Protein AF-A0A0E9NII6-F1 (afdb_monomer)

Secondary structure (DSSP, 8-state):
-PPPSS--GGGGPPPP----TTT--EEEEEEEEEE-GGGGGGGTTSSS---SSEEEEEEEEETT--EEEEEEEEE--EEEEEE-TT--GGGHHHHHHTS-TTS--SEEEEEE-EESSSB-TT--TTSEEEEEE-SSHHHHHHHHHHHT-HHHHTSHHHHHHHHTTS------BSTTS-HHHHHHHHTT--TT-EEEE-TTSEEE----GGGTTSSEEEEEEGGG-EE-S--TT-TTHHHHHHHS-SPP---EEEEEEEEE-S---SS-TTSS--PPP-------PPP------------------PPPEEEEEEEEEES---TT-SSS---TTEEEEEEEE-SS--EEEEEEPPP-----SS-TT-----GGGG--EEEEEEESSHHHHHHHHHHHHHHH--SEEEETTHHHHHHHHHHHHHHTT-GGGG--SSSTT-----EEE-SS-HHHHHHTS---TTTT--EEE---TTSEEEEHHHHHHHH---SS--HHHHIIIIIS-------HHHHHHHHHTT-HHHHHHHHHHHHHHHHHHHHHTTHHHHHHHHHHHHTS-HHHHHHS-HHHHHHHHHHHHHHTTTEE-B--------------BPPP--EEESSS-EEEEEETTHHHHHHHHTT--TTTBBS-GGGS-GGGEEE--SSS--EEE-TTT---HHHHHHHHHHHHHHHHHHHHHH---HHHHHHHHHHHHHHHHHHHHHHHHHH-TT-TT--HHHHHHHHHHHHHHHHHHHHHHHHHS--TTSS--EEEEEEETTEEEEEESS--HHHHHHHHHHHHHHHHTTS-TT--EEEEEEEEEEEEEETTEEEEEEESSSS---EEEEESSGGG-TTS-HHHHHHHHHHHHHHHH-S---HHHHHHHHHHHHHHHHHHHHTT-S-GGGG-EEEE--TT--TTTSSS--HHHHHHHHHHHH-TT----TT-EEEEEEBP--TT--HHHHEE-HHHHHHTTPPB-HHHIIIIIIIHHHHHHHTTTS-HHHHHHHH--PPP--------SHHHHHHHTT-----B-TTT-PBPPTT-SS-GGGGGGHHHHHHHHHHHHHHHHHHHHHHHHHHHHHHT-SSS------TT-HHHHHHHHHHHHHHHHHHHHHHHHHHTT---

Mean predicted aligned error: 11.18 Å

Sequence (1132 aa):
MPPSSSFDPSLYSRPRRSYDPTKNPLIFQLLECEDASKDKPALTGVEWDAGNGTLIRLHGVAEDGVSICVLVRGVEPYLFFPVSPTFRNSDIPRLVSALPSASPPLSATLTSRTPLLHYRPNSELYSSFLRLSFASTTAANAAVRVLGEVVELERGMLGEMRREGLLYDATVYENGLALTDRVMVDMGVVGAGWVRIPNGRYQVLKVGGVYGRYGVVVGCEVGAVEGLSPTSVSEDAEARTERWSHLAPLRCACLSALFIPAGVSGASASSVPSTPRKTKVTTTTTKSPAKKKKKRDSDHGEDEEEEDFVAAITVILTEQVTEEDGGTCGCAGDKVLLLTHGSGDNEMKNLKMPGLGIKVGKEPDDPCATDDANEGHMNVIRFSSEREMLQGLHDLIISYDPDILTGYDLGDTLSLLLTRATAFNLPSFATLSRPSSIQLKPKTRQVYSASWVRSQRRMVGTSNREQVELGVVGRWVLDLRLILEREERMRTYSLQEASEMMLGHRLERFGKVVLGEMWRKGRRERLERYIAREARVGLGLMRKGQVVVSAVEMARVCGINLNDVVSKGQMRRLYGQLFRFCGARGIVVPSGQRYDSQMTEGPVNWMPRVGYDMENPVIVLDFRSLYPSILISRNLCYSTLLASPSDLPESDYTQGYGPTRCFFAKPHVKEGIVPLILRHFLSQRRKVKEMMNATADPVVRAVLDGRQKSLKVVANAMYGFTGAKESKLQCLPLAETTIVTGGLLLEEAKRVIESKFNVEGEGKRVEVVYGDTDSCFVKVYGMGVAEAVEFGKRMAGEVSEVWDDPVQLEFENVLFPSLLVNRKRYAGLSWTKAEDANGIEVKGLEANRRDAVPLIADLMGEVLNILLQSKKRGRNDVIEEVKESVRSNIKRIANGEFDIGKFIMTKGLWLGTEAADYKTTQPHIAVIDKIRKRNPSRTFKDGERIPYVFIAAPANAKGFEKAEDPEWAMKEGLNVDYEYYLEHTVRNPLSRILELLMERKEVDELFKVKVKSVPKVGGTGMMSAFLKSGAKTLARCVVCGEQAKSGKKLCCAHQGQSVKIGEGKREAVKALEVSKERLFDMCRVCQGDGLEEVMCTNLDCSIYFQRKRALDKYECEKEDAVTFYQAQDLSW

Solvent-accessible surface area (backbone atoms only — not comparable to full-atom values): 62267 Å² total; per-residue (Å²): 130,83,81,73,59,64,93,63,41,67,83,52,39,62,71,77,69,89,81,57,38,77,79,42,58,50,56,30,31,30,52,39,65,41,82,40,56,84,49,55,75,80,42,67,89,44,101,60,86,58,69,83,36,30,25,34,32,38,24,29,28,20,78,88,45,33,38,38,35,40,40,31,20,72,40,56,42,53,36,35,36,53,30,27,79,81,53,53,83,84,48,48,64,59,58,57,69,66,39,56,82,95,42,58,63,76,44,78,44,82,44,75,43,38,58,37,73,38,35,59,83,82,46,66,68,53,46,31,25,38,38,39,28,14,47,33,65,68,34,43,53,54,42,44,64,46,53,46,30,64,72,51,41,62,36,71,66,46,20,50,40,30,75,73,54,34,38,86,68,33,68,37,19,54,64,68,61,56,68,51,51,45,50,27,51,76,42,52,35,31,14,60,17,31,37,37,31,53,45,68,46,44,43,79,52,86,57,67,76,44,54,54,68,46,50,39,42,33,40,34,45,51,92,36,50,38,40,51,24,49,48,103,81,46,92,60,31,64,68,23,43,76,74,40,62,75,79,44,50,40,28,34,34,27,38,32,73,43,73,32,52,61,66,83,78,88,76,70,82,85,80,58,76,90,71,71,76,87,71,89,76,84,80,86,74,83,88,79,88,87,78,92,73,86,86,77,92,73,97,66,84,81,75,83,78,56,65,66,42,72,56,37,36,24,38,38,38,34,65,46,76,59,58,86,51,62,88,47,92,72,64,92,66,56,46,37,38,33,41,28,53,46,98,51,76,56,43,70,44,82,40,81,39,78,58,78,87,72,79,87,65,97,66,100,78,78,91,78,80,72,85,79,87,56,76,48,64,29,42,37,38,36,23,60,32,61,66,55,34,53,50,51,50,43,46,32,50,62,32,40,55,46,41,31,42,30,15,60,54,32,42,54,50,55,47,52,52,46,53,54,33,51,62,67,71,37,71,68,59,34,35,76,15,51,44,50,79,44,56,59,56,78,34,85,40,54,78,60,52,55,69,58,61,65,70,60,85,68,79,86,85,60,79,51,33,60,41,45,47,66,61,40,48,71,37,45,73,46,38,48,47,68,50,43,60,72,78,47,92,68,70,69,73,41,71,44,48,49,33,34,73,76,70,71,38,74,50,81,34,72,51,63,68,58,50,35,49,35,59,71,73,63,44,49,70,62,53,52,52,50,44,44,49,53,25,50,49,34,50,47,51,43,59,76,65,42,46,67,55,35,43,41,34,32,8,37,75,22,31,36,42,44,62,48,60,77,71,50,64,76,67,63,46,46,51,48,45,54,52,45,61,29,53,79,67,47,31,39,47,64,44,46,69,80,61,95,66,74,78,87,71,72,75,44,64,45,74,43,66,62,39,68,39,85,74,42,34,30,29,35,36,33,38,56,58,49,65,58,21,48,29,43,62,65,22,47,24,56,45,12,26,44,76,48,76,86,60,50,60,78,92,46,44,44,77,50,39,65,95,51,89,42,40,26,30,33,59,93,80,40,73,16,62,52,25,52,53,44,52,50,40,54,52,50,33,50,53,35,51,52,52,36,71,70,47,85,49,59,43,64,32,50,52,32,49,24,36,35,52,34,37,51,52,50,47,62,45,51,59,55,39,25,52,30,58,88,27,51,65,52,35,56,55,59,34,32,21,47,40,50,50,41,38,53,51,48,52,49,51,48,54,49,52,44,62,73,55,37,47,90,88,74,80,38,52,44,43,75,41,32,34,56,50,51,33,43,32,35,36,35,44,89,41,55,66,51,54,44,48,54,48,33,46,51,47,20,55,65,58,24,72,79,45,65,80,60,44,38,43,37,58,65,36,29,26,51,28,30,35,39,66,45,72,73,23,36,37,23,21,29,25,77,51,66,89,54,73,77,44,79,46,73,38,77,44,50,51,77,37,74,72,41,33,49,46,42,16,51,55,45,43,52,47,50,47,44,70,44,64,50,90,63,89,46,74,66,60,42,50,51,50,44,50,51,53,50,39,50,52,48,50,36,48,33,67,63,68,65,53,71,66,37,56,41,34,53,45,65,40,52,63,82,57,53,82,85,60,43,99,61,86,46,35,60,57,45,28,51,54,53,46,33,74,78,39,72,85,65,82,82,56,39,32,41,54,38,63,28,29,52,36,61,66,65,93,86,60,51,69,32,74,29,27,33,44,57,68,59,33,60,77,57,46,56,55,65,28,52,66,57,42,48,59,75,57,39,43,62,67,48,47,65,56,46,56,60,76,44,58,64,69,60,54,52,56,58,68,71,69,79,64,56,84,74,75,78,55,84,45,87,48,75,68,50,56,57,55,61,76,71,58,88,73,77,33,41,10,81,86,79,62,46,76,17,53,88,73,24,52,42,27,86,91,47,52,90,45,48,65,63,53,51,49,54,40,52,51,51,34,52,54,35,46,54,57,30,49,55,46,49,48,55,48,22,59,61,73,72,40,84,85,58,84,90,72,62,63,33,84,82,43,71,61,48,41,52,39,52,52,34,46,54,52,31,54,52,48,43,50,52,39,49,52,46,24,60,35,67,78,46,87,119

Nearest PDB structures (foldseek):
  7kc0-assembly1_A  TM=8.976E-01  e=4.168E-68  Saccharomyces cerevisiae
  6p1h-assembly1_A  TM=8.915E-01  e=1.124E-65  Saccharomyces cerevisiae S288C
  3iay-assembly1_A  TM=8.870E-01  e=5.001E-64  Saccharomyces cerevisiae
  6tny-assembly1_A  TM=8.820E-01  e=3.681E-65  Homo sapiens
  8vq2-assembly2_B  TM=7.643E-01  e=1.342E-46  Human alphaherpesvirus 1

Organism: Saitoella complicata (strain BCRC 22490 / CBS 7301 / JCM 7358 / NBRC 10748 / NRRL Y-17804) (NCBI:txid698492)

Structure (mmCIF, N/CA/C/O backbone):
data_AF-A0A0E9NII6-F1
#
_entry.id   AF-A0A0E9NII6-F1
#
loop_
_atom_site.group_PDB
_atom_site.id
_atom_site.type_symbol
_atom_site.label_atom_id
_atom_site.label_alt_id
_atom_site.label_comp_id
_atom_site.label_asym_id
_atom_site.label_entity_id
_atom_site.label_seq_id
_atom_site.pdbx_PDB_ins_code
_atom_site.Cartn_x
_atom_site.Cartn_y
_atom_site.Cartn_z
_atom_site.occupancy
_atom_site.B_iso_or_equiv
_atom_site.auth_seq_id
_atom_site.auth_comp_id
_atom_site.auth_asym_id
_atom_site.auth_atom_id
_atom_site.pdbx_PDB_model_num
ATOM 1 N N . MET A 1 1 ? -7.393 -48.140 3.527 1.00 25.05 1 MET A N 1
ATOM 2 C CA . MET A 1 1 ? -6.003 -48.408 3.958 1.00 25.05 1 MET A CA 1
ATOM 3 C C . MET A 1 1 ? -5.887 -48.025 5.425 1.00 25.05 1 MET A C 1
ATOM 5 O O . MET A 1 1 ? -6.534 -47.048 5.790 1.00 25.05 1 MET A O 1
ATOM 9 N N . PRO A 1 2 ? -5.169 -48.779 6.273 1.00 23.12 2 PRO A N 1
ATOM 10 C CA . PRO A 1 2 ? -4.973 -48.376 7.663 1.00 23.12 2 PRO A CA 1
ATOM 11 C C . PRO A 1 2 ? -4.155 -47.070 7.693 1.00 23.12 2 PRO A C 1
ATOM 13 O O . PRO A 1 2 ? -3.309 -46.885 6.815 1.00 23.12 2 PRO A O 1
ATOM 16 N N . PRO A 1 3 ? -4.409 -46.145 8.633 1.00 30.41 3 PRO A N 1
ATOM 17 C CA . PRO A 1 3 ? -3.660 -44.897 8.713 1.00 30.41 3 PRO A CA 1
ATOM 18 C C . PRO A 1 3 ? -2.206 -45.219 9.072 1.00 30.41 3 PRO A C 1
ATOM 20 O O . PRO A 1 3 ? -1.936 -45.778 10.133 1.00 30.41 3 PRO A O 1
ATOM 23 N N . SER A 1 4 ? -1.262 -44.899 8.186 1.00 35.44 4 SER A N 1
ATOM 24 C CA . SER A 1 4 ? 0.153 -44.865 8.552 1.00 35.44 4 SER A CA 1
ATOM 25 C C . SER A 1 4 ? 0.323 -43.822 9.656 1.00 35.44 4 SER A C 1
ATOM 27 O O . SER A 1 4 ? -0.029 -42.660 9.468 1.00 35.44 4 SER A O 1
ATOM 29 N N . SER A 1 5 ? 0.833 -44.235 10.812 1.00 52.62 5 SER A N 1
ATOM 30 C CA . SER A 1 5 ? 0.968 -43.408 12.016 1.00 52.62 5 SER A CA 1
ATOM 31 C C . SER A 1 5 ? 1.975 -42.253 11.891 1.00 52.62 5 SER A C 1
ATOM 33 O O . SER A 1 5 ? 1.986 -41.379 12.746 1.00 52.62 5 SER A O 1
ATOM 35 N N . SER A 1 6 ? 2.790 -42.190 10.833 1.00 65.38 6 SER A N 1
ATOM 36 C CA . SER A 1 6 ? 3.802 -41.145 10.624 1.00 65.38 6 SER A CA 1
ATOM 37 C C . SER A 1 6 ? 3.369 -40.090 9.597 1.00 65.38 6 SER A C 1
ATOM 39 O O . SER A 1 6 ? 2.919 -40.438 8.506 1.00 65.38 6 SER A O 1
ATOM 41 N N . PHE A 1 7 ? 3.570 -38.805 9.910 1.00 81.38 7 PHE A N 1
ATOM 42 C CA . PHE A 1 7 ? 3.384 -37.694 8.969 1.00 81.38 7 PHE A CA 1
ATOM 43 C C . PHE A 1 7 ? 4.325 -37.824 7.764 1.00 81.38 7 PHE A C 1
ATOM 45 O O . PHE A 1 7 ? 5.543 -37.781 7.927 1.00 81.38 7 PHE A O 1
ATOM 52 N N . ASP A 1 8 ? 3.751 -37.956 6.566 1.00 86.50 8 ASP A N 1
ATOM 53 C CA . ASP A 1 8 ? 4.484 -38.033 5.301 1.00 86.50 8 ASP A CA 1
ATOM 54 C C . ASP A 1 8 ? 4.198 -36.794 4.424 1.00 86.50 8 ASP A C 1
ATOM 56 O O . ASP A 1 8 ? 3.144 -36.708 3.782 1.00 86.50 8 ASP A O 1
ATOM 60 N N . PRO A 1 9 ? 5.127 -35.818 4.375 1.00 86.56 9 PRO A N 1
ATOM 61 C CA . PRO A 1 9 ? 5.035 -34.648 3.503 1.00 86.56 9 PRO A CA 1
ATOM 62 C C . PRO A 1 9 ? 4.912 -34.959 2.005 1.00 86.56 9 PRO A C 1
ATOM 64 O O . PRO A 1 9 ? 4.391 -34.129 1.255 1.00 86.56 9 PRO A O 1
ATOM 67 N N . SER A 1 10 ? 5.384 -36.124 1.545 1.00 86.81 10 SER A N 1
ATOM 68 C CA . SER A 1 10 ? 5.422 -36.469 0.117 1.00 86.81 10 SER A CA 1
ATOM 69 C C . SER A 1 10 ? 4.031 -36.686 -0.486 1.00 86.81 10 SER A C 1
ATOM 71 O O . SER A 1 10 ? 3.835 -36.480 -1.684 1.00 86.81 10 SER A O 1
ATOM 73 N N . LEU A 1 11 ? 3.031 -36.973 0.356 1.00 87.31 11 LEU A N 1
ATOM 74 C CA . LEU A 1 11 ? 1.618 -37.063 -0.030 1.00 87.31 11 LEU A CA 1
ATOM 75 C C . LEU A 1 11 ? 1.067 -35.753 -0.609 1.00 87.31 11 LEU A C 1
ATOM 77 O O . LEU A 1 11 ? 0.057 -35.757 -1.310 1.00 87.31 11 LEU A O 1
ATOM 81 N N . TYR A 1 12 ? 1.726 -34.630 -0.321 1.00 88.88 12 TYR A N 1
ATOM 82 C CA . TYR A 1 12 ? 1.335 -33.304 -0.790 1.00 88.88 12 TYR A CA 1
ATOM 83 C C . TYR A 1 12 ? 2.142 -32.855 -2.019 1.00 88.88 12 TYR A C 1
ATOM 85 O O . TYR A 1 12 ? 1.946 -31.742 -2.516 1.00 88.88 12 TYR A O 1
ATOM 93 N N . SER A 1 13 ? 3.057 -33.684 -2.532 1.00 88.38 13 SER A N 1
ATOM 94 C CA . SER A 1 13 ? 3.954 -33.286 -3.614 1.00 88.38 13 SER A CA 1
ATOM 95 C C . SER A 1 13 ? 3.263 -32.978 -4.937 1.00 88.38 13 SER A C 1
ATOM 97 O O . SER A 1 13 ? 2.154 -33.427 -5.230 1.00 88.38 13 SER A O 1
ATOM 99 N N . ARG A 1 14 ? 3.918 -32.139 -5.747 1.00 84.38 14 ARG A N 1
ATOM 100 C CA . ARG A 1 14 ? 3.478 -31.890 -7.122 1.00 84.38 14 ARG A CA 1
ATOM 101 C C . ARG A 1 14 ? 3.638 -33.153 -7.968 1.00 84.38 14 ARG A C 1
ATOM 103 O O . ARG A 1 14 ? 4.603 -33.897 -7.766 1.00 84.38 14 ARG A O 1
ATOM 110 N N . PRO A 1 15 ? 2.768 -33.360 -8.968 1.00 72.31 15 PRO A N 1
ATOM 111 C CA . PRO A 1 15 ? 3.040 -34.340 -10.006 1.00 72.31 15 PRO A CA 1
ATOM 112 C C . PRO A 1 15 ? 4.352 -33.987 -10.729 1.00 72.31 15 PRO A C 1
ATOM 114 O O . PRO A 1 15 ? 4.640 -32.819 -10.998 1.00 72.31 15 PRO A O 1
ATOM 117 N N . ARG A 1 16 ? 5.166 -35.001 -11.043 1.00 73.25 16 ARG A N 1
ATOM 118 C CA . ARG A 1 16 ? 6.352 -34.853 -11.902 1.00 73.25 16 ARG A CA 1
ATOM 119 C C . ARG A 1 16 ? 5.993 -35.231 -13.332 1.00 73.25 16 ARG A C 1
ATOM 121 O O . ARG A 1 16 ? 5.300 -36.222 -13.547 1.00 73.25 16 ARG A O 1
ATOM 128 N N . ARG A 1 17 ? 6.510 -34.483 -14.309 1.00 75.19 17 ARG A N 1
ATOM 129 C CA . ARG A 1 17 ? 6.282 -34.750 -15.734 1.00 75.19 17 ARG A CA 1
ATOM 130 C C . ARG A 1 17 ? 7.582 -34.691 -16.525 1.00 75.19 17 ARG A C 1
ATOM 132 O O . ARG A 1 17 ? 8.442 -33.857 -16.260 1.00 75.19 17 ARG A O 1
ATOM 139 N N . SER A 1 18 ? 7.713 -35.570 -17.514 1.00 78.12 18 SER A N 1
ATOM 140 C CA . SER A 1 18 ? 8.786 -35.511 -18.506 1.00 78.12 18 SER A CA 1
ATOM 141 C C . SER A 1 18 ? 8.392 -34.593 -19.662 1.00 78.12 18 SER A C 1
ATOM 143 O O . SER A 1 18 ? 7.314 -34.763 -20.233 1.00 78.12 18 SER A O 1
ATOM 145 N N . TYR A 1 19 ? 9.277 -33.677 -20.049 1.00 82.06 19 TYR A N 1
ATOM 146 C CA . TYR A 1 19 ? 9.106 -32.840 -21.238 1.00 82.06 19 TYR A CA 1
ATOM 147 C C . TYR A 1 19 ? 10.035 -33.338 -22.339 1.00 82.06 19 TYR A C 1
ATOM 149 O O . TYR A 1 19 ? 11.224 -33.539 -22.101 1.00 82.06 19 TYR A O 1
ATOM 157 N N . ASP A 1 20 ? 9.490 -33.522 -23.540 1.00 86.69 20 ASP A N 1
ATOM 158 C CA . ASP A 1 20 ? 10.266 -33.832 -24.739 1.00 86.69 20 ASP A CA 1
ATOM 159 C C . ASP A 1 20 ? 10.551 -32.523 -25.494 1.00 86.69 20 ASP A C 1
ATOM 161 O O . ASP A 1 20 ? 9.629 -31.981 -26.118 1.00 86.69 20 ASP A O 1
ATOM 165 N N . PRO A 1 21 ? 11.796 -32.006 -25.446 1.00 87.31 21 PRO A N 1
ATOM 166 C CA . PRO A 1 21 ? 12.146 -30.738 -26.072 1.00 87.31 21 PRO A CA 1
ATOM 167 C C . PRO A 1 21 ? 12.001 -30.746 -27.586 1.00 87.31 21 PRO A C 1
ATOM 169 O O . PRO A 1 21 ? 11.898 -29.680 -28.179 1.00 87.31 21 PRO A O 1
ATOM 172 N N . THR A 1 22 ? 11.969 -31.911 -28.233 1.00 89.56 22 THR A N 1
ATOM 173 C CA . THR A 1 22 ? 11.870 -31.994 -29.696 1.00 89.56 22 THR A CA 1
ATOM 174 C C . THR A 1 22 ? 10.433 -31.860 -30.196 1.00 89.56 22 THR A C 1
ATOM 176 O O . THR A 1 22 ? 10.208 -31.358 -31.298 1.00 89.56 22 THR A O 1
ATOM 179 N N . LYS A 1 23 ? 9.452 -32.250 -29.372 1.00 89.25 23 LYS A N 1
ATOM 180 C CA . LYS A 1 23 ? 8.047 -32.368 -29.785 1.00 89.25 23 LYS A CA 1
ATOM 181 C C . LYS A 1 23 ? 7.181 -31.199 -29.355 1.00 89.25 23 LYS A C 1
ATOM 183 O O . LYS A 1 23 ? 6.347 -30.754 -30.136 1.00 89.25 23 LYS A O 1
ATOM 188 N N . ASN A 1 24 ? 7.356 -30.720 -28.126 1.00 89.62 24 ASN A N 1
ATOM 189 C CA . ASN A 1 24 ? 6.422 -29.774 -27.523 1.00 89.62 24 ASN A CA 1
ATOM 190 C C . ASN A 1 24 ? 7.126 -28.471 -27.147 1.00 89.62 24 ASN A C 1
ATOM 192 O O . ASN A 1 24 ? 8.253 -28.515 -26.655 1.00 89.62 24 ASN A O 1
ATOM 196 N N . PRO A 1 25 ? 6.491 -27.307 -27.356 1.00 94.19 25 PRO A N 1
ATOM 197 C CA . PRO A 1 25 ? 6.974 -26.079 -26.752 1.00 94.19 25 PRO A CA 1
ATOM 198 C C . PRO A 1 25 ? 6.803 -26.150 -25.230 1.00 94.19 25 PRO A C 1
ATOM 200 O O . PRO A 1 25 ? 5.858 -26.759 -24.723 1.00 94.19 25 PRO A O 1
ATOM 203 N N . LEU A 1 26 ? 7.684 -25.474 -24.500 1.00 94.94 26 LEU A N 1
ATOM 204 C CA . LEU A 1 26 ? 7.497 -25.245 -23.073 1.00 94.94 26 LEU A CA 1
ATOM 205 C C . LEU A 1 26 ? 6.653 -23.985 -22.885 1.00 94.94 26 LEU A C 1
ATOM 207 O O . LEU A 1 26 ? 7.061 -22.915 -23.332 1.00 94.94 26 LEU A O 1
ATOM 211 N N . ILE A 1 27 ? 5.497 -24.102 -22.233 1.00 95.69 27 ILE A N 1
ATOM 212 C CA . ILE A 1 27 ? 4.594 -22.978 -21.954 1.00 95.69 27 ILE A CA 1
ATOM 213 C C . ILE A 1 27 ? 4.323 -22.923 -20.453 1.00 95.69 27 ILE A C 1
ATOM 215 O O . ILE A 1 27 ? 3.949 -23.930 -19.851 1.00 95.69 27 ILE A O 1
ATOM 219 N N . PHE A 1 28 ? 4.539 -21.759 -19.843 1.00 95.75 28 PHE A N 1
ATOM 220 C CA . PHE A 1 28 ? 4.374 -21.572 -18.403 1.00 95.75 28 PHE A CA 1
ATOM 221 C C . PHE A 1 28 ? 4.083 -20.113 -18.044 1.00 95.75 28 PHE A C 1
ATOM 223 O O . PHE A 1 28 ? 4.440 -19.193 -18.781 1.00 95.75 28 PHE A O 1
ATOM 230 N N . GLN A 1 29 ? 3.465 -19.892 -16.886 1.00 95.50 29 GLN A N 1
ATOM 231 C CA . GLN A 1 29 ? 3.264 -18.566 -16.317 1.00 95.50 29 GLN A CA 1
ATOM 232 C C . GLN A 1 29 ? 4.476 -18.157 -15.468 1.00 95.50 29 GLN A C 1
ATOM 234 O O . GLN A 1 29 ? 4.883 -18.882 -14.556 1.00 95.50 29 GLN A O 1
ATOM 239 N N . LEU A 1 30 ? 5.047 -16.984 -15.755 1.00 96.31 30 LEU A N 1
ATOM 240 C CA . LEU A 1 30 ? 6.205 -16.422 -15.059 1.00 96.31 30 LEU A CA 1
ATOM 241 C C . LEU A 1 30 ? 5.820 -15.892 -13.672 1.00 96.31 30 LEU A C 1
ATOM 243 O O . LEU A 1 30 ? 5.054 -14.938 -13.560 1.00 96.31 30 LEU A O 1
ATOM 247 N N . LEU A 1 31 ? 6.423 -16.435 -12.618 1.00 94.06 31 LEU A N 1
ATOM 248 C CA . LEU A 1 31 ? 6.270 -15.938 -11.249 1.00 94.06 31 LEU A CA 1
ATOM 249 C C . LEU A 1 31 ? 7.360 -14.930 -10.873 1.00 94.06 31 LEU A C 1
ATOM 251 O O . LEU A 1 31 ? 7.071 -13.886 -10.288 1.00 94.06 31 LEU A O 1
ATOM 255 N N . GLU A 1 32 ? 8.614 -15.229 -11.215 1.00 94.50 32 GLU A N 1
ATOM 256 C CA . GLU A 1 32 ? 9.760 -14.404 -10.829 1.00 94.50 32 GLU A CA 1
ATOM 257 C C . GLU A 1 32 ? 10.897 -14.508 -11.853 1.00 94.50 32 GLU A C 1
ATOM 259 O O . GLU A 1 32 ? 11.245 -15.602 -12.299 1.00 94.50 32 GLU A O 1
ATOM 264 N N . CYS A 1 33 ? 11.478 -13.361 -12.212 1.00 95.19 33 CYS A N 1
ATOM 265 C CA . CYS A 1 33 ? 12.702 -13.236 -13.002 1.00 95.19 33 CYS A CA 1
ATOM 266 C C . CYS A 1 33 ? 13.854 -12.769 -12.100 1.00 95.19 33 CYS A C 1
ATOM 268 O O . CYS A 1 33 ? 13.729 -11.743 -11.424 1.00 95.19 33 CYS A O 1
ATOM 270 N N . GLU A 1 34 ? 14.984 -13.476 -12.123 1.00 94.31 34 GLU A N 1
ATOM 271 C CA . GLU A 1 34 ? 16.101 -13.272 -11.192 1.00 94.31 34 GLU A CA 1
ATOM 272 C C . GLU A 1 34 ? 17.479 -13.434 -11.868 1.00 94.31 34 GLU A C 1
ATOM 274 O O . GLU A 1 34 ? 17.608 -14.107 -12.891 1.00 94.31 34 GLU A O 1
ATOM 279 N N . ASP A 1 35 ? 18.512 -12.780 -11.320 1.00 93.44 35 ASP A N 1
ATOM 280 C CA . ASP A 1 35 ? 19.902 -12.891 -11.790 1.00 93.44 35 ASP A CA 1
ATOM 281 C C . ASP A 1 35 ? 20.612 -14.091 -11.143 1.00 93.44 35 ASP A C 1
ATOM 283 O O . ASP A 1 35 ? 21.162 -14.009 -10.044 1.00 93.44 35 ASP A O 1
ATOM 287 N N . ALA A 1 36 ? 20.672 -15.194 -11.883 1.00 92.62 36 ALA A N 1
ATOM 288 C CA . ALA A 1 36 ? 21.289 -16.441 -11.454 1.00 92.62 36 ALA A CA 1
ATOM 289 C C . ALA A 1 36 ? 22.781 -16.539 -11.812 1.00 92.62 36 ALA A C 1
ATOM 291 O O . ALA A 1 36 ? 23.358 -17.627 -11.781 1.00 92.62 36 ALA A O 1
ATOM 292 N N . SER A 1 37 ? 23.462 -15.431 -12.123 1.00 90.50 37 SER A N 1
ATOM 293 C CA . SER A 1 37 ? 24.882 -15.458 -12.518 1.00 90.50 37 SER A CA 1
ATOM 294 C C . SER A 1 37 ? 25.803 -16.088 -11.468 1.00 90.50 37 SER A C 1
ATOM 296 O O . SER A 1 37 ? 26.852 -16.631 -11.811 1.00 90.50 37 SER A O 1
ATOM 298 N N . LYS A 1 38 ? 25.406 -16.068 -10.190 1.00 88.81 38 LYS A N 1
ATOM 299 C CA . LYS A 1 38 ? 26.144 -16.713 -9.090 1.00 88.81 38 LYS A CA 1
ATOM 300 C C . LYS A 1 38 ? 25.984 -18.232 -9.036 1.00 88.81 38 LYS A C 1
ATOM 302 O O . LYS A 1 38 ? 26.769 -18.882 -8.354 1.00 88.81 38 LYS A O 1
ATOM 307 N N . ASP A 1 39 ? 25.020 -18.789 -9.762 1.00 86.75 39 ASP A N 1
ATOM 308 C CA . ASP A 1 39 ? 24.725 -20.221 -9.746 1.00 86.75 39 ASP A CA 1
ATOM 309 C C . ASP A 1 39 ? 25.517 -21.003 -10.797 1.00 86.75 39 ASP A C 1
ATOM 311 O O . ASP A 1 39 ? 25.515 -22.230 -10.764 1.00 86.75 39 ASP A O 1
ATOM 315 N N . LYS A 1 40 ? 26.243 -20.325 -11.698 1.00 86.81 40 LYS A N 1
ATOM 316 C CA . LYS A 1 40 ? 27.075 -20.970 -12.727 1.00 86.81 40 LYS A CA 1
ATOM 317 C C . LYS A 1 40 ? 28.001 -22.075 -12.193 1.00 86.81 40 LYS A C 1
ATOM 319 O O . LYS A 1 40 ? 28.051 -23.123 -12.830 1.00 86.81 40 LYS A O 1
ATOM 324 N N . PRO A 1 41 ? 28.674 -21.935 -11.029 1.00 84.38 41 PRO A N 1
ATOM 325 C CA . PRO A 1 41 ? 29.491 -23.021 -10.486 1.00 84.38 41 PRO A CA 1
ATOM 326 C C . PRO A 1 41 ? 28.688 -24.298 -10.194 1.00 84.38 41 PRO A C 1
ATOM 328 O O . PRO A 1 41 ? 29.214 -25.395 -10.361 1.00 84.38 41 PRO A O 1
ATOM 331 N N . ALA A 1 42 ? 27.411 -24.174 -9.817 1.00 81.00 42 ALA A N 1
ATOM 332 C CA . ALA A 1 42 ? 26.523 -25.309 -9.558 1.00 81.00 42 ALA A CA 1
ATOM 333 C C . ALA A 1 42 ? 26.039 -26.013 -10.840 1.00 81.00 42 ALA A C 1
ATOM 335 O O . ALA A 1 42 ? 25.419 -27.069 -10.754 1.00 81.00 42 ALA A O 1
ATOM 336 N N . LEU A 1 43 ? 26.318 -25.440 -12.015 1.00 82.75 43 LEU A N 1
ATOM 337 C CA . LEU A 1 43 ? 26.041 -26.034 -13.325 1.00 82.75 43 LEU A CA 1
ATOM 338 C C . LEU A 1 43 ? 27.268 -26.758 -13.904 1.00 82.75 43 LEU A C 1
ATOM 340 O O . LEU A 1 43 ? 27.183 -27.345 -14.980 1.00 82.75 43 LEU A O 1
ATOM 344 N N . THR A 1 44 ? 28.403 -26.753 -13.197 1.00 76.75 44 THR A N 1
ATOM 345 C CA . THR A 1 44 ? 29.607 -27.488 -13.609 1.00 76.75 44 THR A CA 1
ATOM 346 C C . THR A 1 44 ? 29.305 -28.987 -13.665 1.00 76.75 44 THR A C 1
ATOM 348 O O . THR A 1 44 ? 28.884 -29.569 -12.668 1.00 76.75 44 THR A O 1
ATOM 351 N N . GLY A 1 45 ? 29.519 -29.617 -14.823 1.00 71.69 45 GLY A N 1
ATOM 352 C CA . GLY A 1 45 ? 29.219 -31.039 -15.044 1.00 71.69 45 GLY A CA 1
ATOM 353 C C . GLY A 1 45 ? 27.793 -31.330 -15.530 1.00 71.69 45 GLY A C 1
ATOM 354 O O . GLY A 1 45 ? 27.475 -32.482 -15.809 1.00 71.69 45 GLY A O 1
ATOM 355 N N . VAL A 1 46 ? 26.944 -30.308 -15.676 1.00 81.00 46 VAL A N 1
ATOM 356 C CA . VAL A 1 46 ? 25.713 -30.406 -16.472 1.00 81.00 46 VAL A CA 1
ATOM 357 C C . VAL A 1 46 ? 26.105 -30.293 -17.946 1.00 81.00 46 VAL A C 1
ATOM 359 O O . VAL A 1 46 ? 26.914 -29.437 -18.298 1.00 81.00 46 VAL A O 1
ATOM 362 N N . GLU A 1 47 ? 25.532 -31.124 -18.818 1.00 82.88 47 GLU A N 1
ATOM 363 C CA . GLU A 1 47 ? 25.740 -31.068 -20.278 1.00 82.88 47 GLU A CA 1
ATOM 364 C C . GLU A 1 47 ? 25.046 -29.843 -20.916 1.00 82.88 47 GLU A C 1
ATOM 366 O O . GLU A 1 47 ? 24.221 -29.973 -21.819 1.00 82.88 47 GLU A O 1
ATOM 371 N N . TRP A 1 48 ? 25.330 -28.642 -20.407 1.00 86.25 48 TRP A N 1
ATOM 372 C CA . TRP A 1 48 ? 24.803 -27.369 -20.888 1.00 86.25 48 TRP A CA 1
ATOM 373 C C . TRP A 1 48 ? 25.750 -26.219 -20.529 1.00 86.25 48 TRP A C 1
ATOM 375 O O . TRP A 1 48 ? 26.022 -25.966 -19.355 1.00 86.25 48 TRP A O 1
ATOM 385 N N . ASP A 1 49 ? 26.234 -25.500 -21.541 1.00 83.56 49 ASP A N 1
ATOM 386 C CA . ASP A 1 49 ? 27.115 -24.347 -21.342 1.00 83.56 49 ASP A CA 1
ATOM 387 C C . ASP A 1 49 ? 26.309 -23.094 -20.960 1.00 83.56 49 ASP A C 1
ATOM 389 O O . ASP A 1 49 ? 25.535 -22.564 -21.763 1.00 83.56 49 ASP A O 1
ATOM 393 N N . ALA A 1 50 ? 26.518 -22.595 -19.740 1.00 79.19 50 ALA A N 1
ATOM 394 C CA . ALA A 1 50 ? 25.894 -21.367 -19.246 1.00 79.19 50 ALA A CA 1
ATOM 395 C C . ALA A 1 50 ? 26.453 -20.088 -19.906 1.00 79.19 50 ALA A C 1
ATOM 397 O O . ALA A 1 50 ? 25.873 -19.010 -19.743 1.00 79.19 50 ALA A O 1
ATOM 398 N N . GLY A 1 51 ? 27.563 -20.190 -20.643 1.00 82.25 51 GLY A N 1
ATOM 399 C CA . GLY A 1 51 ? 28.223 -19.092 -21.338 1.00 82.25 51 GLY A CA 1
ATOM 400 C C . GLY A 1 51 ? 28.879 -18.065 -20.407 1.00 82.25 51 GLY A C 1
ATOM 401 O O . GLY A 1 51 ? 28.754 -18.096 -19.178 1.00 82.25 51 GLY A O 1
ATOM 402 N N . ASN A 1 52 ? 29.573 -17.094 -21.006 1.00 76.50 52 ASN A N 1
ATOM 403 C CA . ASN A 1 52 ? 30.329 -16.067 -20.275 1.00 76.50 52 ASN A CA 1
ATOM 404 C C . ASN A 1 52 ? 29.495 -14.834 -19.868 1.00 76.50 52 ASN A C 1
ATOM 406 O O . ASN A 1 52 ? 29.897 -14.117 -18.954 1.00 76.50 52 ASN A O 1
ATOM 410 N N . GLY A 1 53 ? 28.329 -14.607 -20.487 1.00 81.44 53 GLY A N 1
ATOM 411 C CA . GLY A 1 53 ? 27.427 -13.479 -20.193 1.00 81.44 53 GLY A CA 1
ATOM 412 C C . GLY A 1 53 ? 26.640 -13.620 -18.884 1.00 81.44 53 GLY A C 1
ATOM 413 O O . GLY A 1 53 ? 26.880 -14.524 -18.090 1.00 81.44 53 GLY A O 1
ATOM 414 N N . THR A 1 54 ? 25.672 -12.744 -18.635 1.00 91.12 54 THR A N 1
ATOM 415 C CA . THR A 1 54 ? 24.793 -12.856 -17.457 1.00 91.12 54 THR A CA 1
ATOM 416 C C . THR A 1 54 ? 23.853 -14.059 -17.614 1.00 91.12 54 THR A C 1
ATOM 418 O O . THR A 1 54 ? 23.354 -14.325 -18.709 1.00 91.12 54 THR A O 1
ATOM 421 N N . LEU A 1 55 ? 23.622 -14.798 -16.524 1.00 93.50 55 LEU A N 1
ATOM 422 C CA . LEU A 1 55 ? 22.668 -15.910 -16.486 1.00 93.50 55 LEU A CA 1
ATOM 423 C C . LEU A 1 55 ? 21.388 -15.446 -15.792 1.00 93.50 55 LEU A C 1
ATOM 425 O O . LEU A 1 55 ? 21.433 -15.014 -14.643 1.00 93.50 55 LEU A O 1
ATOM 429 N N . ILE A 1 56 ? 20.249 -15.564 -16.467 1.00 95.94 56 ILE A N 1
ATOM 430 C CA . ILE A 1 56 ? 18.940 -15.231 -15.897 1.00 95.94 56 ILE A CA 1
ATOM 431 C C . ILE A 1 56 ? 18.192 -16.509 -15.555 1.00 95.94 56 ILE A C 1
ATOM 433 O O . ILE A 1 56 ? 18.273 -17.503 -16.272 1.00 95.94 56 ILE A O 1
ATOM 437 N N . ARG A 1 57 ? 17.438 -16.473 -14.462 1.00 95.00 57 ARG A N 1
ATOM 438 C CA . ARG A 1 57 ? 16.537 -17.544 -14.065 1.00 95.00 57 ARG A CA 1
ATOM 439 C C . ARG A 1 57 ? 15.099 -17.054 -14.067 1.00 95.00 57 ARG A C 1
ATOM 441 O O . ARG A 1 57 ? 14.781 -16.037 -13.453 1.00 95.00 57 ARG A O 1
ATOM 448 N N . LEU A 1 58 ? 14.237 -17.813 -14.734 1.00 97.12 58 LEU A N 1
ATOM 449 C CA . LEU A 1 58 ? 12.793 -17.623 -14.730 1.00 97.12 58 LEU A CA 1
ATOM 450 C C . LEU A 1 58 ? 12.149 -18.754 -13.929 1.00 97.12 58 LEU A C 1
ATOM 452 O O . LEU A 1 58 ? 12.328 -19.932 -14.248 1.00 97.12 58 LEU A O 1
ATOM 456 N N . HIS A 1 59 ? 11.400 -18.391 -12.897 1.00 96.69 59 HIS A N 1
ATOM 457 C CA . HIS A 1 59 ? 10.588 -19.310 -12.109 1.00 96.69 59 HIS A CA 1
ATOM 458 C C . HIS A 1 59 ? 9.150 -19.251 -12.601 1.00 96.69 59 HIS A C 1
ATOM 460 O O . HIS A 1 59 ? 8.618 -18.158 -12.806 1.00 96.69 59 HIS A O 1
ATOM 466 N N . GLY A 1 60 ? 8.489 -20.395 -12.732 1.00 95.50 60 GLY A N 1
ATOM 467 C CA . GLY A 1 60 ? 7.098 -20.398 -13.152 1.00 95.50 60 GLY A CA 1
ATOM 468 C C . GLY A 1 60 ? 6.377 -21.720 -12.981 1.00 95.50 60 GLY A C 1
ATOM 469 O O . GLY A 1 60 ? 6.916 -22.670 -12.413 1.00 95.50 60 GLY A O 1
ATOM 470 N N . VAL A 1 61 ? 5.137 -21.749 -13.458 1.00 94.12 61 VAL A N 1
ATOM 471 C CA . VAL A 1 61 ? 4.232 -22.900 -13.350 1.00 94.12 61 VAL A CA 1
ATOM 472 C C . VAL A 1 61 ? 3.571 -23.136 -14.701 1.00 94.12 61 VAL A C 1
ATOM 474 O O . VAL A 1 61 ? 3.071 -22.197 -15.318 1.00 94.12 61 VAL A O 1
ATOM 477 N N . ALA A 1 62 ? 3.607 -24.374 -15.184 1.00 92.81 62 ALA A N 1
ATOM 478 C CA . ALA A 1 62 ? 2.923 -24.775 -16.410 1.00 92.81 62 ALA A CA 1
ATOM 479 C C . ALA A 1 62 ? 1.403 -24.932 -16.188 1.00 92.81 62 ALA A C 1
ATOM 481 O O . ALA A 1 62 ? 0.937 -24.986 -15.051 1.00 92.81 62 ALA A O 1
ATOM 482 N N . GLU A 1 63 ? 0.617 -25.021 -17.265 1.00 88.31 63 GLU A N 1
ATOM 483 C CA . GLU A 1 63 ? -0.851 -25.188 -17.187 1.00 88.31 63 GLU A CA 1
ATOM 484 C C . GLU A 1 63 ? -1.285 -26.440 -16.415 1.00 88.31 63 GLU A C 1
ATOM 486 O O . GLU A 1 63 ? -2.342 -26.455 -15.795 1.00 88.31 63 GLU A O 1
ATOM 491 N N . ASP A 1 64 ? -0.450 -27.476 -16.402 1.00 86.06 64 ASP A N 1
ATOM 492 C CA . ASP A 1 64 ? -0.674 -28.720 -15.663 1.00 86.06 64 ASP A CA 1
ATOM 493 C C . ASP A 1 64 ? -0.171 -28.674 -14.207 1.00 86.06 64 ASP A C 1
ATOM 495 O O . ASP A 1 64 ? -0.199 -29.684 -13.503 1.00 86.06 64 ASP A O 1
ATOM 499 N N . GLY A 1 65 ? 0.301 -27.515 -13.738 1.00 88.00 65 GLY A N 1
ATOM 500 C CA . GLY A 1 65 ? 0.752 -27.310 -12.364 1.00 88.00 65 GLY A CA 1
ATOM 501 C C . GLY A 1 65 ? 2.168 -27.795 -12.066 1.00 88.00 65 GLY A C 1
ATOM 502 O O . GLY A 1 65 ? 2.567 -27.809 -10.899 1.00 88.00 65 GLY A O 1
ATOM 503 N N . VAL A 1 66 ? 2.965 -28.165 -13.070 1.00 91.31 66 VAL A N 1
ATOM 504 C CA . VAL A 1 66 ? 4.385 -28.489 -12.862 1.00 91.31 66 VAL A CA 1
ATOM 505 C C . VAL A 1 66 ? 5.186 -27.207 -12.611 1.00 91.31 66 VAL A C 1
ATOM 507 O O . VAL A 1 66 ? 5.037 -26.221 -13.334 1.00 91.31 66 VAL A O 1
ATOM 510 N N . SER A 1 67 ? 6.058 -27.211 -11.595 1.00 93.56 67 SER A N 1
ATOM 511 C CA . SER A 1 67 ? 6.974 -26.096 -11.342 1.00 93.56 67 SER A CA 1
ATOM 512 C C . SER A 1 67 ? 8.179 -26.134 -12.284 1.00 93.56 67 SER A C 1
ATOM 514 O O . SER A 1 67 ? 8.855 -27.157 -12.428 1.00 93.56 67 SER A O 1
ATOM 516 N N . ILE A 1 68 ? 8.447 -24.995 -12.921 1.00 93.88 68 ILE A N 1
ATOM 517 C CA . ILE A 1 68 ? 9.427 -24.830 -13.994 1.00 93.88 68 ILE A CA 1
ATOM 518 C C . ILE A 1 68 ? 10.526 -23.858 -13.551 1.00 93.88 68 ILE A C 1
ATOM 520 O O . ILE A 1 68 ? 10.251 -22.787 -13.002 1.00 93.88 68 ILE A O 1
ATOM 524 N N . CYS A 1 69 ? 11.776 -24.218 -13.837 1.00 95.31 69 CYS A N 1
ATOM 525 C CA . CYS A 1 69 ? 12.917 -23.307 -13.831 1.00 95.31 69 CYS A CA 1
ATOM 526 C C . CYS A 1 69 ? 13.510 -23.227 -15.237 1.00 95.31 69 CYS A C 1
ATOM 528 O O . CYS A 1 69 ? 13.935 -24.243 -15.785 1.00 95.31 69 CYS A O 1
ATOM 530 N N . VAL A 1 70 ? 13.603 -22.024 -15.795 1.00 96.31 70 VAL A N 1
ATOM 531 C CA . VAL A 1 70 ? 14.306 -21.773 -17.058 1.00 96.31 70 VAL A CA 1
ATOM 532 C C . VAL A 1 70 ? 15.580 -20.997 -16.764 1.00 96.31 70 VAL A C 1
ATOM 534 O O . VAL A 1 70 ? 15.523 -19.916 -16.182 1.00 96.31 70 VAL A O 1
ATOM 537 N N . LEU A 1 71 ? 16.722 -21.537 -17.176 1.00 95.62 71 LEU A N 1
ATOM 538 C CA . LEU A 1 71 ? 18.014 -20.864 -17.166 1.00 95.62 71 LEU A CA 1
ATOM 539 C C . LEU A 1 71 ? 18.277 -20.281 -18.554 1.00 95.62 71 LEU A C 1
ATOM 541 O O . LEU A 1 71 ? 18.362 -21.009 -19.541 1.00 95.62 71 LEU A O 1
ATOM 545 N N . VAL A 1 72 ? 18.394 -18.960 -18.623 1.00 96.00 72 VAL A N 1
ATOM 546 C CA . VAL A 1 72 ? 18.508 -18.207 -19.870 1.00 96.00 72 VAL A CA 1
ATOM 547 C C . VAL A 1 72 ? 19.905 -17.611 -19.986 1.00 96.00 72 VAL A C 1
ATOM 549 O O . VAL A 1 72 ? 20.289 -16.746 -19.192 1.00 96.00 72 VAL A O 1
ATOM 552 N N . ARG A 1 73 ? 20.669 -18.074 -20.980 1.00 93.75 73 ARG A N 1
ATOM 553 C CA . ARG A 1 73 ? 22.022 -17.579 -21.288 1.00 93.75 73 ARG A CA 1
ATOM 554 C C . ARG A 1 73 ? 22.011 -16.515 -22.389 1.00 93.75 73 ARG A C 1
ATOM 556 O O . ARG A 1 73 ? 21.029 -16.361 -23.114 1.00 93.75 73 ARG A O 1
ATOM 563 N N . GLY A 1 74 ? 23.139 -15.824 -22.546 1.00 89.75 74 GLY A N 1
ATOM 564 C CA . GLY A 1 74 ? 23.336 -14.817 -23.600 1.00 89.75 74 GLY A CA 1
ATOM 565 C C . GLY A 1 74 ? 22.744 -13.445 -23.272 1.00 89.75 74 GLY A C 1
ATOM 566 O O . GLY A 1 74 ? 22.589 -12.615 -24.161 1.00 89.75 74 GLY A O 1
ATOM 567 N N . VAL A 1 75 ? 22.399 -13.197 -22.006 1.00 92.12 75 VAL A N 1
ATOM 568 C CA . VAL A 1 75 ? 21.949 -11.878 -21.559 1.00 92.12 75 VAL A CA 1
ATOM 569 C C . VAL A 1 75 ? 23.166 -10.985 -21.339 1.00 92.12 75 VAL A C 1
ATOM 571 O O . VAL A 1 75 ? 24.061 -11.308 -20.556 1.00 92.12 75 VAL A O 1
ATOM 574 N N . GLU A 1 76 ? 23.183 -9.843 -22.017 1.00 92.50 76 GLU A N 1
ATOM 575 C CA . GLU A 1 76 ? 24.274 -8.873 -21.956 1.00 92.50 76 GLU A CA 1
ATOM 576 C C . GLU A 1 76 ? 23.732 -7.515 -21.501 1.00 92.50 76 GLU A C 1
ATOM 578 O O . GLU A 1 76 ? 23.015 -6.852 -22.256 1.00 92.50 76 GLU A O 1
ATOM 583 N N . PRO A 1 77 ? 24.048 -7.073 -20.272 1.00 94.06 77 PRO A N 1
ATOM 584 C CA . PRO A 1 77 ? 23.785 -5.705 -19.849 1.00 94.06 77 PRO A CA 1
ATOM 585 C C . PRO A 1 77 ? 24.410 -4.710 -20.826 1.00 94.06 77 PRO A C 1
ATOM 587 O O . PRO A 1 77 ? 25.567 -4.867 -21.212 1.00 94.06 77 PRO A O 1
ATOM 590 N N . TYR A 1 78 ? 23.667 -3.674 -21.204 1.00 94.62 78 TYR A N 1
ATOM 591 C CA . TYR A 1 78 ? 24.133 -2.685 -22.170 1.00 94.62 78 TYR A CA 1
ATOM 592 C C . TYR A 1 78 ? 23.797 -1.254 -21.754 1.00 94.62 78 TYR A C 1
ATOM 594 O O . TYR A 1 78 ? 22.909 -1.008 -20.936 1.00 94.62 78 TYR A O 1
ATOM 602 N N . LEU A 1 79 ? 24.497 -0.305 -22.369 1.00 95.94 79 LEU A N 1
ATOM 603 C CA . LEU A 1 79 ? 24.208 1.126 -22.304 1.00 95.94 79 LEU A CA 1
ATOM 604 C C . LEU A 1 79 ? 24.373 1.763 -23.686 1.00 95.94 79 LEU A C 1
ATOM 606 O O . LEU A 1 79 ? 24.988 1.177 -24.581 1.00 95.94 79 LEU A O 1
ATOM 610 N N . PHE A 1 80 ? 23.850 2.978 -23.839 1.00 96.31 80 PHE A N 1
ATOM 611 C CA . PHE A 1 80 ? 24.121 3.818 -25.004 1.00 96.31 80 PHE A CA 1
ATOM 612 C C . PHE A 1 80 ? 24.854 5.086 -24.576 1.00 96.31 80 PHE A C 1
ATOM 614 O O . PHE A 1 80 ? 24.501 5.706 -23.570 1.00 96.31 80 PHE A O 1
ATOM 621 N N . PHE A 1 81 ? 25.854 5.476 -25.358 1.00 96.06 81 PHE A N 1
ATOM 622 C CA . PHE A 1 81 ? 26.621 6.698 -25.149 1.00 96.06 81 PHE A CA 1
ATOM 623 C C . PHE A 1 81 ? 26.550 7.585 -26.402 1.00 96.06 81 PHE A C 1
ATOM 625 O O . PHE A 1 81 ? 26.814 7.079 -27.496 1.00 96.06 81 PHE A O 1
ATOM 632 N N . PRO A 1 82 ? 26.140 8.861 -26.289 1.00 95.12 82 PRO A N 1
ATOM 633 C CA . PRO A 1 82 ? 26.042 9.762 -27.430 1.00 95.12 82 PRO A CA 1
ATOM 634 C C . PRO A 1 82 ? 27.430 10.084 -27.994 1.00 95.12 82 PRO A C 1
ATOM 636 O O . PRO A 1 82 ? 28.362 10.373 -27.247 1.00 95.12 82 PRO A O 1
ATOM 639 N N . VAL A 1 83 ? 27.561 10.061 -29.320 1.00 95.56 83 VAL A N 1
ATOM 640 C CA . VAL A 1 83 ? 28.804 10.409 -30.026 1.00 95.56 83 VAL A CA 1
ATOM 641 C C . VAL A 1 83 ? 28.509 11.358 -31.180 1.00 95.56 83 VAL A C 1
ATOM 643 O O . VAL A 1 83 ? 27.393 11.388 -31.702 1.00 95.56 83 VAL A O 1
ATOM 646 N N . SER A 1 84 ? 29.491 12.178 -31.553 1.00 93.50 84 SER A N 1
ATOM 647 C CA . SER A 1 84 ? 29.341 13.176 -32.615 1.00 93.50 84 SER A CA 1
ATOM 648 C C . SER A 1 84 ? 28.956 12.530 -33.955 1.00 93.50 84 SER A C 1
ATOM 650 O O . SER A 1 84 ? 29.395 11.409 -34.230 1.00 93.50 84 SER A O 1
ATOM 652 N N . PRO A 1 85 ? 28.212 13.220 -34.842 1.00 89.75 85 PRO A N 1
ATOM 653 C CA . PRO A 1 85 ? 27.967 12.758 -36.212 1.00 89.75 85 PRO A CA 1
ATOM 654 C C . PRO A 1 85 ? 29.245 12.458 -37.010 1.00 89.75 85 PRO A C 1
ATOM 656 O O . PRO A 1 85 ? 29.208 11.707 -37.986 1.00 89.75 85 PRO A O 1
ATOM 659 N N . THR A 1 86 ? 30.390 13.017 -36.606 1.00 92.56 86 THR A N 1
ATOM 660 C CA . THR A 1 86 ? 31.704 12.756 -37.214 1.00 92.56 86 THR A CA 1
ATOM 661 C C . THR A 1 86 ? 32.385 11.487 -36.697 1.00 92.56 86 THR A C 1
ATOM 663 O O . THR A 1 86 ? 33.319 11.024 -37.343 1.00 92.56 86 THR A O 1
ATOM 666 N N . PHE A 1 87 ? 31.907 10.883 -35.603 1.00 95.75 87 PHE A N 1
ATOM 667 C CA . PHE A 1 87 ? 32.458 9.651 -35.031 1.00 95.75 87 PHE A CA 1
ATOM 668 C C . PHE A 1 87 ? 32.326 8.476 -36.016 1.00 95.75 87 PHE A C 1
ATOM 670 O O . PHE A 1 87 ? 31.287 8.302 -36.668 1.00 95.75 87 PHE A O 1
ATOM 677 N N . ARG A 1 88 ? 33.375 7.655 -36.151 1.00 95.62 88 ARG A N 1
ATOM 678 C CA . ARG A 1 88 ? 33.430 6.505 -37.072 1.00 95.62 88 ARG A CA 1
ATOM 679 C C . ARG A 1 88 ? 33.787 5.213 -36.334 1.00 95.62 88 ARG A C 1
ATOM 681 O O . ARG A 1 88 ? 34.276 5.218 -35.210 1.00 95.62 88 ARG A O 1
ATOM 688 N N . ASN A 1 89 ? 33.589 4.071 -36.996 1.00 95.50 89 ASN A N 1
ATOM 689 C CA . ASN A 1 89 ? 33.944 2.762 -36.428 1.00 95.50 89 ASN A CA 1
ATOM 690 C C . ASN A 1 89 ? 35.445 2.637 -36.093 1.00 95.50 89 ASN A C 1
ATOM 692 O O . ASN A 1 89 ? 35.801 1.903 -35.175 1.00 95.50 89 ASN A O 1
ATOM 696 N N . SER A 1 90 ? 36.316 3.378 -36.789 1.00 95.62 90 SER A N 1
ATOM 697 C CA . SER A 1 90 ? 37.757 3.449 -36.509 1.00 95.62 90 SER A CA 1
ATOM 698 C C . SER A 1 90 ? 38.095 4.071 -35.151 1.00 95.62 90 SER A C 1
ATOM 700 O O . SER A 1 90 ? 39.174 3.814 -34.626 1.00 95.62 90 SER A O 1
ATOM 702 N N . ASP A 1 91 ? 37.184 4.853 -34.566 1.00 96.31 91 ASP A N 1
ATOM 703 C CA . ASP A 1 91 ? 37.395 5.546 -33.290 1.00 96.31 91 ASP A CA 1
ATOM 704 C C . ASP A 1 91 ? 36.994 4.688 -32.081 1.00 96.31 91 ASP A C 1
ATOM 706 O O . ASP A 1 91 ? 37.400 4.960 -30.949 1.00 96.31 91 ASP A O 1
ATOM 710 N N . ILE A 1 92 ? 36.228 3.613 -32.309 1.00 96.00 92 ILE A N 1
ATOM 711 C CA . ILE A 1 92 ? 35.742 2.713 -31.256 1.00 96.00 92 ILE A CA 1
ATOM 712 C C . ILE A 1 92 ? 36.895 2.140 -30.414 1.00 96.00 92 ILE A C 1
ATOM 714 O O . ILE A 1 92 ? 36.795 2.214 -29.188 1.00 96.00 92 ILE A O 1
ATOM 718 N N . PRO A 1 93 ? 38.005 1.626 -30.990 1.00 95.69 93 PRO A N 1
ATOM 719 C CA . PRO A 1 93 ? 39.109 1.095 -30.191 1.00 95.69 93 PRO A CA 1
ATOM 720 C C . PRO A 1 93 ? 39.729 2.135 -29.248 1.00 95.69 93 PRO A C 1
ATOM 722 O O . PRO A 1 93 ? 40.064 1.794 -28.114 1.00 95.69 93 PRO A O 1
ATOM 725 N N . ARG A 1 94 ? 39.825 3.407 -29.674 1.00 94.69 94 ARG A N 1
ATOM 726 C CA . ARG A 1 94 ? 40.333 4.510 -28.835 1.00 94.69 94 ARG A CA 1
ATOM 727 C C . ARG A 1 94 ? 39.431 4.713 -27.620 1.00 94.69 94 ARG A C 1
ATOM 729 O O . ARG A 1 94 ? 39.919 4.694 -26.491 1.00 94.69 94 ARG A O 1
ATOM 736 N N . LEU A 1 95 ? 38.117 4.805 -27.834 1.00 94.44 95 LEU A N 1
ATOM 737 C CA . LEU A 1 95 ? 37.149 4.964 -26.745 1.00 94.44 95 LEU A CA 1
ATOM 738 C C . LEU A 1 95 ? 37.161 3.760 -25.798 1.00 94.44 95 LEU A C 1
ATOM 740 O O . LEU A 1 95 ? 37.217 3.931 -24.583 1.00 94.44 95 LEU A O 1
ATOM 744 N N . VAL A 1 96 ? 37.146 2.539 -26.341 1.00 94.75 96 VAL A N 1
ATOM 745 C CA . VAL A 1 96 ? 37.152 1.304 -25.542 1.00 94.75 96 VAL A CA 1
ATOM 746 C C . VAL A 1 96 ? 38.432 1.181 -24.714 1.00 94.75 96 VAL A C 1
ATOM 748 O O . VAL A 1 96 ? 38.357 0.755 -23.565 1.00 94.75 96 VAL A O 1
ATOM 751 N N . SER A 1 97 ? 39.585 1.609 -25.240 1.00 93.06 97 SER A N 1
ATOM 752 C CA . SER A 1 97 ? 40.852 1.602 -24.491 1.00 93.06 97 SER A CA 1
ATOM 753 C C . SER A 1 97 ? 40.861 2.546 -23.284 1.00 93.06 97 SER A C 1
ATOM 755 O O . SER A 1 97 ? 41.631 2.339 -22.350 1.00 93.06 97 SER A O 1
ATOM 757 N N . ALA A 1 98 ? 39.987 3.557 -23.286 1.00 91.31 98 ALA A N 1
ATOM 758 C CA . ALA A 1 98 ? 39.815 4.475 -22.169 1.00 91.31 98 ALA A CA 1
ATOM 759 C C . ALA A 1 98 ? 38.871 3.934 -21.078 1.00 91.31 98 ALA A C 1
ATOM 761 O O . ALA A 1 98 ? 38.785 4.514 -19.996 1.00 91.31 98 ALA A O 1
ATOM 762 N N . LEU A 1 99 ? 38.152 2.835 -21.341 1.00 91.69 99 LEU A N 1
ATOM 763 C CA . LEU A 1 99 ? 37.307 2.171 -20.350 1.00 91.69 99 LEU A CA 1
ATOM 764 C C . LEU A 1 99 ? 38.140 1.249 -19.439 1.00 91.69 99 LEU A C 1
ATOM 766 O O . LEU A 1 99 ? 39.248 0.847 -19.799 1.00 91.69 99 LEU A O 1
ATOM 770 N N . PRO A 1 100 ? 37.626 0.866 -18.253 1.00 87.00 100 PRO A N 1
ATOM 771 C CA . PRO A 1 100 ? 38.364 0.008 -17.330 1.00 87.00 100 PRO A CA 1
ATOM 772 C C . PRO A 1 100 ? 38.752 -1.339 -17.963 1.00 87.00 100 PRO A C 1
ATOM 774 O O . PRO A 1 100 ? 37.888 -2.151 -18.292 1.00 87.00 100 PRO A O 1
ATOM 777 N N . SER A 1 101 ? 40.056 -1.618 -18.060 1.00 82.38 101 SER A N 1
ATOM 778 C CA . SER A 1 101 ? 40.599 -2.836 -18.693 1.00 82.38 101 SER A CA 1
ATOM 779 C C . SER A 1 101 ? 40.182 -4.139 -18.005 1.00 82.38 101 SER A C 1
ATOM 781 O O . SER A 1 101 ? 40.099 -5.179 -18.647 1.00 82.38 101 SER A O 1
ATOM 783 N N . ALA A 1 102 ? 39.867 -4.086 -16.707 1.00 79.88 102 ALA A N 1
ATOM 784 C CA . ALA A 1 102 ? 39.326 -5.215 -15.948 1.00 79.88 102 ALA A CA 1
ATOM 785 C C . ALA A 1 102 ? 37.852 -5.529 -16.281 1.00 79.88 102 ALA A C 1
ATOM 787 O O . ALA A 1 102 ? 37.283 -6.487 -15.762 1.00 79.88 102 ALA A O 1
ATOM 788 N N . SER A 1 103 ? 37.182 -4.692 -17.075 1.00 84.31 103 SER A N 1
ATOM 789 C CA . SER A 1 103 ? 35.763 -4.824 -17.419 1.00 84.31 103 SER A CA 1
ATOM 790 C C . SER A 1 103 ? 35.491 -4.309 -18.839 1.00 84.31 103 SER A C 1
ATOM 792 O O . SER A 1 103 ? 34.687 -3.387 -19.007 1.00 84.31 103 SER A O 1
ATOM 794 N N . PRO A 1 104 ? 36.157 -4.875 -19.863 1.00 88.44 104 PRO A N 1
ATOM 795 C CA . PRO A 1 104 ? 35.985 -4.414 -21.228 1.00 88.44 104 PRO A CA 1
ATOM 796 C C . PRO A 1 104 ? 34.561 -4.720 -21.720 1.00 88.44 104 PRO A C 1
ATOM 798 O O . PRO A 1 104 ? 33.946 -5.702 -21.282 1.00 88.44 104 PRO A O 1
ATOM 801 N N . PRO A 1 105 ? 34.019 -3.900 -22.633 1.00 93.06 105 PRO A N 1
ATOM 802 C CA . PRO A 1 105 ? 32.788 -4.247 -23.324 1.00 93.06 105 PRO A CA 1
ATOM 803 C C . PRO A 1 105 ? 32.990 -5.529 -24.148 1.00 93.06 105 PRO A C 1
ATOM 805 O O . PRO A 1 105 ? 34.033 -5.722 -24.770 1.00 93.06 105 PRO A O 1
ATOM 808 N N . LEU A 1 106 ? 31.975 -6.395 -24.162 1.00 93.00 106 LEU A N 1
ATOM 809 C CA . LEU A 1 106 ? 31.901 -7.573 -25.031 1.00 93.00 106 LEU A CA 1
ATOM 810 C C . LEU A 1 106 ? 31.726 -7.170 -26.498 1.00 93.00 106 LEU A C 1
ATOM 812 O O . LEU A 1 106 ? 32.271 -7.806 -27.394 1.00 93.00 106 LEU A O 1
ATOM 816 N N . SER A 1 107 ? 30.956 -6.108 -26.736 1.00 93.94 107 SER A N 1
ATOM 817 C CA . SER A 1 107 ? 30.726 -5.542 -28.061 1.00 93.94 107 SER A CA 1
ATOM 818 C C . SER A 1 107 ? 30.508 -4.032 -27.981 1.00 93.94 107 SER A C 1
ATOM 820 O O . SER A 1 107 ? 30.004 -3.509 -26.984 1.00 93.94 107 SER A O 1
ATOM 822 N N . ALA A 1 108 ? 30.903 -3.334 -29.045 1.00 96.31 108 ALA A N 1
ATOM 823 C CA . ALA A 1 108 ? 30.731 -1.898 -29.211 1.00 96.31 108 ALA A CA 1
ATOM 824 C C . ALA A 1 108 ? 30.282 -1.611 -30.649 1.00 96.31 108 ALA A C 1
ATOM 826 O O . ALA A 1 108 ? 31.014 -1.899 -31.593 1.00 96.31 108 ALA A O 1
ATOM 827 N N . THR A 1 109 ? 29.070 -1.078 -30.823 1.00 96.62 109 THR A N 1
ATOM 828 C CA . THR A 1 109 ? 28.465 -0.876 -32.152 1.00 96.62 109 THR A CA 1
ATOM 829 C C . THR A 1 109 ? 27.845 0.506 -32.282 1.00 96.62 109 THR A C 1
ATOM 831 O O . THR A 1 109 ? 27.060 0.911 -31.420 1.00 96.62 109 THR A O 1
ATOM 834 N N . LEU A 1 110 ? 28.152 1.206 -33.374 1.00 96.38 110 LEU A N 1
ATOM 835 C CA . LEU A 1 110 ? 27.518 2.478 -33.712 1.00 96.38 110 LEU A CA 1
ATOM 836 C C . LEU A 1 110 ? 26.068 2.246 -34.167 1.00 96.38 110 LEU A C 1
ATOM 838 O O . LEU A 1 110 ? 25.792 1.332 -34.942 1.00 96.38 110 LEU A O 1
ATOM 842 N N . THR A 1 111 ? 25.131 3.055 -33.680 1.00 95.00 111 THR A N 1
ATOM 843 C CA . THR A 1 111 ? 23.694 2.914 -33.951 1.00 95.00 111 THR A CA 1
ATOM 844 C C . THR A 1 111 ? 22.989 4.261 -33.910 1.00 95.00 111 THR A C 1
ATOM 846 O O . THR A 1 111 ? 23.359 5.144 -33.142 1.00 95.00 111 THR A O 1
ATOM 849 N N . SER A 1 112 ? 21.911 4.394 -34.683 1.00 93.06 112 SER A N 1
ATOM 850 C CA . SER A 1 112 ? 21.030 5.559 -34.604 1.00 93.06 112 SER A CA 1
ATOM 851 C C . SER A 1 112 ? 19.906 5.339 -33.587 1.00 93.06 112 SER A C 1
ATOM 853 O O . SER A 1 112 ? 19.298 4.260 -33.525 1.00 93.06 112 SER A O 1
ATOM 855 N N . ARG A 1 113 ? 19.678 6.349 -32.744 1.00 92.69 113 ARG A N 1
ATOM 856 C CA . ARG A 1 113 ? 18.655 6.394 -31.687 1.00 92.69 113 ARG A CA 1
ATOM 857 C C . ARG A 1 113 ? 18.207 7.837 -31.475 1.00 92.69 113 ARG A C 1
ATOM 859 O O . ARG A 1 113 ? 18.884 8.762 -31.906 1.00 92.69 113 ARG A O 1
ATOM 866 N N . THR A 1 114 ? 17.097 8.025 -30.767 1.00 92.12 114 THR A N 1
ATOM 867 C CA . THR A 1 114 ? 16.605 9.353 -30.367 1.00 92.12 114 THR A CA 1
ATOM 868 C C . THR A 1 114 ? 16.588 9.473 -28.841 1.00 92.12 114 THR A C 1
ATOM 870 O O . THR A 1 114 ? 16.050 8.588 -28.181 1.00 92.12 114 THR A O 1
ATOM 873 N N . PRO A 1 115 ? 17.131 10.534 -28.225 1.00 92.75 115 PRO A N 1
ATOM 874 C CA . PRO A 1 115 ? 17.040 10.707 -26.778 1.00 92.75 115 PRO A CA 1
ATOM 875 C C . PRO A 1 115 ? 15.604 11.046 -26.347 1.00 92.75 115 PRO A C 1
ATOM 877 O O . PRO A 1 115 ? 14.888 11.778 -27.032 1.00 92.75 115 PRO A O 1
ATOM 880 N N . LEU A 1 116 ? 15.183 10.547 -25.180 1.00 93.19 116 LEU A N 1
ATOM 881 C CA . LEU A 1 116 ? 13.868 10.867 -24.611 1.00 93.19 116 LEU A CA 1
ATOM 882 C C . LEU A 1 116 ? 13.745 12.343 -24.197 1.00 93.19 116 LEU A C 1
ATOM 884 O O . LEU A 1 116 ? 12.658 12.905 -24.296 1.00 93.19 116 LEU A O 1
ATOM 888 N N . LEU A 1 117 ? 14.822 12.943 -23.679 1.00 90.06 117 LEU A N 1
ATOM 889 C CA . LEU A 1 117 ? 14.787 14.272 -23.067 1.00 90.06 117 LEU A CA 1
ATOM 890 C C . LEU A 1 117 ? 15.145 15.373 -24.073 1.00 90.06 117 LEU A C 1
ATOM 892 O O . LEU A 1 117 ? 16.255 15.404 -24.614 1.00 90.06 117 LEU A O 1
ATOM 896 N N . HIS A 1 118 ? 14.214 16.312 -24.209 1.00 90.00 118 HIS A N 1
ATOM 897 C CA . HIS A 1 118 ? 14.167 17.410 -25.166 1.00 90.00 118 HIS A CA 1
ATOM 898 C C . HIS A 1 118 ? 13.967 16.997 -26.630 1.00 90.00 118 HIS A C 1
ATOM 900 O O . HIS A 1 118 ? 14.522 16.009 -27.115 1.00 90.00 118 HIS A O 1
ATOM 906 N N . TYR A 1 119 ? 13.215 17.814 -27.360 1.00 91.31 119 TYR A N 1
ATOM 907 C CA . TYR A 1 119 ? 13.108 17.776 -28.810 1.00 91.31 119 TYR A CA 1
ATOM 908 C C . TYR A 1 119 ? 14.107 18.747 -29.446 1.00 91.31 119 TYR A C 1
ATOM 910 O O . TYR A 1 119 ? 14.221 19.886 -29.002 1.00 91.31 119 TYR A O 1
ATOM 918 N N . ARG A 1 120 ? 14.850 18.270 -30.455 1.00 88.25 120 ARG A N 1
ATOM 919 C CA . ARG A 1 120 ? 15.952 18.992 -31.113 1.00 88.25 120 ARG A CA 1
ATOM 920 C C . ARG A 1 120 ? 15.939 18.756 -32.637 1.00 88.25 120 ARG A C 1
ATOM 922 O O . ARG A 1 120 ? 16.784 18.020 -33.133 1.00 88.25 120 ARG A O 1
ATOM 929 N N . PRO A 1 121 ? 14.966 19.298 -33.386 1.00 83.25 121 PRO A N 1
ATOM 930 C CA . PRO A 1 121 ? 14.835 19.060 -34.829 1.00 83.25 121 PRO A CA 1
ATOM 931 C C . PRO A 1 121 ? 16.000 19.615 -35.666 1.00 83.25 121 PRO A C 1
ATOM 933 O O . PRO A 1 121 ? 16.339 19.023 -36.683 1.00 83.25 121 PRO A O 1
ATOM 936 N N . ASN A 1 122 ? 16.644 20.702 -35.226 1.00 81.38 122 ASN A N 1
ATOM 937 C CA . ASN A 1 122 ? 17.701 21.391 -35.984 1.00 81.38 122 ASN A CA 1
ATOM 938 C C . ASN A 1 122 ? 19.125 20.985 -35.565 1.00 81.38 122 ASN A C 1
ATOM 940 O O . ASN A 1 122 ? 20.091 21.666 -35.903 1.00 81.38 122 ASN A O 1
ATOM 944 N N . SER A 1 123 ? 19.271 19.911 -34.785 1.00 80.44 123 SER A N 1
ATOM 945 C CA . SER A 1 123 ? 20.568 19.445 -34.299 1.00 80.44 123 SER A CA 1
ATOM 946 C C . SER A 1 123 ? 20.819 18.013 -34.742 1.00 80.44 123 SER A C 1
ATOM 948 O O . SER A 1 123 ? 20.036 17.118 -34.443 1.00 80.44 123 SER A O 1
ATOM 950 N N . GLU A 1 124 ? 21.957 17.786 -35.397 1.00 81.06 124 GLU A N 1
ATOM 951 C CA . GLU A 1 124 ? 22.440 16.430 -35.674 1.00 81.06 124 GLU A CA 1
ATOM 952 C C . GLU A 1 124 ? 23.048 15.765 -34.428 1.00 81.06 124 GLU A C 1
ATOM 954 O O . GLU A 1 124 ? 23.291 14.555 -34.423 1.00 81.06 124 GLU A O 1
ATOM 959 N N . LEU A 1 125 ? 23.287 16.521 -33.347 1.00 83.62 125 LEU A N 1
ATOM 960 C CA . LEU A 1 125 ? 23.698 15.940 -32.071 1.00 83.62 125 LEU A CA 1
ATOM 961 C C . LEU A 1 125 ? 22.591 15.015 -31.559 1.00 83.62 125 LEU A C 1
ATOM 963 O O . LEU A 1 125 ? 21.404 15.323 -31.635 1.00 83.62 125 LEU A O 1
ATOM 967 N N . TYR A 1 126 ? 22.997 13.885 -30.986 1.00 86.19 126 TYR A N 1
ATOM 968 C CA . TYR A 1 126 ? 22.125 12.796 -30.541 1.00 86.19 126 TYR A CA 1
ATOM 969 C C . TYR A 1 126 ? 21.387 12.071 -31.677 1.00 86.19 126 TYR A C 1
ATOM 971 O O . TYR A 1 126 ? 20.347 11.464 -31.435 1.00 86.19 126 TYR A O 1
ATOM 979 N N . SER A 1 127 ? 21.930 12.096 -32.897 1.00 87.31 127 SER A N 1
ATOM 980 C CA . SER A 1 127 ? 21.520 11.200 -33.992 1.00 87.31 127 SER A CA 1
ATOM 981 C C . SER A 1 127 ? 22.272 9.859 -33.984 1.00 87.31 127 SER A C 1
ATOM 983 O O . SER A 1 127 ? 21.770 8.861 -34.512 1.00 87.31 127 SER A O 1
ATOM 985 N N . SER A 1 128 ? 23.456 9.828 -33.358 1.00 92.81 128 SER A N 1
ATOM 986 C CA . SER A 1 128 ? 24.381 8.695 -33.333 1.00 92.81 128 SER A CA 1
ATOM 987 C C . SER A 1 128 ? 24.798 8.339 -31.905 1.00 92.81 128 SER A C 1
ATOM 989 O O . SER A 1 128 ? 25.101 9.205 -31.081 1.00 92.81 128 SER A O 1
ATOM 991 N N . PHE A 1 129 ? 24.797 7.044 -31.605 1.00 96.06 129 PHE A N 1
ATOM 992 C CA . PHE A 1 129 ? 25.126 6.491 -30.299 1.00 96.06 129 PHE A CA 1
ATOM 993 C C . PHE A 1 129 ? 26.034 5.277 -30.447 1.00 96.06 129 PHE A C 1
ATOM 995 O O . PHE A 1 129 ? 25.891 4.479 -31.371 1.00 96.06 129 PHE A O 1
ATOM 1002 N N . LEU A 1 130 ? 26.912 5.082 -29.472 1.00 96.44 130 LEU A N 1
ATOM 1003 C CA . LEU A 1 130 ? 27.640 3.840 -29.287 1.00 96.44 130 LEU A CA 1
ATOM 1004 C C . LEU A 1 130 ? 26.863 2.945 -28.316 1.00 96.44 130 LEU A C 1
ATOM 1006 O O . LEU A 1 130 ? 26.673 3.304 -27.152 1.00 96.44 130 LEU A O 1
ATOM 1010 N N . ARG A 1 131 ? 26.413 1.778 -28.784 1.00 96.94 131 ARG A N 1
ATOM 1011 C CA . ARG A 1 131 ? 25.874 0.718 -27.923 1.00 96.94 131 ARG A CA 1
ATOM 1012 C C . ARG A 1 131 ? 27.033 -0.124 -27.408 1.00 96.94 131 ARG A C 1
ATOM 1014 O O . ARG A 1 131 ? 27.748 -0.723 -28.208 1.00 96.94 131 ARG A O 1
ATOM 1021 N N . LEU A 1 132 ? 27.191 -0.170 -26.090 1.00 96.69 132 LEU A N 1
ATOM 1022 C CA . LEU A 1 132 ? 28.208 -0.964 -25.405 1.00 96.69 132 LEU A CA 1
ATOM 1023 C C . LEU A 1 132 ? 27.523 -2.085 -24.624 1.00 96.69 132 LEU A C 1
ATOM 1025 O O . LEU A 1 132 ? 26.679 -1.793 -23.776 1.00 96.69 132 LEU A O 1
ATOM 1029 N N . SER A 1 133 ? 27.893 -3.336 -24.895 1.00 95.06 133 SER A N 1
ATOM 1030 C CA . SER A 1 133 ? 27.381 -4.520 -24.187 1.00 95.06 133 SER A CA 1
ATOM 1031 C C . SER A 1 133 ? 28.464 -5.098 -23.281 1.00 95.06 133 SER A C 1
ATOM 1033 O O . SER A 1 133 ? 29.645 -5.054 -23.619 1.00 95.06 133 SER A O 1
ATOM 1035 N N . PHE A 1 134 ? 28.089 -5.645 -22.129 1.00 94.38 134 PHE A N 1
ATOM 1036 C CA . PHE A 1 134 ? 29.015 -6.077 -21.082 1.00 94.38 134 PHE A CA 1
ATOM 1037 C C . PHE A 1 134 ? 28.682 -7.478 -20.577 1.00 94.38 134 PHE A C 1
ATOM 1039 O O . PHE A 1 134 ? 27.546 -7.933 -20.659 1.00 94.38 134 PHE A O 1
ATOM 1046 N N . ALA A 1 135 ? 29.667 -8.145 -19.972 1.00 90.88 135 ALA A N 1
ATOM 1047 C CA . ALA A 1 135 ? 29.464 -9.460 -19.362 1.00 90.88 135 ALA A CA 1
ATOM 1048 C C . ALA A 1 135 ? 28.592 -9.414 -18.093 1.00 90.88 135 ALA A C 1
ATOM 1050 O O . ALA A 1 135 ? 27.970 -10.410 -17.728 1.00 90.88 135 ALA A O 1
ATOM 1051 N N . SER A 1 136 ? 28.551 -8.267 -17.403 1.00 91.50 136 SER A N 1
ATOM 1052 C CA . SER A 1 136 ? 27.789 -8.087 -16.163 1.00 91.50 136 SER A CA 1
ATOM 1053 C C . SER A 1 136 ? 27.374 -6.635 -15.927 1.00 91.50 136 SER A C 1
ATOM 1055 O O . SER A 1 136 ? 27.990 -5.694 -16.432 1.00 91.50 136 SER A O 1
ATOM 1057 N N . THR A 1 137 ? 26.373 -6.441 -15.068 1.00 91.06 137 THR A N 1
ATOM 1058 C CA . THR A 1 137 ? 25.894 -5.114 -14.648 1.00 91.06 137 THR A CA 1
ATOM 1059 C C . THR A 1 137 ? 26.975 -4.329 -13.899 1.00 91.06 137 THR A C 1
ATOM 1061 O O . THR A 1 137 ? 27.030 -3.104 -13.972 1.00 91.06 137 THR A O 1
ATOM 1064 N N . THR A 1 138 ? 27.870 -5.019 -13.185 1.00 91.88 138 THR A N 1
ATOM 1065 C CA . THR A 1 138 ? 29.012 -4.393 -12.502 1.00 91.88 138 THR A CA 1
ATOM 1066 C C . THR A 1 138 ? 29.984 -3.774 -13.504 1.00 91.88 138 THR A C 1
ATOM 1068 O O . THR A 1 138 ? 30.420 -2.642 -13.297 1.00 91.88 138 THR A O 1
ATOM 1071 N N . ALA A 1 139 ? 30.275 -4.481 -14.600 1.00 92.56 139 ALA A N 1
ATOM 1072 C CA . ALA A 1 139 ? 31.119 -3.981 -15.682 1.00 92.56 139 ALA A CA 1
ATOM 1073 C C . ALA A 1 139 ? 30.470 -2.780 -16.392 1.00 92.56 139 ALA A C 1
ATOM 1075 O O . ALA A 1 139 ? 31.112 -1.742 -16.544 1.00 92.56 139 ALA A O 1
ATOM 1076 N N . ALA A 1 140 ? 29.173 -2.869 -16.711 1.00 92.94 140 ALA A N 1
ATOM 1077 C CA . ALA A 1 140 ? 28.427 -1.754 -17.297 1.00 92.94 140 ALA A CA 1
ATOM 1078 C C . ALA A 1 140 ? 28.469 -0.500 -16.400 1.00 92.94 140 ALA A C 1
ATOM 1080 O O . ALA A 1 140 ? 28.811 0.588 -16.858 1.00 92.94 140 ALA A O 1
ATOM 1081 N N . ASN A 1 141 ? 28.225 -0.651 -15.093 1.00 92.56 141 ASN A N 1
ATOM 1082 C CA . ASN A 1 141 ? 28.304 0.455 -14.132 1.00 92.56 141 ASN A CA 1
ATOM 1083 C C . ASN A 1 141 ? 29.719 1.037 -13.987 1.00 92.56 141 ASN A C 1
ATOM 1085 O O . ASN A 1 141 ? 29.863 2.222 -13.685 1.00 92.56 141 ASN A O 1
ATOM 1089 N N . ALA A 1 142 ? 30.768 0.232 -14.179 1.00 93.12 142 ALA A N 1
ATOM 1090 C CA . ALA A 1 142 ? 32.136 0.736 -14.199 1.00 93.12 142 ALA A CA 1
ATOM 1091 C C . ALA A 1 142 ? 32.372 1.655 -15.405 1.00 93.12 142 ALA A C 1
ATOM 1093 O O . ALA A 1 142 ? 32.937 2.730 -15.224 1.00 93.12 142 ALA A O 1
ATOM 1094 N N . ALA A 1 143 ? 31.862 1.292 -16.586 1.00 93.50 143 ALA A N 1
ATOM 1095 C CA . ALA A 1 143 ? 31.895 2.163 -17.759 1.00 93.50 143 ALA A CA 1
ATOM 1096 C C . ALA A 1 143 ? 31.061 3.442 -17.559 1.00 93.50 143 ALA A C 1
ATOM 1098 O O . ALA A 1 143 ? 31.508 4.518 -17.943 1.00 93.50 143 ALA A O 1
ATOM 1099 N N . VAL A 1 144 ? 29.902 3.362 -16.889 1.00 92.38 144 VAL A N 1
ATOM 1100 C CA . VAL A 1 144 ? 29.087 4.552 -16.564 1.00 92.38 144 VAL A CA 1
ATOM 1101 C C . VAL A 1 144 ? 29.835 5.556 -15.695 1.00 92.38 144 VAL A C 1
ATOM 1103 O O . VAL A 1 144 ? 29.667 6.748 -15.900 1.00 92.38 144 VAL A O 1
ATOM 1106 N N . ARG A 1 145 ? 30.677 5.121 -14.752 1.00 90.94 145 ARG A N 1
ATOM 1107 C CA . ARG A 1 145 ? 31.472 6.060 -13.936 1.00 90.94 145 ARG A CA 1
ATOM 1108 C C . ARG A 1 145 ? 32.506 6.839 -14.749 1.00 90.94 145 ARG A C 1
ATOM 1110 O O . ARG A 1 145 ? 32.836 7.950 -14.373 1.00 90.94 145 ARG A O 1
ATOM 1117 N N . VAL A 1 146 ? 32.985 6.268 -15.852 1.00 92.06 146 VAL A N 1
ATOM 1118 C CA . VAL A 1 146 ? 33.949 6.925 -16.746 1.00 92.06 146 VAL A CA 1
ATOM 1119 C C . VAL A 1 146 ? 33.228 7.815 -17.761 1.00 92.06 146 VAL A C 1
ATOM 1121 O O . VAL A 1 146 ? 33.572 8.976 -17.932 1.00 92.06 146 VAL A O 1
ATOM 1124 N N . LEU A 1 147 ? 32.194 7.287 -18.418 1.00 92.94 147 LEU A N 1
ATOM 1125 C CA . LEU A 1 147 ? 31.459 7.996 -19.472 1.00 92.94 147 LEU A CA 1
ATOM 1126 C C . LEU A 1 147 ? 30.421 8.992 -18.932 1.00 92.94 147 LEU A C 1
ATOM 1128 O O . LEU A 1 147 ? 29.977 9.869 -19.660 1.00 92.94 147 LEU A O 1
ATOM 1132 N N . GLY A 1 148 ? 29.997 8.824 -17.681 1.00 89.44 148 GLY A N 1
ATOM 1133 C CA . GLY A 1 148 ? 28.937 9.594 -17.030 1.00 89.44 148 GLY A CA 1
ATOM 1134 C C . GLY A 1 148 ? 29.407 10.849 -16.300 1.00 89.44 148 GLY A C 1
ATOM 1135 O O . GLY A 1 148 ? 28.575 11.621 -15.824 1.00 89.44 148 GLY A O 1
ATOM 1136 N N . GLU A 1 149 ? 30.720 11.048 -16.169 1.00 87.81 149 GLU A N 1
ATOM 1137 C CA . GLU A 1 149 ? 31.311 12.156 -15.420 1.00 87.81 149 GLU A CA 1
ATOM 1138 C C . GLU A 1 149 ? 32.039 13.115 -16.364 1.00 87.81 149 GLU A C 1
ATOM 1140 O O . GLU A 1 149 ? 32.990 12.745 -17.049 1.00 87.81 149 GLU A O 1
ATOM 1145 N N . VAL A 1 150 ? 31.613 14.383 -16.370 1.00 87.88 150 VAL A N 1
ATOM 1146 C CA . VAL A 1 150 ? 32.195 15.429 -17.233 1.00 87.88 150 VAL A CA 1
ATOM 1147 C C . VAL A 1 150 ? 33.706 15.555 -17.021 1.00 87.88 150 VAL A C 1
ATOM 1149 O O . VAL A 1 150 ? 34.450 15.697 -17.985 1.00 87.88 150 VAL A O 1
ATOM 1152 N N . VAL A 1 151 ? 34.160 15.444 -15.768 1.00 89.81 151 VAL A N 1
ATOM 1153 C CA . VAL A 1 151 ? 35.580 15.537 -15.395 1.00 89.81 151 VAL A CA 1
ATOM 1154 C C . VAL A 1 151 ? 36.407 14.417 -16.027 1.00 89.81 151 VAL A C 1
ATOM 1156 O O . VAL A 1 151 ? 37.518 14.662 -16.494 1.00 89.81 151 VAL A O 1
ATOM 1159 N N . GLU A 1 152 ? 35.874 13.198 -16.067 1.00 88.12 152 GLU A N 1
ATOM 1160 C CA . GLU A 1 152 ? 36.563 12.047 -16.655 1.00 88.12 152 GLU A CA 1
ATOM 1161 C C . GLU A 1 152 ? 36.589 12.140 -18.188 1.00 88.12 152 GLU A C 1
ATOM 1163 O O . GLU A 1 152 ? 37.605 11.839 -18.813 1.00 88.12 152 GLU A O 1
ATOM 1168 N N . LEU A 1 153 ? 35.531 12.687 -18.796 1.00 89.06 153 LEU A N 1
ATOM 1169 C CA . LEU A 1 153 ? 35.472 12.985 -20.232 1.00 89.06 153 LEU A CA 1
ATOM 1170 C C . LEU A 1 153 ? 36.414 14.105 -20.695 1.00 89.06 153 LEU A C 1
ATOM 1172 O O . LEU A 1 153 ? 36.611 14.272 -21.896 1.00 89.06 153 LEU A O 1
ATOM 1176 N N . GLU A 1 154 ? 36.989 14.886 -19.780 1.00 90.25 154 GLU A N 1
ATOM 1177 C CA . GLU A 1 154 ? 37.951 15.955 -20.089 1.00 90.25 154 GLU A CA 1
ATOM 1178 C C . GLU A 1 154 ? 39.413 15.515 -19.934 1.00 90.25 154 GLU A C 1
ATOM 1180 O O . GLU A 1 154 ? 40.330 16.287 -20.225 1.00 90.25 154 GLU A O 1
ATOM 1185 N N . ARG A 1 155 ? 39.656 14.271 -19.506 1.00 90.38 155 ARG A N 1
ATOM 1186 C CA . ARG A 1 155 ? 40.992 13.746 -19.197 1.00 90.38 155 ARG A CA 1
ATOM 1187 C C . ARG A 1 155 ? 41.404 12.614 -20.134 1.00 90.38 155 ARG A C 1
ATOM 1189 O O . ARG A 1 155 ? 40.574 11.918 -20.716 1.00 90.38 155 ARG A O 1
ATOM 1196 N N . GLY A 1 156 ? 42.719 12.422 -20.253 1.00 92.19 156 GLY A N 1
ATOM 1197 C CA . GLY A 1 156 ? 43.322 11.329 -21.022 1.00 92.19 156 GLY A CA 1
ATOM 1198 C C . GLY A 1 156 ? 42.804 11.232 -22.462 1.00 92.19 156 GLY A C 1
ATOM 1199 O O . GLY A 1 156 ? 42.521 12.245 -23.101 1.00 92.19 156 GLY A O 1
ATOM 1200 N N . MET A 1 157 ? 42.648 9.995 -22.942 1.00 93.81 157 MET A N 1
ATOM 1201 C CA . MET A 1 157 ? 42.174 9.684 -24.297 1.00 93.81 157 MET A CA 1
ATOM 1202 C C . MET A 1 157 ? 40.772 10.249 -24.584 1.00 93.81 157 MET A C 1
ATOM 1204 O O . MET A 1 157 ? 40.525 10.750 -25.676 1.00 93.81 157 MET A O 1
ATOM 1208 N N . LEU A 1 158 ? 39.851 10.226 -23.610 1.00 93.44 158 LEU A N 1
ATOM 1209 C CA . LEU A 1 158 ? 38.502 10.783 -23.796 1.00 93.44 158 LEU A CA 1
ATOM 1210 C C . LEU A 1 158 ? 38.537 12.307 -23.967 1.00 93.44 158 LEU A C 1
ATOM 1212 O O . LEU A 1 158 ? 37.850 12.839 -24.838 1.00 93.44 158 LEU A O 1
ATOM 1216 N N . GLY A 1 159 ? 39.390 12.995 -23.202 1.00 94.12 159 GLY A N 1
ATOM 1217 C CA . GLY A 1 159 ? 39.618 14.433 -23.338 1.00 94.12 159 GLY A CA 1
ATOM 1218 C C . GLY A 1 159 ? 40.215 14.822 -24.692 1.00 94.12 159 GLY A C 1
ATOM 1219 O O . GLY A 1 159 ? 39.829 15.841 -25.265 1.00 94.12 159 GLY A O 1
ATOM 1220 N N . GLU A 1 160 ? 41.118 14.005 -25.243 1.00 95.31 160 GLU A N 1
ATOM 1221 C CA . GLU A 1 160 ? 41.627 14.173 -26.612 1.00 95.31 160 GLU A CA 1
ATOM 1222 C C . GLU A 1 160 ? 40.506 14.041 -27.646 1.00 95.31 160 GLU A C 1
ATOM 1224 O O . GLU A 1 160 ? 40.285 14.971 -28.420 1.00 95.31 160 GLU A O 1
ATOM 1229 N N . MET A 1 161 ? 39.723 12.961 -27.584 1.00 95.81 161 MET A N 1
ATOM 1230 C CA . MET A 1 161 ? 38.583 12.747 -28.484 1.00 95.81 161 MET A CA 1
ATOM 1231 C C . MET A 1 161 ? 37.529 13.861 -28.373 1.00 95.81 161 MET A C 1
ATOM 1233 O O . MET A 1 161 ? 36.919 14.252 -29.369 1.00 95.81 161 MET A O 1
ATOM 1237 N N . ARG A 1 162 ? 37.316 14.415 -27.173 1.00 93.69 162 ARG A N 1
ATOM 1238 C CA . ARG A 1 162 ? 36.418 15.557 -26.959 1.00 93.69 162 ARG A CA 1
ATOM 1239 C C . ARG A 1 162 ? 36.946 16.835 -27.613 1.00 93.69 162 ARG A C 1
ATOM 1241 O O . ARG A 1 162 ? 36.173 17.539 -28.255 1.00 93.69 162 ARG A O 1
ATOM 1248 N N . ARG A 1 163 ? 38.251 17.120 -27.508 1.00 94.38 163 ARG A N 1
ATOM 1249 C CA . ARG A 1 163 ? 38.890 18.261 -28.200 1.00 94.38 163 ARG A CA 1
ATOM 1250 C C . ARG A 1 163 ? 38.857 18.121 -29.723 1.00 94.38 163 ARG A C 1
ATOM 1252 O O . ARG A 1 163 ? 38.730 19.125 -30.410 1.00 94.38 163 ARG A O 1
ATOM 1259 N N . GLU A 1 164 ? 38.916 16.893 -30.233 1.00 95.00 164 GLU A N 1
ATOM 1260 C CA . GLU A 1 164 ? 38.725 16.568 -31.655 1.00 95.00 164 GLU A CA 1
ATOM 1261 C C . GLU A 1 164 ? 37.258 16.706 -32.118 1.00 95.00 164 GLU A C 1
ATOM 1263 O O . GLU A 1 164 ? 36.967 16.558 -33.303 1.00 95.00 164 GLU A O 1
ATOM 1268 N N . GLY A 1 165 ? 36.315 16.979 -31.208 1.00 93.31 165 GLY A N 1
ATOM 1269 C CA . GLY A 1 165 ? 34.890 17.106 -31.525 1.00 93.31 165 GLY A CA 1
ATOM 1270 C C . GLY A 1 165 ? 34.180 15.770 -31.769 1.00 93.31 165 GLY A C 1
ATOM 1271 O O . GLY A 1 165 ? 33.072 15.756 -32.304 1.00 93.31 165 GLY A O 1
ATOM 1272 N N . LEU A 1 166 ? 34.792 14.645 -31.383 1.00 94.44 166 LEU A N 1
ATOM 1273 C CA . LEU A 1 166 ? 34.197 13.307 -31.496 1.00 94.44 166 LEU A CA 1
ATOM 1274 C C . LEU A 1 166 ? 33.194 13.028 -30.367 1.00 94.44 166 LEU A C 1
ATOM 1276 O O . LEU A 1 166 ? 32.222 12.297 -30.567 1.00 94.44 166 LEU A O 1
ATOM 1280 N N . LEU A 1 167 ? 33.415 13.623 -29.191 1.00 94.12 167 LEU A N 1
ATOM 1281 C CA . LEU A 1 167 ? 32.567 13.516 -28.000 1.00 94.12 167 LEU A CA 1
ATOM 1282 C C . LEU A 1 167 ? 32.062 14.904 -27.589 1.00 94.12 167 LEU A C 1
ATOM 1284 O O . LEU A 1 167 ? 32.784 15.886 -27.747 1.00 94.12 167 LEU A O 1
ATOM 1288 N N . TYR A 1 168 ? 30.850 14.999 -27.037 1.00 90.38 168 TYR A N 1
ATOM 1289 C CA . TYR A 1 168 ? 30.246 16.301 -26.704 1.00 90.38 168 TYR A CA 1
ATOM 1290 C C . TYR A 1 168 ? 29.389 16.330 -25.426 1.00 90.38 168 TYR A C 1
ATOM 1292 O O . TYR A 1 168 ? 29.156 17.412 -24.891 1.00 90.38 168 TYR A O 1
ATOM 1300 N N . ASP A 1 169 ? 28.941 15.181 -24.914 1.00 88.31 169 ASP A N 1
ATOM 1301 C CA . ASP A 1 169 ? 28.080 15.066 -23.729 1.00 88.31 169 ASP A CA 1
ATOM 1302 C C . ASP A 1 169 ? 28.518 13.874 -22.858 1.00 88.31 169 ASP A C 1
ATOM 1304 O O . ASP A 1 169 ? 29.086 12.906 -23.357 1.00 88.31 169 ASP A O 1
ATOM 1308 N N . ALA A 1 170 ? 28.251 13.966 -21.555 1.00 91.06 170 ALA A N 1
ATOM 1309 C CA . ALA A 1 170 ? 28.492 12.937 -20.547 1.00 91.06 170 ALA A CA 1
ATOM 1310 C C . ALA A 1 170 ? 27.232 12.134 -20.184 1.00 91.06 170 ALA A C 1
ATOM 1312 O O . ALA A 1 170 ? 27.248 11.316 -19.268 1.00 91.06 170 ALA A O 1
ATOM 1313 N N . THR A 1 171 ? 26.098 12.362 -20.846 1.00 90.88 171 THR A N 1
ATOM 1314 C CA . THR A 1 171 ? 24.868 11.638 -20.514 1.00 90.88 171 THR A CA 1
ATOM 1315 C C . THR A 1 171 ? 24.924 10.202 -21.028 1.00 90.88 171 THR A C 1
ATOM 1317 O O . THR A 1 171 ? 24.910 9.946 -22.228 1.00 90.88 171 THR A O 1
ATOM 1320 N N . VAL A 1 172 ? 24.901 9.237 -20.111 1.00 93.75 172 VAL A N 1
ATOM 1321 C CA . VAL A 1 172 ? 24.734 7.814 -20.438 1.00 93.75 172 VAL A CA 1
ATOM 1322 C C . VAL A 1 172 ? 23.249 7.466 -20.506 1.00 93.75 172 VAL A C 1
ATOM 1324 O O . VAL A 1 172 ? 22.463 7.916 -19.675 1.00 93.75 172 VAL A O 1
ATOM 1327 N N . TYR A 1 173 ? 22.852 6.590 -21.423 1.00 94.38 173 TYR A N 1
ATOM 1328 C CA . TYR A 1 173 ? 21.468 6.155 -21.610 1.00 94.38 173 TYR A CA 1
ATOM 1329 C C . TYR A 1 173 ? 21.290 4.652 -21.338 1.00 94.38 173 TYR A C 1
ATOM 1331 O O . TYR A 1 173 ? 22.232 3.866 -21.416 1.00 94.38 173 TYR A O 1
ATOM 1339 N N . GLU A 1 174 ? 20.054 4.261 -21.020 1.00 91.75 174 GLU A N 1
ATOM 1340 C CA . GLU A 1 174 ? 19.562 2.894 -20.779 1.00 91.75 174 GLU A CA 1
ATOM 1341 C C . GLU A 1 174 ? 20.098 2.150 -19.534 1.00 91.75 174 GLU A C 1
ATOM 1343 O O . GLU A 1 174 ? 19.579 1.078 -19.218 1.00 91.75 174 GLU A O 1
ATOM 1348 N N . ASN A 1 175 ? 21.008 2.738 -18.742 1.00 88.62 175 ASN A N 1
ATOM 1349 C CA . ASN A 1 175 ? 21.517 2.152 -17.484 1.00 88.62 175 ASN A CA 1
ATOM 1350 C C . ASN A 1 175 ? 20.622 2.442 -16.250 1.00 88.62 175 ASN A C 1
ATOM 1352 O O . ASN A 1 175 ? 20.970 2.158 -15.105 1.00 88.62 175 ASN A O 1
ATOM 1356 N N . GLY A 1 176 ? 19.453 3.062 -16.450 1.00 81.94 176 GLY A N 1
ATOM 1357 C CA . GLY A 1 176 ? 18.552 3.460 -15.361 1.00 81.94 176 GLY A CA 1
ATOM 1358 C C . GLY A 1 176 ? 17.748 2.314 -14.732 1.00 81.94 176 GLY A C 1
ATOM 1359 O O . GLY A 1 176 ? 17.303 2.457 -13.584 1.00 81.94 176 GLY A O 1
ATOM 1360 N N . LEU A 1 177 ? 17.559 1.218 -15.473 1.00 86.31 177 LEU A N 1
ATOM 1361 C CA . LEU A 1 177 ? 16.652 0.106 -15.175 1.00 86.31 177 LEU A CA 1
ATOM 1362 C C . LEU A 1 177 ? 17.394 -1.060 -14.494 1.00 86.31 177 LEU A C 1
ATOM 1364 O O . LEU A 1 177 ? 18.554 -1.324 -14.798 1.00 86.31 177 LEU A O 1
ATOM 1368 N N . ALA A 1 178 ? 16.740 -1.758 -13.559 1.00 88.06 178 ALA A N 1
ATOM 1369 C CA . ALA A 1 178 ? 17.321 -2.955 -12.948 1.00 88.06 178 ALA A CA 1
ATOM 1370 C C . ALA A 1 178 ? 17.477 -4.071 -13.994 1.00 88.06 178 ALA A C 1
ATOM 1372 O O . ALA A 1 178 ? 16.656 -4.172 -14.900 1.00 88.06 178 ALA A O 1
ATOM 1373 N N . LEU A 1 179 ? 18.494 -4.926 -13.849 1.00 91.19 179 LEU A N 1
ATOM 1374 C CA . LEU A 1 179 ? 18.796 -5.992 -14.813 1.00 91.19 179 LEU A CA 1
ATOM 1375 C C . LEU A 1 179 ? 17.587 -6.894 -15.112 1.00 91.19 179 LEU A C 1
ATOM 1377 O O . LEU A 1 179 ? 17.302 -7.163 -16.271 1.00 91.19 179 LEU A O 1
ATOM 1381 N N . THR A 1 180 ? 16.852 -7.332 -14.091 1.00 92.38 180 THR A N 1
ATOM 1382 C CA . THR A 1 180 ? 15.671 -8.191 -14.272 1.00 92.38 180 THR A CA 1
ATOM 1383 C C . THR A 1 180 ? 14.571 -7.474 -15.049 1.00 92.38 180 THR A C 1
ATOM 1385 O O . THR A 1 180 ? 14.041 -8.020 -16.009 1.00 92.38 180 THR A O 1
ATOM 1388 N N . ASP A 1 181 ? 14.287 -6.217 -14.696 1.00 91.31 181 ASP A N 1
ATOM 1389 C CA . ASP A 1 181 ? 13.286 -5.400 -15.386 1.00 91.31 181 ASP A CA 1
ATOM 1390 C C . ASP A 1 181 ? 13.713 -5.153 -16.847 1.00 91.31 181 ASP A C 1
ATOM 1392 O O . ASP A 1 181 ? 12.887 -5.244 -17.749 1.00 91.31 181 ASP A O 1
ATOM 1396 N N . ARG A 1 182 ? 15.009 -4.909 -17.100 1.00 91.62 182 ARG A N 1
ATOM 1397 C CA . ARG A 1 182 ? 15.594 -4.783 -18.447 1.00 91.62 182 ARG A CA 1
ATOM 1398 C C . ARG A 1 182 ? 15.372 -6.038 -19.272 1.00 91.62 182 ARG A C 1
ATOM 1400 O O . ARG A 1 182 ? 14.851 -5.958 -20.375 1.00 91.62 182 ARG A O 1
ATOM 1407 N N . VAL A 1 183 ? 15.730 -7.188 -18.721 1.00 92.38 183 VAL A N 1
ATOM 1408 C CA . VAL A 1 183 ? 15.582 -8.474 -19.400 1.00 92.38 183 VAL A CA 1
ATOM 1409 C C . VAL A 1 183 ? 14.120 -8.739 -19.745 1.00 92.38 183 VAL A C 1
ATOM 1411 O O . VAL A 1 183 ? 13.812 -9.132 -20.866 1.00 92.38 183 VAL A O 1
ATOM 1414 N N . MET A 1 184 ? 13.205 -8.451 -18.819 1.00 93.81 184 MET A N 1
ATOM 1415 C CA . MET A 1 184 ? 11.771 -8.561 -19.073 1.00 93.81 184 MET A CA 1
ATOM 1416 C C . MET A 1 184 ? 11.294 -7.586 -20.161 1.00 93.81 184 MET A C 1
ATOM 1418 O O . MET A 1 184 ? 10.401 -7.917 -20.946 1.00 93.81 184 MET A O 1
ATOM 1422 N N . VAL A 1 185 ? 11.867 -6.379 -20.220 1.00 91.75 185 VAL A N 1
ATOM 1423 C CA . VAL A 1 185 ? 11.616 -5.416 -21.300 1.00 91.75 185 VAL A CA 1
ATOM 1424 C C . VAL A 1 185 ? 12.033 -5.996 -22.647 1.00 91.75 185 VAL A C 1
ATOM 1426 O O . VAL A 1 185 ? 11.190 -6.090 -23.539 1.00 91.75 185 VAL A O 1
ATOM 1429 N N . ASP A 1 186 ? 13.276 -6.454 -22.753 1.00 90.56 186 ASP A N 1
ATOM 1430 C CA . ASP A 1 186 ? 13.885 -6.885 -24.012 1.00 90.56 186 ASP A CA 1
ATOM 1431 C C . ASP A 1 186 ? 13.304 -8.209 -24.535 1.00 90.56 186 ASP A C 1
ATOM 1433 O O . ASP A 1 186 ? 13.111 -8.364 -25.736 1.00 90.56 186 ASP A O 1
ATOM 1437 N N . MET A 1 187 ? 12.965 -9.147 -23.643 1.00 91.62 187 MET A N 1
ATOM 1438 C CA . MET A 1 187 ? 12.306 -10.415 -23.999 1.00 91.62 187 MET A CA 1
ATOM 1439 C C . MET A 1 187 ? 10.800 -10.257 -24.273 1.00 91.62 187 MET A C 1
ATOM 1441 O O . MET A 1 187 ? 10.133 -11.224 -24.636 1.00 91.62 187 MET A O 1
ATOM 1445 N N . GLY A 1 188 ? 10.225 -9.072 -24.036 1.00 90.06 188 GLY A N 1
ATOM 1446 C CA . GLY A 1 188 ? 8.782 -8.859 -24.177 1.00 90.06 188 GLY A CA 1
ATOM 1447 C C . GLY A 1 188 ? 7.933 -9.652 -23.174 1.00 90.06 188 GLY A C 1
ATOM 1448 O O . GLY A 1 188 ? 6.766 -9.923 -23.445 1.00 90.06 188 GLY A O 1
ATOM 1449 N N . VAL A 1 189 ? 8.490 -10.024 -22.017 1.00 93.19 189 VAL A N 1
ATOM 1450 C CA . VAL A 1 189 ? 7.774 -10.748 -20.952 1.00 93.19 189 VAL A CA 1
ATOM 1451 C C . VAL A 1 189 ? 7.352 -9.801 -19.827 1.00 93.19 189 VAL A C 1
ATOM 1453 O O . VAL A 1 189 ? 7.982 -8.771 -19.580 1.00 93.19 189 VAL A O 1
ATOM 1456 N N . VAL A 1 190 ? 6.282 -10.144 -19.116 1.00 92.44 190 VAL A N 1
ATOM 1457 C CA . VAL A 1 190 ? 5.744 -9.376 -17.979 1.00 92.44 190 VAL A CA 1
ATOM 1458 C C . VAL A 1 190 ? 5.578 -10.286 -16.766 1.00 92.44 190 VAL A C 1
ATOM 1460 O O . VAL A 1 190 ? 5.464 -11.502 -16.919 1.00 92.44 190 VAL A O 1
ATOM 1463 N N . GLY A 1 191 ? 5.570 -9.720 -15.557 1.00 92.75 191 GLY A N 1
ATOM 1464 C CA . GLY A 1 191 ? 5.319 -10.511 -14.351 1.00 92.75 191 GLY A CA 1
ATOM 1465 C C . GLY A 1 191 ? 3.923 -11.122 -14.398 1.00 92.75 191 GLY A C 1
ATOM 1466 O O . GLY A 1 191 ? 2.988 -10.471 -14.864 1.00 92.75 191 GLY A O 1
ATOM 1467 N N . ALA A 1 192 ? 3.795 -12.380 -13.971 1.00 93.12 192 ALA A N 1
ATOM 1468 C CA . ALA A 1 192 ? 2.579 -13.187 -14.113 1.00 93.12 192 ALA A CA 1
ATOM 1469 C C . ALA A 1 192 ? 2.074 -13.353 -15.562 1.00 93.12 192 ALA A C 1
ATOM 1471 O O . ALA A 1 192 ? 0.925 -13.754 -15.785 1.00 93.12 192 ALA A O 1
ATOM 1472 N N . GLY A 1 193 ? 2.917 -13.052 -16.553 1.00 93.94 193 GLY A N 1
ATOM 1473 C CA . GLY A 1 193 ? 2.646 -13.305 -17.961 1.00 93.94 193 GLY A CA 1
ATOM 1474 C C . GLY A 1 193 ? 2.991 -14.734 -18.372 1.00 93.94 193 GLY A C 1
ATOM 1475 O O . GLY A 1 193 ? 3.849 -15.378 -17.771 1.00 93.94 193 GLY A O 1
ATOM 1476 N N . TRP A 1 194 ? 2.334 -15.217 -19.419 1.00 95.56 194 TRP A N 1
ATOM 1477 C CA . TRP A 1 194 ? 2.646 -16.485 -20.063 1.00 95.56 194 TRP A CA 1
ATOM 1478 C C . TRP A 1 194 ? 3.875 -16.350 -20.959 1.00 95.56 194 TRP A C 1
ATOM 1480 O O . TRP A 1 194 ? 4.029 -15.368 -21.691 1.00 95.56 194 TRP A O 1
ATOM 1490 N N . VAL A 1 195 ? 4.743 -17.353 -20.891 1.00 96.56 195 VAL A N 1
ATOM 1491 C CA . VAL A 1 195 ? 6.003 -17.449 -21.624 1.00 96.56 195 VAL A CA 1
ATOM 1492 C C . VAL A 1 195 ? 6.011 -18.757 -22.400 1.00 96.56 195 VAL A C 1
ATOM 1494 O O . VAL A 1 195 ? 5.618 -19.800 -21.876 1.00 96.56 195 VAL A O 1
ATOM 1497 N N . ARG A 1 196 ? 6.480 -18.697 -23.645 1.00 96.19 196 ARG A N 1
ATOM 1498 C CA . ARG A 1 196 ? 6.721 -19.847 -24.509 1.00 96.19 196 ARG A CA 1
ATOM 1499 C C . ARG A 1 196 ? 8.205 -19.965 -24.821 1.00 96.19 196 ARG A C 1
ATOM 1501 O O . ARG A 1 196 ? 8.873 -18.970 -25.080 1.00 96.19 196 ARG A O 1
ATOM 1508 N N . ILE A 1 197 ? 8.696 -21.198 -24.858 1.00 97.00 197 ILE A N 1
ATOM 1509 C CA . ILE A 1 197 ? 9.966 -21.546 -25.491 1.00 97.00 197 ILE A CA 1
ATOM 1510 C C . ILE A 1 197 ? 9.666 -22.591 -26.568 1.00 97.00 197 ILE A C 1
ATOM 1512 O O . ILE A 1 197 ? 9.141 -23.660 -26.235 1.00 97.00 197 ILE A O 1
ATOM 1516 N N . PRO A 1 198 ? 9.930 -22.307 -27.856 1.00 96.31 198 PRO A N 1
ATOM 1517 C CA . PRO A 1 198 ? 9.645 -23.247 -28.932 1.00 96.31 198 PRO A CA 1
ATOM 1518 C C . PRO A 1 198 ? 10.365 -24.586 -28.757 1.00 96.31 198 PRO A C 1
ATOM 1520 O O . PRO A 1 198 ? 11.473 -24.651 -28.217 1.00 96.31 198 PRO A O 1
ATOM 1523 N N . ASN A 1 199 ? 9.750 -25.655 -29.263 1.00 94.38 199 ASN A N 1
ATOM 1524 C CA . ASN A 1 199 ? 10.397 -26.959 -29.350 1.00 94.38 199 ASN A CA 1
ATOM 1525 C C . ASN A 1 199 ? 11.703 -26.852 -30.159 1.00 94.38 199 ASN A C 1
ATOM 1527 O O . ASN A 1 199 ? 11.821 -26.058 -31.091 1.00 94.38 199 ASN A O 1
ATOM 1531 N N . GLY A 1 200 ? 12.713 -27.613 -29.755 1.00 93.94 200 GLY A N 1
ATOM 1532 C CA . GLY A 1 200 ? 14.068 -27.572 -30.300 1.00 93.94 200 GLY A CA 1
ATOM 1533 C C . GLY A 1 200 ? 14.911 -26.388 -29.819 1.00 93.94 200 GLY A C 1
ATOM 1534 O O . GLY A 1 200 ? 16.111 -26.376 -30.074 1.00 93.94 200 GLY A O 1
ATOM 1535 N N . ARG A 1 201 ? 14.331 -25.409 -29.105 1.00 95.06 201 ARG A N 1
ATOM 1536 C CA . ARG A 1 201 ? 15.049 -24.213 -28.616 1.00 95.06 201 ARG A CA 1
ATOM 1537 C C . ARG A 1 201 ? 15.297 -24.204 -27.107 1.00 95.06 201 ARG A C 1
ATOM 1539 O O . ARG A 1 201 ? 15.750 -23.201 -26.559 1.00 95.06 201 ARG A O 1
ATOM 1546 N N . TYR A 1 202 ? 15.038 -25.327 -26.442 1.00 95.00 202 TYR A N 1
ATOM 1547 C CA . TYR A 1 202 ? 15.406 -25.559 -25.050 1.00 95.00 202 TYR A CA 1
ATOM 1548 C C . TYR A 1 202 ? 15.956 -26.970 -24.850 1.00 95.00 202 TYR A C 1
ATOM 1550 O O . TYR A 1 202 ? 15.654 -27.887 -25.613 1.00 95.00 202 TYR A O 1
ATOM 1558 N N . GLN A 1 203 ? 16.730 -27.143 -23.783 1.00 93.62 203 GLN A N 1
ATOM 1559 C CA . GLN A 1 203 ? 17.258 -28.428 -23.342 1.00 93.62 203 GLN A CA 1
ATOM 1560 C C . GLN A 1 203 ? 16.784 -28.708 -21.919 1.00 93.62 203 GLN A C 1
ATOM 1562 O O . GLN A 1 203 ? 16.911 -27.853 -21.046 1.00 93.62 203 GLN A O 1
ATOM 1567 N N . VAL A 1 204 ? 16.254 -29.905 -21.665 1.00 92.44 204 VAL A N 1
ATOM 1568 C CA . VAL A 1 204 ? 15.935 -30.346 -20.299 1.00 92.44 204 VAL A CA 1
ATOM 1569 C C . VAL A 1 204 ? 17.231 -30.720 -19.586 1.00 92.44 204 VAL A C 1
ATOM 1571 O O . VAL A 1 204 ? 17.994 -31.552 -20.074 1.00 92.44 204 VAL A O 1
ATOM 1574 N N . LEU A 1 205 ? 17.480 -30.110 -18.429 1.00 90.62 205 LEU A N 1
ATOM 1575 C CA . LEU A 1 205 ? 18.707 -30.288 -17.663 1.00 90.62 205 LEU A CA 1
ATOM 1576 C C . LEU A 1 205 ? 18.489 -31.329 -16.561 1.00 90.62 205 LEU A C 1
ATOM 1578 O O . LEU A 1 205 ? 17.582 -31.204 -15.737 1.00 90.62 205 LEU A O 1
ATOM 1582 N N . LYS A 1 206 ? 19.347 -32.351 -16.509 1.00 84.62 206 LYS A N 1
ATOM 1583 C CA . LYS A 1 206 ? 19.385 -33.301 -15.389 1.00 84.62 206 LYS A CA 1
ATOM 1584 C C . LYS A 1 206 ? 20.211 -32.701 -14.258 1.00 84.62 206 LYS A C 1
ATOM 1586 O O . LYS A 1 206 ? 21.431 -32.816 -14.248 1.00 84.62 206 LYS A O 1
ATOM 1591 N N . VAL A 1 207 ? 19.541 -32.046 -13.319 1.00 75.69 207 VAL A N 1
ATOM 1592 C CA . VAL A 1 207 ? 20.195 -31.321 -12.225 1.00 75.69 207 VAL A CA 1
ATOM 1593 C C . VAL A 1 207 ? 19.806 -31.892 -10.863 1.00 75.69 207 VAL A C 1
ATOM 1595 O O . VAL A 1 207 ? 18.629 -32.039 -10.543 1.00 75.69 207 VAL A O 1
ATOM 1598 N N . GLY A 1 208 ? 20.818 -32.220 -10.057 1.00 76.19 208 GLY A N 1
ATOM 1599 C CA . GLY A 1 208 ? 20.682 -32.533 -8.632 1.00 76.19 208 GLY A CA 1
ATOM 1600 C C . GLY A 1 208 ? 21.022 -31.324 -7.750 1.00 76.19 208 GLY A C 1
ATOM 1601 O O . GLY A 1 208 ? 21.394 -30.258 -8.240 1.00 76.19 208 GLY A O 1
ATOM 1602 N N . GLY A 1 209 ? 20.908 -31.473 -6.429 1.00 83.06 209 GLY A N 1
ATOM 1603 C CA . GLY A 1 209 ? 21.356 -30.450 -5.476 1.00 83.06 209 GLY A CA 1
ATOM 1604 C C . GLY A 1 209 ? 20.543 -29.150 -5.534 1.00 83.06 209 GLY A C 1
ATOM 1605 O O . GLY A 1 209 ? 19.380 -29.134 -5.126 1.00 83.06 209 GLY A O 1
ATOM 1606 N N . VAL A 1 210 ? 21.156 -28.059 -6.021 1.00 82.00 210 VAL A N 1
ATOM 1607 C CA . VAL A 1 210 ? 20.594 -26.686 -6.013 1.00 82.00 210 VAL A CA 1
ATOM 1608 C C . VAL A 1 210 ? 19.215 -26.617 -6.660 1.00 82.00 210 VAL A C 1
ATOM 1610 O O . VAL A 1 210 ? 18.318 -25.955 -6.141 1.00 82.00 210 VAL A O 1
ATOM 1613 N N . TYR A 1 211 ? 19.039 -27.336 -7.766 1.00 86.31 211 TYR A N 1
ATOM 1614 C CA . TYR A 1 211 ? 17.827 -27.309 -8.579 1.00 86.31 211 TYR A CA 1
ATOM 1615 C C . TYR A 1 211 ? 16.940 -28.551 -8.405 1.00 86.31 211 TYR A C 1
ATOM 1617 O O . TYR A 1 211 ? 15.947 -28.701 -9.109 1.00 86.31 211 TYR A O 1
ATOM 1625 N N . GLY A 1 212 ? 17.245 -29.427 -7.442 1.00 83.88 212 GLY A N 1
ATOM 1626 C CA . GLY A 1 212 ? 16.521 -30.692 -7.250 1.00 83.88 212 GLY A CA 1
ATOM 1627 C C . GLY A 1 212 ? 15.069 -30.555 -6.764 1.00 83.88 212 GLY A C 1
ATOM 1628 O O . GLY A 1 212 ? 14.381 -31.563 -6.626 1.00 83.88 212 GLY A O 1
ATOM 1629 N N . ARG A 1 213 ? 14.608 -29.330 -6.477 1.00 88.12 213 ARG A N 1
ATOM 1630 C CA . ARG A 1 213 ? 13.262 -29.028 -5.956 1.00 88.12 213 ARG A CA 1
ATOM 1631 C C . ARG A 1 213 ? 12.246 -28.653 -7.035 1.00 88.12 213 ARG A C 1
ATOM 1633 O O . ARG A 1 213 ? 11.058 -28.603 -6.738 1.00 88.12 213 ARG A O 1
ATOM 1640 N N . TYR A 1 214 ? 12.693 -28.365 -8.255 1.00 90.06 214 TYR A N 1
ATOM 1641 C CA . TYR A 1 214 ? 11.784 -28.072 -9.362 1.00 90.06 214 TYR A CA 1
ATOM 1642 C C . TYR A 1 214 ? 11.210 -29.360 -9.936 1.00 90.06 214 TYR A C 1
ATOM 1644 O O . TYR A 1 214 ? 11.883 -30.393 -9.952 1.00 90.06 214 TYR A O 1
ATOM 1652 N N . GLY A 1 215 ? 9.992 -29.278 -10.471 1.00 89.19 215 GLY A N 1
ATOM 1653 C CA . GLY A 1 215 ? 9.461 -30.340 -11.315 1.00 89.19 215 GLY A CA 1
ATOM 1654 C C . GLY A 1 215 ? 10.336 -30.539 -12.551 1.00 89.19 215 GLY A C 1
ATOM 1655 O O . GLY A 1 215 ? 10.698 -31.672 -12.868 1.00 89.19 215 GLY A O 1
ATOM 1656 N N . VAL A 1 216 ? 10.704 -29.437 -13.217 1.00 91.25 216 VAL A N 1
ATOM 1657 C CA . VAL A 1 216 ? 11.532 -29.444 -14.431 1.00 91.25 216 VAL A CA 1
ATOM 1658 C C . VAL A 1 216 ? 12.455 -28.234 -14.483 1.00 91.25 216 VAL A C 1
ATOM 1660 O O . VAL A 1 216 ? 12.079 -27.118 -14.122 1.00 91.25 216 VAL A O 1
ATOM 1663 N N . VAL A 1 217 ? 13.669 -28.462 -14.981 1.00 93.12 217 VAL A N 1
ATOM 1664 C CA . VAL A 1 217 ? 14.681 -27.429 -15.191 1.00 93.12 217 VAL A CA 1
ATOM 1665 C C . VAL A 1 217 ? 15.132 -27.491 -16.637 1.00 93.12 217 VAL A C 1
ATOM 1667 O O . VAL A 1 217 ? 15.462 -28.565 -17.142 1.00 93.12 217 VAL A O 1
ATOM 1670 N N . VAL A 1 218 ? 15.137 -26.347 -17.307 1.00 94.19 218 VAL A N 1
ATOM 1671 C CA . VAL A 1 218 ? 15.547 -26.246 -18.706 1.00 94.19 218 VAL A CA 1
ATOM 1672 C C . VAL A 1 218 ? 16.572 -25.138 -18.898 1.00 94.19 218 VAL A C 1
ATOM 1674 O O . VAL A 1 218 ? 16.571 -24.151 -18.165 1.00 94.19 218 VAL A O 1
ATOM 1677 N N . GLY A 1 219 ? 17.429 -25.299 -19.898 1.00 94.81 219 GLY A N 1
ATOM 1678 C CA . GLY A 1 219 ? 18.347 -24.276 -20.382 1.00 94.81 219 GLY A CA 1
ATOM 1679 C C . GLY A 1 219 ? 17.938 -23.793 -21.772 1.00 94.81 219 GLY A C 1
ATOM 1680 O O . GLY A 1 219 ? 17.561 -24.605 -22.620 1.00 94.81 219 GLY A O 1
ATOM 1681 N N . CYS A 1 220 ? 18.016 -22.487 -22.022 1.00 95.69 220 CYS A N 1
ATOM 1682 C CA . CYS A 1 220 ? 17.787 -21.897 -23.342 1.00 95.69 220 CYS A CA 1
ATOM 1683 C C . CYS A 1 220 ? 18.616 -20.620 -23.553 1.00 95.69 220 CYS A C 1
ATOM 1685 O O . CYS A 1 220 ? 19.258 -20.101 -22.638 1.00 95.69 220 CYS A O 1
ATOM 1687 N N . GLU A 1 221 ? 18.590 -20.099 -24.775 1.00 94.62 221 GLU A N 1
ATOM 1688 C CA . GLU A 1 221 ? 19.158 -18.790 -25.111 1.00 94.62 221 GLU A CA 1
ATOM 1689 C C . GLU A 1 221 ? 18.114 -17.681 -24.969 1.00 94.62 221 GLU A C 1
ATOM 1691 O O . GLU A 1 221 ? 16.917 -17.929 -25.109 1.00 94.62 221 GLU A O 1
ATOM 1696 N N . VAL A 1 222 ? 18.557 -16.444 -24.730 1.00 93.06 222 VAL A N 1
ATOM 1697 C CA . VAL A 1 222 ? 17.675 -15.266 -24.621 1.00 93.06 222 VAL A CA 1
ATOM 1698 C C . VAL A 1 222 ? 16.731 -15.117 -25.814 1.00 93.06 222 VAL A C 1
ATOM 1700 O O . VAL A 1 222 ? 15.545 -14.871 -25.622 1.00 93.06 222 VAL A O 1
ATOM 1703 N N . GLY A 1 223 ? 17.214 -15.361 -27.036 1.00 93.38 223 GLY A N 1
ATOM 1704 C CA . GLY A 1 223 ? 16.400 -15.274 -28.251 1.00 93.38 223 GLY A CA 1
ATOM 1705 C C . GLY A 1 223 ? 15.360 -16.390 -28.406 1.00 93.38 223 GLY A C 1
ATOM 1706 O O . GLY A 1 223 ? 14.610 -16.374 -29.381 1.00 93.38 223 GLY A O 1
ATOM 1707 N N . ALA A 1 224 ? 15.332 -17.378 -27.503 1.00 95.88 224 ALA A N 1
ATOM 1708 C CA . ALA A 1 224 ? 14.349 -18.460 -27.478 1.00 95.88 224 ALA A CA 1
ATOM 1709 C C . ALA A 1 224 ? 13.089 -18.142 -26.665 1.00 95.88 224 ALA A C 1
ATOM 1711 O O . ALA A 1 224 ? 12.093 -18.849 -26.799 1.00 95.88 224 ALA A O 1
ATOM 1712 N N . VAL A 1 225 ? 13.132 -17.105 -25.829 1.00 96.81 225 VAL A N 1
ATOM 1713 C CA . VAL A 1 225 ? 12.042 -16.743 -24.920 1.00 96.81 225 VAL A CA 1
ATOM 1714 C C . VAL A 1 225 ? 11.020 -15.875 -25.650 1.00 96.81 225 VAL A C 1
ATOM 1716 O O . VAL A 1 225 ? 11.358 -14.816 -26.170 1.00 96.81 225 VAL A O 1
ATOM 1719 N N . GLU A 1 226 ? 9.760 -16.304 -25.653 1.00 94.50 226 GLU A N 1
ATOM 1720 C CA . GLU A 1 226 ? 8.648 -15.600 -26.296 1.00 94.50 226 GLU A CA 1
ATOM 1721 C C . GLU A 1 226 ? 7.581 -15.229 -25.257 1.00 94.50 226 GLU A C 1
ATOM 1723 O O . GLU A 1 226 ? 6.984 -16.096 -24.615 1.00 94.50 226 GLU A O 1
ATOM 1728 N N . GLY A 1 227 ? 7.316 -13.931 -25.085 1.00 93.06 227 GLY A N 1
ATOM 1729 C CA . GLY A 1 227 ? 6.208 -13.447 -24.260 1.00 93.06 227 GLY A CA 1
ATOM 1730 C C . GLY A 1 227 ? 4.859 -13.602 -24.966 1.00 93.06 227 GLY A C 1
ATOM 1731 O O . GLY A 1 227 ? 4.649 -13.051 -26.049 1.00 93.06 227 GLY A O 1
ATOM 1732 N N . LEU A 1 228 ? 3.932 -14.332 -24.341 1.00 91.69 228 LEU A N 1
ATOM 1733 C CA . LEU A 1 228 ? 2.594 -14.606 -24.874 1.00 91.69 228 LEU A CA 1
ATOM 1734 C C . LEU A 1 228 ? 1.525 -13.663 -24.324 1.00 91.69 228 LEU A C 1
ATOM 1736 O O . LEU A 1 228 ? 0.585 -13.320 -25.038 1.00 91.69 228 LEU A O 1
ATOM 1740 N N . SER A 1 229 ? 1.656 -13.235 -23.067 1.00 87.94 229 SER A N 1
ATOM 1741 C CA . SER A 1 229 ? 0.708 -12.285 -22.484 1.00 87.94 229 SER A CA 1
ATOM 1742 C C . SER A 1 229 ? 0.780 -10.918 -23.175 1.00 87.94 229 SER A C 1
ATOM 1744 O O . SER A 1 229 ? 1.844 -10.515 -23.655 1.00 87.94 229 SER A O 1
ATOM 1746 N N . PRO A 1 230 ? -0.346 -10.188 -23.230 1.00 80.38 230 PRO A N 1
ATOM 1747 C CA . PRO A 1 230 ? -0.396 -8.876 -23.857 1.00 80.38 230 PRO A CA 1
ATOM 1748 C C . PRO A 1 230 ? 0.542 -7.903 -23.138 1.00 80.38 230 PRO A C 1
ATOM 1750 O O . PRO A 1 230 ? 0.505 -7.758 -21.915 1.00 80.38 230 PRO A O 1
ATOM 1753 N N . THR A 1 231 ? 1.359 -7.202 -23.917 1.00 80.50 231 THR A N 1
ATOM 1754 C CA . THR A 1 231 ? 2.121 -6.045 -23.448 1.00 80.50 231 THR A CA 1
ATOM 1755 C C . THR A 1 231 ? 1.504 -4.774 -24.014 1.00 80.50 231 THR A C 1
ATOM 1757 O O . THR A 1 231 ? 0.724 -4.807 -24.965 1.00 80.50 231 THR A O 1
ATOM 1760 N N . SER A 1 232 ? 1.882 -3.629 -23.459 1.00 72.75 232 SER A N 1
ATOM 1761 C CA . SER A 1 232 ? 1.400 -2.327 -23.923 1.00 72.75 232 SER A CA 1
ATOM 1762 C C . SER A 1 232 ? 1.828 -1.953 -25.348 1.00 72.75 232 SER A C 1
ATOM 1764 O O . SER A 1 232 ? 1.314 -0.990 -25.914 1.00 72.75 232 SER A O 1
ATOM 1766 N N . VAL A 1 233 ? 2.757 -2.715 -25.929 1.00 75.62 233 VAL A N 1
ATOM 1767 C CA . VAL A 1 233 ? 3.287 -2.531 -27.285 1.00 75.62 233 VAL A CA 1
ATOM 1768 C C . VAL A 1 233 ? 2.948 -3.700 -28.219 1.00 75.62 233 VAL A C 1
ATOM 1770 O O . VAL A 1 233 ? 3.418 -3.723 -29.349 1.00 75.62 233 VAL A O 1
ATOM 1773 N N . SER A 1 234 ? 2.152 -4.677 -27.769 1.00 77.75 234 SER A N 1
ATOM 1774 C CA . SER A 1 234 ? 1.745 -5.821 -28.594 1.00 77.75 234 SER A CA 1
ATOM 1775 C C . SER A 1 234 ? 0.724 -5.399 -29.657 1.00 77.75 234 SER A C 1
ATOM 1777 O O . SER A 1 234 ? -0.299 -4.807 -29.319 1.00 77.75 234 SER A O 1
ATOM 1779 N N . GLU A 1 235 ? 0.969 -5.748 -30.922 1.00 71.56 235 GLU A N 1
ATOM 1780 C CA . GLU A 1 235 ? 0.069 -5.443 -32.050 1.00 71.56 235 GLU A CA 1
ATOM 1781 C C . GLU A 1 235 ? -1.259 -6.227 -31.979 1.00 71.56 235 GLU A C 1
ATOM 1783 O O . GLU A 1 235 ? -2.312 -5.708 -32.335 1.00 71.56 235 GLU A O 1
ATOM 1788 N N . ASP A 1 236 ? -1.233 -7.445 -31.431 1.00 75.31 236 ASP A N 1
ATOM 1789 C CA . ASP A 1 236 ? -2.344 -8.400 -31.290 1.00 75.31 236 ASP A CA 1
ATOM 1790 C C . ASP A 1 236 ? -2.854 -8.519 -29.835 1.00 75.31 236 ASP A C 1
ATOM 1792 O O . ASP A 1 236 ? -3.285 -9.582 -29.379 1.00 75.31 236 ASP A O 1
ATOM 1796 N N . ALA A 1 237 ? -2.785 -7.425 -29.067 1.00 70.69 237 ALA A N 1
ATOM 1797 C CA . ALA A 1 237 ? -3.049 -7.421 -27.624 1.00 70.69 237 ALA A CA 1
ATOM 1798 C C . ALA A 1 237 ? -4.425 -7.991 -27.215 1.00 70.69 237 ALA A C 1
ATOM 1800 O O . ALA A 1 237 ? -4.547 -8.548 -26.124 1.00 70.69 237 ALA A O 1
ATOM 1801 N N . GLU A 1 238 ? -5.453 -7.869 -28.058 1.00 68.88 238 GLU A N 1
ATOM 1802 C CA . GLU A 1 238 ? -6.803 -8.386 -27.781 1.00 68.88 238 GLU A CA 1
ATOM 1803 C C . GLU A 1 238 ? -6.849 -9.916 -27.843 1.00 68.88 238 GLU A C 1
ATOM 1805 O O . GLU A 1 238 ? -7.174 -10.547 -26.838 1.00 68.88 238 GLU A O 1
ATOM 1810 N N . ALA A 1 239 ? -6.400 -10.514 -28.951 1.00 74.19 239 ALA A N 1
ATOM 1811 C CA . ALA A 1 239 ? -6.316 -11.970 -29.103 1.00 74.19 239 ALA A CA 1
ATOM 1812 C C . ALA A 1 239 ? -5.425 -12.613 -28.024 1.00 74.19 239 ALA A C 1
ATOM 1814 O O . ALA A 1 239 ? -5.734 -13.678 -27.483 1.00 74.19 239 ALA A O 1
ATOM 1815 N N . ARG A 1 240 ? -4.329 -11.940 -27.646 1.00 79.69 240 ARG A N 1
ATOM 1816 C CA . ARG A 1 240 ? -3.489 -12.375 -26.519 1.00 79.69 240 ARG A CA 1
ATOM 1817 C C . ARG A 1 240 ? -4.189 -12.249 -25.175 1.00 79.69 240 ARG A C 1
ATOM 1819 O O . ARG A 1 240 ? -3.968 -13.089 -24.311 1.00 79.69 240 ARG A O 1
ATOM 1826 N N . THR A 1 241 ? -4.994 -11.207 -24.971 1.00 72.75 241 THR A N 1
ATOM 1827 C CA . THR A 1 241 ? -5.763 -11.039 -23.731 1.00 72.75 241 THR A CA 1
ATOM 1828 C C . THR A 1 241 ? -6.782 -12.160 -23.582 1.00 72.75 241 THR A C 1
ATOM 1830 O O . THR A 1 241 ? -6.877 -12.732 -22.504 1.00 72.75 241 THR A O 1
ATOM 1833 N N . GLU A 1 242 ? -7.491 -12.517 -24.648 1.00 71.88 242 GLU A N 1
ATOM 1834 C CA . GLU A 1 242 ? -8.469 -13.607 -24.620 1.00 71.88 242 GLU A CA 1
ATOM 1835 C C . GLU A 1 242 ? -7.814 -14.955 -24.287 1.00 71.88 242 GLU A C 1
ATOM 1837 O O . GLU A 1 242 ? -8.299 -15.691 -23.434 1.00 71.88 242 GLU A O 1
ATOM 1842 N N . ARG A 1 243 ? -6.658 -15.250 -24.894 1.00 79.81 243 ARG A N 1
ATOM 1843 C CA . ARG A 1 243 ? -6.005 -16.560 -24.762 1.00 79.81 243 ARG A CA 1
ATOM 1844 C C . ARG A 1 243 ? -5.065 -16.714 -23.562 1.00 79.81 243 ARG A C 1
ATOM 1846 O O . ARG A 1 243 ? -4.869 -17.831 -23.103 1.00 79.81 243 ARG A O 1
ATOM 1853 N N . TRP A 1 244 ? -4.429 -15.636 -23.103 1.00 85.75 244 TRP A N 1
ATOM 1854 C CA . TRP A 1 244 ? -3.313 -15.683 -22.142 1.00 85.75 244 TRP A CA 1
ATOM 1855 C C . TRP A 1 244 ? -3.531 -14.771 -20.927 1.00 85.75 244 TRP A C 1
ATOM 1857 O O . TRP A 1 244 ? -2.571 -14.222 -20.368 1.00 85.75 244 TRP A O 1
ATOM 1867 N N . SER A 1 245 ? -4.791 -14.572 -20.534 1.00 78.69 245 SER A N 1
ATOM 1868 C CA . SER A 1 245 ? -5.170 -13.871 -19.298 1.00 78.69 245 SER A CA 1
ATOM 1869 C C . SER A 1 245 ? -5.455 -14.810 -18.126 1.00 78.69 245 SER A C 1
ATOM 1871 O O . SER A 1 245 ? -5.404 -14.357 -16.981 1.00 78.69 245 SER A O 1
ATOM 1873 N N . HIS A 1 246 ? -5.663 -16.108 -18.360 1.00 81.88 246 HIS A N 1
ATOM 1874 C CA . HIS A 1 246 ? -5.871 -17.089 -17.293 1.00 81.88 246 HIS A CA 1
ATOM 1875 C C . HIS A 1 246 ? -4.653 -17.209 -16.368 1.00 81.88 246 HIS A C 1
ATOM 1877 O O . HIS A 1 246 ? -3.531 -16.809 -16.710 1.00 81.88 246 HIS A O 1
ATOM 1883 N N . LEU A 1 247 ? -4.887 -17.741 -15.170 1.00 85.31 247 LEU A N 1
ATOM 1884 C CA . LEU A 1 247 ? -3.850 -18.069 -14.195 1.00 85.31 247 LEU A CA 1
ATOM 1885 C C . LEU A 1 247 ? -3.440 -19.535 -14.344 1.00 85.31 247 LEU A C 1
ATOM 1887 O O . LEU A 1 247 ? -4.273 -20.396 -14.621 1.00 85.31 247 LEU A O 1
ATOM 1891 N N . ALA A 1 248 ? -2.158 -19.825 -14.124 1.00 88.31 248 ALA A N 1
ATOM 1892 C CA . ALA A 1 248 ? -1.726 -21.194 -13.879 1.00 88.31 248 ALA A CA 1
ATOM 1893 C C . ALA A 1 248 ? -2.352 -21.708 -12.563 1.00 88.31 248 ALA A C 1
ATOM 1895 O O . ALA A 1 248 ? -2.711 -20.898 -11.702 1.00 88.31 248 ALA A O 1
ATOM 1896 N N . PRO A 1 249 ? -2.458 -23.032 -12.354 1.00 87.75 249 PRO A N 1
ATOM 1897 C CA . PRO A 1 249 ? -2.971 -23.606 -11.109 1.00 87.75 249 PRO A CA 1
ATOM 1898 C C . PRO A 1 249 ? -1.957 -23.426 -9.963 1.00 87.75 249 PRO A C 1
ATOM 1900 O O . PRO A 1 249 ? -1.232 -24.349 -9.578 1.00 87.75 249 PRO A O 1
ATOM 1903 N N . LEU A 1 250 ? -1.878 -22.203 -9.433 1.00 90.38 250 LEU A N 1
ATOM 1904 C CA . LEU A 1 250 ? -0.946 -21.836 -8.373 1.00 90.38 250 LEU A CA 1
ATOM 1905 C C . LEU A 1 250 ? -1.318 -22.545 -7.068 1.00 90.38 250 LEU A C 1
ATOM 1907 O O . LEU A 1 250 ? -2.491 -22.617 -6.700 1.00 90.38 250 LEU A O 1
ATOM 1911 N N . ARG A 1 251 ? -0.309 -23.030 -6.341 1.00 92.50 251 ARG A N 1
ATOM 1912 C CA . ARG A 1 251 ? -0.466 -23.567 -4.981 1.00 92.50 251 ARG A CA 1
ATOM 1913 C C . ARG A 1 251 ? -0.156 -22.492 -3.951 1.00 92.50 251 ARG A C 1
ATOM 1915 O O . ARG A 1 251 ? 0.910 -21.875 -4.004 1.00 92.50 251 ARG A O 1
ATOM 1922 N N . CYS A 1 252 ? -1.036 -22.323 -2.972 1.00 94.06 252 CYS A N 1
ATOM 1923 C CA . CYS A 1 252 ? -0.813 -21.429 -1.839 1.00 94.06 252 CYS A CA 1
ATOM 1924 C C . CYS A 1 252 ? -0.664 -22.216 -0.535 1.00 94.06 252 CYS A C 1
ATOM 1926 O O . CYS A 1 252 ? -1.324 -23.236 -0.338 1.00 94.06 252 CYS A O 1
ATOM 1928 N N . ALA A 1 253 ? 0.221 -21.738 0.339 1.00 95.69 253 ALA A N 1
ATOM 1929 C CA . ALA A 1 253 ? 0.294 -22.142 1.734 1.00 95.69 253 ALA A CA 1
ATOM 1930 C C . ALA A 1 253 ? 0.120 -20.903 2.629 1.00 95.69 253 ALA A C 1
ATOM 1932 O O . ALA A 1 253 ? 0.965 -20.002 2.623 1.00 95.69 253 ALA A O 1
ATOM 1933 N N . CYS A 1 254 ? -0.979 -20.861 3.386 1.00 95.81 254 CYS A N 1
ATOM 1934 C CA . CYS A 1 254 ? -1.263 -19.817 4.370 1.00 95.81 254 CYS A CA 1
ATOM 1935 C C . CYS A 1 254 ? -0.831 -20.283 5.763 1.00 95.81 254 CYS A C 1
ATOM 1937 O O . CYS A 1 254 ? -1.318 -21.305 6.245 1.00 95.81 254 CYS A O 1
ATOM 1939 N N . LEU A 1 255 ? 0.075 -19.546 6.405 1.00 96.00 255 LEU A N 1
ATOM 1940 C CA . LEU A 1 255 ? 0.729 -19.950 7.647 1.00 96.00 255 LEU A CA 1
ATOM 1941 C C . LEU A 1 255 ? 0.410 -18.994 8.804 1.00 96.00 255 LEU A C 1
ATOM 1943 O O . LEU A 1 255 ? 0.430 -17.775 8.636 1.00 96.00 255 LEU A O 1
ATOM 1947 N N . SER A 1 256 ? 0.171 -19.559 9.988 1.00 96.12 256 SER A N 1
ATOM 1948 C CA . SER A 1 256 ? 0.153 -18.840 11.268 1.00 96.12 256 SER A CA 1
ATOM 1949 C C . SER A 1 256 ? 0.865 -19.667 12.339 1.00 96.12 256 SER A C 1
ATOM 1951 O O . SER A 1 256 ? 0.738 -20.894 12.351 1.00 96.12 256 SER A O 1
ATOM 1953 N N . ALA A 1 257 ? 1.614 -19.024 13.236 1.00 96.12 257 ALA A N 1
ATOM 1954 C CA . ALA A 1 257 ? 2.358 -19.701 14.298 1.00 96.12 257 ALA A CA 1
ATOM 1955 C C . ALA A 1 257 ? 2.073 -19.089 15.672 1.00 96.12 257 ALA A C 1
ATOM 1957 O O . ALA A 1 257 ? 2.051 -17.870 15.840 1.00 96.12 257 ALA A O 1
ATOM 1958 N N . LEU A 1 258 ? 1.897 -19.957 16.667 1.00 94.62 258 LEU A N 1
ATOM 1959 C CA . LEU A 1 258 ? 1.663 -19.589 18.056 1.00 94.62 258 LEU A CA 1
ATOM 1960 C C . LEU A 1 258 ? 2.969 -19.675 18.850 1.00 94.62 258 LEU A C 1
ATOM 1962 O O . LEU A 1 258 ? 3.546 -20.755 18.983 1.00 94.62 258 LEU A O 1
ATOM 1966 N N . PHE A 1 259 ? 3.392 -18.553 19.428 1.00 91.06 259 PHE A N 1
ATOM 1967 C CA . PHE A 1 259 ? 4.572 -18.464 20.291 1.00 91.06 259 PHE A CA 1
ATOM 1968 C C . PHE A 1 259 ? 4.149 -18.319 21.756 1.00 91.06 259 PHE A C 1
ATOM 1970 O O . PHE A 1 259 ? 3.265 -17.518 22.072 1.00 91.06 259 PHE A O 1
ATOM 1977 N N . ILE A 1 260 ? 4.776 -19.084 22.653 1.00 89.19 260 ILE A N 1
ATOM 1978 C CA . ILE A 1 260 ? 4.472 -19.094 24.090 1.00 89.19 260 ILE A CA 1
ATOM 1979 C C . ILE A 1 260 ? 5.758 -18.823 24.888 1.00 89.19 260 ILE A C 1
ATOM 1981 O O . ILE A 1 260 ? 6.778 -19.446 24.595 1.00 89.19 260 ILE A O 1
ATOM 1985 N N . PRO A 1 261 ? 5.739 -17.941 25.907 1.00 79.94 261 PRO A N 1
ATOM 1986 C CA . PRO A 1 261 ? 6.912 -17.711 26.746 1.00 79.94 261 PRO A CA 1
ATOM 1987 C C . PRO A 1 261 ? 7.237 -18.914 27.622 1.00 79.94 261 PRO A C 1
ATOM 1989 O O . PRO A 1 261 ? 6.340 -19.490 28.243 1.00 79.94 261 PRO A O 1
ATOM 1992 N N . ALA A 1 262 ? 8.521 -19.244 27.728 1.00 67.56 262 ALA A N 1
ATOM 1993 C CA . ALA A 1 262 ? 8.997 -20.312 28.600 1.00 67.56 262 ALA A CA 1
ATOM 1994 C C . ALA A 1 262 ? 8.917 -19.929 30.101 1.00 67.56 262 ALA A C 1
ATOM 1996 O O . ALA A 1 262 ? 8.403 -20.709 30.901 1.00 67.56 262 ALA A O 1
ATOM 1997 N N . GLY A 1 263 ? 9.257 -18.680 30.455 1.00 58.56 263 GLY A N 1
ATOM 1998 C CA . GLY A 1 263 ? 9.472 -18.232 31.843 1.00 58.56 263 GLY A CA 1
ATOM 1999 C C . GLY A 1 263 ? 8.262 -17.781 32.678 1.00 58.56 263 GLY A C 1
ATOM 2000 O O . GLY A 1 263 ? 8.450 -17.117 33.698 1.00 58.56 263 GLY A O 1
ATOM 2001 N N . VAL A 1 264 ? 7.012 -18.093 32.308 1.00 54.31 264 VAL A N 1
ATOM 2002 C CA . VAL A 1 264 ? 5.847 -17.811 33.187 1.00 54.31 264 VAL A CA 1
ATOM 2003 C C . VAL A 1 264 ? 5.813 -18.881 34.292 1.00 54.31 264 VAL A C 1
ATOM 2005 O O . VAL A 1 264 ? 5.105 -19.889 34.191 1.00 54.31 264 VAL A O 1
ATOM 2008 N N . SER A 1 265 ? 6.677 -18.691 35.292 1.00 38.28 265 SER A N 1
ATOM 2009 C CA . SER A 1 265 ? 7.150 -19.688 36.256 1.00 38.28 265 SER A CA 1
ATOM 2010 C C . SER A 1 265 ? 6.183 -19.964 37.416 1.00 38.28 265 SER A C 1
ATOM 2012 O O . SER A 1 265 ? 5.477 -19.089 37.912 1.00 38.28 265 SER A O 1
ATOM 2014 N N . GLY A 1 266 ? 6.152 -21.241 37.818 1.00 40.88 266 GLY A N 1
ATOM 2015 C CA . GLY A 1 266 ? 5.311 -21.796 38.884 1.00 40.88 266 GLY A CA 1
ATOM 2016 C C . GLY A 1 266 ? 5.079 -23.318 38.813 1.00 40.88 266 GLY A C 1
ATOM 2017 O O . GLY A 1 266 ? 4.372 -23.848 39.662 1.00 40.88 266 GLY A O 1
ATOM 2018 N N . ALA A 1 267 ? 5.638 -24.050 37.837 1.00 32.28 267 ALA A N 1
ATOM 2019 C CA . ALA A 1 267 ? 5.517 -25.513 37.763 1.00 32.28 267 ALA A CA 1
ATOM 2020 C C . ALA A 1 267 ? 6.819 -26.202 37.326 1.00 32.28 267 ALA A C 1
ATOM 2022 O O . ALA A 1 267 ? 7.693 -25.578 36.731 1.00 32.28 267 ALA A O 1
ATOM 2023 N N . SER A 1 268 ? 6.916 -27.497 37.643 1.00 37.31 268 SER A N 1
ATOM 2024 C CA . SER A 1 268 ? 8.081 -28.365 37.450 1.00 37.31 268 SER A CA 1
ATOM 2025 C C . SER A 1 268 ? 8.592 -28.408 36.007 1.00 37.31 268 SER A C 1
ATOM 2027 O O . SER A 1 268 ? 7.813 -28.462 35.051 1.00 37.31 268 SER A O 1
ATOM 2029 N N . ALA A 1 269 ? 9.918 -28.504 35.872 1.00 41.03 269 ALA A N 1
ATOM 2030 C CA . ALA A 1 269 ? 10.678 -28.576 34.619 1.00 41.03 269 ALA A CA 1
ATOM 2031 C C . ALA A 1 269 ? 10.253 -29.693 33.633 1.00 41.03 269 ALA A C 1
ATOM 2033 O O . ALA A 1 269 ? 10.733 -29.731 32.509 1.00 41.03 269 ALA A O 1
ATOM 2034 N N . SER A 1 270 ? 9.351 -30.598 34.021 1.00 43.22 270 SER A N 1
ATOM 2035 C CA . SER A 1 270 ? 8.875 -31.726 33.211 1.00 43.22 270 SER A CA 1
ATOM 2036 C C . SER A 1 270 ? 7.839 -31.372 32.133 1.00 43.22 270 SER A C 1
ATOM 2038 O O . SER A 1 270 ? 7.587 -32.197 31.261 1.00 43.22 270 SER A O 1
ATOM 2040 N N . SER A 1 271 ? 7.215 -30.187 32.184 1.00 43.06 271 SER A N 1
ATOM 2041 C CA . SER A 1 271 ? 6.134 -29.789 31.253 1.00 43.06 271 SER A CA 1
ATOM 2042 C C . SER A 1 271 ? 6.562 -28.813 30.149 1.00 43.06 271 SER A C 1
ATOM 2044 O O . SER A 1 271 ? 5.790 -28.548 29.221 1.00 43.06 271 SER A O 1
ATOM 2046 N N . VAL A 1 272 ? 7.785 -28.283 30.238 1.00 53.97 272 VAL A N 1
ATOM 2047 C CA . VAL A 1 272 ? 8.358 -27.365 29.250 1.00 53.97 272 VAL A CA 1
ATOM 2048 C C . VAL A 1 272 ? 9.226 -28.188 28.285 1.00 53.97 272 VAL A C 1
ATOM 2050 O O . VAL A 1 272 ? 10.125 -28.893 28.742 1.00 53.97 272 VAL A O 1
ATOM 2053 N N . PRO A 1 273 ? 8.960 -28.151 26.966 1.00 56.72 273 PRO A N 1
ATOM 2054 C CA . PRO A 1 273 ? 9.821 -28.779 25.964 1.00 56.72 273 PRO A CA 1
ATOM 2055 C C . PRO A 1 273 ? 11.263 -28.282 26.105 1.00 56.72 273 PRO A C 1
ATOM 2057 O O . PRO A 1 273 ? 11.478 -27.122 26.450 1.00 56.72 273 PRO A O 1
ATOM 2060 N N . SER A 1 274 ? 12.250 -29.134 25.818 1.00 54.25 274 SER A N 1
ATOM 2061 C CA . SER A 1 274 ? 13.669 -28.781 25.941 1.00 54.25 274 SER A CA 1
ATOM 2062 C C . SER A 1 274 ? 14.013 -27.557 25.083 1.00 54.25 274 SER A C 1
ATOM 2064 O O . SER A 1 274 ? 14.176 -27.669 23.865 1.00 54.25 274 SER A O 1
ATOM 2066 N N . THR A 1 275 ? 14.132 -26.388 25.707 1.00 55.69 275 THR A N 1
ATOM 2067 C CA . THR A 1 275 ? 14.635 -25.183 25.052 1.00 55.69 275 THR A CA 1
ATOM 2068 C C . THR A 1 275 ? 16.151 -25.315 24.843 1.00 55.69 275 THR A C 1
ATOM 2070 O O . THR A 1 275 ? 16.847 -25.927 25.663 1.00 55.69 275 THR A O 1
ATOM 2073 N N . PRO A 1 276 ? 16.700 -24.798 23.731 1.00 52.81 276 PRO A N 1
ATOM 2074 C CA . PRO A 1 276 ? 18.137 -24.841 23.502 1.00 52.81 276 PRO A CA 1
ATOM 2075 C C . PRO A 1 276 ? 18.869 -24.030 24.582 1.00 52.81 276 PRO A C 1
ATOM 2077 O O . PRO A 1 276 ? 18.599 -22.845 24.763 1.00 52.81 276 PRO A O 1
ATOM 2080 N N . ARG A 1 277 ? 19.819 -24.650 25.298 1.00 47.75 277 ARG A N 1
ATOM 2081 C CA . ARG A 1 277 ? 20.725 -23.920 26.203 1.00 47.75 277 ARG A CA 1
ATOM 2082 C C . ARG A 1 277 ? 21.659 -23.040 25.371 1.00 47.75 277 ARG A C 1
ATOM 2084 O O . ARG A 1 277 ? 22.250 -23.532 24.410 1.00 47.75 277 ARG A O 1
ATOM 2091 N N . LYS A 1 278 ? 21.833 -21.766 25.751 1.00 43.88 278 LYS A N 1
ATOM 2092 C CA . LYS A 1 278 ? 22.758 -20.828 25.087 1.00 43.88 278 LYS A CA 1
ATOM 2093 C C . LYS A 1 278 ? 24.175 -21.418 25.030 1.00 43.88 278 LYS A C 1
ATOM 2095 O O . LYS A 1 278 ? 24.920 -21.378 26.005 1.00 43.88 278 LYS A O 1
ATOM 2100 N N . THR A 1 279 ? 24.599 -21.912 23.871 1.00 32.56 279 THR A N 1
ATOM 2101 C CA . THR A 1 279 ? 26.028 -22.058 23.567 1.00 32.56 279 THR A CA 1
ATOM 2102 C C . THR A 1 279 ? 26.593 -20.679 23.247 1.00 32.56 279 THR A C 1
ATOM 2104 O O . THR A 1 279 ? 26.078 -19.998 22.363 1.00 32.56 279 THR A O 1
ATOM 2107 N N . LYS A 1 280 ? 27.651 -20.253 23.950 1.00 29.14 280 LYS A N 1
ATOM 2108 C CA . LYS A 1 280 ? 28.399 -19.023 23.636 1.00 29.14 280 LYS A CA 1
ATOM 2109 C C . LYS A 1 280 ? 28.891 -19.078 22.184 1.00 29.14 280 LYS A C 1
ATOM 2111 O O . LYS A 1 280 ? 29.879 -19.745 21.891 1.00 29.14 280 LYS A O 1
ATOM 2116 N N . VAL A 1 281 ? 28.207 -18.384 21.276 1.00 29.89 281 VAL A N 1
ATOM 2117 C CA . VAL A 1 281 ? 28.642 -18.222 19.885 1.00 29.89 281 VAL A CA 1
ATOM 2118 C C . VAL A 1 281 ? 29.617 -17.049 19.815 1.00 29.89 281 VAL A C 1
ATOM 2120 O O . VAL A 1 281 ? 29.237 -15.885 19.919 1.00 29.89 281 VAL A O 1
ATOM 2123 N N . THR A 1 282 ? 30.898 -17.356 19.636 1.00 25.97 282 THR A N 1
ATOM 2124 C CA . THR A 1 282 ? 31.956 -16.378 19.366 1.00 25.97 282 THR A CA 1
ATOM 2125 C C . THR A 1 282 ? 31.868 -15.939 17.901 1.00 25.97 282 THR A C 1
ATOM 2127 O O . THR A 1 282 ? 32.529 -16.497 17.031 1.00 25.97 282 THR A O 1
ATOM 2130 N N . THR A 1 283 ? 31.029 -14.953 17.580 1.00 28.42 283 THR A N 1
ATOM 2131 C CA . THR A 1 283 ? 31.018 -14.348 16.236 1.00 28.42 283 THR A CA 1
ATOM 2132 C C . THR A 1 283 ? 32.198 -13.391 16.064 1.00 28.42 283 THR A C 1
ATOM 2134 O O . THR A 1 283 ? 32.213 -12.280 16.591 1.00 28.42 283 THR A O 1
ATOM 2137 N N . THR A 1 284 ? 33.192 -13.813 15.287 1.00 24.73 284 THR A N 1
ATOM 2138 C CA . THR A 1 284 ? 34.274 -12.983 14.747 1.00 24.73 284 THR A CA 1
ATOM 2139 C C . THR A 1 284 ? 33.735 -12.057 13.651 1.00 24.73 284 THR A C 1
ATOM 2141 O O . THR A 1 284 ? 33.711 -12.399 12.473 1.00 24.73 284 THR A O 1
ATOM 2144 N N . THR A 1 285 ? 33.315 -10.847 14.019 1.00 29.09 285 THR A N 1
ATOM 2145 C CA . THR A 1 285 ? 33.079 -9.760 13.054 1.00 29.09 285 THR A CA 1
ATOM 2146 C C . THR A 1 285 ? 34.374 -9.003 12.762 1.00 29.09 285 THR A C 1
ATOM 2148 O O . THR A 1 285 ? 35.023 -8.465 13.661 1.00 29.09 285 THR A O 1
ATOM 2151 N N . THR A 1 286 ? 34.739 -8.948 11.483 1.00 27.80 286 THR A N 1
ATOM 2152 C CA . THR A 1 286 ? 35.845 -8.167 10.915 1.00 27.80 286 THR A CA 1
ATOM 2153 C C . THR A 1 286 ? 35.730 -6.672 11.235 1.00 27.80 286 THR A C 1
ATOM 2155 O O . THR A 1 286 ? 34.666 -6.069 11.105 1.00 27.80 286 THR A O 1
ATOM 2158 N N . LYS A 1 287 ? 36.859 -6.082 11.649 1.00 26.61 287 LYS A N 1
ATOM 2159 C CA . LYS A 1 287 ? 37.027 -4.696 12.117 1.00 26.61 287 LYS A CA 1
ATOM 2160 C C . LYS A 1 287 ? 36.712 -3.638 11.044 1.00 26.61 287 LYS A C 1
ATOM 2162 O O . LYS A 1 287 ? 37.136 -3.747 9.900 1.00 26.61 287 LYS A O 1
ATOM 2167 N N . SER A 1 288 ? 36.085 -2.542 11.471 1.00 26.02 288 SER A N 1
ATOM 2168 C CA . SER A 1 288 ? 36.141 -1.200 10.859 1.00 26.02 288 SER A CA 1
ATOM 2169 C C . SER A 1 288 ? 36.170 -0.152 11.994 1.00 26.02 288 SER A C 1
ATOM 2171 O O . SER A 1 288 ? 35.705 -0.461 13.094 1.00 26.02 288 SER A O 1
ATOM 2173 N N . PRO A 1 289 ? 36.801 1.027 11.821 1.00 33.25 289 PRO A N 1
ATOM 2174 C CA . PRO A 1 289 ? 37.504 1.681 12.924 1.00 33.25 289 PRO A CA 1
ATOM 2175 C C . PRO A 1 289 ? 36.639 2.555 13.850 1.00 33.25 289 PRO A C 1
ATOM 2177 O O . PRO A 1 289 ? 35.812 3.362 13.437 1.00 33.25 289 PRO A O 1
ATOM 2180 N N . ALA A 1 290 ? 36.939 2.367 15.135 1.00 28.89 290 ALA A N 1
ATOM 2181 C CA . ALA A 1 290 ? 36.622 3.098 16.359 1.00 28.89 290 ALA A CA 1
ATOM 2182 C C . ALA A 1 290 ? 36.099 4.554 16.276 1.00 28.89 290 ALA A C 1
ATOM 2184 O O . ALA A 1 290 ? 36.812 5.479 15.890 1.00 28.89 290 ALA A O 1
ATOM 2185 N N . LYS A 1 291 ? 34.935 4.782 16.907 1.00 28.80 291 LYS A N 1
ATOM 2186 C CA . LYS A 1 291 ? 34.641 6.007 17.676 1.00 28.80 291 LYS A CA 1
ATOM 2187 C C . LYS A 1 291 ? 34.457 5.634 19.153 1.00 28.80 291 LYS A C 1
ATOM 2189 O O . LYS A 1 291 ? 33.599 4.826 19.492 1.00 28.80 291 LYS A O 1
ATOM 2194 N N . LYS A 1 292 ? 35.300 6.204 20.024 1.00 28.86 292 LYS A N 1
ATOM 2195 C CA . LYS A 1 292 ? 35.322 5.990 21.484 1.00 28.86 292 LYS A CA 1
ATOM 2196 C C . LYS A 1 292 ? 33.977 6.382 22.122 1.00 28.86 292 LYS A C 1
ATOM 2198 O O . LYS A 1 292 ? 33.607 7.552 22.076 1.00 28.86 292 LYS A O 1
ATOM 2203 N N . LYS A 1 293 ? 33.297 5.439 22.786 1.00 28.67 293 LYS A N 1
ATOM 2204 C CA . LYS A 1 293 ? 32.199 5.705 23.734 1.00 28.67 293 LYS A CA 1
ATOM 2205 C C . LYS A 1 293 ? 32.639 5.254 25.134 1.00 28.67 293 LYS A C 1
ATOM 2207 O O . LYS A 1 293 ? 33.194 4.171 25.289 1.00 28.67 293 LYS A O 1
ATOM 2212 N N . LYS A 1 294 ? 32.459 6.141 26.120 1.00 27.19 294 LYS A N 1
ATOM 2213 C CA . LYS A 1 294 ? 32.811 5.974 27.542 1.00 27.19 294 LYS A CA 1
ATOM 2214 C C . LYS A 1 294 ? 32.149 4.722 28.135 1.00 27.19 294 LYS A C 1
ATOM 2216 O O . LYS A 1 294 ? 30.942 4.549 27.996 1.00 27.19 294 LYS A O 1
ATOM 2221 N N . LYS A 1 295 ? 32.952 3.913 28.828 1.00 22.50 295 LYS A N 1
ATOM 2222 C CA . LYS A 1 295 ? 32.555 2.750 29.631 1.00 22.50 295 LYS A CA 1
ATOM 2223 C C . LYS A 1 295 ? 31.766 3.238 30.860 1.00 22.50 295 LYS A C 1
ATOM 2225 O O . LYS A 1 295 ? 32.258 4.104 31.581 1.00 22.50 295 LYS A O 1
ATOM 2230 N N . ARG A 1 296 ? 30.547 2.738 31.063 1.00 27.25 296 ARG A N 1
ATOM 2231 C CA . ARG A 1 296 ? 29.851 2.759 32.358 1.00 27.25 296 ARG A CA 1
ATOM 2232 C C . ARG A 1 296 ? 29.839 1.315 32.837 1.00 27.25 296 ARG A C 1
ATOM 2234 O O . ARG A 1 296 ? 29.294 0.467 32.139 1.00 27.25 296 ARG A O 1
ATOM 2241 N N . ASP A 1 297 ? 30.490 1.067 33.964 1.00 27.75 297 ASP A N 1
ATOM 2242 C CA . ASP A 1 297 ? 30.404 -0.200 34.677 1.00 27.75 297 ASP A CA 1
ATOM 2243 C C . ASP A 1 297 ? 29.015 -0.287 35.328 1.00 27.75 297 ASP A C 1
ATOM 2245 O O . ASP A 1 297 ? 28.610 0.615 36.064 1.00 27.75 297 ASP A O 1
ATOM 2249 N N . SER A 1 298 ? 28.271 -1.347 35.027 1.00 29.50 298 SER A N 1
ATOM 2250 C CA . SER A 1 298 ? 27.126 -1.784 35.822 1.00 29.50 298 SER A CA 1
ATOM 2251 C C . SER A 1 298 ? 27.115 -3.303 35.817 1.00 29.50 298 SER A C 1
ATOM 2253 O O . SER A 1 298 ? 26.811 -3.934 34.806 1.00 29.50 298 SER A O 1
ATOM 2255 N N . ASP A 1 299 ? 27.516 -3.839 36.959 1.00 28.17 299 ASP A N 1
ATOM 2256 C CA . ASP A 1 299 ? 27.412 -5.228 37.364 1.00 28.17 299 ASP A CA 1
ATOM 2257 C C . ASP A 1 299 ? 25.915 -5.556 37.521 1.00 28.17 299 ASP A C 1
ATOM 2259 O O . ASP A 1 299 ? 25.263 -5.151 38.487 1.00 28.17 299 ASP A O 1
ATOM 2263 N N . HIS A 1 300 ? 25.328 -6.183 36.506 1.00 31.08 300 HIS A N 1
ATOM 2264 C CA . HIS A 1 300 ? 23.992 -6.764 36.571 1.00 31.08 300 HIS A CA 1
ATOM 2265 C C . HIS A 1 300 ? 24.125 -8.222 36.160 1.00 31.08 300 HIS A C 1
ATOM 2267 O O . HIS A 1 300 ? 24.537 -8.513 35.038 1.00 31.08 300 HIS A O 1
ATOM 2273 N N . GLY A 1 301 ? 23.823 -9.118 37.104 1.00 26.50 301 GLY A N 1
ATOM 2274 C CA . GLY A 1 301 ? 23.709 -10.543 36.842 1.00 26.50 301 GLY A CA 1
ATOM 2275 C C . GLY A 1 301 ? 22.750 -10.765 35.679 1.00 26.50 301 GLY A C 1
ATOM 2276 O O . GLY A 1 301 ? 21.641 -10.234 35.670 1.00 26.50 301 GLY A O 1
ATOM 2277 N N . GLU A 1 302 ? 23.223 -11.489 34.673 1.00 29.69 302 GLU A N 1
ATOM 2278 C CA . GLU A 1 302 ? 22.402 -11.962 33.569 1.00 29.69 302 GLU A CA 1
ATOM 2279 C C . GLU A 1 302 ? 21.450 -13.022 34.135 1.00 29.69 302 GLU A C 1
ATOM 2281 O O . GLU A 1 302 ? 21.823 -14.186 34.273 1.00 29.69 302 GLU A O 1
ATOM 2286 N N . ASP A 1 303 ? 20.232 -12.620 34.505 1.00 30.84 303 ASP A N 1
ATOM 2287 C CA . ASP A 1 303 ? 19.123 -13.565 34.599 1.00 30.84 303 ASP A CA 1
ATOM 2288 C C . ASP A 1 303 ? 19.003 -14.236 33.220 1.00 30.84 303 ASP A C 1
ATOM 2290 O O . ASP A 1 303 ? 18.846 -13.562 32.197 1.00 30.84 303 ASP A O 1
ATOM 2294 N N . GLU A 1 304 ? 19.166 -15.561 33.165 1.00 37.56 304 GLU A N 1
ATOM 2295 C CA . GLU A 1 304 ? 19.015 -16.345 31.939 1.00 37.56 304 GLU A CA 1
ATOM 2296 C C . GLU A 1 304 ? 17.557 -16.242 31.459 1.00 37.56 304 GLU A C 1
ATOM 2298 O O . GLU A 1 304 ? 16.698 -17.027 31.846 1.00 37.56 304 GLU A O 1
ATOM 2303 N N . GLU A 1 305 ? 17.261 -15.233 30.637 1.00 48.03 305 GLU A N 1
ATOM 2304 C CA . GLU A 1 305 ? 15.945 -15.057 30.021 1.00 48.03 305 GLU A CA 1
ATOM 2305 C C . GLU A 1 305 ? 15.600 -16.294 29.174 1.00 48.03 305 GLU A C 1
ATOM 2307 O O . GLU A 1 305 ? 16.240 -16.567 28.152 1.00 48.03 305 GLU A O 1
ATOM 2312 N N . GLU A 1 306 ? 14.592 -17.056 29.606 1.00 55.78 306 GLU A N 1
ATOM 2313 C CA . GLU A 1 306 ? 14.058 -18.184 28.846 1.00 55.78 306 GLU A CA 1
ATOM 2314 C C . GLU A 1 306 ? 13.293 -17.676 27.607 1.00 55.78 306 GLU A C 1
ATOM 2316 O O . GLU A 1 306 ? 12.292 -16.967 27.718 1.00 55.78 306 GLU A O 1
ATOM 2321 N N . GLU A 1 307 ? 13.763 -18.043 26.413 1.00 66.50 307 GLU A N 1
ATOM 2322 C CA . GLU A 1 307 ? 13.186 -17.614 25.132 1.00 66.50 307 GLU A CA 1
ATOM 2323 C C . GLU A 1 307 ? 11.792 -18.219 24.858 1.00 66.50 307 GLU A C 1
ATOM 2325 O O . GLU A 1 307 ? 11.530 -19.378 25.191 1.00 66.50 307 GLU A O 1
ATOM 2330 N N . ASP A 1 308 ? 10.916 -17.460 24.181 1.00 82.00 308 ASP A N 1
ATOM 2331 C CA . ASP A 1 308 ? 9.627 -17.955 23.666 1.00 82.00 308 ASP A CA 1
ATOM 2332 C C . ASP A 1 308 ? 9.844 -19.206 22.779 1.00 82.00 308 ASP A C 1
ATOM 2334 O O . ASP A 1 308 ? 10.736 -19.230 21.926 1.00 82.00 308 ASP A O 1
ATOM 2338 N N . PHE A 1 309 ? 9.004 -20.234 22.932 1.00 88.25 309 PHE A N 1
ATOM 2339 C CA . PHE A 1 309 ? 9.009 -21.434 22.085 1.00 88.25 309 PHE A CA 1
ATOM 2340 C C . PHE A 1 309 ? 7.805 -21.455 21.135 1.00 88.25 309 PHE A C 1
ATOM 2342 O O . PHE A 1 309 ? 6.763 -20.846 21.399 1.00 88.25 309 PHE A O 1
ATOM 2349 N N . VAL A 1 310 ? 7.930 -22.174 20.017 1.00 92.44 310 VAL A N 1
ATOM 2350 C CA . VAL A 1 310 ? 6.835 -22.342 19.049 1.00 92.44 310 VAL A CA 1
ATOM 2351 C C . VAL A 1 310 ? 5.920 -23.462 19.524 1.00 92.44 310 VAL A C 1
ATOM 2353 O O . VAL A 1 310 ? 6.335 -24.612 19.547 1.00 92.44 310 VAL A O 1
ATOM 2356 N N . ALA A 1 311 ? 4.683 -23.161 19.904 1.00 92.19 311 ALA A N 1
ATOM 2357 C CA . ALA A 1 311 ? 3.746 -24.138 20.461 1.00 92.19 311 ALA A CA 1
ATOM 2358 C C . ALA A 1 311 ? 2.960 -24.907 19.387 1.00 92.19 311 ALA A C 1
ATOM 2360 O O . ALA A 1 311 ? 2.722 -26.111 19.515 1.00 92.19 311 ALA A O 1
ATOM 2361 N N . ALA A 1 312 ? 2.536 -24.206 18.337 1.00 94.44 312 ALA A N 1
ATOM 2362 C CA . ALA A 1 312 ? 1.793 -24.783 17.225 1.00 94.44 312 ALA A CA 1
ATOM 2363 C C . ALA A 1 312 ? 1.952 -23.930 15.962 1.00 94.44 312 ALA A C 1
ATOM 2365 O O . ALA A 1 312 ? 2.132 -22.714 16.046 1.00 94.44 312 ALA A O 1
ATOM 2366 N N . ILE A 1 313 ? 1.845 -24.560 14.796 1.00 96.88 313 ILE A N 1
ATOM 2367 C CA . ILE A 1 313 ? 1.881 -23.909 13.487 1.00 96.88 313 ILE A CA 1
ATOM 2368 C C . ILE A 1 313 ? 0.717 -24.451 12.666 1.00 96.88 313 ILE A C 1
ATOM 2370 O O . ILE A 1 313 ? 0.643 -25.652 12.424 1.00 96.88 313 ILE A O 1
ATOM 2374 N N . THR A 1 314 ? -0.187 -23.579 12.227 1.00 96.25 314 THR A N 1
ATOM 2375 C CA . THR A 1 314 ? -1.224 -23.954 11.260 1.00 96.25 314 THR A CA 1
ATOM 2376 C C . THR A 1 314 ? -0.764 -23.600 9.857 1.00 96.25 314 THR A C 1
ATOM 2378 O O . THR A 1 314 ? -0.315 -22.479 9.615 1.00 96.25 314 THR A O 1
ATOM 2381 N N . VAL A 1 315 ? -0.915 -24.547 8.936 1.00 96.19 315 VAL A N 1
ATOM 2382 C CA . VAL A 1 315 ? -0.679 -24.381 7.506 1.00 96.19 315 VAL A CA 1
ATOM 2383 C C . VAL A 1 315 ? -1.943 -24.797 6.763 1.00 96.19 315 VAL A C 1
ATOM 2385 O O . VAL A 1 315 ? -2.375 -25.944 6.856 1.00 96.19 315 VAL A O 1
ATOM 2388 N N . ILE A 1 316 ? -2.538 -23.869 6.020 1.00 94.12 316 ILE A N 1
ATOM 2389 C CA . ILE A 1 316 ? -3.644 -24.165 5.109 1.00 94.12 316 ILE A CA 1
ATOM 2390 C C . ILE A 1 316 ? -3.070 -24.282 3.703 1.00 94.12 316 ILE A C 1
ATOM 2392 O O . ILE A 1 316 ? -2.481 -23.326 3.195 1.00 94.12 316 ILE A O 1
ATOM 2396 N N . LEU A 1 317 ? -3.214 -25.458 3.102 1.00 93.25 317 LEU A N 1
ATOM 2397 C CA . LEU A 1 317 ? -2.796 -25.740 1.736 1.00 93.25 317 LEU A CA 1
ATOM 2398 C C . LEU A 1 317 ? -3.998 -25.554 0.809 1.00 93.25 317 LEU A C 1
ATOM 2400 O O . LEU A 1 317 ? -4.984 -26.281 0.929 1.00 93.25 317 LEU A O 1
ATOM 2404 N N . THR A 1 318 ? -3.894 -24.601 -0.110 1.00 88.75 318 THR A N 1
ATOM 2405 C CA . THR A 1 318 ? -4.897 -24.352 -1.151 1.00 88.75 318 THR A CA 1
ATOM 2406 C C . THR A 1 318 ? -4.320 -24.780 -2.491 1.00 88.75 318 THR A C 1
ATOM 2408 O O . THR A 1 318 ? -3.342 -24.193 -2.974 1.00 88.75 318 THR A O 1
ATOM 2411 N N . GLU A 1 319 ? -4.907 -25.826 -3.069 1.00 79.75 319 GLU A N 1
ATOM 2412 C CA . GLU A 1 319 ? -4.657 -26.227 -4.452 1.00 79.75 319 GLU A CA 1
ATOM 2413 C C . GLU A 1 319 ? -5.543 -25.382 -5.371 1.00 79.75 319 GLU A C 1
ATOM 2415 O O . GLU A 1 319 ? -6.689 -25.126 -5.028 1.00 79.75 319 GLU A O 1
ATOM 2420 N N . GLN A 1 320 ? -4.991 -24.929 -6.502 1.00 69.25 320 GLN A N 1
ATOM 2421 C CA . GLN A 1 320 ? -5.656 -24.019 -7.439 1.00 69.25 320 GLN A CA 1
ATOM 2422 C C . GLN A 1 320 ? -6.193 -22.755 -6.754 1.00 69.25 320 GLN A C 1
ATOM 2424 O O . GLN A 1 320 ? -7.367 -22.635 -6.421 1.00 69.25 320 GLN A O 1
ATOM 2429 N N . VAL A 1 321 ? -5.330 -21.745 -6.603 1.00 60.19 321 VAL A N 1
ATOM 2430 C CA . VAL A 1 321 ? -5.787 -20.368 -6.348 1.00 60.19 321 VAL A CA 1
ATOM 2431 C C . VAL A 1 321 ? -6.432 -19.819 -7.630 1.00 60.19 321 VAL A C 1
ATOM 2433 O O . VAL A 1 321 ? -5.919 -18.899 -8.262 1.00 60.19 321 VAL A O 1
ATOM 2436 N N . THR A 1 322 ? -7.514 -20.454 -8.069 1.00 48.16 322 THR A N 1
ATOM 2437 C CA . THR A 1 322 ? -8.375 -20.020 -9.161 1.00 48.16 322 THR A CA 1
ATOM 2438 C C . THR A 1 322 ? -9.709 -19.575 -8.588 1.00 48.16 322 THR A C 1
ATOM 2440 O O . THR A 1 322 ? -10.167 -20.023 -7.543 1.00 48.16 322 THR A O 1
ATOM 2443 N N . GLU A 1 323 ? -10.291 -18.614 -9.278 1.00 48.78 323 GLU A N 1
ATOM 2444 C CA . GLU A 1 323 ? -11.411 -17.765 -8.886 1.00 48.78 323 GLU A CA 1
ATOM 2445 C C . GLU A 1 323 ? -12.780 -18.468 -8.760 1.00 48.78 323 GLU A C 1
ATOM 2447 O O . GLU A 1 323 ? -13.785 -17.770 -8.703 1.00 48.78 323 GLU A O 1
ATOM 2452 N N . GLU A 1 324 ? -12.867 -19.804 -8.663 1.00 42.59 324 GLU A N 1
ATOM 2453 C CA . GLU A 1 324 ? -14.161 -20.515 -8.521 1.00 42.59 324 GLU A CA 1
ATOM 2454 C C . GLU A 1 324 ? -14.980 -20.039 -7.299 1.00 42.59 324 GLU A C 1
ATOM 2456 O O . GLU A 1 324 ? -16.207 -20.124 -7.285 1.00 42.59 324 GLU A O 1
ATOM 2461 N N . ASP A 1 325 ? -14.322 -19.424 -6.317 1.00 42.81 325 ASP A N 1
ATOM 2462 C CA . ASP A 1 325 ? -14.922 -18.839 -5.120 1.00 42.81 325 ASP A CA 1
ATOM 2463 C C . ASP A 1 325 ? -15.314 -17.364 -5.310 1.00 42.81 325 ASP A C 1
ATOM 2465 O O . ASP A 1 325 ? -14.830 -16.467 -4.607 1.00 42.81 325 ASP A O 1
ATOM 2469 N N . GLY A 1 326 ? -16.208 -17.090 -6.262 1.00 38.34 326 GLY A N 1
ATOM 2470 C CA . GLY A 1 326 ? -16.857 -15.790 -6.439 1.00 38.34 326 GLY A CA 1
ATOM 2471 C C . GLY A 1 326 ? -17.571 -15.323 -5.162 1.00 38.34 326 GLY A C 1
ATOM 2472 O O . GLY A 1 326 ? -18.767 -15.523 -4.989 1.00 38.34 326 GLY A O 1
ATOM 2473 N N . GLY A 1 327 ? -16.836 -14.701 -4.238 1.00 39.75 327 GLY A N 1
ATOM 2474 C CA . GLY A 1 327 ? -17.349 -14.135 -2.987 1.00 39.75 327 GLY A CA 1
ATOM 2475 C C . GLY A 1 327 ? -17.813 -15.144 -1.927 1.00 39.75 327 GLY A C 1
ATOM 2476 O O . GLY A 1 327 ? -18.035 -14.737 -0.784 1.00 39.75 327 GLY A O 1
ATOM 2477 N N . THR A 1 328 ? -17.927 -16.430 -2.256 1.00 35.69 328 THR A N 1
ATOM 2478 C CA . THR A 1 328 ? -18.247 -17.504 -1.313 1.00 35.69 328 THR A CA 1
ATOM 2479 C C . THR A 1 328 ? -16.962 -18.063 -0.719 1.00 35.69 328 THR A C 1
ATOM 2481 O O . THR A 1 328 ? -16.050 -18.439 -1.437 1.00 35.69 328 THR A O 1
ATOM 2484 N N . CYS A 1 329 ? -16.868 -18.126 0.610 1.00 39.34 329 CYS A N 1
ATOM 2485 C CA . CYS A 1 329 ? -15.788 -18.810 1.325 1.00 39.34 329 CYS A CA 1
ATOM 2486 C C . CYS A 1 329 ? -15.932 -20.344 1.167 1.00 39.34 329 CYS A C 1
ATOM 2488 O O . CYS A 1 329 ? -16.140 -21.054 2.151 1.00 39.34 329 CYS A O 1
ATOM 2490 N N . GLY A 1 330 ? -15.893 -20.846 -0.072 1.00 39.62 330 GLY A N 1
ATOM 2491 C CA . GLY A 1 330 ? -15.979 -22.262 -0.401 1.00 39.62 330 GLY A CA 1
ATOM 2492 C C . GLY A 1 330 ? -14.725 -22.985 0.074 1.00 39.62 330 GLY A C 1
ATOM 2493 O O . GLY A 1 330 ? -13.610 -22.696 -0.334 1.00 39.62 330 GLY A O 1
ATOM 2494 N N . CYS A 1 331 ? -14.894 -23.908 1.011 1.00 46.03 331 CYS A N 1
ATOM 2495 C CA . CYS A 1 331 ? -13.811 -24.653 1.652 1.00 46.03 331 CYS A CA 1
ATOM 2496 C C . CYS A 1 331 ? -13.516 -25.999 0.965 1.00 46.03 331 CYS A C 1
ATOM 2498 O O . CYS A 1 331 ? -12.773 -26.811 1.513 1.00 46.03 331 CYS A O 1
ATOM 2500 N N . ALA A 1 332 ? -14.080 -26.245 -0.223 1.00 45.56 332 ALA A N 1
ATOM 2501 C CA . ALA A 1 332 ? -14.169 -27.574 -0.832 1.00 45.56 332 ALA A CA 1
ATOM 2502 C C . ALA A 1 332 ? -12.816 -28.207 -1.242 1.00 45.56 332 ALA A C 1
ATOM 2504 O O . ALA A 1 332 ? -12.783 -29.397 -1.547 1.00 45.56 332 ALA A O 1
ATOM 2505 N N . GLY A 1 333 ? -11.699 -27.464 -1.190 1.00 66.62 333 GLY A N 1
ATOM 2506 C CA . GLY A 1 333 ? -10.352 -27.964 -1.514 1.00 66.62 333 GLY A CA 1
ATOM 2507 C C . GLY A 1 333 ? -9.231 -27.623 -0.518 1.00 66.62 333 GLY A C 1
ATOM 2508 O O . GLY A 1 333 ? -8.097 -28.061 -0.718 1.00 66.62 333 GLY A O 1
ATOM 2509 N N . ASP A 1 334 ? -9.501 -26.867 0.553 1.00 85.50 334 ASP A N 1
ATOM 2510 C CA . ASP A 1 334 ? -8.455 -26.425 1.489 1.00 85.50 334 ASP A CA 1
ATOM 2511 C C . ASP A 1 334 ? -8.074 -27.539 2.479 1.00 85.50 334 ASP A C 1
ATOM 2513 O O . ASP A 1 334 ? -8.902 -27.999 3.269 1.00 85.50 334 ASP A O 1
ATOM 2517 N N . LYS A 1 335 ? -6.794 -27.927 2.520 1.00 88.38 335 LYS A N 1
ATOM 2518 C CA . LYS A 1 335 ? -6.282 -28.884 3.517 1.00 88.38 335 LYS A CA 1
ATOM 2519 C C . LYS A 1 335 ? -5.676 -28.128 4.695 1.00 88.38 335 LYS A C 1
ATOM 2521 O O . LYS A 1 335 ? -4.651 -27.464 4.548 1.00 88.38 335 LYS A O 1
ATOM 2526 N N . VAL A 1 336 ? -6.291 -28.241 5.873 1.00 90.00 336 VAL A N 1
ATOM 2527 C CA . VAL A 1 336 ? -5.806 -27.598 7.104 1.00 90.00 336 VAL A CA 1
ATOM 2528 C C . VAL A 1 336 ? -4.932 -28.574 7.887 1.00 90.00 336 VAL A C 1
ATOM 2530 O O . VAL A 1 336 ? -5.415 -29.590 8.391 1.00 90.00 336 VAL A O 1
ATOM 2533 N N . LEU A 1 337 ? -3.647 -28.250 8.002 1.00 92.56 337 LEU A N 1
ATOM 2534 C CA . LEU A 1 337 ? -2.671 -29.001 8.784 1.00 92.56 337 LEU A CA 1
ATOM 2535 C C . LEU A 1 337 ? -2.251 -28.170 9.990 1.00 92.56 337 LEU A C 1
ATOM 2537 O O . LEU A 1 337 ? -1.884 -27.004 9.846 1.00 92.56 337 LEU A O 1
ATOM 2541 N N . LEU A 1 338 ? -2.261 -28.770 11.174 1.00 93.81 338 LEU A N 1
ATOM 2542 C CA . LEU A 1 338 ? -1.731 -28.147 12.377 1.00 93.81 338 LEU A CA 1
ATOM 2543 C C . LEU A 1 338 ? -0.597 -28.996 12.926 1.00 93.81 338 LEU A C 1
ATOM 2545 O O . LEU A 1 338 ? -0.789 -30.147 13.296 1.00 93.81 338 LEU A O 1
ATOM 2549 N N . LEU A 1 339 ? 0.587 -28.405 12.985 1.00 93.88 339 LEU A N 1
ATOM 2550 C CA . LEU A 1 339 ? 1.794 -29.001 13.534 1.00 93.88 339 LEU A CA 1
ATOM 2551 C C . LEU A 1 339 ? 1.925 -28.540 14.992 1.00 93.88 339 LEU A C 1
ATOM 2553 O O . LEU A 1 339 ? 1.868 -27.341 15.262 1.00 93.88 339 LEU A O 1
ATOM 2557 N N . THR A 1 340 ? 2.086 -29.461 15.938 1.00 92.56 340 THR A N 1
ATOM 2558 C CA . THR A 1 340 ? 2.356 -29.157 17.359 1.00 92.56 340 THR A CA 1
ATOM 2559 C C . THR A 1 340 ? 3.306 -30.199 17.952 1.00 92.56 340 THR A C 1
ATOM 2561 O O . THR A 1 340 ? 3.673 -31.147 17.266 1.00 92.56 340 THR A O 1
ATOM 2564 N N . HIS A 1 341 ? 3.731 -30.057 19.207 1.00 88.50 341 HIS A N 1
ATOM 2565 C CA . HIS A 1 341 ? 4.624 -31.021 19.861 1.00 88.50 341 HIS A CA 1
ATOM 2566 C C . HIS A 1 341 ? 4.306 -31.254 21.341 1.00 88.50 341 HIS A C 1
ATOM 2568 O O . HIS A 1 341 ? 3.622 -30.457 21.992 1.00 88.50 341 HIS A O 1
ATOM 2574 N N . GLY A 1 342 ? 4.797 -32.381 21.861 1.00 79.44 342 GLY A N 1
ATOM 2575 C CA . GLY A 1 342 ? 4.662 -32.798 23.256 1.00 79.44 342 GLY A CA 1
ATOM 2576 C C . GLY A 1 342 ? 5.317 -34.157 23.523 1.00 79.44 342 GLY A C 1
ATOM 2577 O O . GLY A 1 342 ? 5.777 -34.825 22.605 1.00 79.44 342 GLY A O 1
ATOM 2578 N N . SER A 1 343 ? 5.357 -34.575 24.789 1.00 55.91 343 SER A N 1
ATOM 2579 C CA . SER A 1 343 ? 5.906 -35.867 25.213 1.00 55.91 343 SER A CA 1
ATOM 2580 C C . SER A 1 343 ? 4.971 -37.027 24.832 1.00 55.91 343 SER A C 1
ATOM 2582 O O . SER A 1 343 ? 4.082 -37.398 25.595 1.00 55.91 343 SER A O 1
ATOM 2584 N N . GLY A 1 344 ? 5.158 -37.582 23.633 1.00 55.88 344 GLY A N 1
ATOM 2585 C CA . GLY A 1 344 ? 4.443 -38.747 23.101 1.00 55.88 344 GLY A CA 1
ATOM 2586 C C . GLY A 1 344 ? 4.915 -39.100 21.685 1.00 55.88 344 GLY A C 1
ATOM 2587 O O . GLY A 1 344 ? 5.603 -38.296 21.055 1.00 55.88 344 GLY A O 1
ATOM 2588 N N . ASP A 1 345 ? 4.567 -40.297 21.202 1.00 52.12 345 ASP A N 1
ATOM 2589 C CA . ASP A 1 345 ? 4.881 -40.739 19.836 1.00 52.12 345 ASP A CA 1
ATOM 2590 C C . ASP A 1 345 ? 4.208 -39.838 18.787 1.00 52.12 345 ASP A C 1
ATOM 2592 O O . ASP A 1 345 ? 3.184 -39.199 19.053 1.00 52.12 345 ASP A O 1
ATOM 2596 N N . ASN A 1 346 ? 4.783 -39.781 17.581 1.00 57.78 346 ASN A N 1
ATOM 2597 C CA . ASN A 1 346 ? 4.232 -38.991 16.482 1.00 57.78 346 ASN A CA 1
ATOM 2598 C C . ASN A 1 346 ? 2.831 -39.519 16.116 1.00 57.78 346 ASN A C 1
ATOM 2600 O O . ASN A 1 346 ? 2.708 -40.574 15.501 1.00 57.78 346 ASN A O 1
ATOM 2604 N N . GLU A 1 347 ? 1.778 -38.794 16.506 1.00 65.44 347 GLU A N 1
ATOM 2605 C CA . GLU A 1 347 ? 0.376 -39.160 16.270 1.00 65.44 347 GLU A CA 1
ATOM 2606 C C . GLU A 1 347 ? -0.317 -38.120 15.380 1.00 65.44 347 GLU A C 1
ATOM 2608 O O . GLU A 1 347 ? -0.208 -36.910 15.609 1.00 65.44 347 GLU A O 1
ATOM 2613 N N . MET A 1 348 ? -1.104 -38.593 14.407 1.00 63.66 348 MET A N 1
ATOM 2614 C CA . MET A 1 348 ? -2.010 -37.757 13.615 1.00 63.66 348 MET A CA 1
ATOM 2615 C C . MET A 1 348 ? -3.456 -37.946 14.089 1.00 63.66 348 MET A C 1
ATOM 2617 O O . MET A 1 348 ? -3.952 -39.071 14.143 1.00 63.66 348 MET A O 1
ATOM 2621 N N . LYS A 1 349 ? -4.144 -36.850 14.435 1.00 72.81 349 LYS A N 1
ATOM 2622 C CA . LYS A 1 349 ? -5.561 -36.855 14.841 1.00 72.81 349 LYS A CA 1
ATOM 2623 C C . LYS A 1 349 ? -6.370 -35.906 13.971 1.00 72.81 349 LYS A C 1
ATOM 2625 O O . LYS A 1 349 ? -5.956 -34.775 13.738 1.00 72.81 349 LYS A O 1
ATOM 2630 N N . ASN A 1 350 ? -7.550 -36.350 13.550 1.00 68.94 350 ASN A N 1
ATOM 2631 C CA . ASN A 1 350 ? -8.512 -35.488 12.871 1.00 68.94 350 ASN A CA 1
ATOM 2632 C C . ASN A 1 350 ? -9.387 -34.808 13.918 1.00 68.94 350 ASN A C 1
ATOM 2634 O O . ASN A 1 350 ? -10.068 -35.476 14.695 1.00 68.94 350 ASN A O 1
ATOM 2638 N N . LEU A 1 351 ? -9.363 -33.481 13.928 1.00 65.06 351 LEU A N 1
ATOM 2639 C CA . LEU A 1 351 ? -10.202 -32.654 14.784 1.00 65.06 351 LEU A CA 1
ATOM 2640 C C . LEU A 1 351 ? -11.206 -31.891 13.924 1.00 65.06 351 LEU A C 1
ATOM 2642 O O . LEU A 1 351 ? -10.929 -31.527 12.775 1.00 65.06 351 LEU A O 1
ATOM 2646 N N . LYS A 1 352 ? -12.393 -31.652 14.488 1.00 64.44 352 LYS A N 1
ATOM 2647 C CA . LYS A 1 352 ? -13.346 -30.722 13.884 1.00 64.44 352 LYS A CA 1
ATOM 2648 C C . LYS A 1 352 ? -12.726 -29.334 13.913 1.00 64.44 352 LYS A C 1
ATOM 2650 O O . LYS A 1 352 ? -12.274 -28.874 14.964 1.00 64.44 352 LYS A O 1
ATOM 2655 N N . MET A 1 353 ? -12.704 -28.663 12.767 1.00 63.22 353 MET A N 1
ATOM 2656 C CA . MET A 1 353 ? -12.387 -27.249 12.791 1.00 63.22 353 MET A CA 1
ATOM 2657 C C . MET A 1 353 ? -13.578 -26.479 13.342 1.00 63.22 353 MET A C 1
ATOM 2659 O O . MET A 1 353 ? -14.712 -26.774 12.967 1.00 63.22 353 MET A O 1
ATOM 2663 N N . PRO A 1 354 ? -13.343 -25.441 14.156 1.00 54.84 354 PRO A N 1
ATOM 2664 C CA . PRO A 1 354 ? -14.396 -24.495 14.456 1.00 54.84 354 PRO A CA 1
ATOM 2665 C C . PRO A 1 354 ? -14.873 -23.870 13.139 1.00 54.84 354 PRO A C 1
ATOM 2667 O O . PRO A 1 354 ? -14.065 -23.372 12.340 1.00 54.84 354 PRO A O 1
ATOM 2670 N N . GLY A 1 355 ? -16.185 -23.939 12.911 1.00 49.62 355 GLY A N 1
ATOM 2671 C CA . GLY A 1 355 ? -16.838 -23.240 11.820 1.00 49.62 355 GLY A CA 1
ATOM 2672 C C . GLY A 1 355 ? -16.498 -21.756 11.908 1.00 49.62 355 GLY A C 1
ATOM 2673 O O . GLY A 1 355 ? -16.629 -21.114 12.951 1.00 49.62 355 GLY A O 1
ATOM 2674 N N . LEU A 1 356 ? -16.026 -21.203 10.800 1.00 46.75 356 LEU A N 1
ATOM 2675 C CA . LEU A 1 356 ? -16.136 -19.776 10.565 1.00 46.75 356 LEU A CA 1
ATOM 2676 C C . LEU A 1 356 ? -17.639 -19.594 10.324 1.00 46.75 356 LEU A C 1
ATOM 2678 O O . LEU A 1 356 ? -18.104 -19.976 9.258 1.00 46.75 356 LEU A O 1
ATOM 2682 N N . GLY A 1 357 ? -18.414 -19.146 11.316 1.00 42.88 357 GLY A N 1
ATOM 2683 C CA . GLY A 1 357 ? -19.844 -18.833 11.161 1.00 42.88 357 GLY A CA 1
ATOM 2684 C C . GLY A 1 357 ? -20.055 -17.669 10.185 1.00 42.88 357 GLY A C 1
ATOM 2685 O O . GLY A 1 357 ? -20.508 -16.594 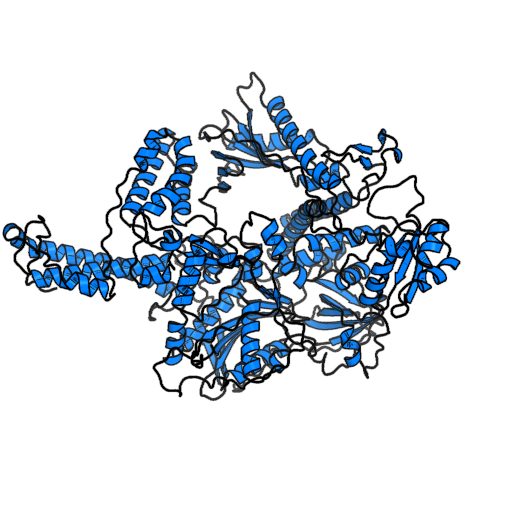10.571 1.00 42.88 357 GLY A O 1
ATOM 2686 N N . ILE A 1 358 ? -19.626 -17.837 8.934 1.00 39.84 358 ILE A N 1
ATOM 2687 C CA . ILE A 1 358 ? -19.681 -16.853 7.868 1.00 39.84 358 ILE A CA 1
ATOM 2688 C C . ILE A 1 358 ? -21.044 -17.019 7.203 1.00 39.84 358 ILE A C 1
ATOM 2690 O O . ILE A 1 358 ? -21.209 -17.801 6.267 1.00 39.84 358 ILE A O 1
ATOM 2694 N N . LYS A 1 359 ? -22.020 -16.232 7.655 1.00 35.50 359 LYS A N 1
ATOM 2695 C CA . LYS A 1 359 ? -23.176 -15.889 6.826 1.00 35.50 359 LYS A CA 1
ATOM 2696 C C . LYS A 1 359 ? -22.703 -14.867 5.782 1.00 35.50 359 LYS A C 1
ATOM 2698 O O . LYS A 1 359 ? -22.608 -13.681 6.084 1.00 35.50 359 LYS A O 1
ATOM 2703 N N . VAL A 1 360 ? -22.357 -15.304 4.565 1.00 32.28 360 VAL A N 1
ATOM 2704 C CA . VAL A 1 360 ? -22.216 -14.374 3.427 1.00 32.28 360 VAL A CA 1
ATOM 2705 C C . VAL A 1 360 ? -23.596 -14.200 2.801 1.00 32.28 360 VAL A C 1
ATOM 2707 O O . VAL A 1 360 ? -24.009 -14.992 1.964 1.00 32.28 360 VAL A O 1
ATOM 2710 N N . GLY A 1 361 ? -24.319 -13.165 3.215 1.00 31.91 361 GLY A N 1
ATOM 2711 C CA . GLY A 1 361 ? -25.605 -12.809 2.623 1.00 31.91 361 GLY A CA 1
ATOM 2712 C C . GLY A 1 361 ? -26.172 -11.558 3.278 1.00 31.91 361 GLY A C 1
ATOM 2713 O O . GLY A 1 361 ? -26.173 -11.438 4.500 1.00 31.91 361 GLY A O 1
ATOM 2714 N N . LYS A 1 362 ? -26.609 -10.596 2.464 1.00 33.19 362 LYS A N 1
ATOM 2715 C CA . LYS A 1 362 ? -27.381 -9.444 2.934 1.00 33.19 362 LYS A CA 1
ATOM 2716 C C . LYS A 1 362 ? -28.744 -9.946 3.413 1.00 33.19 362 LYS A C 1
ATOM 2718 O O . LYS A 1 362 ? -29.561 -10.283 2.574 1.00 33.19 362 LYS A O 1
ATOM 2723 N N . GLU A 1 363 ? -28.945 -9.999 4.723 1.00 28.64 363 GLU A N 1
ATOM 2724 C CA . GLU A 1 363 ? -30.089 -9.436 5.461 1.00 28.64 363 GLU A CA 1
ATOM 2725 C C . GLU A 1 363 ? -29.949 -9.802 6.955 1.00 28.64 363 GLU A C 1
ATOM 2727 O O . GLU A 1 363 ? -29.569 -10.933 7.262 1.00 28.64 363 GLU A O 1
ATOM 2732 N N . PRO A 1 364 ? -30.184 -8.876 7.908 1.00 30.52 364 PRO A N 1
ATOM 2733 C CA . PRO A 1 364 ? -29.906 -9.121 9.328 1.00 30.52 364 PRO A CA 1
ATOM 2734 C C . PRO A 1 364 ? -30.851 -10.110 10.036 1.00 30.52 364 PRO A C 1
ATOM 2736 O O . PRO A 1 364 ? -30.577 -10.436 11.188 1.00 30.52 364 PRO A O 1
ATOM 2739 N N . ASP A 1 365 ? -31.919 -10.597 9.389 1.00 31.61 365 ASP A N 1
ATOM 2740 C CA . ASP A 1 365 ? -33.089 -11.143 10.099 1.00 31.61 365 ASP A CA 1
ATOM 2741 C C . ASP A 1 365 ? -33.565 -12.556 9.680 1.00 31.61 365 ASP A C 1
ATOM 2743 O O . ASP A 1 365 ? -34.651 -12.951 10.094 1.00 31.61 365 ASP A O 1
ATOM 2747 N N . ASP A 1 366 ? -32.797 -13.367 8.933 1.00 31.05 366 ASP A N 1
ATOM 2748 C CA . ASP A 1 366 ? -33.216 -14.759 8.638 1.00 31.05 366 ASP A CA 1
ATOM 2749 C C . ASP A 1 366 ? -32.821 -15.753 9.766 1.00 31.05 366 ASP A C 1
ATOM 2751 O O . ASP A 1 366 ? -31.621 -16.035 9.956 1.00 31.05 366 ASP A O 1
ATOM 2755 N N . PRO A 1 367 ? -33.791 -16.322 10.519 1.00 29.97 367 PRO A N 1
ATOM 2756 C CA . PRO A 1 367 ? -33.544 -17.245 11.623 1.00 29.97 367 PRO A CA 1
ATOM 2757 C C . PRO A 1 367 ? -33.383 -18.715 11.188 1.00 29.97 367 PRO A C 1
ATOM 2759 O O . PRO A 1 367 ? -33.201 -19.561 12.063 1.00 29.97 367 PRO A O 1
ATOM 2762 N N . CYS A 1 368 ? -33.470 -19.056 9.891 1.00 25.89 368 CYS A N 1
ATOM 2763 C CA . CYS A 1 368 ? -33.633 -20.453 9.448 1.00 25.89 368 CYS A CA 1
ATOM 2764 C C . CYS A 1 368 ? -32.436 -21.085 8.700 1.00 25.89 368 CYS A C 1
ATOM 2766 O O . CYS A 1 368 ? -32.493 -22.258 8.339 1.00 25.89 368 CYS A O 1
ATOM 2768 N N . ALA A 1 369 ? -31.320 -20.378 8.505 1.00 26.44 369 ALA A N 1
ATOM 2769 C CA . ALA A 1 369 ? -30.106 -20.988 7.949 1.00 26.44 369 ALA A CA 1
ATOM 2770 C C . ALA A 1 369 ? -29.330 -21.760 9.037 1.00 26.44 369 ALA A C 1
ATOM 2772 O O . ALA A 1 369 ? -28.663 -21.152 9.874 1.00 26.44 369 ALA A O 1
ATOM 2773 N N . THR A 1 370 ? -29.444 -23.089 9.038 1.00 28.12 370 THR A N 1
ATOM 2774 C CA . THR A 1 370 ? -28.766 -24.012 9.967 1.00 28.12 370 THR A CA 1
ATOM 2775 C C . THR A 1 370 ? -27.242 -24.023 9.779 1.00 28.12 370 THR A C 1
ATOM 2777 O O . THR A 1 370 ? -26.757 -24.103 8.651 1.00 28.12 370 THR A O 1
ATOM 2780 N N . ASP A 1 371 ? -26.502 -24.009 10.894 1.00 34.28 371 ASP A N 1
ATOM 2781 C CA . ASP A 1 371 ? -25.031 -23.932 11.008 1.00 34.28 371 ASP A CA 1
ATOM 2782 C C . ASP A 1 371 ? -24.243 -25.142 10.437 1.00 34.28 371 ASP A C 1
ATOM 2784 O O . ASP A 1 371 ? -23.012 -25.114 10.387 1.00 34.28 371 ASP A O 1
ATOM 2788 N N . ASP A 1 372 ? -24.918 -26.192 9.963 1.00 30.19 372 ASP A N 1
ATOM 2789 C CA . ASP A 1 372 ? -24.301 -27.495 9.657 1.00 30.19 372 ASP A CA 1
ATOM 2790 C C . ASP A 1 372 ? -23.572 -27.585 8.295 1.00 30.19 372 ASP A C 1
ATOM 2792 O O . ASP A 1 372 ? -22.892 -28.572 8.018 1.00 30.19 372 ASP A O 1
ATOM 2796 N N . ALA A 1 373 ? -23.659 -26.572 7.425 1.00 33.25 373 ALA A N 1
ATOM 2797 C CA . ALA A 1 373 ? -23.142 -26.661 6.049 1.00 33.25 373 ALA A CA 1
ATOM 2798 C C . ALA A 1 373 ? -21.640 -26.319 5.868 1.00 33.25 373 ALA A C 1
ATOM 2800 O O . ALA A 1 373 ? -21.141 -26.380 4.747 1.00 33.25 373 ALA A O 1
ATOM 2801 N N . ASN A 1 374 ? -20.906 -25.962 6.933 1.00 41.91 374 ASN A N 1
ATOM 2802 C CA . ASN A 1 374 ? -19.516 -25.462 6.856 1.00 41.91 374 ASN A CA 1
ATOM 2803 C C . ASN A 1 374 ? -18.529 -26.164 7.825 1.00 41.91 374 ASN A C 1
ATOM 2805 O O . ASN A 1 374 ? -17.540 -25.566 8.269 1.00 41.91 374 ASN A O 1
ATOM 2809 N N . GLU A 1 375 ? -18.763 -27.432 8.181 1.00 49.06 375 GLU A N 1
ATOM 2810 C CA . GLU A 1 375 ? -17.835 -28.203 9.026 1.00 49.06 375 GLU A CA 1
ATOM 2811 C C . GLU A 1 375 ? -16.576 -28.643 8.244 1.00 49.06 375 GLU A C 1
ATOM 2813 O O . GLU A 1 375 ? -16.536 -29.692 7.608 1.00 49.06 375 GLU A O 1
ATOM 2818 N N . GLY A 1 376 ? -15.506 -27.843 8.299 1.00 61.81 376 GLY A N 1
ATOM 2819 C CA . GLY A 1 376 ? -14.182 -28.267 7.825 1.00 61.81 376 GLY A CA 1
ATOM 2820 C C . GLY A 1 376 ? -13.474 -29.210 8.814 1.00 61.81 376 GLY A C 1
ATOM 2821 O O . GLY A 1 376 ? -13.650 -29.101 10.027 1.00 61.81 376 GLY A O 1
ATOM 2822 N N . HIS A 1 377 ? -12.597 -30.087 8.325 1.00 72.06 377 HIS A N 1
ATOM 2823 C CA . HIS A 1 377 ? -11.711 -30.908 9.164 1.00 72.06 377 HIS A CA 1
ATOM 2824 C C . HIS A 1 377 ? -10.284 -30.338 9.207 1.00 72.06 377 HIS A C 1
ATOM 2826 O O . HIS A 1 377 ? -9.837 -29.697 8.255 1.00 72.06 377 HIS A O 1
ATOM 2832 N N . MET A 1 378 ? -9.567 -30.565 10.312 1.00 84.31 378 MET A N 1
ATOM 2833 C CA . MET A 1 378 ? -8.138 -30.260 10.450 1.00 84.31 378 MET A CA 1
ATOM 2834 C C . MET A 1 378 ? -7.369 -31.487 10.910 1.00 84.31 378 MET A C 1
ATOM 2836 O O . MET A 1 378 ? -7.758 -32.157 11.870 1.00 84.31 378 MET A O 1
ATOM 2840 N N . ASN A 1 379 ? -6.236 -31.726 10.256 1.00 86.44 379 ASN A N 1
ATOM 2841 C CA . ASN A 1 379 ? -5.315 -32.789 10.622 1.00 86.44 379 ASN A CA 1
ATOM 2842 C C . ASN A 1 379 ? -4.285 -32.215 11.597 1.00 86.44 379 ASN A C 1
ATOM 2844 O O . ASN A 1 379 ? -3.440 -31.401 11.216 1.00 86.44 379 ASN A O 1
ATOM 2848 N N . VAL A 1 380 ? -4.357 -32.633 12.858 1.00 88.69 380 VAL A N 1
ATOM 2849 C CA . VAL A 1 380 ? -3.373 -32.288 13.884 1.00 88.69 380 VAL A CA 1
ATOM 2850 C C . VAL A 1 380 ? -2.272 -33.332 13.881 1.00 88.69 380 VAL A C 1
ATOM 2852 O O . VAL A 1 380 ? -2.528 -34.513 14.103 1.00 88.69 380 VAL A O 1
ATOM 2855 N N . ILE A 1 381 ? -1.048 -32.882 13.650 1.00 88.88 381 ILE A N 1
ATOM 2856 C CA . ILE A 1 381 ? 0.168 -33.684 13.623 1.00 88.88 381 ILE A CA 1
ATOM 2857 C C . ILE A 1 381 ? 0.984 -33.308 14.856 1.00 88.88 381 ILE A C 1
ATOM 2859 O O . ILE A 1 381 ? 1.435 -32.166 14.995 1.00 88.88 381 ILE A O 1
ATOM 2863 N N . ARG A 1 382 ? 1.158 -34.269 15.763 1.00 88.19 382 ARG A N 1
ATOM 2864 C CA . ARG A 1 382 ? 1.967 -34.092 16.970 1.00 88.19 382 ARG A CA 1
ATOM 2865 C C . ARG A 1 382 ? 3.360 -34.659 16.739 1.00 88.19 382 ARG A C 1
ATOM 2867 O O . ARG A 1 382 ? 3.484 -35.812 16.352 1.00 88.19 382 ARG A O 1
ATOM 2874 N N . PHE A 1 383 ? 4.378 -33.841 16.974 1.00 88.69 383 PHE A N 1
ATOM 2875 C CA . PHE A 1 383 ? 5.787 -34.218 16.940 1.00 88.69 383 PHE A CA 1
ATOM 2876 C C . PHE A 1 383 ? 6.320 -34.445 18.357 1.00 88.69 383 PHE A C 1
ATOM 2878 O O . PHE A 1 383 ? 5.822 -33.848 19.315 1.00 88.69 383 PHE A O 1
ATOM 2885 N N . SER A 1 384 ? 7.389 -35.226 18.490 1.00 85.81 384 SER A N 1
ATOM 2886 C CA . SER A 1 384 ? 8.025 -35.461 19.793 1.00 85.81 384 SER A CA 1
ATOM 2887 C C . SER A 1 384 ? 8.702 -34.208 20.378 1.00 85.81 384 SER A C 1
ATOM 2889 O O . SER A 1 384 ? 8.873 -34.085 21.592 1.00 85.81 384 SER A O 1
ATOM 2891 N N . SER A 1 385 ? 9.099 -33.252 19.526 1.00 87.69 385 SER A N 1
ATOM 2892 C CA . SER A 1 385 ? 9.816 -32.039 19.934 1.00 87.69 385 SER A CA 1
ATOM 2893 C C . SER A 1 385 ? 9.579 -30.845 19.004 1.00 87.69 385 SER A C 1
ATOM 2895 O O . SER A 1 385 ? 9.214 -31.000 17.837 1.00 87.69 385 SER A O 1
ATOM 2897 N N . GLU A 1 386 ? 9.859 -29.633 19.500 1.00 90.50 386 GLU A N 1
ATOM 2898 C CA . GLU A 1 386 ? 9.840 -28.396 18.698 1.00 90.50 386 GLU A CA 1
ATOM 2899 C C . GLU A 1 386 ? 10.785 -28.495 17.488 1.00 90.50 386 GLU A C 1
ATOM 2901 O O . GLU A 1 386 ? 10.433 -28.076 16.387 1.00 90.50 386 GLU A O 1
ATOM 2906 N N . ARG A 1 387 ? 11.965 -29.107 17.666 1.00 91.62 387 ARG A N 1
ATOM 2907 C CA . ARG A 1 387 ? 12.942 -29.332 16.592 1.00 91.62 387 ARG A CA 1
ATOM 2908 C C . ARG A 1 387 ? 12.347 -30.171 15.458 1.00 91.62 387 ARG A C 1
ATOM 2910 O O . ARG A 1 387 ? 12.473 -29.796 14.294 1.00 91.62 387 ARG A O 1
ATOM 2917 N N . GLU A 1 388 ? 11.708 -31.291 15.789 1.00 90.50 388 GLU A N 1
ATOM 2918 C CA . GLU A 1 388 ? 11.073 -32.161 14.793 1.00 90.50 388 GLU A CA 1
ATOM 2919 C C . GLU A 1 388 ? 9.886 -31.482 14.113 1.00 90.50 388 GLU A C 1
ATOM 2921 O O . GLU A 1 388 ? 9.738 -31.607 12.902 1.00 90.50 388 GLU A O 1
ATOM 2926 N N . MET A 1 389 ? 9.102 -30.691 14.850 1.00 93.00 389 MET A N 1
ATOM 2927 C CA . MET A 1 389 ? 8.011 -29.902 14.275 1.00 93.00 389 MET A CA 1
ATOM 2928 C C . MET A 1 389 ? 8.523 -28.883 13.243 1.00 93.00 389 MET A C 1
ATOM 2930 O O . MET A 1 389 ? 7.943 -28.748 12.165 1.00 93.00 389 MET A O 1
ATOM 2934 N N . LEU A 1 390 ? 9.618 -28.173 13.543 1.00 95.25 390 LEU A N 1
ATOM 2935 C CA . LEU A 1 390 ? 10.224 -27.209 12.615 1.00 95.25 390 LEU A CA 1
ATOM 2936 C C . LEU A 1 390 ? 10.799 -27.898 11.371 1.00 95.25 390 LEU A C 1
ATOM 2938 O O . LEU A 1 390 ? 10.653 -27.379 10.262 1.00 95.25 390 LEU A O 1
ATOM 2942 N N . GLN A 1 391 ? 11.415 -29.071 11.537 1.00 94.25 391 GLN A N 1
ATOM 2943 C CA . GLN A 1 391 ? 11.878 -29.885 10.413 1.00 94.25 391 GLN A CA 1
ATOM 2944 C C . GLN A 1 391 ? 10.694 -30.394 9.572 1.00 94.25 391 GLN A C 1
ATOM 2946 O O . GLN A 1 391 ? 10.713 -30.254 8.352 1.00 94.25 391 GLN A O 1
ATOM 2951 N N . GLY A 1 392 ? 9.620 -30.864 10.212 1.00 93.31 392 GLY A N 1
ATOM 2952 C CA . GLY A 1 392 ? 8.386 -31.281 9.547 1.00 93.31 392 GLY A CA 1
ATOM 2953 C C . GLY A 1 392 ? 7.716 -30.149 8.764 1.00 93.31 392 GLY A C 1
ATOM 2954 O O . GLY A 1 392 ? 7.259 -30.370 7.644 1.00 93.31 392 GLY A O 1
ATOM 2955 N N . LEU A 1 393 ? 7.719 -28.917 9.291 1.00 96.38 393 LEU A N 1
ATOM 2956 C CA . LEU A 1 393 ? 7.260 -27.739 8.549 1.00 96.38 393 LEU A CA 1
ATOM 2957 C C . LEU A 1 393 ? 8.124 -27.476 7.308 1.00 96.38 393 LEU A C 1
ATOM 2959 O O . LEU A 1 393 ? 7.584 -27.226 6.230 1.00 96.38 393 LEU A O 1
ATOM 2963 N N . HIS A 1 394 ? 9.453 -27.511 7.453 1.00 95.56 394 HIS A N 1
ATOM 2964 C CA . HIS A 1 394 ? 10.363 -27.363 6.317 1.00 95.56 394 HIS A CA 1
ATOM 2965 C C . HIS A 1 394 ? 10.059 -28.417 5.244 1.00 95.56 394 HIS A C 1
ATOM 2967 O O . HIS A 1 394 ? 9.860 -28.068 4.080 1.00 95.56 394 HIS A O 1
ATOM 2973 N N . ASP A 1 395 ? 9.957 -29.687 5.634 1.00 94.69 395 ASP A N 1
ATOM 2974 C CA . ASP A 1 395 ? 9.743 -30.796 4.704 1.00 94.69 395 ASP A CA 1
ATOM 2975 C C . ASP A 1 395 ? 8.376 -30.717 4.023 1.00 94.69 395 ASP A C 1
ATOM 2977 O O . ASP A 1 395 ? 8.279 -30.991 2.826 1.00 94.69 395 ASP A O 1
ATOM 2981 N N . LEU A 1 396 ? 7.346 -30.242 4.731 1.00 95.50 396 LEU A N 1
ATOM 2982 C CA . LEU A 1 396 ? 6.040 -29.924 4.156 1.00 95.50 396 LEU A CA 1
ATOM 2983 C C . LEU A 1 396 ? 6.132 -28.836 3.084 1.00 95.50 396 LEU A C 1
ATOM 2985 O O . LEU A 1 396 ? 5.633 -29.035 1.980 1.00 95.50 396 LEU A O 1
ATOM 2989 N N . ILE A 1 397 ? 6.781 -27.703 3.375 1.00 95.44 397 ILE A N 1
ATOM 2990 C CA . ILE A 1 397 ? 6.914 -26.596 2.414 1.00 95.44 397 ILE A CA 1
ATOM 2991 C C . ILE A 1 397 ? 7.703 -27.045 1.179 1.00 95.44 397 ILE A C 1
ATOM 2993 O O . ILE A 1 397 ? 7.311 -26.736 0.054 1.00 95.44 397 ILE A O 1
ATOM 2997 N N . ILE A 1 398 ? 8.804 -27.780 1.362 1.00 94.19 398 ILE A N 1
ATOM 2998 C CA . ILE A 1 398 ? 9.609 -28.272 0.239 1.00 94.19 398 ILE A CA 1
ATOM 2999 C C . ILE A 1 398 ? 8.837 -29.306 -0.586 1.00 94.19 398 ILE A C 1
ATOM 3001 O O . ILE A 1 398 ? 8.871 -29.226 -1.813 1.00 94.19 398 ILE A O 1
ATOM 3005 N N . SER A 1 399 ? 8.127 -30.232 0.062 1.00 92.31 399 SER A N 1
ATOM 3006 C CA . SER A 1 399 ? 7.391 -31.297 -0.626 1.00 92.31 399 SER A CA 1
ATOM 3007 C C . SER A 1 399 ? 6.171 -30.759 -1.361 1.00 92.31 399 SER A C 1
ATOM 3009 O O . SER A 1 399 ? 6.007 -31.072 -2.536 1.00 92.31 399 SER A O 1
ATOM 3011 N N . TYR A 1 400 ? 5.355 -29.921 -0.710 1.00 94.19 400 TYR A N 1
ATOM 3012 C CA . TYR A 1 400 ? 4.170 -29.298 -1.309 1.00 94.19 400 TYR A CA 1
ATOM 3013 C C . TYR A 1 400 ? 4.520 -28.344 -2.461 1.00 94.19 400 TYR A C 1
ATOM 3015 O O . TYR A 1 400 ? 3.747 -28.207 -3.414 1.00 94.19 400 TYR A O 1
ATOM 3023 N N . ASP A 1 401 ? 5.698 -27.715 -2.379 1.00 94.44 401 ASP A N 1
ATOM 3024 C CA . ASP A 1 401 ? 6.225 -26.732 -3.325 1.00 94.44 401 ASP A CA 1
ATOM 3025 C C . ASP A 1 401 ? 5.232 -25.584 -3.622 1.00 94.44 401 ASP A C 1
ATOM 3027 O O . ASP A 1 401 ? 4.803 -25.424 -4.770 1.00 94.44 401 ASP A O 1
ATOM 3031 N N . PRO A 1 402 ? 4.849 -24.768 -2.616 1.00 94.88 402 PRO A N 1
ATOM 3032 C CA . PRO A 1 402 ? 3.912 -23.667 -2.813 1.00 94.88 402 PRO A CA 1
ATOM 3033 C C . PRO A 1 402 ? 4.505 -22.581 -3.717 1.00 94.88 402 PRO A C 1
ATOM 3035 O O . PRO A 1 402 ? 5.673 -22.201 -3.576 1.00 94.88 402 PRO A O 1
ATOM 3038 N N . ASP A 1 403 ? 3.676 -22.045 -4.610 1.00 94.81 403 ASP A N 1
ATOM 3039 C CA . ASP A 1 403 ? 3.999 -20.854 -5.399 1.00 94.81 403 ASP A CA 1
ATOM 3040 C C . ASP A 1 403 ? 3.827 -19.588 -4.569 1.00 94.81 403 ASP A C 1
ATOM 3042 O O . ASP A 1 403 ? 4.603 -18.650 -4.724 1.00 94.81 403 ASP A O 1
ATOM 3046 N N . ILE A 1 404 ? 2.832 -19.584 -3.677 1.00 94.56 404 ILE A N 1
ATOM 3047 C CA . ILE A 1 404 ? 2.486 -18.463 -2.805 1.00 94.56 404 ILE A CA 1
ATOM 3048 C C . ILE A 1 404 ? 2.650 -18.890 -1.346 1.00 94.56 404 ILE A C 1
ATOM 3050 O O . ILE A 1 404 ? 2.025 -19.852 -0.898 1.00 94.56 404 ILE A O 1
ATOM 3054 N N . LEU A 1 405 ? 3.447 -18.140 -0.591 1.00 94.94 405 LEU A N 1
ATOM 3055 C CA . LEU A 1 405 ? 3.494 -18.203 0.868 1.00 94.94 405 LEU A CA 1
ATOM 3056 C C . LEU A 1 405 ? 2.769 -16.978 1.415 1.00 94.94 405 LEU A C 1
ATOM 3058 O O . LEU A 1 405 ? 3.182 -15.853 1.139 1.00 94.94 405 LEU A O 1
ATOM 3062 N N . THR A 1 406 ? 1.699 -17.181 2.180 1.00 95.06 406 THR A N 1
ATOM 3063 C CA . THR A 1 406 ? 0.909 -16.080 2.745 1.00 95.06 406 THR A CA 1
ATOM 3064 C C . THR A 1 406 ? 0.613 -16.276 4.229 1.00 95.06 406 THR A C 1
ATOM 3066 O O . THR A 1 406 ? 0.885 -17.328 4.803 1.00 95.06 406 THR A O 1
ATOM 3069 N N . GLY A 1 407 ? 0.120 -15.226 4.868 1.00 94.12 407 GLY A N 1
ATOM 3070 C CA . GLY A 1 407 ? -0.174 -15.165 6.291 1.00 94.12 407 GLY A CA 1
ATOM 3071 C C . GLY A 1 407 ? -0.263 -13.714 6.749 1.00 94.12 407 GLY A C 1
ATOM 3072 O O . GLY A 1 407 ? 0.120 -12.790 6.024 1.00 94.12 407 GLY A O 1
ATOM 3073 N N . TYR A 1 408 ? -0.772 -13.509 7.957 1.00 94.12 408 TYR A N 1
ATOM 3074 C CA . TYR A 1 408 ? -0.733 -12.206 8.614 1.00 94.12 408 TYR A CA 1
ATOM 3075 C C . TYR A 1 408 ? 0.574 -12.098 9.403 1.00 94.12 408 TYR A C 1
ATOM 3077 O O . TYR A 1 408 ? 0.884 -13.020 10.153 1.00 94.12 408 TYR A O 1
ATOM 3085 N N . ASP A 1 409 ? 1.353 -11.024 9.228 1.00 91.12 409 ASP A N 1
ATOM 3086 C CA . ASP A 1 409 ? 2.684 -10.905 9.851 1.00 91.12 409 ASP A CA 1
ATOM 3087 C C . ASP A 1 409 ? 3.648 -12.037 9.441 1.00 91.12 409 ASP A C 1
ATOM 3089 O O . ASP A 1 409 ? 4.500 -12.492 10.214 1.00 91.12 409 ASP A O 1
ATOM 3093 N N . LEU A 1 410 ? 3.517 -12.525 8.204 1.00 93.12 410 LEU A N 1
ATOM 3094 C CA . LEU A 1 410 ? 4.283 -13.668 7.714 1.00 93.12 410 LEU A CA 1
ATOM 3095 C C . LEU A 1 410 ? 5.796 -13.409 7.747 1.00 93.12 410 LEU A C 1
ATOM 3097 O O . LEU A 1 410 ? 6.559 -14.301 8.125 1.00 93.12 410 LEU A O 1
ATOM 3101 N N . GLY A 1 411 ? 6.232 -12.203 7.362 1.00 91.00 411 GLY A N 1
ATOM 3102 C CA . GLY A 1 411 ? 7.654 -11.845 7.330 1.00 91.00 411 GLY A CA 1
ATOM 3103 C C . GLY A 1 411 ? 8.316 -11.991 8.702 1.00 91.00 411 GLY A C 1
ATOM 3104 O O . GLY A 1 411 ? 9.398 -12.565 8.845 1.00 91.00 411 GLY A O 1
ATOM 3105 N N . ASP A 1 412 ? 7.611 -11.520 9.726 1.00 89.69 412 ASP A N 1
ATOM 3106 C CA . ASP A 1 412 ? 8.036 -11.592 11.119 1.00 89.69 412 ASP A CA 1
ATOM 3107 C C . ASP A 1 412 ? 7.959 -13.020 11.664 1.00 89.69 412 ASP A C 1
ATOM 3109 O O . ASP A 1 412 ? 8.904 -13.500 12.292 1.00 89.69 412 ASP A O 1
ATOM 3113 N N . THR A 1 413 ? 6.866 -13.721 11.362 1.00 93.12 413 THR A N 1
ATOM 3114 C CA . THR A 1 413 ? 6.634 -15.107 11.781 1.00 93.12 413 THR A CA 1
ATOM 3115 C C . THR A 1 413 ? 7.739 -16.032 11.278 1.00 93.12 413 THR A C 1
ATOM 3117 O O . THR A 1 413 ? 8.369 -16.730 12.069 1.00 93.12 413 THR A O 1
ATOM 3120 N N . LEU A 1 414 ? 8.048 -16.004 9.978 1.00 94.19 414 LEU A N 1
ATOM 3121 C CA . LEU A 1 414 ? 9.117 -16.823 9.398 1.00 94.19 414 LEU A CA 1
ATOM 3122 C C . LEU A 1 414 ? 10.504 -16.435 9.929 1.00 94.19 414 LEU A C 1
ATOM 3124 O O . LEU A 1 414 ? 11.352 -17.311 10.093 1.00 94.19 414 LEU A O 1
ATOM 3128 N N . SER A 1 415 ? 10.742 -15.154 10.234 1.00 92.50 415 SER A N 1
ATOM 3129 C CA . SER A 1 415 ? 11.996 -14.726 10.864 1.00 92.50 415 SER A CA 1
ATOM 3130 C C . SER A 1 415 ? 12.155 -15.304 12.270 1.00 92.50 415 SER A C 1
ATOM 3132 O O . SER A 1 415 ? 13.247 -15.747 12.617 1.00 92.50 415 SER A O 1
ATOM 3134 N N . LEU A 1 416 ? 11.085 -15.333 13.070 1.00 91.31 416 LEU A N 1
ATOM 3135 C CA . LEU A 1 416 ? 11.102 -15.940 14.403 1.00 91.31 416 LEU A CA 1
ATOM 3136 C C . LEU A 1 416 ? 11.284 -17.460 14.325 1.00 91.31 416 LEU A C 1
ATOM 3138 O O . LEU A 1 416 ? 12.115 -18.008 15.048 1.00 91.31 416 LEU A O 1
ATOM 3142 N N . LEU A 1 417 ? 10.581 -18.136 13.410 1.00 94.44 417 LEU A N 1
ATOM 3143 C CA . LEU A 1 417 ? 10.765 -19.570 13.165 1.00 94.44 417 LEU A CA 1
ATOM 3144 C C . LEU A 1 417 ? 12.208 -19.895 12.747 1.00 94.44 417 LEU A C 1
ATOM 3146 O O . LEU A 1 417 ? 12.780 -20.865 13.236 1.00 94.44 417 LEU A O 1
ATOM 3150 N N . LEU A 1 418 ? 12.828 -19.061 11.903 1.00 94.19 418 LEU A N 1
ATOM 3151 C CA . LEU A 1 418 ? 14.230 -19.214 11.507 1.00 94.19 418 LEU A CA 1
ATOM 3152 C C . LEU A 1 418 ? 15.190 -19.044 12.691 1.00 94.19 418 LEU A C 1
ATOM 3154 O O . LEU A 1 418 ? 16.135 -19.825 12.820 1.00 94.19 418 LEU A O 1
ATOM 3158 N N . THR A 1 419 ? 14.953 -18.062 13.567 1.00 92.00 419 THR A N 1
ATOM 3159 C CA . THR A 1 419 ? 15.734 -17.886 14.803 1.00 92.00 419 THR A CA 1
ATOM 3160 C C . THR A 1 419 ? 15.649 -19.136 15.678 1.00 92.00 419 THR A C 1
ATOM 3162 O O . THR A 1 419 ? 16.682 -19.663 16.092 1.00 92.00 419 THR A O 1
ATOM 3165 N N . ARG A 1 420 ? 14.439 -19.676 15.884 1.00 91.38 420 ARG A N 1
ATOM 3166 C CA . ARG A 1 420 ? 14.219 -20.912 16.655 1.00 91.38 420 ARG A CA 1
ATOM 3167 C C . ARG A 1 420 ? 14.894 -22.122 16.014 1.00 91.38 420 ARG A C 1
ATOM 3169 O O . ARG A 1 420 ? 15.612 -22.852 16.690 1.00 91.38 420 ARG A O 1
ATOM 3176 N N . ALA A 1 421 ? 14.751 -22.303 14.703 1.00 92.75 421 ALA A N 1
ATOM 3177 C CA . ALA A 1 421 ? 15.411 -23.384 13.974 1.00 92.75 421 ALA A CA 1
ATOM 3178 C C . ALA A 1 421 ? 16.945 -23.297 14.073 1.00 92.75 421 ALA A C 1
ATOM 3180 O O . ALA A 1 421 ? 17.618 -24.308 14.278 1.00 92.75 421 ALA A O 1
ATOM 3181 N N . THR A 1 422 ? 17.501 -22.084 13.999 1.00 92.00 422 THR A N 1
ATOM 3182 C CA . THR A 1 422 ? 18.942 -21.845 14.165 1.00 92.00 422 THR A CA 1
ATOM 3183 C C . THR A 1 422 ? 19.409 -22.236 15.566 1.00 92.00 422 THR A C 1
ATOM 3185 O O . THR A 1 422 ? 20.440 -22.893 15.695 1.00 92.00 422 THR A O 1
ATOM 3188 N N . ALA A 1 423 ? 18.628 -21.920 16.603 1.00 90.50 423 ALA A N 1
ATOM 3189 C CA . ALA A 1 423 ? 18.937 -22.300 17.981 1.00 90.50 423 ALA A CA 1
ATOM 3190 C C . ALA A 1 423 ? 18.959 -23.831 18.195 1.00 90.50 423 ALA A C 1
ATOM 3192 O O . ALA A 1 423 ? 19.700 -24.325 19.041 1.00 90.50 423 ALA A O 1
ATOM 3193 N N . PHE A 1 424 ? 18.225 -24.598 17.379 1.00 90.81 424 PHE A N 1
ATOM 3194 C CA . PHE A 1 424 ? 18.280 -26.067 17.348 1.00 90.81 424 PHE A CA 1
ATOM 3195 C C . PHE A 1 424 ? 19.329 -26.654 16.389 1.00 90.81 424 PHE A C 1
ATOM 3197 O O . PHE A 1 424 ? 19.354 -27.872 16.187 1.00 90.81 424 PHE A O 1
ATOM 3204 N N . ASN A 1 425 ? 20.193 -25.829 15.789 1.00 91.62 425 ASN A N 1
ATOM 3205 C CA . ASN A 1 425 ? 21.133 -26.240 14.743 1.00 91.62 425 ASN A CA 1
ATOM 3206 C C . ASN A 1 425 ? 20.433 -26.940 13.557 1.00 91.62 425 ASN A C 1
ATOM 3208 O O . ASN A 1 425 ? 20.889 -27.980 13.079 1.00 91.62 425 ASN A O 1
ATOM 3212 N N . LEU A 1 426 ? 19.316 -26.374 13.079 1.00 91.88 426 LEU A N 1
ATOM 3213 C CA . LEU A 1 426 ? 18.599 -26.808 11.872 1.00 91.88 426 LEU A CA 1
ATOM 3214 C C . LEU A 1 426 ? 18.881 -25.863 10.683 1.00 91.88 426 LEU A C 1
ATOM 3216 O O . LEU A 1 426 ? 18.036 -25.033 10.337 1.00 91.88 426 LEU A O 1
ATOM 3220 N N . PRO A 1 427 ? 20.047 -25.968 10.013 1.00 90.25 427 PRO A N 1
ATOM 3221 C CA . PRO A 1 427 ? 20.375 -25.111 8.871 1.00 90.25 427 PRO A CA 1
ATOM 3222 C C . PRO A 1 427 ? 19.479 -25.370 7.650 1.00 90.25 427 PRO A C 1
ATOM 3224 O O . PRO A 1 427 ? 19.347 -24.494 6.795 1.00 90.25 427 PRO A O 1
ATOM 3227 N N . SER A 1 428 ? 18.840 -26.544 7.573 1.00 89.50 428 SER A N 1
ATOM 3228 C CA . SER A 1 428 ? 17.851 -26.903 6.547 1.00 89.50 428 SER A CA 1
ATOM 3229 C C . SER A 1 428 ? 16.726 -25.871 6.461 1.00 89.50 428 SER A C 1
ATOM 3231 O O . SER A 1 428 ? 16.384 -25.434 5.363 1.00 89.50 428 SER A O 1
ATOM 3233 N N . PHE A 1 429 ? 16.226 -25.393 7.605 1.00 93.06 429 PHE A N 1
ATOM 3234 C CA . PHE A 1 429 ? 15.126 -24.429 7.670 1.00 93.06 429 PHE A CA 1
ATOM 3235 C C . PHE A 1 429 ? 15.455 -23.095 6.986 1.00 93.06 429 PHE A C 1
ATOM 3237 O O . PHE A 1 429 ? 14.573 -22.435 6.444 1.00 93.06 429 PHE A O 1
ATOM 3244 N N . ALA A 1 430 ? 16.734 -22.710 6.930 1.00 92.69 430 ALA A N 1
ATOM 3245 C CA . ALA A 1 430 ? 17.158 -21.521 6.198 1.00 92.69 430 ALA A CA 1
ATOM 3246 C C . ALA A 1 430 ? 17.006 -21.677 4.677 1.00 92.69 430 ALA A C 1
ATOM 3248 O O . ALA A 1 430 ? 17.106 -20.695 3.956 1.00 92.69 430 ALA A O 1
ATOM 3249 N N . THR A 1 431 ? 16.765 -22.875 4.150 1.00 92.50 431 THR A N 1
ATOM 3250 C CA . THR A 1 431 ? 16.718 -23.143 2.709 1.00 92.50 431 THR A CA 1
ATOM 3251 C C . THR A 1 431 ? 15.282 -23.276 2.192 1.00 92.50 431 THR A C 1
ATOM 3253 O O . THR A 1 431 ? 14.967 -24.247 1.525 1.00 92.50 431 THR A O 1
ATOM 3256 N N . LEU A 1 432 ? 14.376 -22.324 2.455 1.00 93.69 432 LEU A N 1
ATOM 3257 C CA . LEU A 1 432 ? 12.991 -22.402 1.930 1.00 93.69 432 LEU A CA 1
ATOM 3258 C C . LEU A 1 432 ? 12.841 -22.003 0.449 1.00 93.69 432 LEU A C 1
ATOM 3260 O O . LEU A 1 432 ? 11.836 -22.345 -0.183 1.00 93.69 432 LEU A O 1
ATOM 3264 N N . SER A 1 433 ? 13.823 -21.298 -0.118 1.00 93.38 433 SER A N 1
ATOM 3265 C CA . SER A 1 433 ? 13.847 -20.919 -1.538 1.00 93.38 433 SER A CA 1
ATOM 3266 C C . SER A 1 433 ? 13.810 -22.154 -2.445 1.00 93.38 433 SER A C 1
ATOM 3268 O O . SER A 1 433 ? 14.299 -23.223 -2.074 1.00 93.38 433 SER A O 1
ATOM 3270 N N . ARG A 1 434 ? 13.267 -22.041 -3.662 1.00 92.69 434 ARG A N 1
ATOM 3271 C CA . ARG A 1 434 ? 13.309 -23.165 -4.615 1.00 92.69 434 ARG A CA 1
ATOM 3272 C C . ARG A 1 434 ? 14.749 -23.556 -4.988 1.00 92.69 434 ARG A C 1
ATOM 3274 O O . ARG A 1 434 ? 15.037 -24.750 -4.974 1.00 92.69 434 ARG A O 1
ATOM 3281 N N . PRO A 1 435 ? 15.682 -22.615 -5.238 1.00 91.81 435 PRO A N 1
ATOM 3282 C CA . PRO A 1 435 ? 17.106 -22.934 -5.288 1.00 91.81 435 PRO A CA 1
ATOM 3283 C C . PRO A 1 435 ? 17.641 -23.192 -3.874 1.00 91.81 435 PRO A C 1
ATOM 3285 O O . PRO A 1 435 ? 17.652 -22.285 -3.039 1.00 91.81 435 PRO A O 1
ATOM 3288 N N . SER A 1 436 ? 18.110 -24.409 -3.589 1.00 89.81 436 SER A N 1
ATOM 3289 C CA . SER A 1 436 ? 18.544 -24.781 -2.230 1.00 89.81 436 SER A CA 1
ATOM 3290 C C . SER A 1 436 ? 19.844 -24.101 -1.774 1.00 89.81 436 SER A C 1
ATOM 3292 O O . SER A 1 436 ? 20.112 -24.043 -0.576 1.00 89.81 436 SER A O 1
ATOM 3294 N N . SER A 1 437 ? 20.614 -23.513 -2.699 1.00 88.12 437 SER A N 1
ATOM 3295 C CA . SER A 1 437 ? 21.789 -22.681 -2.394 1.00 88.12 437 SER A CA 1
ATOM 3296 C C . SER A 1 437 ? 21.434 -21.335 -1.749 1.00 88.12 437 SER A C 1
ATOM 3298 O O . SER A 1 437 ? 22.281 -20.724 -1.093 1.00 88.12 437 SER A O 1
ATOM 3300 N N . ILE A 1 438 ? 20.199 -20.851 -1.927 1.00 89.69 438 ILE A N 1
ATOM 3301 C CA . ILE A 1 438 ? 19.779 -19.526 -1.467 1.00 89.69 438 ILE A CA 1
ATOM 3302 C C . ILE A 1 438 ? 19.143 -19.637 -0.086 1.00 89.69 438 ILE A C 1
ATOM 3304 O O . ILE A 1 438 ? 17.982 -20.022 0.071 1.00 89.69 438 ILE A O 1
ATOM 3308 N N . GLN A 1 439 ? 19.918 -19.235 0.916 1.00 90.25 439 GLN A N 1
ATOM 3309 C CA . GLN A 1 439 ? 19.461 -19.161 2.297 1.00 90.25 439 GLN A CA 1
ATOM 3310 C C . GLN A 1 439 ? 18.625 -17.905 2.563 1.00 90.25 439 GLN A C 1
ATOM 3312 O O . GLN A 1 439 ? 18.940 -16.808 2.089 1.00 90.25 439 GLN A O 1
ATOM 3317 N N . LEU A 1 440 ? 17.606 -18.067 3.402 1.00 90.75 440 LEU A N 1
ATOM 3318 C CA . LEU A 1 440 ? 16.818 -17.006 3.999 1.00 90.75 440 LEU A CA 1
ATOM 3319 C C . LEU A 1 440 ? 17.722 -16.060 4.776 1.00 90.75 440 LEU A C 1
ATOM 3321 O O . LEU A 1 440 ? 18.465 -16.457 5.671 1.00 90.75 440 LEU A O 1
ATOM 3325 N N . LYS A 1 441 ? 17.622 -14.779 4.437 1.00 88.44 441 LYS A N 1
ATOM 3326 C CA . LYS A 1 441 ? 18.287 -13.696 5.155 1.00 88.44 441 LYS A CA 1
ATOM 3327 C C . LYS A 1 441 ? 17.237 -12.641 5.461 1.00 88.44 441 LYS A C 1
ATOM 3329 O O . LYS A 1 441 ? 16.996 -11.803 4.588 1.00 88.44 441 LYS A O 1
ATOM 3334 N N . PRO A 1 442 ? 16.594 -12.704 6.641 1.00 89.31 442 PRO A N 1
ATOM 3335 C CA . PRO A 1 442 ? 15.669 -11.672 7.075 1.00 89.31 442 PRO A CA 1
ATOM 3336 C C . PRO A 1 442 ? 16.360 -10.317 7.018 1.00 89.31 442 PRO A C 1
ATOM 3338 O O . PRO A 1 442 ? 17.451 -10.132 7.561 1.00 89.31 442 PRO A O 1
ATOM 3341 N N . LYS A 1 443 ? 15.750 -9.381 6.298 1.00 87.75 443 LYS A N 1
ATOM 3342 C CA . LYS A 1 443 ? 16.228 -8.007 6.216 1.00 87.75 443 LYS A CA 1
ATOM 3343 C C . LYS A 1 443 ? 15.149 -7.094 6.740 1.00 87.75 443 LYS A C 1
ATOM 3345 O O . LYS A 1 443 ? 14.076 -6.992 6.152 1.00 87.75 443 LYS A O 1
ATOM 3350 N N . THR A 1 444 ? 15.475 -6.375 7.801 1.00 84.25 444 THR A N 1
ATOM 3351 C CA . THR A 1 444 ? 14.690 -5.220 8.203 1.00 84.25 444 THR A CA 1
ATOM 3352 C C . THR A 1 444 ? 14.713 -4.194 7.080 1.00 84.25 444 THR A C 1
ATOM 3354 O O . THR A 1 444 ? 15.775 -3.733 6.648 1.00 84.25 444 THR A O 1
ATOM 3357 N N . ARG A 1 445 ? 13.530 -3.832 6.599 1.00 77.56 445 ARG A N 1
ATOM 3358 C CA . ARG A 1 445 ? 13.346 -2.850 5.545 1.00 77.56 445 ARG A CA 1
ATOM 3359 C C . ARG A 1 445 ? 12.301 -1.831 5.950 1.00 77.56 445 ARG A C 1
ATOM 3361 O O . ARG A 1 445 ? 11.339 -2.124 6.646 1.00 77.56 445 ARG A O 1
ATOM 3368 N N . GLN A 1 446 ? 12.488 -0.631 5.432 1.00 74.44 446 GLN A N 1
ATOM 3369 C CA . GLN A 1 446 ? 11.472 0.402 5.385 1.00 74.44 446 GLN A CA 1
ATOM 3370 C C . GLN A 1 446 ? 11.323 0.886 3.950 1.00 74.44 446 GLN A C 1
ATOM 3372 O O . GLN A 1 446 ? 12.249 0.769 3.138 1.00 74.44 446 GLN A O 1
ATOM 3377 N N . VAL A 1 447 ? 10.139 1.391 3.620 1.00 69.00 447 VAL A N 1
ATOM 3378 C CA . VAL A 1 447 ? 9.838 1.893 2.274 1.00 69.00 447 VAL A CA 1
ATOM 3379 C C . VAL A 1 447 ? 10.608 3.191 2.004 1.00 69.00 447 VAL A C 1
ATOM 3381 O O . VAL A 1 447 ? 11.136 3.384 0.910 1.00 69.00 447 VAL A O 1
ATOM 3384 N N . TYR A 1 448 ? 10.733 4.037 3.022 1.00 69.62 448 TYR A N 1
ATOM 3385 C CA . TYR A 1 448 ? 11.369 5.345 3.003 1.00 69.62 448 TYR A CA 1
ATOM 3386 C C . TYR A 1 448 ? 12.513 5.417 4.021 1.00 69.62 448 TYR A C 1
ATOM 3388 O O . TYR A 1 448 ? 12.453 4.856 5.114 1.00 69.62 448 TYR A O 1
ATOM 3396 N N . SER A 1 449 ? 13.580 6.132 3.665 1.00 67.12 449 SER A N 1
ATOM 3397 C CA . SER A 1 449 ? 14.748 6.283 4.536 1.00 67.12 449 SER A CA 1
ATOM 3398 C C . SER A 1 449 ? 14.493 7.268 5.682 1.00 67.12 449 SER A C 1
ATOM 3400 O O . SER A 1 449 ? 13.697 8.195 5.545 1.00 67.12 449 SER A O 1
ATOM 3402 N N . ALA A 1 450 ? 15.253 7.145 6.778 1.00 65.06 450 ALA A N 1
ATOM 3403 C CA . ALA A 1 450 ? 15.233 8.092 7.902 1.00 65.06 450 ALA A CA 1
ATOM 3404 C C . ALA A 1 450 ? 15.395 9.556 7.455 1.00 65.06 450 ALA A C 1
ATOM 3406 O O . ALA A 1 450 ? 14.705 10.454 7.926 1.00 65.06 450 ALA A O 1
ATOM 3407 N N . SER A 1 451 ? 16.326 9.797 6.525 1.00 64.31 451 SER A N 1
ATOM 3408 C CA . SER A 1 451 ? 16.603 11.132 5.985 1.00 64.31 451 SER A CA 1
ATOM 3409 C C . SER A 1 451 ? 15.392 11.690 5.237 1.00 64.31 451 SER A C 1
ATOM 3411 O O . SER A 1 451 ? 14.972 12.823 5.476 1.00 64.31 451 SER A O 1
ATOM 3413 N N . TRP A 1 452 ? 14.771 10.855 4.398 1.00 66.25 452 TRP A N 1
ATOM 3414 C CA . TRP A 1 452 ? 13.560 11.220 3.674 1.00 66.25 452 TRP A CA 1
ATOM 3415 C C . TRP A 1 452 ? 12.405 11.518 4.634 1.00 66.25 452 TRP A C 1
ATOM 3417 O O . TRP A 1 452 ? 11.779 12.571 4.533 1.00 66.25 452 TRP A O 1
ATOM 3427 N N . VAL A 1 453 ? 12.190 10.658 5.635 1.00 63.78 453 VAL A N 1
ATOM 3428 C CA . VAL A 1 453 ? 11.157 10.837 6.667 1.00 63.78 453 VAL A CA 1
ATOM 3429 C C . VAL A 1 453 ? 11.292 12.183 7.376 1.00 63.78 453 VAL A C 1
ATOM 3431 O O . VAL A 1 453 ? 10.314 12.923 7.487 1.00 63.78 453 VAL A O 1
ATOM 3434 N N . ARG A 1 454 ? 12.510 12.537 7.804 1.00 64.25 454 ARG A N 1
ATOM 3435 C CA . ARG A 1 454 ? 12.785 13.818 8.474 1.00 64.25 454 ARG A CA 1
ATOM 3436 C C . ARG A 1 454 ? 12.514 15.022 7.568 1.00 64.25 454 ARG A C 1
ATOM 3438 O O . ARG A 1 454 ? 12.059 16.055 8.056 1.00 64.25 454 ARG A O 1
ATOM 3445 N N . SER A 1 455 ? 12.760 14.894 6.262 1.00 60.72 455 SER A N 1
ATOM 3446 C CA . SER A 1 455 ? 12.560 15.985 5.299 1.00 60.72 455 SER A CA 1
ATOM 3447 C C . SER A 1 455 ? 11.086 16.340 5.062 1.00 60.72 455 SER A C 1
ATOM 3449 O O . SER A 1 455 ? 10.778 17.495 4.778 1.00 60.72 455 SER A O 1
ATOM 3451 N N . GLN A 1 456 ? 10.161 15.392 5.250 1.00 59.00 456 GLN A N 1
ATOM 3452 C CA . GLN A 1 456 ? 8.757 15.556 4.859 1.00 59.00 456 GLN A CA 1
ATOM 3453 C C . GLN A 1 456 ? 7.906 16.395 5.831 1.00 59.00 456 GLN A C 1
ATOM 3455 O O . GLN A 1 456 ? 6.786 16.750 5.480 1.00 59.00 456 GLN A O 1
ATOM 3460 N N . ARG A 1 457 ? 8.408 16.753 7.029 1.00 48.88 457 ARG A N 1
ATOM 3461 C CA . ARG A 1 457 ? 7.781 17.588 8.098 1.00 48.88 457 ARG A CA 1
ATOM 3462 C C . ARG A 1 457 ? 6.359 17.202 8.582 1.00 48.88 457 ARG A C 1
ATOM 3464 O O . ARG A 1 457 ? 6.001 17.577 9.696 1.00 48.88 457 ARG A O 1
ATOM 3471 N N . ARG A 1 458 ? 5.555 16.451 7.821 1.00 48.72 458 ARG A N 1
ATOM 3472 C CA . ARG A 1 458 ? 4.215 15.931 8.137 1.00 48.72 458 ARG A CA 1
ATOM 3473 C C . ARG A 1 458 ? 3.972 14.626 7.373 1.00 48.72 458 ARG A C 1
ATOM 3475 O O . ARG A 1 458 ? 3.450 14.637 6.264 1.00 48.72 458 ARG A O 1
ATOM 3482 N N . MET A 1 459 ? 4.308 13.487 7.974 1.00 46.69 459 MET A N 1
ATOM 3483 C CA . MET A 1 459 ? 3.835 12.206 7.447 1.00 46.69 459 MET A CA 1
ATOM 3484 C C . MET A 1 459 ? 2.383 11.960 7.851 1.00 46.69 459 MET A C 1
ATOM 3486 O O . MET A 1 459 ? 2.027 11.998 9.030 1.00 46.69 459 MET A O 1
ATOM 3490 N N . VAL A 1 460 ? 1.549 11.644 6.862 1.00 44.41 460 VAL A N 1
ATOM 3491 C CA . VAL A 1 460 ? 0.217 11.074 7.068 1.00 44.41 460 VAL A CA 1
ATOM 3492 C C . VAL A 1 460 ? 0.433 9.588 7.360 1.00 44.41 460 VAL A C 1
ATOM 3494 O O . VAL A 1 460 ? 0.521 8.751 6.473 1.00 44.41 460 VAL A O 1
ATOM 3497 N N . GLY A 1 461 ? 0.564 9.260 8.644 1.00 51.44 461 GLY A N 1
ATOM 3498 C CA . GLY A 1 461 ? 1.158 8.011 9.114 1.00 51.44 461 GLY A CA 1
ATOM 3499 C C . GLY A 1 461 ? 0.516 6.671 8.734 1.00 51.44 461 GLY A C 1
ATOM 3500 O O . GLY A 1 461 ? -0.605 6.410 9.136 1.00 51.44 461 GLY A O 1
ATOM 3501 N N . THR A 1 462 ? 1.288 5.823 8.051 1.00 48.78 462 THR A N 1
ATOM 3502 C CA . THR A 1 462 ? 1.360 4.338 8.157 1.00 48.78 462 THR A CA 1
ATOM 3503 C C . THR A 1 462 ? 2.365 3.767 7.146 1.00 48.78 462 THR A C 1
ATOM 3505 O O . THR A 1 462 ? 2.846 2.657 7.309 1.00 48.78 462 THR A O 1
ATOM 3508 N N . SER A 1 463 ? 2.770 4.557 6.147 1.00 54.97 463 SER A N 1
ATOM 3509 C CA . SER A 1 463 ? 3.532 4.110 4.973 1.00 54.97 463 SER A CA 1
ATOM 3510 C C . SER A 1 463 ? 5.019 3.799 5.183 1.00 54.97 463 SER A C 1
ATOM 3512 O O . SER A 1 463 ? 5.685 3.422 4.219 1.00 54.97 463 SER A O 1
ATOM 3514 N N . ASN A 1 464 ? 5.567 3.980 6.391 1.00 67.88 464 ASN A N 1
ATOM 3515 C CA . ASN A 1 464 ? 6.985 3.724 6.660 1.00 67.88 464 ASN A CA 1
ATOM 3516 C C . ASN A 1 464 ? 7.246 2.855 7.891 1.00 67.88 464 ASN A C 1
ATOM 3518 O O . ASN A 1 464 ? 8.150 3.139 8.677 1.00 67.88 464 ASN A O 1
ATOM 3522 N N . ARG A 1 465 ? 6.420 1.824 8.073 1.00 74.69 465 ARG A N 1
ATOM 3523 C CA . ARG A 1 465 ? 6.640 0.822 9.108 1.00 74.69 465 ARG A CA 1
ATOM 3524 C C . ARG A 1 465 ? 7.825 -0.072 8.760 1.00 74.69 465 ARG A C 1
ATOM 3526 O O . ARG A 1 465 ? 8.092 -0.365 7.595 1.00 74.69 465 ARG A O 1
ATOM 3533 N N . GLU A 1 466 ? 8.550 -0.460 9.795 1.00 78.69 466 GLU A N 1
ATOM 3534 C CA . GLU A 1 466 ? 9.549 -1.509 9.743 1.00 78.69 466 GLU A CA 1
ATOM 3535 C C . GLU A 1 466 ? 8.881 -2.836 9.380 1.00 78.69 466 GLU A C 1
ATOM 3537 O O . GLU A 1 466 ? 7.923 -3.268 10.023 1.00 78.69 466 GLU A O 1
ATOM 3542 N N . GLN A 1 467 ? 9.384 -3.469 8.330 1.00 81.81 467 GLN A N 1
ATOM 3543 C CA . GLN A 1 467 ? 8.909 -4.758 7.848 1.00 81.81 467 GLN A CA 1
ATOM 3544 C C . GLN A 1 467 ? 10.097 -5.689 7.620 1.00 81.81 467 GLN A C 1
ATOM 3546 O O . GLN A 1 467 ? 11.188 -5.244 7.249 1.00 81.81 467 GLN A O 1
ATOM 3551 N N . VAL A 1 468 ? 9.876 -6.987 7.799 1.00 85.69 468 VAL A N 1
ATOM 3552 C CA . VAL A 1 468 ? 10.874 -8.002 7.474 1.00 85.69 468 VAL A CA 1
ATOM 3553 C C . VAL A 1 468 ? 10.682 -8.437 6.026 1.00 85.69 468 VAL A C 1
ATOM 3555 O O . VAL A 1 468 ? 9.675 -9.036 5.660 1.00 85.69 468 VAL A O 1
ATOM 3558 N N . GLU A 1 469 ? 11.661 -8.121 5.184 1.00 84.00 469 GLU A N 1
ATOM 3559 C CA . GLU A 1 469 ? 11.754 -8.639 3.823 1.00 84.00 469 GLU A CA 1
ATOM 3560 C C . GLU A 1 469 ? 12.458 -10.002 3.859 1.00 84.00 469 GLU A C 1
ATOM 3562 O O . GLU A 1 469 ? 13.585 -10.127 4.353 1.00 84.00 469 GLU A O 1
ATOM 3567 N N . LEU A 1 470 ? 11.791 -11.023 3.317 1.00 82.81 470 LEU A N 1
ATOM 3568 C CA . LEU A 1 470 ? 12.317 -12.379 3.183 1.00 82.81 470 LEU A CA 1
ATOM 3569 C C . LEU A 1 470 ? 12.562 -12.683 1.707 1.00 82.81 470 LEU A C 1
ATOM 3571 O O . LEU A 1 470 ? 11.645 -12.636 0.894 1.00 82.81 470 LEU A O 1
ATOM 3575 N N . GLY A 1 471 ? 13.804 -13.010 1.355 1.00 79.12 471 GLY A N 1
ATOM 3576 C CA . GLY A 1 471 ? 14.167 -13.410 -0.006 1.00 79.12 471 GLY A CA 1
ATOM 3577 C C . GLY A 1 471 ? 13.921 -14.898 -0.258 1.00 79.12 471 GLY A C 1
ATOM 3578 O O . GLY A 1 471 ? 14.891 -15.643 -0.368 1.00 79.12 471 GLY A O 1
ATOM 3579 N N . VAL A 1 472 ? 12.656 -15.335 -0.314 1.00 90.50 472 VAL A N 1
ATOM 3580 C CA . VAL A 1 472 ? 12.289 -16.729 -0.642 1.00 90.50 472 VAL A CA 1
ATOM 3581 C C . VAL A 1 472 ? 12.252 -16.909 -2.165 1.00 90.50 472 VAL A C 1
ATOM 3583 O O . VAL A 1 472 ? 11.190 -16.937 -2.777 1.00 90.50 472 VAL A O 1
ATOM 3586 N N . VAL A 1 473 ? 13.420 -17.000 -2.801 1.00 91.44 473 VAL A N 1
ATOM 3587 C CA . VAL A 1 473 ? 13.520 -16.983 -4.273 1.00 91.44 473 VAL A CA 1
ATOM 3588 C C . VAL A 1 473 ? 12.743 -18.143 -4.909 1.00 91.44 473 VAL A C 1
ATOM 3590 O O . VAL A 1 473 ? 12.853 -19.301 -4.485 1.00 91.44 473 VAL A O 1
ATOM 3593 N N . GLY A 1 474 ? 11.962 -17.828 -5.942 1.00 91.31 474 GLY A N 1
ATOM 3594 C CA . GLY A 1 474 ? 11.092 -18.750 -6.667 1.00 91.31 474 GLY A CA 1
ATOM 3595 C C . GLY A 1 474 ? 9.730 -18.991 -6.014 1.00 91.31 474 GLY A C 1
ATOM 3596 O O . GLY A 1 474 ? 8.959 -19.791 -6.551 1.00 91.31 474 GLY A O 1
ATOM 3597 N N . ARG A 1 475 ? 9.436 -18.330 -4.885 1.00 92.81 475 ARG A N 1
ATOM 3598 C CA . ARG A 1 475 ? 8.132 -18.340 -4.205 1.00 92.81 475 ARG A CA 1
ATOM 3599 C C . ARG A 1 475 ? 7.678 -16.904 -3.947 1.00 92.81 475 ARG A C 1
ATOM 3601 O O . ARG A 1 475 ? 8.444 -16.059 -3.488 1.00 92.81 475 ARG A O 1
ATOM 3608 N N . TRP A 1 476 ? 6.413 -16.625 -4.209 1.00 91.69 476 TRP A N 1
ATOM 3609 C CA . TRP A 1 476 ? 5.818 -15.323 -3.963 1.00 91.69 476 TRP A CA 1
ATOM 3610 C C . TRP A 1 476 ? 5.403 -15.198 -2.495 1.00 91.69 476 TRP A C 1
ATOM 3612 O O . TRP A 1 476 ? 4.539 -15.933 -2.023 1.00 91.69 476 TRP A O 1
ATOM 3622 N N . VAL A 1 477 ? 6.022 -14.270 -1.762 1.00 91.31 477 VAL A N 1
ATOM 3623 C CA . VAL A 1 477 ? 5.690 -14.017 -0.353 1.00 91.31 477 VAL A CA 1
ATOM 3624 C C . VAL A 1 477 ? 4.666 -12.886 -0.257 1.00 91.31 477 VAL A C 1
ATOM 3626 O O . VAL A 1 477 ? 4.947 -11.746 -0.626 1.00 91.31 477 VAL A O 1
ATOM 3629 N N . LEU A 1 478 ? 3.484 -13.206 0.267 1.00 91.56 478 LEU A N 1
ATOM 3630 C CA . LEU A 1 478 ? 2.356 -12.298 0.450 1.00 91.56 478 LEU A CA 1
ATOM 3631 C C . LEU A 1 478 ? 2.035 -12.116 1.934 1.00 91.56 478 LEU A C 1
ATOM 3633 O O . LEU A 1 478 ? 1.248 -12.867 2.506 1.00 91.56 478 LEU A O 1
ATOM 3637 N N . ASP A 1 479 ? 2.622 -11.094 2.555 1.00 92.38 479 ASP A N 1
ATOM 3638 C CA . ASP A 1 479 ? 2.266 -10.694 3.919 1.00 92.38 479 ASP A CA 1
ATOM 3639 C C . ASP A 1 479 ? 1.026 -9.791 3.901 1.00 92.38 479 ASP A C 1
ATOM 3641 O O . ASP A 1 479 ? 1.066 -8.650 3.426 1.00 92.38 479 ASP A O 1
ATOM 3645 N N . LEU A 1 480 ? -0.086 -10.308 4.422 1.00 92.88 480 LEU A N 1
ATOM 3646 C CA . LEU A 1 480 ? -1.388 -9.650 4.346 1.00 92.88 480 LEU A CA 1
ATOM 3647 C C . LEU A 1 480 ? -1.445 -8.356 5.151 1.00 92.88 480 LEU A C 1
ATOM 3649 O O . LEU A 1 480 ? -2.136 -7.427 4.735 1.00 92.88 480 LEU A O 1
ATOM 3653 N N . ARG A 1 481 ? -0.683 -8.238 6.248 1.00 90.19 481 ARG A N 1
ATOM 3654 C CA . ARG A 1 481 ? -0.643 -6.976 6.995 1.00 90.19 481 ARG A CA 1
ATOM 3655 C C . ARG A 1 481 ? -0.060 -5.866 6.129 1.00 90.19 481 ARG A C 1
ATOM 3657 O O . ARG A 1 481 ? -0.611 -4.771 6.099 1.00 90.19 481 ARG A O 1
ATOM 3664 N N . LEU A 1 482 ? 1.026 -6.141 5.404 1.00 86.50 482 LEU A N 1
ATOM 3665 C CA . LEU A 1 482 ? 1.688 -5.142 4.555 1.00 86.50 482 LEU A CA 1
ATOM 3666 C C . LEU A 1 482 ? 0.796 -4.674 3.402 1.00 86.50 482 LEU A C 1
ATOM 3668 O O . LEU A 1 482 ? 0.890 -3.525 2.970 1.00 86.50 482 LEU A O 1
ATOM 3672 N N . ILE A 1 483 ? -0.052 -5.568 2.900 1.00 87.25 483 ILE A N 1
ATOM 3673 C CA . ILE A 1 483 ? -1.008 -5.277 1.830 1.00 87.25 483 ILE A CA 1
ATOM 3674 C C . ILE A 1 483 ? -2.137 -4.405 2.382 1.00 87.25 483 ILE A C 1
ATOM 3676 O O . ILE A 1 483 ? -2.374 -3.314 1.866 1.00 87.25 483 ILE A O 1
ATOM 3680 N N . LEU A 1 484 ? -2.737 -4.808 3.505 1.00 87.44 484 LEU A N 1
ATOM 3681 C CA . LEU A 1 484 ? -3.790 -4.043 4.176 1.00 87.44 484 LEU A CA 1
ATOM 3682 C C . LEU A 1 484 ? -3.298 -2.671 4.664 1.00 87.44 484 LEU A C 1
ATOM 3684 O O . LEU A 1 484 ? -4.028 -1.697 4.563 1.00 87.44 484 LEU A O 1
ATOM 3688 N N . GLU A 1 485 ? -2.047 -2.539 5.111 1.00 82.69 485 GLU A N 1
ATOM 3689 C CA . GLU A 1 485 ? -1.447 -1.243 5.476 1.00 82.69 485 GLU A CA 1
ATOM 3690 C C . GLU A 1 485 ? -1.363 -0.248 4.303 1.00 82.69 485 GLU A C 1
ATOM 3692 O O . GLU A 1 485 ? -1.289 0.967 4.524 1.00 82.69 485 GLU A O 1
ATOM 3697 N N . ARG A 1 486 ? -1.349 -0.748 3.061 1.00 78.62 486 ARG A N 1
ATOM 3698 C CA . ARG A 1 486 ? -1.292 0.064 1.836 1.00 78.62 486 ARG A CA 1
ATOM 3699 C C . ARG A 1 486 ? -2.668 0.327 1.241 1.00 78.62 486 ARG A C 1
ATOM 3701 O O . ARG A 1 486 ? -2.877 1.408 0.691 1.00 78.62 486 ARG A O 1
ATOM 3708 N N . GLU A 1 487 ? -3.544 -0.667 1.293 1.00 79.69 487 GLU A N 1
ATOM 3709 C CA . GLU A 1 487 ? -4.842 -0.649 0.615 1.00 79.69 487 GLU A CA 1
ATOM 3710 C C . GLU A 1 487 ? -5.958 -0.134 1.523 1.00 79.69 487 GLU A C 1
ATOM 3712 O O . GLU A 1 487 ? -6.829 0.601 1.062 1.00 79.69 487 GLU A O 1
ATOM 3717 N N . GLU A 1 488 ? -5.871 -0.418 2.821 1.00 82.75 488 GLU A N 1
ATOM 3718 C CA . GLU A 1 488 ? -6.916 -0.140 3.795 1.00 82.75 488 GLU A CA 1
ATOM 3719 C C . GLU A 1 488 ? -6.484 0.870 4.862 1.00 82.75 488 GLU A C 1
ATOM 3721 O O . GLU A 1 488 ? -5.303 1.139 5.102 1.00 82.75 488 GLU A O 1
ATOM 3726 N N . ARG A 1 489 ? -7.471 1.478 5.528 1.00 76.62 489 ARG A N 1
ATOM 3727 C CA . ARG A 1 489 ? -7.241 2.490 6.571 1.00 76.62 489 ARG A CA 1
ATOM 3728 C C . ARG A 1 489 ? -7.738 2.002 7.926 1.00 76.62 489 ARG A C 1
ATOM 3730 O O . ARG A 1 489 ? -8.870 2.273 8.303 1.00 76.62 489 ARG A O 1
ATOM 3737 N N . MET A 1 490 ? -6.844 1.372 8.683 1.00 82.56 490 MET A N 1
ATOM 3738 C CA . MET A 1 490 ? -7.127 0.814 10.012 1.00 82.56 490 MET A CA 1
ATOM 3739 C C . MET A 1 490 ? -6.469 1.633 11.147 1.00 82.56 490 MET A C 1
ATOM 3741 O O . MET A 1 490 ? -5.584 2.469 10.894 1.00 82.56 490 MET A O 1
ATOM 3745 N N . ARG A 1 491 ? -6.895 1.434 12.407 1.00 80.31 491 ARG A N 1
ATOM 3746 C CA . ARG A 1 491 ? -6.375 2.162 13.585 1.00 80.31 491 ARG A CA 1
ATOM 3747 C C . ARG A 1 491 ? -5.173 1.485 14.233 1.00 80.31 491 ARG A C 1
ATOM 3749 O O . ARG A 1 491 ? -4.300 2.197 14.728 1.00 80.31 491 ARG A O 1
ATOM 3756 N N . THR A 1 492 ? -5.110 0.161 14.249 1.00 81.88 492 THR A N 1
ATOM 3757 C CA . THR A 1 492 ? -4.044 -0.646 14.861 1.00 81.88 492 THR A CA 1
ATOM 3758 C C . THR A 1 492 ? -3.418 -1.630 13.874 1.00 81.88 492 THR A C 1
ATOM 3760 O O . THR A 1 492 ? -2.242 -1.953 14.043 1.00 81.88 492 THR A O 1
ATOM 3763 N N . TYR A 1 493 ? -4.136 -2.026 12.812 1.00 87.75 493 TYR A N 1
ATOM 3764 C CA . TYR A 1 493 ? -3.708 -3.070 11.861 1.00 87.75 493 TYR A CA 1
ATOM 3765 C C . TYR A 1 493 ? -3.400 -4.399 12.566 1.00 87.75 493 TYR A C 1
ATOM 3767 O O . TYR A 1 493 ? -2.501 -5.140 12.159 1.00 87.75 493 TYR A O 1
ATOM 3775 N N . SER A 1 494 ? -4.108 -4.698 13.655 1.00 90.62 494 SER A N 1
ATOM 3776 C CA . SER A 1 494 ? -4.112 -6.040 14.232 1.00 90.62 494 SER A CA 1
ATOM 3777 C C . SER A 1 494 ? -4.920 -6.988 13.340 1.00 90.62 494 SER A C 1
ATOM 3779 O O . SER A 1 494 ? -5.823 -6.557 12.620 1.00 90.62 494 SER A O 1
ATOM 3781 N N . LEU A 1 495 ? -4.636 -8.292 13.413 1.00 93.25 495 LEU A N 1
ATOM 3782 C CA . LEU A 1 495 ? -5.459 -9.304 12.743 1.00 93.25 495 LEU A CA 1
ATOM 3783 C C . LEU A 1 495 ? -6.928 -9.210 13.192 1.00 93.25 495 LEU A C 1
ATOM 3785 O O . LEU A 1 495 ? -7.839 -9.417 12.395 1.00 93.25 495 LEU A O 1
ATOM 3789 N N . GLN A 1 496 ? -7.157 -8.867 14.463 1.00 93.00 496 GLN A N 1
ATOM 3790 C CA . GLN A 1 496 ? -8.488 -8.704 15.037 1.00 93.00 496 GLN A CA 1
ATOM 3791 C C . GLN A 1 496 ? -9.262 -7.542 14.397 1.00 93.00 496 GLN A C 1
ATOM 3793 O O . GLN A 1 496 ? -10.412 -7.737 14.007 1.00 93.00 496 GLN A O 1
ATOM 3798 N N . GLU A 1 497 ? -8.647 -6.362 14.254 1.00 90.69 497 GLU A N 1
ATOM 3799 C CA . GLU A 1 497 ? -9.275 -5.215 13.585 1.00 90.69 497 GLU A CA 1
ATOM 3800 C C . GLU A 1 497 ? -9.490 -5.498 12.094 1.00 90.69 497 GLU A C 1
ATOM 3802 O O . GLU A 1 497 ? -10.567 -5.225 11.566 1.00 90.69 497 GLU A O 1
ATOM 3807 N N . ALA A 1 498 ? -8.503 -6.107 11.426 1.00 92.06 498 ALA A N 1
ATOM 3808 C CA . ALA A 1 498 ? -8.618 -6.490 10.022 1.00 92.06 498 ALA A CA 1
ATOM 3809 C C . ALA A 1 498 ? -9.785 -7.463 9.789 1.00 92.06 498 ALA A C 1
ATOM 3811 O O . ALA A 1 498 ? -10.559 -7.283 8.851 1.00 92.06 498 ALA A O 1
ATOM 3812 N N . SER A 1 499 ? -9.949 -8.456 10.668 1.00 91.62 499 SER A N 1
ATOM 3813 C CA . SER A 1 499 ? -11.069 -9.400 10.639 1.00 91.62 499 SER A CA 1
ATOM 3814 C C . SER A 1 499 ? -12.420 -8.700 10.799 1.00 91.62 499 SER A C 1
ATOM 3816 O O . SER A 1 499 ? -13.340 -8.957 10.022 1.00 91.62 499 SER A O 1
ATOM 3818 N N . GLU A 1 500 ? -12.558 -7.804 11.779 1.00 88.50 500 GLU A N 1
ATOM 3819 C CA . GLU A 1 500 ? -13.829 -7.110 12.023 1.00 88.50 500 GLU A CA 1
ATOM 3820 C C . GLU A 1 500 ? -14.173 -6.162 10.868 1.00 88.50 500 GLU A C 1
ATOM 3822 O O . GLU A 1 500 ? -15.315 -6.143 10.417 1.00 88.50 500 GLU A O 1
ATOM 3827 N N . MET A 1 501 ? -13.186 -5.440 10.332 1.00 86.25 501 MET A N 1
ATOM 3828 C CA . MET A 1 501 ? -13.403 -4.458 9.269 1.00 86.25 501 MET A CA 1
ATOM 3829 C C . MET A 1 501 ? -13.658 -5.097 7.897 1.00 86.25 501 MET A C 1
ATOM 3831 O O . MET A 1 501 ? -14.545 -4.652 7.175 1.00 86.25 501 MET A O 1
ATOM 3835 N N . MET A 1 502 ? -12.890 -6.128 7.529 1.00 83.75 502 MET A N 1
ATOM 3836 C CA . MET A 1 502 ? -12.946 -6.717 6.182 1.00 83.75 502 MET A CA 1
ATOM 3837 C C . MET A 1 502 ? -13.909 -7.899 6.085 1.00 83.75 502 MET A C 1
ATOM 3839 O O . MET A 1 502 ? -14.518 -8.114 5.036 1.00 83.75 502 MET A O 1
ATOM 3843 N N . LEU A 1 503 ? -14.027 -8.689 7.158 1.00 84.69 503 LEU A N 1
ATOM 3844 C CA . LEU A 1 503 ? -14.847 -9.902 7.182 1.00 84.69 503 LEU A CA 1
ATOM 3845 C C . LEU A 1 503 ? -16.114 -9.746 8.034 1.00 84.69 503 LEU A C 1
ATOM 3847 O O . LEU A 1 503 ? -16.967 -10.622 7.988 1.00 84.69 503 LEU A O 1
ATOM 3851 N N . GLY A 1 504 ? -16.256 -8.666 8.812 1.00 85.12 504 GLY A N 1
ATOM 3852 C CA . GLY A 1 504 ? -17.402 -8.474 9.710 1.00 85.12 504 GLY A CA 1
ATOM 3853 C C . GLY A 1 504 ? -17.368 -9.367 10.955 1.00 85.12 504 GLY A C 1
ATOM 3854 O O . GLY A 1 504 ? -18.369 -9.484 11.661 1.00 85.12 504 GLY A O 1
ATOM 3855 N N . HIS A 1 505 ? -16.231 -10.009 11.244 1.00 81.38 505 HIS A N 1
ATOM 3856 C CA . HIS A 1 505 ? -16.115 -10.983 12.325 1.00 81.38 505 HIS A CA 1
ATOM 3857 C C . HIS A 1 505 ? -15.165 -10.516 13.416 1.00 81.38 505 HIS A C 1
ATOM 3859 O O . HIS A 1 505 ? -13.986 -10.251 13.174 1.00 81.38 505 HIS A O 1
ATOM 3865 N N . ARG A 1 506 ? -15.660 -10.524 14.654 1.00 86.81 506 ARG A N 1
ATOM 3866 C CA . ARG A 1 506 ? -14.816 -10.341 15.832 1.00 86.81 506 ARG A CA 1
ATOM 3867 C C . ARG A 1 506 ? -13.969 -11.581 16.062 1.00 86.81 506 ARG A C 1
ATOM 3869 O O . ARG A 1 506 ? -14.444 -12.716 15.966 1.00 86.81 506 ARG A O 1
ATOM 3876 N N . LEU A 1 507 ? -12.714 -11.336 16.402 1.00 88.44 507 LEU A N 1
ATOM 3877 C CA . LEU A 1 507 ? -11.748 -12.369 16.721 1.00 88.44 507 LEU A CA 1
ATOM 3878 C C . LEU A 1 507 ? -11.264 -12.173 18.156 1.00 88.44 507 LEU A C 1
ATOM 3880 O O . LEU A 1 507 ? -11.025 -11.051 18.608 1.00 88.44 507 LEU A O 1
ATOM 3884 N N . GLU A 1 508 ? -11.165 -13.265 18.899 1.00 90.38 508 GLU A N 1
ATOM 3885 C CA . GLU A 1 508 ? -10.583 -13.229 20.232 1.00 90.38 508 GLU A CA 1
ATOM 3886 C C . GLU A 1 508 ? -9.065 -13.028 20.179 1.00 90.38 508 GLU A C 1
ATOM 3888 O O . GLU A 1 508 ? -8.417 -13.231 19.153 1.00 90.38 508 GLU A O 1
ATOM 3893 N N . ARG A 1 509 ? -8.493 -12.605 21.304 1.00 91.88 509 ARG A N 1
ATOM 3894 C CA . ARG A 1 509 ? -7.051 -12.445 21.470 1.00 91.88 509 ARG A CA 1
ATOM 3895 C C . ARG A 1 509 ? -6.677 -12.836 22.885 1.00 91.88 509 ARG A C 1
ATOM 3897 O O . ARG A 1 509 ? -7.359 -12.416 23.821 1.00 91.88 509 ARG A O 1
ATOM 3904 N N . PHE A 1 510 ? -5.600 -13.597 23.039 1.00 90.56 510 PHE A N 1
ATOM 3905 C CA . PHE A 1 510 ? -5.071 -13.968 24.349 1.00 90.56 510 PHE A CA 1
ATOM 3906 C C . PHE A 1 510 ? -3.762 -13.249 24.654 1.00 90.56 510 PHE A C 1
ATOM 3908 O O . PHE A 1 510 ? -2.901 -13.079 23.790 1.00 90.56 510 PHE A O 1
ATOM 3915 N N . GLY A 1 511 ? -3.602 -12.845 25.914 1.00 84.69 511 GLY A N 1
ATOM 3916 C CA . GLY A 1 511 ? -2.318 -12.387 26.433 1.00 84.69 511 GLY A CA 1
ATOM 3917 C C . GLY A 1 511 ? -1.326 -13.545 26.582 1.00 84.69 511 GLY A C 1
ATOM 3918 O O . GLY A 1 511 ? -1.715 -14.690 26.819 1.00 84.69 511 GLY A O 1
ATOM 3919 N N . LYS A 1 512 ? -0.025 -13.239 26.513 1.00 82.88 512 LYS A N 1
ATOM 3920 C CA . LYS A 1 512 ? 1.062 -14.231 26.612 1.00 82.88 512 LYS A CA 1
ATOM 3921 C C . LYS A 1 512 ? 0.987 -15.111 27.873 1.00 82.88 512 LYS A C 1
ATOM 3923 O O . LYS A 1 512 ? 1.247 -16.307 27.801 1.00 82.88 512 LYS A O 1
ATOM 3928 N N . VAL A 1 513 ? 0.588 -14.534 29.010 1.00 82.56 513 VAL A N 1
ATOM 3929 C CA . VAL A 1 513 ? 0.433 -15.254 30.290 1.00 82.56 513 VAL A CA 1
ATOM 3930 C C . VAL A 1 513 ? -0.643 -16.336 30.194 1.00 82.56 513 VAL A C 1
ATOM 3932 O O . VAL A 1 513 ? -0.412 -17.477 30.586 1.00 82.56 513 VAL A O 1
ATOM 3935 N N . VAL A 1 514 ? -1.792 -15.989 29.610 1.00 87.19 514 VAL A N 1
ATOM 3936 C CA . VAL A 1 514 ? -2.935 -16.896 29.441 1.00 87.19 514 VAL A CA 1
ATOM 3937 C C . VAL A 1 514 ? -2.586 -18.039 28.486 1.00 87.19 514 VAL A C 1
ATOM 3939 O O . VAL A 1 514 ? -2.917 -19.191 28.756 1.00 87.19 514 VAL A O 1
ATOM 3942 N N . LEU A 1 515 ? -1.848 -17.750 27.408 1.00 89.69 515 LEU A N 1
ATOM 3943 C CA . LEU A 1 515 ? -1.340 -18.777 26.493 1.00 89.69 515 LEU A CA 1
ATOM 3944 C C . LEU A 1 515 ? -0.410 -19.772 27.207 1.00 89.69 515 LEU A C 1
ATOM 3946 O O . LEU A 1 515 ? -0.597 -20.984 27.079 1.00 89.69 515 LEU A O 1
ATOM 3950 N N . GLY A 1 516 ? 0.542 -19.275 28.006 1.00 86.75 516 GLY A N 1
ATOM 3951 C CA . GLY A 1 516 ? 1.435 -20.119 28.807 1.00 86.75 516 GLY A CA 1
ATOM 3952 C C . GLY A 1 516 ? 0.689 -20.973 29.832 1.00 86.75 516 GLY A C 1
ATOM 3953 O O . GLY A 1 516 ? 0.989 -22.155 30.008 1.00 86.75 516 GLY A O 1
ATOM 3954 N N . GLU A 1 517 ? -0.340 -20.414 30.469 1.00 85.44 517 GLU A N 1
ATOM 3955 C CA . GLU A 1 517 ? -1.180 -21.151 31.408 1.00 85.44 517 GLU A CA 1
ATOM 3956 C C . GLU A 1 517 ? -2.017 -22.243 30.744 1.00 85.44 517 GLU A C 1
ATOM 3958 O O . GLU A 1 517 ? -2.050 -23.370 31.244 1.00 85.44 517 GLU A O 1
ATOM 3963 N N . MET A 1 518 ? -2.635 -21.949 29.599 1.00 86.94 518 MET A N 1
ATOM 3964 C CA . MET A 1 518 ? -3.373 -22.941 28.818 1.00 86.94 518 MET A CA 1
ATOM 3965 C C . MET A 1 518 ? -2.474 -24.100 28.378 1.00 86.94 518 MET A C 1
ATOM 3967 O O . MET A 1 518 ? -2.862 -25.262 28.514 1.00 86.94 518 MET A O 1
ATOM 3971 N N . TRP A 1 519 ? -1.258 -23.805 27.910 1.00 86.56 519 TRP A N 1
ATOM 3972 C CA . TRP A 1 519 ? -0.294 -24.832 27.515 1.00 86.56 519 TRP A CA 1
ATOM 3973 C C . TRP A 1 519 ? 0.069 -25.758 28.679 1.00 86.56 519 TRP A C 1
ATOM 3975 O O . TRP A 1 519 ? 0.057 -26.985 28.520 1.00 86.56 519 TRP A O 1
ATOM 3985 N N . ARG A 1 520 ? 0.332 -25.175 29.855 1.00 82.06 520 ARG A N 1
ATOM 3986 C CA . ARG A 1 520 ? 0.702 -25.892 31.084 1.00 82.06 520 ARG A CA 1
ATOM 3987 C C . ARG A 1 520 ? -0.434 -26.747 31.637 1.00 82.06 520 ARG A C 1
ATOM 3989 O O . ARG A 1 520 ? -0.203 -27.884 32.025 1.00 82.06 520 ARG A O 1
ATOM 3996 N N . LYS A 1 521 ? -1.663 -26.223 31.638 1.00 85.12 521 LYS A N 1
ATOM 3997 C CA . LYS A 1 521 ? -2.869 -26.950 32.073 1.00 85.12 521 LYS A CA 1
ATOM 3998 C C . LYS A 1 521 ? -3.325 -28.024 31.073 1.00 85.12 521 LYS A C 1
ATOM 4000 O O . LYS A 1 521 ? -4.390 -28.598 31.255 1.00 85.12 521 LYS A O 1
ATOM 4005 N N . GLY A 1 522 ? -2.566 -28.273 30.001 1.00 83.12 522 GLY A N 1
ATOM 4006 C CA . GLY A 1 522 ? -2.905 -29.286 29.001 1.00 83.12 522 GLY A CA 1
ATOM 4007 C C . GLY A 1 522 ? -4.089 -28.914 28.104 1.00 83.12 522 GLY A C 1
ATOM 4008 O O . GLY A 1 522 ? -4.633 -29.784 27.432 1.00 83.12 522 GLY A O 1
ATOM 4009 N N . ARG A 1 523 ? -4.479 -27.631 28.027 1.00 86.06 523 ARG A N 1
ATOM 4010 C CA . ARG A 1 523 ? -5.599 -27.146 27.194 1.00 86.06 523 ARG A CA 1
ATOM 4011 C C . ARG A 1 523 ? -5.203 -27.019 25.715 1.00 86.06 523 ARG A C 1
ATOM 4013 O O . ARG A 1 523 ? -5.384 -25.971 25.098 1.00 86.06 523 ARG A O 1
ATOM 4020 N N . ARG A 1 524 ? -4.612 -28.077 25.149 1.00 84.25 524 ARG A N 1
ATOM 4021 C CA . ARG A 1 524 ? -3.994 -28.063 23.811 1.00 84.25 524 ARG A CA 1
ATOM 4022 C C . ARG A 1 524 ? -5.006 -27.856 22.702 1.00 84.25 524 ARG A C 1
ATOM 4024 O O . ARG A 1 524 ? -4.826 -26.937 21.919 1.00 84.25 524 ARG A O 1
ATOM 4031 N N . GLU A 1 525 ? -6.115 -28.583 22.721 1.00 84.75 525 GLU A N 1
ATOM 4032 C CA . GLU A 1 525 ? -7.178 -28.430 21.721 1.00 84.75 525 GLU A CA 1
ATOM 4033 C C . GLU A 1 525 ? -7.712 -26.988 21.638 1.00 84.75 525 GLU A C 1
ATOM 4035 O O . GLU A 1 525 ? -8.000 -26.477 20.557 1.00 84.75 525 GLU A O 1
ATOM 4040 N N . ARG A 1 526 ? -7.788 -26.273 22.769 1.00 85.94 526 ARG A N 1
ATOM 4041 C CA . ARG A 1 526 ? -8.222 -24.870 22.791 1.00 85.94 526 ARG A CA 1
ATOM 4042 C C . ARG A 1 526 ? -7.237 -23.936 22.084 1.00 85.94 526 ARG A C 1
ATOM 4044 O O . ARG A 1 526 ? -7.670 -23.022 21.378 1.00 85.94 526 ARG A O 1
ATOM 4051 N N . LEU A 1 527 ? -5.938 -24.166 22.279 1.00 88.69 527 LEU A N 1
ATOM 4052 C CA . LEU A 1 527 ? -4.863 -23.439 21.599 1.00 88.69 527 LEU A CA 1
ATOM 4053 C C . LEU A 1 527 ? -4.813 -23.795 20.110 1.00 88.69 527 LEU A C 1
ATOM 4055 O O . LEU A 1 527 ? -4.655 -22.904 19.281 1.00 88.69 527 LEU A O 1
ATOM 4059 N N . GLU A 1 528 ? -4.999 -25.075 19.785 1.00 87.56 528 GLU A N 1
ATOM 4060 C CA . GLU A 1 528 ? -5.060 -25.595 18.419 1.00 87.56 528 GLU A CA 1
ATOM 4061 C C . GLU A 1 528 ? -6.211 -24.929 17.641 1.00 87.56 528 GLU A C 1
ATOM 4063 O O . GLU A 1 528 ? -5.984 -24.350 16.580 1.00 87.56 528 GLU A O 1
ATOM 4068 N N . ARG A 1 529 ? -7.426 -24.885 18.212 1.00 85.88 529 ARG A N 1
ATOM 4069 C CA . ARG A 1 529 ? -8.576 -24.162 17.633 1.00 85.88 529 ARG A CA 1
ATOM 4070 C C . ARG A 1 529 ? -8.311 -22.659 17.470 1.00 85.88 529 ARG A C 1
ATOM 4072 O O . ARG A 1 529 ? -8.698 -22.083 16.454 1.00 85.88 529 ARG A O 1
ATOM 4079 N N . TYR A 1 530 ? -7.654 -22.030 18.449 1.00 88.50 530 TYR A N 1
ATOM 4080 C CA . TYR A 1 530 ? -7.325 -20.600 18.418 1.00 88.50 530 TYR A CA 1
ATOM 4081 C C . TYR A 1 530 ? -6.414 -20.248 17.232 1.00 88.50 530 TYR A C 1
ATOM 4083 O O . TYR A 1 530 ? -6.773 -19.403 16.411 1.00 88.50 530 TYR A O 1
ATOM 4091 N N . ILE A 1 531 ? -5.271 -20.931 17.096 1.00 91.31 531 ILE A N 1
ATOM 4092 C CA . ILE A 1 531 ? -4.306 -20.636 16.025 1.00 91.31 531 ILE A CA 1
ATOM 4093 C C . ILE A 1 531 ? -4.847 -21.014 14.642 1.00 91.31 531 ILE A C 1
ATOM 4095 O O . ILE A 1 531 ? -4.608 -20.306 13.660 1.00 91.31 531 ILE A O 1
ATOM 4099 N N . ALA A 1 532 ? -5.644 -22.084 14.565 1.00 89.12 532 ALA A N 1
ATOM 4100 C CA . ALA A 1 532 ? -6.250 -22.504 13.313 1.00 89.12 532 ALA A CA 1
ATOM 4101 C C . ALA A 1 532 ? -7.267 -21.472 12.796 1.00 89.12 532 ALA A C 1
ATOM 4103 O O . ALA A 1 532 ? -7.355 -21.230 11.589 1.00 89.12 532 ALA A O 1
ATOM 4104 N N . ARG A 1 533 ? -7.984 -20.794 13.704 1.00 87.94 533 ARG A N 1
ATOM 4105 C CA . ARG A 1 533 ? -8.873 -19.678 13.358 1.00 87.94 533 ARG A CA 1
ATOM 4106 C C . ARG A 1 533 ? -8.104 -18.470 12.823 1.00 87.94 533 ARG A C 1
ATOM 4108 O O . ARG A 1 533 ? -8.555 -17.881 11.845 1.00 87.94 533 ARG A O 1
ATOM 4115 N N . GLU A 1 534 ? -6.950 -18.125 13.396 1.00 90.75 534 GLU A N 1
ATOM 4116 C CA . GLU A 1 534 ? -6.114 -17.024 12.887 1.00 90.75 534 GLU A CA 1
ATOM 4117 C C . GLU A 1 534 ? -5.626 -17.286 11.454 1.00 90.75 534 GLU A C 1
ATOM 4119 O O . GLU A 1 534 ? -5.769 -16.418 10.591 1.00 90.75 534 GLU A O 1
ATOM 4124 N N . ALA A 1 535 ? -5.131 -18.497 11.164 1.00 91.12 535 ALA A N 1
ATOM 4125 C CA . ALA A 1 535 ? -4.726 -18.877 9.807 1.00 91.12 535 ALA A CA 1
ATOM 4126 C C . ALA A 1 535 ? -5.895 -18.789 8.811 1.00 91.12 535 ALA A C 1
ATOM 4128 O O . ALA A 1 535 ? -5.727 -18.321 7.683 1.00 91.12 535 ALA A O 1
ATOM 4129 N N . ARG A 1 536 ? -7.097 -19.190 9.240 1.00 88.81 536 ARG A N 1
ATOM 4130 C CA . ARG A 1 536 ? -8.302 -19.156 8.405 1.00 88.81 536 ARG A CA 1
ATOM 4131 C C . ARG A 1 536 ? -8.792 -17.744 8.120 1.00 88.81 536 ARG A C 1
ATOM 4133 O O . ARG A 1 536 ? -9.179 -17.454 6.993 1.00 88.81 536 ARG A O 1
ATOM 4140 N N . VAL A 1 537 ? -8.739 -16.862 9.119 1.00 90.12 537 VAL A N 1
ATOM 4141 C CA . VAL A 1 537 ? -8.993 -15.427 8.936 1.00 90.12 537 VAL A CA 1
ATOM 4142 C C . VAL A 1 537 ? -7.976 -14.842 7.959 1.00 90.12 537 VAL A C 1
ATOM 4144 O O . VAL A 1 537 ? -8.380 -14.128 7.051 1.00 90.12 537 VAL A O 1
ATOM 4147 N N . GLY A 1 538 ? -6.689 -15.193 8.077 1.00 91.56 538 GLY A N 1
ATOM 4148 C CA . GLY A 1 538 ? -5.662 -14.805 7.105 1.00 91.56 538 GLY A CA 1
ATOM 4149 C C . GLY A 1 538 ? -6.046 -15.183 5.670 1.00 91.56 538 GLY A C 1
ATOM 4150 O O . GLY A 1 538 ? -6.128 -14.319 4.799 1.00 91.56 538 GLY A O 1
ATOM 4151 N N . LEU A 1 539 ? -6.386 -16.451 5.426 1.00 89.06 539 LEU A N 1
ATOM 4152 C CA . LEU A 1 539 ? -6.828 -16.898 4.100 1.00 89.06 539 LEU A CA 1
ATOM 4153 C C . LEU A 1 539 ? -8.108 -16.177 3.630 1.00 89.06 539 LEU A C 1
ATOM 4155 O O . LEU A 1 539 ? -8.203 -15.767 2.471 1.00 89.06 539 LEU A O 1
ATOM 4159 N N . GLY A 1 540 ? -9.068 -15.965 4.536 1.00 87.62 540 GLY A N 1
ATOM 4160 C CA . GLY A 1 540 ? -10.298 -15.218 4.269 1.00 87.62 540 GLY A CA 1
ATOM 4161 C C . GLY A 1 540 ? -10.043 -13.764 3.866 1.00 87.62 540 GLY A C 1
ATOM 4162 O O . GLY A 1 540 ? -10.657 -13.283 2.916 1.00 87.62 540 GLY A O 1
ATOM 4163 N N . LEU A 1 541 ? -9.096 -13.082 4.519 1.00 88.81 541 LEU A N 1
ATOM 4164 C CA . LEU A 1 541 ? -8.666 -11.727 4.158 1.00 88.81 541 LEU A CA 1
ATOM 4165 C C . LEU A 1 541 ? -8.063 -11.692 2.749 1.00 88.81 541 LEU A C 1
ATOM 4167 O O . LEU A 1 541 ? -8.413 -10.816 1.960 1.00 88.81 541 LEU A O 1
ATOM 4171 N N . MET A 1 542 ? -7.210 -12.665 2.407 1.00 89.25 542 MET A N 1
ATOM 4172 C CA . MET A 1 542 ? -6.614 -12.767 1.070 1.00 89.25 542 MET A CA 1
ATOM 4173 C C . MET A 1 542 ? -7.680 -12.936 -0.024 1.00 89.25 542 MET A C 1
ATOM 4175 O O . MET A 1 542 ? -7.625 -12.243 -1.044 1.00 89.25 542 MET A O 1
ATOM 4179 N N . ARG A 1 543 ? -8.653 -13.836 0.196 1.00 85.50 543 ARG A N 1
ATOM 4180 C CA . ARG A 1 543 ? -9.761 -14.103 -0.737 1.00 85.50 543 ARG A CA 1
ATOM 4181 C C . ARG A 1 543 ? -10.701 -12.903 -0.854 1.00 85.50 543 ARG A C 1
ATOM 4183 O O . ARG A 1 543 ? -10.956 -12.437 -1.960 1.00 85.50 543 ARG A O 1
ATOM 4190 N N . LYS A 1 544 ? -11.161 -12.350 0.275 1.00 83.12 544 LYS A N 1
ATOM 4191 C CA . LYS A 1 544 ? -12.088 -11.206 0.304 1.00 83.12 544 LYS A CA 1
ATOM 4192 C C . LYS A 1 544 ? -11.486 -9.953 -0.328 1.00 83.12 544 LYS A C 1
ATOM 4194 O O . LYS A 1 544 ? -12.200 -9.227 -1.014 1.00 83.12 544 LYS A O 1
ATOM 4199 N N . GLY A 1 545 ? -10.190 -9.721 -0.114 1.00 82.00 545 GLY A N 1
ATOM 4200 C CA . GLY A 1 545 ? -9.450 -8.618 -0.724 1.00 82.00 545 GLY A CA 1
ATOM 4201 C C . GLY A 1 545 ? -9.043 -8.855 -2.182 1.00 82.00 545 GLY A C 1
ATOM 4202 O O . GLY A 1 545 ? -8.502 -7.946 -2.799 1.00 82.00 545 GLY A O 1
ATOM 4203 N N . GLN A 1 546 ? -9.268 -10.055 -2.740 1.00 85.06 546 GLN A N 1
ATOM 4204 C CA . GLN A 1 546 ? -8.838 -10.430 -4.098 1.00 85.06 546 GLN A CA 1
ATOM 4205 C C . GLN A 1 546 ? -7.354 -10.105 -4.350 1.00 85.06 546 GLN A C 1
ATOM 4207 O O . GLN A 1 546 ? -6.962 -9.608 -5.412 1.00 85.06 546 GLN A O 1
ATOM 4212 N N . VAL A 1 547 ? -6.521 -10.363 -3.337 1.00 88.00 547 VAL A N 1
ATOM 4213 C CA . VAL A 1 547 ? -5.131 -9.888 -3.269 1.00 88.00 547 VAL A CA 1
ATOM 4214 C C . VAL A 1 547 ? -4.288 -10.444 -4.419 1.00 88.00 547 VAL A C 1
ATOM 4216 O O . VAL A 1 547 ? -3.544 -9.707 -5.065 1.00 88.00 547 VAL A O 1
ATOM 4219 N N . VAL A 1 548 ? -4.426 -11.744 -4.695 1.00 89.06 548 VAL A N 1
ATOM 4220 C CA . VAL A 1 548 ? -3.665 -12.444 -5.741 1.00 89.06 548 VAL A CA 1
ATOM 4221 C C . VAL A 1 548 ? -3.995 -11.876 -7.120 1.00 89.06 548 VAL A C 1
ATOM 4223 O O . VAL A 1 548 ? -3.087 -11.482 -7.849 1.00 89.06 548 VAL A O 1
ATOM 4226 N N . VAL A 1 549 ? -5.286 -11.757 -7.442 1.00 85.38 549 VAL A N 1
ATOM 4227 C CA . VAL A 1 549 ? -5.783 -11.240 -8.727 1.00 85.38 549 VAL A CA 1
ATOM 4228 C C . VAL A 1 549 ? -5.320 -9.802 -8.944 1.00 85.38 549 VAL A C 1
ATOM 4230 O O . VAL A 1 549 ? -4.707 -9.484 -9.963 1.00 85.38 549 VAL A O 1
ATOM 4233 N N . SER A 1 550 ? -5.527 -8.942 -7.944 1.00 87.19 550 SER A N 1
ATOM 4234 C CA . SER A 1 550 ? -5.143 -7.530 -8.015 1.00 87.19 550 SER A CA 1
ATOM 4235 C C . SER A 1 550 ? -3.638 -7.351 -8.225 1.00 87.19 550 SER A C 1
ATOM 4237 O O . SER A 1 550 ? -3.214 -6.515 -9.026 1.00 87.19 550 SER A O 1
ATOM 4239 N N . ALA A 1 551 ? -2.811 -8.150 -7.547 1.00 90.12 551 ALA A N 1
ATOM 4240 C CA . ALA A 1 551 ? -1.365 -8.066 -7.695 1.00 90.12 551 ALA A CA 1
ATOM 4241 C C . ALA A 1 551 ? -0.851 -8.682 -9.010 1.00 90.12 551 ALA A C 1
ATOM 4243 O O . ALA A 1 551 ? 0.087 -8.129 -9.590 1.00 90.12 551 ALA A O 1
ATOM 4244 N N . VAL A 1 552 ? -1.473 -9.755 -9.518 1.00 90.56 552 VAL A N 1
ATOM 4245 C CA . VAL A 1 552 ? -1.176 -10.316 -10.849 1.00 90.56 552 VAL A CA 1
ATOM 4246 C C . VAL A 1 552 ? -1.489 -9.306 -11.948 1.00 90.56 552 VAL A C 1
ATOM 4248 O O . VAL A 1 552 ? -0.621 -9.015 -12.773 1.00 90.56 552 VAL A O 1
ATOM 4251 N N . GLU A 1 553 ? -2.686 -8.720 -11.942 1.00 88.94 553 GLU A N 1
ATOM 4252 C CA . GLU A 1 553 ? -3.073 -7.743 -12.962 1.00 88.94 553 GLU A CA 1
ATOM 4253 C C . GLU A 1 553 ? -2.199 -6.488 -12.900 1.00 88.94 553 GLU A C 1
ATOM 4255 O O . GLU A 1 553 ? -1.758 -5.978 -13.932 1.00 88.94 553 GLU A O 1
ATOM 4260 N N . MET A 1 554 ? -1.833 -6.041 -11.697 1.00 88.88 554 MET A N 1
ATOM 4261 C CA . MET A 1 554 ? -0.865 -4.959 -11.537 1.00 88.88 554 MET A CA 1
ATOM 4262 C C . MET A 1 554 ? 0.517 -5.339 -12.093 1.00 88.88 554 MET A C 1
ATOM 4264 O O . MET A 1 554 ? 1.135 -4.520 -12.774 1.00 88.88 554 MET A O 1
ATOM 4268 N N . ALA A 1 555 ? 1.012 -6.559 -11.852 1.00 91.69 555 ALA A N 1
ATOM 4269 C CA . ALA A 1 555 ? 2.305 -7.021 -12.370 1.00 91.69 555 ALA A CA 1
ATOM 4270 C C . ALA A 1 555 ? 2.321 -7.088 -13.902 1.00 91.69 555 ALA A C 1
ATOM 4272 O O . ALA A 1 555 ? 3.280 -6.618 -14.521 1.00 91.69 555 ALA A O 1
ATOM 4273 N N . ARG A 1 556 ? 1.236 -7.585 -14.509 1.00 89.12 556 ARG A N 1
ATOM 4274 C CA . ARG A 1 556 ? 1.043 -7.640 -15.965 1.00 89.12 556 ARG A CA 1
ATOM 4275 C C . ARG A 1 556 ? 1.007 -6.241 -16.577 1.00 89.12 556 ARG A C 1
ATOM 4277 O O . ARG A 1 556 ? 1.773 -5.957 -17.496 1.00 89.12 556 ARG A O 1
ATOM 4284 N N . VAL A 1 557 ? 0.189 -5.341 -16.021 1.00 87.44 557 VAL A N 1
ATOM 4285 C CA . VAL A 1 557 ? 0.059 -3.952 -16.500 1.00 87.44 557 VAL A CA 1
ATOM 4286 C C . VAL A 1 557 ? 1.358 -3.166 -16.323 1.00 87.44 557 VAL A C 1
ATOM 4288 O O . VAL A 1 557 ? 1.702 -2.367 -17.185 1.00 87.44 557 VAL A O 1
ATOM 4291 N N . CYS A 1 558 ? 2.117 -3.377 -15.247 1.00 87.69 558 CYS A N 1
ATOM 4292 C CA . CYS A 1 558 ? 3.372 -2.652 -15.007 1.00 87.69 558 CYS A CA 1
ATOM 4293 C C . CYS A 1 558 ? 4.585 -3.290 -15.703 1.00 87.69 558 CYS A C 1
ATOM 4295 O O . CYS A 1 558 ? 5.572 -2.608 -15.976 1.00 87.69 558 CYS A O 1
ATOM 4297 N N . GLY A 1 559 ? 4.526 -4.593 -15.987 1.00 89.38 559 GLY A N 1
ATOM 4298 C CA . GLY A 1 559 ? 5.627 -5.364 -16.556 1.00 89.38 559 GLY A CA 1
ATOM 4299 C C . GLY A 1 559 ? 6.801 -5.584 -15.598 1.00 89.38 559 GLY A C 1
ATOM 4300 O O . GLY A 1 559 ? 7.940 -5.559 -16.056 1.00 89.38 559 GLY A O 1
ATOM 4301 N N . ILE A 1 560 ? 6.531 -5.778 -14.300 1.00 90.56 560 ILE A N 1
ATOM 4302 C CA . ILE A 1 560 ? 7.531 -5.999 -13.232 1.00 90.56 560 ILE A CA 1
ATOM 4303 C C . ILE A 1 560 ? 7.249 -7.304 -12.471 1.00 90.56 560 ILE A C 1
ATOM 4305 O O . ILE A 1 560 ? 6.144 -7.833 -12.558 1.00 90.56 560 ILE A O 1
ATOM 4309 N N . ASN A 1 561 ? 8.218 -7.808 -11.700 1.00 91.81 561 ASN A N 1
ATOM 4310 C CA . ASN A 1 561 ? 8.042 -9.001 -10.857 1.00 91.81 561 ASN A CA 1
ATOM 4311 C C . ASN A 1 561 ? 6.886 -8.854 -9.840 1.00 91.81 561 ASN A C 1
ATOM 4313 O O . ASN A 1 561 ? 6.652 -7.770 -9.299 1.00 91.81 561 ASN A O 1
ATOM 4317 N N . LEU A 1 562 ? 6.225 -9.967 -9.494 1.00 89.44 562 LEU A N 1
ATOM 4318 C CA . LEU A 1 562 ? 5.120 -10.007 -8.518 1.00 89.44 562 LEU A CA 1
ATOM 4319 C C . LEU A 1 562 ? 5.526 -9.466 -7.137 1.00 89.44 562 LEU A C 1
ATOM 4321 O O . LEU A 1 562 ? 4.853 -8.602 -6.571 1.00 89.44 562 LEU A O 1
ATOM 4325 N N . ASN A 1 563 ? 6.686 -9.896 -6.630 1.00 86.12 563 ASN A N 1
ATOM 4326 C CA . ASN A 1 563 ? 7.247 -9.403 -5.367 1.00 86.12 563 ASN A CA 1
ATOM 4327 C C . ASN A 1 563 ? 7.462 -7.877 -5.379 1.00 86.12 563 ASN A C 1
ATOM 4329 O O . ASN A 1 563 ? 7.354 -7.218 -4.341 1.00 86.12 563 ASN A O 1
ATOM 4333 N N . ASP A 1 564 ? 7.740 -7.278 -6.541 1.00 85.88 564 ASP A N 1
ATOM 4334 C CA . ASP A 1 564 ? 7.989 -5.842 -6.655 1.00 85.88 564 ASP A CA 1
ATOM 4335 C C . ASP A 1 564 ? 6.708 -5.004 -6.613 1.00 85.88 564 ASP A C 1
ATOM 4337 O O . ASP A 1 564 ? 6.737 -3.884 -6.095 1.00 85.88 564 ASP A O 1
ATOM 4341 N N . VAL A 1 565 ? 5.580 -5.554 -7.076 1.00 84.81 565 VAL A N 1
ATOM 4342 C CA . VAL A 1 565 ? 4.257 -4.920 -6.954 1.00 84.81 565 VAL A CA 1
ATOM 4343 C C . VAL A 1 565 ? 3.902 -4.679 -5.489 1.00 84.81 565 VAL A C 1
ATOM 4345 O O . VAL A 1 565 ? 3.429 -3.589 -5.143 1.00 84.81 565 VAL A O 1
ATOM 4348 N N . VAL A 1 566 ? 4.159 -5.678 -4.641 1.00 79.06 566 VAL A N 1
ATOM 4349 C CA . VAL A 1 566 ? 3.805 -5.666 -3.216 1.00 79.06 566 VAL A CA 1
ATOM 4350 C C . VAL A 1 566 ? 4.860 -4.959 -2.373 1.00 79.06 566 VAL A C 1
ATOM 4352 O O . VAL A 1 566 ? 4.512 -4.260 -1.432 1.00 79.06 566 VAL A O 1
ATOM 4355 N N . SER A 1 567 ? 6.151 -5.083 -2.694 1.00 75.31 567 SER A N 1
ATOM 4356 C CA . SER A 1 567 ? 7.217 -4.563 -1.826 1.00 75.31 567 SER A CA 1
ATOM 4357 C C . SER A 1 567 ? 7.671 -3.138 -2.162 1.00 75.31 567 SER A C 1
ATOM 4359 O O . SER A 1 567 ? 8.090 -2.408 -1.259 1.00 75.31 567 SER A O 1
ATOM 4361 N N . LYS A 1 568 ? 7.571 -2.686 -3.422 1.00 76.69 568 LYS A N 1
ATOM 4362 C CA . LYS A 1 568 ? 8.147 -1.403 -3.879 1.00 76.69 568 LYS A CA 1
ATOM 4363 C C . LYS A 1 568 ? 7.093 -0.298 -4.010 1.00 76.69 568 LYS A C 1
ATOM 4365 O O . LYS A 1 568 ? 5.892 -0.541 -3.919 1.00 76.69 568 LYS A O 1
ATOM 4370 N N . GLY A 1 569 ? 7.568 0.939 -4.171 1.00 71.00 569 GLY A N 1
ATOM 4371 C CA . GLY A 1 569 ? 6.729 2.132 -4.315 1.00 71.00 569 GLY A CA 1
ATOM 4372 C C . GLY A 1 569 ? 6.166 2.330 -5.728 1.00 71.00 569 GLY A C 1
ATOM 4373 O O . GLY A 1 569 ? 6.661 1.758 -6.700 1.00 71.00 569 GLY A O 1
ATOM 4374 N N . GLN A 1 570 ? 5.162 3.205 -5.838 1.00 71.38 570 GLN A N 1
ATOM 4375 C CA . GLN A 1 570 ? 4.396 3.459 -7.070 1.00 71.38 570 GLN A CA 1
ATOM 4376 C C . GLN A 1 570 ? 5.265 3.870 -8.268 1.00 71.38 570 GLN A C 1
ATOM 4378 O O . GLN A 1 570 ? 4.993 3.470 -9.391 1.00 71.38 570 GLN A O 1
ATOM 4383 N N . MET A 1 571 ? 6.356 4.607 -8.049 1.00 72.50 571 MET A N 1
ATOM 4384 C CA . MET A 1 571 ? 7.202 5.108 -9.143 1.00 72.50 571 MET A CA 1
ATOM 4385 C C . MET A 1 571 ? 7.844 3.995 -9.983 1.00 72.50 571 MET A C 1
ATOM 4387 O O . MET A 1 571 ? 8.052 4.174 -11.181 1.00 72.50 571 MET A O 1
ATOM 4391 N N . ARG A 1 572 ? 8.129 2.826 -9.386 1.00 75.44 572 ARG A N 1
ATOM 4392 C CA . ARG A 1 572 ? 8.708 1.694 -10.128 1.00 75.44 572 ARG A CA 1
ATOM 4393 C C . ARG A 1 572 ? 7.710 1.082 -11.116 1.00 75.44 572 ARG A C 1
ATOM 4395 O O . ARG A 1 572 ? 8.130 0.583 -12.153 1.00 75.44 572 ARG A O 1
ATOM 4402 N N . ARG A 1 573 ? 6.408 1.175 -10.820 1.00 79.69 573 ARG A N 1
ATOM 4403 C CA . ARG A 1 573 ? 5.313 0.618 -11.633 1.00 79.69 573 ARG A CA 1
ATOM 4404 C C . ARG A 1 573 ? 5.219 1.258 -13.019 1.00 79.69 573 ARG A C 1
ATOM 4406 O O . ARG A 1 573 ? 4.809 0.604 -13.967 1.00 79.69 573 ARG A O 1
ATOM 4413 N N . LEU A 1 574 ? 5.653 2.511 -13.145 1.00 79.81 574 LEU A N 1
ATOM 4414 C CA . LEU A 1 574 ? 5.670 3.220 -14.420 1.00 79.81 574 LEU A CA 1
ATOM 4415 C C . LEU A 1 574 ? 6.955 2.998 -15.225 1.00 79.81 574 LEU A C 1
ATOM 4417 O O . LEU A 1 574 ? 6.929 2.990 -16.454 1.00 79.81 574 LEU A O 1
ATOM 4421 N N . TYR A 1 575 ? 8.089 2.863 -14.538 1.00 82.44 575 TYR A N 1
ATOM 4422 C CA . TYR A 1 575 ? 9.397 2.937 -15.180 1.00 82.44 575 TYR A CA 1
ATOM 4423 C C . TYR A 1 575 ? 9.559 1.854 -16.257 1.00 82.44 575 TYR A C 1
ATOM 4425 O O . TYR A 1 575 ? 9.925 2.177 -17.380 1.00 82.44 575 TYR A O 1
ATOM 4433 N N . GLY A 1 576 ? 9.168 0.604 -15.982 1.00 82.38 576 GLY A N 1
ATOM 4434 C CA . GLY A 1 576 ? 9.197 -0.471 -16.985 1.00 82.38 576 GLY A CA 1
ATOM 4435 C C . GLY A 1 576 ? 8.368 -0.161 -18.239 1.00 82.38 576 GLY A C 1
ATOM 4436 O O . GLY A 1 576 ? 8.820 -0.409 -19.354 1.00 82.38 576 GLY A O 1
ATOM 4437 N N . GLN A 1 577 ? 7.195 0.456 -18.076 1.00 86.56 577 GLN A N 1
ATOM 4438 C CA . GLN A 1 577 ? 6.325 0.837 -19.192 1.00 86.56 577 GLN A CA 1
ATOM 4439 C C . GLN A 1 577 ? 6.942 1.927 -20.067 1.00 86.56 577 GLN A C 1
ATOM 4441 O O . GLN A 1 577 ? 6.941 1.801 -21.290 1.00 86.56 577 GLN A O 1
ATOM 4446 N N . LEU A 1 578 ? 7.553 2.949 -19.460 1.00 89.69 578 LEU A N 1
ATOM 4447 C CA . LEU A 1 578 ? 8.274 3.979 -20.208 1.00 89.69 578 LEU A CA 1
ATOM 4448 C C . LEU A 1 578 ? 9.354 3.363 -21.111 1.00 89.69 578 LEU A C 1
ATOM 4450 O O . LEU A 1 578 ? 9.423 3.690 -22.292 1.00 89.69 578 LEU A O 1
ATOM 4454 N N . PHE A 1 579 ? 10.154 2.430 -20.584 1.00 90.44 579 PHE A N 1
ATOM 4455 C CA . PHE A 1 579 ? 11.207 1.764 -21.357 1.00 90.44 579 PHE A CA 1
ATOM 4456 C C . PHE A 1 579 ? 10.660 0.908 -22.504 1.00 90.44 579 PHE A C 1
ATOM 4458 O O . PHE A 1 579 ? 11.257 0.906 -23.577 1.00 90.44 579 PHE A O 1
ATOM 4465 N N . ARG A 1 580 ? 9.510 0.240 -22.333 1.00 90.00 580 ARG A N 1
ATOM 4466 C CA . ARG A 1 580 ? 8.860 -0.517 -23.421 1.00 90.00 580 ARG A CA 1
ATOM 4467 C C . ARG A 1 580 ? 8.425 0.392 -24.565 1.00 90.00 580 ARG A C 1
ATOM 4469 O O . ARG A 1 580 ? 8.750 0.125 -25.719 1.00 90.00 580 ARG A O 1
ATOM 4476 N N . PHE A 1 581 ? 7.735 1.488 -24.247 1.00 91.12 581 PHE A N 1
ATOM 4477 C CA . PHE A 1 581 ? 7.268 2.437 -25.262 1.00 91.12 581 PHE A CA 1
ATOM 4478 C C . PHE A 1 581 ? 8.417 3.144 -25.981 1.00 91.12 581 PHE A C 1
ATOM 4480 O O . PHE A 1 581 ? 8.336 3.333 -27.197 1.00 91.12 581 PHE A O 1
ATOM 4487 N N . CYS A 1 582 ? 9.468 3.515 -25.241 1.00 92.94 582 CYS A N 1
ATOM 4488 C CA . CYS A 1 582 ? 10.675 4.116 -25.798 1.00 92.94 582 CYS A CA 1
ATOM 4489 C C . CYS A 1 582 ? 11.430 3.126 -26.696 1.00 92.94 582 CYS A C 1
ATOM 4491 O O . CYS A 1 582 ? 11.703 3.442 -27.854 1.00 92.94 582 CYS A O 1
ATOM 4493 N N . GLY A 1 583 ? 11.693 1.912 -26.201 1.00 91.06 583 GLY A N 1
ATOM 4494 C CA . GLY A 1 583 ? 12.431 0.875 -26.924 1.00 91.06 583 GLY A CA 1
ATOM 4495 C C . GLY A 1 583 ? 11.775 0.494 -28.251 1.00 91.06 583 GLY A C 1
ATOM 4496 O O . GLY A 1 583 ? 12.453 0.470 -29.276 1.00 91.06 583 GLY A O 1
ATOM 4497 N N . ALA A 1 584 ? 10.447 0.324 -28.264 1.00 89.19 584 ALA A N 1
ATOM 4498 C CA . ALA A 1 584 ? 9.673 0.035 -29.478 1.00 89.19 584 ALA A CA 1
ATOM 4499 C C . ALA A 1 584 ? 9.761 1.138 -30.555 1.00 89.19 584 ALA A C 1
ATOM 4501 O O . ALA A 1 584 ? 9.428 0.899 -31.710 1.00 89.19 584 ALA A O 1
ATOM 4502 N N . ARG A 1 585 ? 10.205 2.348 -30.191 1.00 91.25 585 ARG A N 1
ATOM 4503 C CA . ARG A 1 585 ? 10.331 3.514 -31.083 1.00 91.25 585 ARG A CA 1
ATOM 4504 C C . ARG A 1 585 ? 11.783 3.939 -31.313 1.00 91.25 585 ARG A C 1
ATOM 4506 O O . ARG A 1 585 ? 12.023 5.013 -31.853 1.00 91.25 585 ARG A O 1
ATOM 4513 N N . GLY A 1 586 ? 12.759 3.141 -30.870 1.00 92.25 586 GLY A N 1
ATOM 4514 C CA . GLY A 1 586 ? 14.179 3.495 -30.966 1.00 92.25 586 GLY A CA 1
ATOM 4515 C C . GLY A 1 586 ? 14.583 4.701 -30.106 1.00 92.25 586 GLY A C 1
ATOM 4516 O O . GLY A 1 586 ? 15.619 5.320 -30.364 1.00 92.25 586 GLY A O 1
ATOM 4517 N N . ILE A 1 587 ? 13.782 5.039 -29.091 1.00 93.94 587 ILE A N 1
ATOM 4518 C CA . ILE A 1 587 ? 14.058 6.126 -28.152 1.00 93.94 587 ILE A CA 1
ATOM 4519 C C . ILE A 1 587 ? 14.850 5.576 -26.969 1.00 93.94 587 ILE A C 1
ATOM 4521 O O . ILE A 1 587 ? 14.486 4.547 -26.404 1.00 93.94 587 ILE A O 1
ATOM 4525 N N . VAL A 1 588 ? 15.906 6.283 -26.571 1.00 94.19 588 VAL A N 1
ATOM 4526 C CA . VAL A 1 588 ? 16.757 5.919 -25.436 1.00 94.19 588 VAL A CA 1
ATOM 4527 C C . VAL A 1 588 ? 16.505 6.818 -24.227 1.00 94.19 588 VAL A C 1
ATOM 4529 O O . VAL A 1 588 ? 16.402 8.044 -24.331 1.00 94.19 588 VAL A O 1
ATOM 4532 N N . VAL A 1 589 ? 16.401 6.203 -23.051 1.00 93.88 589 VAL A N 1
ATOM 4533 C CA . VAL A 1 589 ? 16.087 6.866 -21.779 1.00 93.88 589 VAL A CA 1
ATOM 4534 C C . VAL A 1 589 ? 17.381 7.237 -21.045 1.00 93.88 589 VAL A C 1
ATOM 4536 O O . VAL A 1 589 ? 18.224 6.363 -20.840 1.00 93.88 589 VAL A O 1
ATOM 4539 N N . PRO A 1 590 ? 17.575 8.496 -20.612 1.00 92.00 590 PRO A N 1
ATOM 4540 C CA . PRO A 1 590 ? 18.803 8.893 -19.933 1.00 92.00 590 PRO A CA 1
ATOM 4541 C C . PRO A 1 590 ? 18.922 8.241 -18.549 1.00 92.00 590 PRO A C 1
ATOM 4543 O O . PRO A 1 590 ? 17.941 8.037 -17.826 1.00 92.00 590 PRO A O 1
ATOM 4546 N N . SER A 1 591 ? 20.157 7.943 -18.160 1.00 84.06 591 SER A N 1
ATOM 4547 C CA . SER A 1 591 ? 20.521 7.455 -16.831 1.00 84.06 591 SER A CA 1
ATOM 4548 C C . SER A 1 591 ? 20.488 8.653 -15.881 1.00 84.06 591 SER A C 1
ATOM 4550 O O . SER A 1 591 ? 21.479 9.345 -15.706 1.00 84.06 591 SER A O 1
ATOM 4552 N N . GLY A 1 592 ? 19.293 8.950 -15.372 1.00 68.62 592 GLY A N 1
ATOM 4553 C CA . GLY A 1 592 ? 18.923 10.205 -14.713 1.00 68.62 592 GLY A CA 1
ATOM 4554 C C . GLY A 1 592 ? 19.938 10.904 -13.804 1.00 68.62 592 GLY A C 1
ATOM 4555 O O . GLY A 1 592 ? 20.609 10.262 -12.996 1.00 68.62 592 GLY A O 1
ATOM 4556 N N . GLN A 1 593 ? 19.941 12.239 -13.858 1.00 60.88 593 GLN A N 1
ATOM 4557 C CA . GLN A 1 593 ? 20.607 13.125 -12.898 1.00 60.88 593 GLN A CA 1
ATOM 4558 C C . GLN A 1 593 ? 19.624 13.512 -11.781 1.00 60.88 593 GLN A C 1
ATOM 4560 O O . GLN A 1 593 ? 18.450 13.775 -12.037 1.00 60.88 593 GLN A O 1
ATOM 4565 N N . ARG A 1 594 ? 20.082 13.525 -10.523 1.00 60.56 594 ARG A N 1
ATOM 4566 C CA . ARG A 1 594 ? 19.268 14.007 -9.396 1.00 60.56 594 ARG A CA 1
ATOM 4567 C C . ARG A 1 594 ? 19.427 15.515 -9.278 1.00 60.56 594 ARG A C 1
ATOM 4569 O O . ARG A 1 594 ? 20.513 15.978 -8.942 1.00 60.56 594 ARG A O 1
ATOM 4576 N N . TYR A 1 595 ? 18.345 16.253 -9.492 1.00 62.25 595 TYR A N 1
ATOM 4577 C CA . TYR A 1 595 ? 18.296 17.684 -9.214 1.00 62.25 595 TYR A CA 1
ATOM 4578 C C . TYR A 1 595 ? 17.760 17.909 -7.793 1.00 62.25 595 TYR A C 1
ATOM 4580 O O . TYR A 1 595 ? 16.820 17.245 -7.359 1.00 62.25 595 TYR A O 1
ATOM 4588 N N . ASP A 1 596 ? 18.362 18.832 -7.038 1.00 62.44 596 ASP A N 1
ATOM 4589 C CA . ASP A 1 596 ? 17.918 19.178 -5.674 1.00 62.44 596 ASP A CA 1
ATOM 4590 C C . ASP A 1 596 ? 16.773 20.214 -5.669 1.00 62.44 596 ASP A C 1
ATOM 4592 O O . ASP A 1 596 ? 16.540 20.914 -4.686 1.00 62.44 596 ASP A O 1
ATOM 4596 N N . SER A 1 597 ? 16.048 20.328 -6.782 1.00 75.06 597 SER A N 1
ATOM 4597 C CA . SER A 1 597 ? 15.015 21.341 -6.992 1.00 75.06 597 SER A CA 1
ATOM 4598 C C . SER A 1 597 ? 13.644 20.848 -6.515 1.00 75.06 597 SER A C 1
ATOM 4600 O O . SER A 1 597 ? 13.283 19.678 -6.671 1.00 75.06 597 SER A O 1
ATOM 4602 N N . GLN A 1 598 ? 12.872 21.749 -5.907 1.00 78.88 598 GLN A N 1
ATOM 4603 C CA . GLN A 1 598 ? 11.506 21.486 -5.446 1.00 78.88 598 GLN A CA 1
ATOM 4604 C C . GLN A 1 598 ? 10.502 22.182 -6.361 1.00 78.88 598 GLN A C 1
ATOM 4606 O O . GLN A 1 598 ? 10.813 23.230 -6.920 1.00 78.88 598 GLN A O 1
ATOM 4611 N N . MET A 1 599 ? 9.305 21.604 -6.480 1.00 82.88 599 MET A N 1
ATOM 4612 C CA . MET A 1 599 ? 8.181 22.273 -7.136 1.00 82.88 599 MET A CA 1
ATOM 4613 C C . MET A 1 599 ? 7.829 23.554 -6.377 1.00 82.88 599 MET A C 1
ATOM 4615 O O . MET A 1 599 ? 7.745 23.527 -5.145 1.00 82.88 599 MET A O 1
ATOM 4619 N N . THR A 1 600 ? 7.604 24.650 -7.098 1.00 86.31 600 THR A N 1
ATOM 4620 C CA . THR A 1 600 ? 7.126 25.905 -6.493 1.00 86.31 600 THR A CA 1
ATOM 4621 C C . THR A 1 600 ? 5.609 26.021 -6.539 1.00 86.31 600 THR A C 1
ATOM 4623 O O . THR A 1 600 ? 5.019 26.649 -5.662 1.00 86.31 600 THR A O 1
ATOM 4626 N N . GLU A 1 601 ? 4.983 25.397 -7.536 1.00 87.00 601 GLU A N 1
ATOM 4627 C CA . GLU A 1 601 ? 3.538 25.434 -7.750 1.00 87.00 601 GLU A CA 1
ATOM 4628 C C . GLU A 1 601 ? 2.810 24.302 -7.017 1.00 87.00 601 GLU A C 1
ATOM 4630 O O . GLU A 1 601 ? 3.333 23.198 -6.829 1.00 87.00 601 GLU A O 1
ATOM 4635 N N . GLY A 1 602 ? 1.567 24.572 -6.617 1.00 86.19 602 GLY A N 1
ATOM 4636 C CA . GLY A 1 602 ? 0.696 23.621 -5.932 1.00 86.19 602 GLY A CA 1
ATOM 4637 C C . GLY A 1 602 ? -0.727 23.621 -6.496 1.00 86.19 602 GLY A C 1
ATOM 4638 O O . GLY A 1 602 ? -1.126 24.572 -7.164 1.00 86.19 602 GLY A O 1
ATOM 4639 N N . PRO A 1 603 ? -1.515 22.565 -6.234 1.00 87.81 603 PRO A N 1
ATOM 4640 C CA . PRO A 1 603 ? -2.880 22.463 -6.740 1.00 87.81 603 PRO A CA 1
ATOM 4641 C C . PRO A 1 603 ? -3.795 23.558 -6.171 1.00 87.81 603 PRO A C 1
ATOM 4643 O O . PRO A 1 603 ? -3.753 23.869 -4.972 1.00 87.81 603 PRO A O 1
ATOM 4646 N N . VAL A 1 604 ? -4.666 24.104 -7.022 1.00 89.12 604 VAL A N 1
ATOM 4647 C CA . VAL A 1 604 ? -5.623 25.156 -6.651 1.00 89.12 604 VAL A CA 1
ATOM 4648 C C . VAL A 1 604 ? -6.736 24.582 -5.775 1.00 89.12 604 VAL A C 1
ATOM 4650 O O . VAL A 1 604 ? -7.327 23.556 -6.082 1.00 89.12 604 VAL A O 1
ATOM 4653 N N . ASN A 1 605 ? -7.022 25.249 -4.655 1.00 90.06 605 ASN A N 1
ATOM 4654 C CA . ASN A 1 605 ? -8.115 24.890 -3.750 1.00 90.06 605 ASN A CA 1
ATOM 4655 C C . ASN A 1 605 ? -8.803 26.166 -3.263 1.00 90.06 605 ASN A C 1
ATOM 4657 O O . ASN A 1 605 ? -8.203 26.941 -2.504 1.00 90.06 605 ASN A O 1
ATOM 4661 N N . TRP A 1 606 ? -10.048 26.385 -3.679 1.00 93.44 606 TRP A N 1
ATOM 4662 C CA . TRP A 1 606 ? -10.825 27.554 -3.274 1.00 93.44 606 TRP A CA 1
ATOM 4663 C C . TRP A 1 606 ? -11.326 27.414 -1.839 1.00 93.44 606 TRP A C 1
ATOM 4665 O O . TRP A 1 606 ? -11.436 26.318 -1.296 1.00 93.44 606 TRP A O 1
ATOM 4675 N N . MET A 1 607 ? -11.611 28.537 -1.181 1.00 92.62 607 MET A N 1
ATOM 4676 C CA . MET A 1 607 ? -12.302 28.488 0.107 1.00 92.62 607 MET A CA 1
ATOM 4677 C C . MET A 1 607 ? -13.786 28.190 -0.148 1.00 92.62 607 MET A C 1
ATOM 4679 O O . MET A 1 607 ? -14.374 28.888 -0.976 1.00 92.62 607 MET A O 1
ATOM 4683 N N . PRO A 1 608 ? -14.399 27.196 0.522 1.00 94.06 608 PRO A N 1
ATOM 4684 C CA . PRO A 1 608 ? -15.828 26.972 0.370 1.00 94.06 608 PRO A CA 1
ATOM 4685 C C . PRO A 1 608 ? -16.623 28.156 0.925 1.00 94.06 608 PRO A C 1
ATOM 4687 O O . PRO A 1 608 ? -16.209 28.787 1.902 1.00 94.06 608 PRO A O 1
ATOM 4690 N N . ARG A 1 609 ? -17.811 28.401 0.371 1.00 94.94 609 ARG A N 1
ATOM 4691 C CA . ARG A 1 609 ? -18.847 29.174 1.059 1.00 94.94 609 ARG A CA 1
ATOM 4692 C C . ARG A 1 609 ? -19.375 28.334 2.217 1.00 94.94 609 ARG A C 1
ATOM 4694 O O . ARG A 1 609 ? -20.200 27.445 2.038 1.00 94.94 609 ARG A O 1
ATOM 4701 N N . VAL A 1 610 ? -18.793 28.579 3.387 1.00 95.00 610 VAL A N 1
ATOM 4702 C CA . VAL A 1 610 ? -19.028 27.813 4.612 1.00 95.00 610 VAL A CA 1
ATOM 4703 C C . VAL A 1 610 ? -20.490 27.938 5.041 1.00 95.00 610 VAL A C 1
ATOM 4705 O O . VAL A 1 610 ? -21.028 29.043 5.098 1.00 95.00 610 VAL A O 1
ATOM 4708 N N . GLY A 1 611 ? -21.121 26.815 5.373 1.00 94.19 611 GLY A N 1
ATOM 4709 C CA . GLY A 1 611 ? -22.502 26.800 5.834 1.00 94.19 611 GLY A CA 1
ATOM 4710 C C . GLY A 1 611 ? -23.139 25.415 5.836 1.00 94.19 611 GLY A C 1
ATOM 4711 O O . GLY A 1 611 ? -22.581 24.442 5.327 1.00 94.19 611 GLY A O 1
ATOM 4712 N N . TYR A 1 612 ? -24.328 25.362 6.430 1.00 94.19 612 TYR A N 1
ATOM 4713 C CA . TYR A 1 612 ? -25.223 24.210 6.436 1.00 94.19 612 TYR A CA 1
ATOM 4714 C C . TYR A 1 612 ? -26.476 24.533 5.614 1.00 94.19 612 TYR A C 1
ATOM 4716 O O . TYR A 1 612 ? -27.180 25.503 5.932 1.00 94.19 612 TYR A O 1
ATOM 4724 N N . ASP A 1 613 ? -26.735 23.735 4.578 1.00 92.25 613 ASP A N 1
ATOM 4725 C CA . ASP A 1 613 ? -27.822 23.936 3.621 1.00 92.25 613 ASP A CA 1
ATOM 4726 C C . ASP A 1 613 ? -28.815 22.767 3.629 1.00 92.25 613 ASP A C 1
ATOM 4728 O O . ASP A 1 613 ? -28.436 21.613 3.421 1.00 92.25 613 ASP A O 1
ATOM 4732 N N . MET A 1 614 ? -30.087 23.098 3.861 1.00 91.81 614 MET A N 1
ATOM 4733 C CA . MET A 1 614 ? -31.234 22.180 3.858 1.00 91.81 614 MET A CA 1
ATOM 4734 C C . MET A 1 614 ? -32.255 22.503 2.764 1.00 91.81 614 MET A C 1
ATOM 4736 O O . MET A 1 614 ? -33.280 21.837 2.669 1.00 91.81 614 MET A O 1
ATOM 4740 N N . GLU A 1 615 ? -32.016 23.549 1.979 1.00 90.44 615 GLU A N 1
ATOM 4741 C CA . GLU A 1 615 ? -32.992 24.077 1.024 1.00 90.44 615 GLU A CA 1
ATOM 4742 C C . GLU A 1 615 ? -32.533 23.867 -0.415 1.00 90.44 615 GLU A C 1
ATOM 4744 O O . GLU A 1 615 ? -33.352 23.640 -1.299 1.00 90.44 615 GLU A O 1
ATOM 4749 N N . ASN A 1 616 ? -31.220 23.918 -0.644 1.00 93.25 616 ASN A N 1
ATOM 4750 C CA . ASN A 1 616 ? -30.636 23.953 -1.973 1.00 93.25 616 ASN A CA 1
ATOM 4751 C C . ASN A 1 616 ? -29.603 22.824 -2.131 1.00 93.25 616 ASN A C 1
ATOM 4753 O O . ASN A 1 616 ? -28.632 22.766 -1.365 1.00 93.25 616 ASN A O 1
ATOM 4757 N N . PRO A 1 617 ? -29.772 21.934 -3.121 1.00 95.44 617 PRO A N 1
ATOM 4758 C CA . PRO A 1 617 ? -28.794 20.903 -3.434 1.00 95.44 617 PRO A CA 1
ATOM 4759 C C . PRO A 1 617 ? -27.452 21.470 -3.916 1.00 95.44 617 PRO A C 1
ATOM 4761 O O . PRO A 1 617 ? -27.391 22.512 -4.576 1.00 95.44 617 PRO A O 1
ATOM 4764 N N . VAL A 1 618 ? -26.368 20.748 -3.619 1.00 97.44 618 VAL A N 1
ATOM 4765 C CA . VAL A 1 618 ? -25.025 21.037 -4.141 1.00 97.44 618 VAL A CA 1
ATOM 4766 C C . VAL A 1 618 ? -24.602 19.909 -5.073 1.00 97.44 618 VAL A C 1
ATOM 4768 O O . VAL A 1 618 ? -24.367 18.790 -4.632 1.00 97.44 618 VAL A O 1
ATOM 4771 N N . ILE A 1 619 ? -24.513 20.201 -6.364 1.00 97.56 619 ILE A N 1
ATOM 4772 C CA . ILE A 1 619 ? -24.039 19.281 -7.398 1.00 97.56 619 ILE A CA 1
ATOM 4773 C C . ILE A 1 619 ? -22.509 19.243 -7.353 1.00 97.56 619 ILE A C 1
ATOM 4775 O O . ILE A 1 619 ? -21.866 20.292 -7.329 1.00 97.56 619 ILE A O 1
ATOM 4779 N N . VAL A 1 620 ? -21.925 18.049 -7.372 1.00 97.44 620 VAL A N 1
ATOM 4780 C CA . VAL A 1 620 ? -20.477 17.838 -7.445 1.00 97.44 620 VAL A CA 1
ATOM 4781 C C . VAL A 1 620 ? -20.122 17.359 -8.849 1.00 97.44 620 VAL A C 1
ATOM 4783 O O . VAL A 1 620 ? -20.603 16.320 -9.310 1.00 97.44 620 VAL A O 1
ATOM 4786 N N . LEU A 1 621 ? -19.297 18.146 -9.536 1.00 97.38 621 LEU A N 1
ATOM 4787 C CA . LEU A 1 621 ? -18.750 17.829 -10.853 1.00 97.38 621 LEU A CA 1
ATOM 4788 C C . LEU A 1 621 ? -17.239 17.619 -10.722 1.00 97.38 621 LEU A C 1
ATOM 4790 O O . LEU A 1 621 ? -16.575 18.463 -10.124 1.00 97.38 621 LEU A O 1
ATOM 4794 N N . ASP A 1 622 ? -16.698 16.541 -11.287 1.00 95.38 622 ASP A N 1
ATOM 4795 C CA . ASP A 1 622 ? -15.276 16.175 -11.183 1.00 95.38 622 ASP A CA 1
ATOM 4796 C C . ASP A 1 622 ? -14.640 15.977 -12.565 1.00 95.38 622 ASP A C 1
ATOM 4798 O O . ASP A 1 622 ? -15.267 15.459 -13.493 1.00 95.38 622 ASP A O 1
ATOM 4802 N N . PHE A 1 623 ? -13.388 16.398 -12.734 1.00 93.88 623 PHE A N 1
ATOM 4803 C CA . PHE A 1 623 ? -12.663 16.205 -13.985 1.00 93.88 623 PHE A CA 1
ATOM 4804 C C . PHE A 1 623 ? -12.218 14.750 -14.139 1.00 93.88 623 PHE A C 1
ATOM 4806 O O . PHE A 1 623 ? -11.432 14.209 -13.353 1.00 93.88 623 PHE A O 1
ATOM 4813 N N . ARG A 1 624 ? -12.597 14.128 -15.256 1.00 89.50 624 ARG A N 1
ATOM 4814 C CA . ARG A 1 624 ? -12.195 12.756 -15.567 1.00 89.50 624 ARG A CA 1
ATOM 4815 C C . ARG A 1 624 ? -10.683 12.667 -15.787 1.00 89.50 624 ARG A C 1
ATOM 4817 O O . ARG A 1 624 ? -10.174 12.970 -16.866 1.00 89.50 624 ARG A O 1
ATOM 4824 N N . SER A 1 625 ? -9.963 12.164 -14.781 1.00 87.81 625 SER A N 1
ATOM 4825 C CA . SER A 1 625 ? -8.503 11.988 -14.835 1.00 87.81 625 SER A CA 1
ATOM 4826 C C . SER A 1 625 ? -7.767 13.286 -15.215 1.00 87.81 625 SER A C 1
ATOM 4828 O O . SER A 1 625 ? -6.952 13.274 -16.135 1.00 87.81 625 SER A O 1
ATOM 4830 N N . LEU A 1 626 ? -8.023 14.384 -14.483 1.00 92.06 626 LEU A N 1
ATOM 4831 C CA . LEU A 1 626 ? -7.533 15.741 -14.783 1.00 92.06 626 LEU A CA 1
ATOM 4832 C C . LEU A 1 626 ? -6.086 15.798 -15.307 1.00 92.06 626 LEU A C 1
ATOM 4834 O O . LEU A 1 626 ? -5.855 16.210 -16.442 1.00 92.06 626 LEU A O 1
ATOM 4838 N N . TYR A 1 627 ? -5.099 15.373 -14.509 1.00 93.06 627 TYR A N 1
ATOM 4839 C CA . TYR A 1 627 ? -3.688 15.492 -14.902 1.00 93.06 627 TYR A CA 1
ATOM 4840 C C . TYR A 1 627 ? -3.309 14.629 -16.114 1.00 93.06 627 TYR A C 1
ATOM 4842 O O . TYR A 1 627 ? -2.690 15.170 -17.030 1.00 93.06 627 TYR A O 1
ATOM 4850 N N . PRO A 1 628 ? -3.679 13.332 -16.195 1.00 92.88 628 PRO A N 1
ATOM 4851 C CA . PRO A 1 628 ? -3.547 12.579 -17.440 1.00 92.88 628 PRO A CA 1
ATOM 4852 C C . PRO A 1 628 ? -4.150 13.283 -18.662 1.00 92.88 628 PRO A C 1
ATOM 4854 O O . PRO A 1 628 ? -3.510 13.329 -19.712 1.00 92.88 628 PRO A O 1
ATOM 4857 N N . SER A 1 629 ? -5.344 13.861 -18.524 1.00 93.38 629 SER A N 1
ATOM 4858 C CA . SER A 1 629 ? -6.038 14.535 -19.622 1.00 93.38 629 SER A CA 1
ATOM 4859 C C . SER A 1 629 ? -5.315 15.809 -20.068 1.00 93.38 629 SER A C 1
ATOM 4861 O O . SER A 1 629 ? -5.165 16.019 -21.269 1.00 93.38 629 SER A O 1
ATOM 4863 N N . ILE A 1 630 ? -4.764 16.595 -19.134 1.00 94.50 630 ILE A N 1
ATOM 4864 C CA . ILE A 1 630 ? -3.916 17.765 -19.433 1.00 94.50 630 ILE A CA 1
ATOM 4865 C C . ILE A 1 630 ? -2.640 17.358 -20.173 1.00 94.50 630 ILE A C 1
ATOM 4867 O O . ILE A 1 630 ? -2.278 17.984 -21.169 1.00 94.50 630 ILE A O 1
ATOM 4871 N N . LEU A 1 631 ? -1.952 16.312 -19.698 1.00 95.00 631 LEU A N 1
ATOM 4872 C CA . LEU A 1 631 ? -0.727 15.828 -20.337 1.00 95.00 631 LEU A CA 1
ATOM 4873 C C . LEU A 1 631 ? -0.991 15.441 -21.798 1.00 95.00 631 LEU A C 1
ATOM 4875 O O . LEU A 1 631 ? -0.174 15.753 -22.662 1.00 95.00 631 LEU A O 1
ATOM 4879 N N . ILE A 1 632 ? -2.140 14.814 -22.077 1.00 94.50 632 ILE A N 1
ATOM 4880 C CA . ILE A 1 632 ? -2.561 14.445 -23.432 1.00 94.50 632 ILE A CA 1
ATOM 4881 C C . ILE A 1 632 ? -2.932 15.678 -24.265 1.00 94.50 632 ILE A C 1
ATOM 4883 O O . ILE A 1 632 ? -2.372 15.849 -25.348 1.00 94.50 632 ILE A O 1
ATOM 4887 N N . SER A 1 633 ? -3.861 16.517 -23.794 1.00 92.94 633 SER A N 1
ATOM 4888 C CA . SER A 1 633 ? -4.423 17.621 -24.591 1.00 92.94 633 SER A CA 1
ATOM 4889 C C . SER A 1 633 ? -3.385 18.693 -24.922 1.00 92.94 633 SER A C 1
ATOM 4891 O O . SER A 1 633 ? -3.372 19.233 -26.024 1.00 92.94 633 SER A O 1
ATOM 4893 N N . ARG A 1 634 ? -2.453 18.959 -24.000 1.00 92.62 634 ARG A N 1
ATOM 4894 C CA . ARG A 1 634 ? -1.363 19.930 -24.182 1.00 92.62 634 ARG A CA 1
ATOM 4895 C C . ARG A 1 634 ? -0.060 19.302 -24.697 1.00 92.62 634 ARG A C 1
ATOM 4897 O O . ARG A 1 634 ? 0.952 19.991 -24.758 1.00 92.62 634 ARG A O 1
ATOM 4904 N N . ASN A 1 635 ? -0.065 18.013 -25.060 1.00 95.31 635 ASN A N 1
ATOM 4905 C CA . ASN A 1 635 ? 1.104 17.269 -25.557 1.00 95.31 635 ASN A CA 1
ATOM 4906 C C . ASN A 1 635 ? 2.358 17.393 -24.664 1.00 95.31 635 ASN A C 1
ATOM 4908 O O . ASN A 1 635 ? 3.492 17.492 -25.147 1.00 95.31 635 ASN A O 1
ATOM 4912 N N . LEU A 1 636 ? 2.165 17.409 -23.343 1.00 95.75 636 LEU A N 1
ATOM 4913 C CA . LEU A 1 636 ? 3.238 17.647 -22.379 1.00 95.75 636 LEU A CA 1
ATOM 4914 C C . LEU A 1 636 ? 4.059 16.371 -22.188 1.00 95.75 636 LEU A C 1
ATOM 4916 O O . LEU A 1 636 ? 3.587 15.372 -21.640 1.00 95.75 636 LEU A O 1
ATOM 4920 N N . CYS A 1 637 ? 5.310 16.390 -22.643 1.00 95.62 637 CYS A N 1
ATOM 4921 C CA . CYS A 1 637 ? 6.191 15.234 -22.574 1.00 95.62 637 CYS A CA 1
ATOM 4922 C C . CYS A 1 637 ? 7.669 15.638 -22.525 1.00 95.62 637 CYS A C 1
ATOM 4924 O O . CYS A 1 637 ? 8.078 16.650 -23.088 1.00 95.62 637 CYS A O 1
ATOM 4926 N N . TYR A 1 638 ? 8.503 14.766 -21.951 1.00 94.12 638 TYR A N 1
ATOM 4927 C CA . TYR A 1 638 ? 9.965 14.842 -22.060 1.00 94.12 638 TYR A CA 1
ATOM 4928 C C . TYR A 1 638 ? 10.450 15.021 -23.507 1.00 94.12 638 TYR A C 1
ATOM 4930 O O . TYR A 1 638 ? 11.354 15.811 -23.763 1.00 94.12 638 TYR A O 1
ATOM 4938 N N . SER A 1 639 ? 9.829 14.295 -24.444 1.00 94.12 639 SER A N 1
ATOM 4939 C CA . SER A 1 639 ? 10.221 14.221 -25.850 1.00 94.12 639 SER A CA 1
ATOM 4940 C C . SER A 1 639 ? 9.684 15.356 -26.715 1.00 94.12 639 SER A C 1
ATOM 4942 O O . SER A 1 639 ? 10.028 15.383 -27.897 1.00 94.12 639 SER A O 1
ATOM 4944 N N . THR A 1 640 ? 8.826 16.221 -26.167 1.00 96.00 640 THR A N 1
ATOM 4945 C CA . THR A 1 640 ? 8.235 17.390 -26.844 1.00 96.00 640 THR A CA 1
ATOM 4946 C C . THR A 1 640 ? 8.711 18.704 -26.233 1.00 96.00 640 THR A C 1
ATOM 4948 O O . THR A 1 640 ? 8.617 19.730 -26.895 1.00 96.00 640 THR A O 1
ATOM 4951 N N . LEU A 1 641 ? 9.267 18.683 -25.016 1.00 95.62 641 LEU A N 1
ATOM 4952 C CA . LEU A 1 641 ? 9.929 19.830 -24.396 1.00 95.62 641 LEU A CA 1
ATOM 4953 C C . LEU A 1 641 ? 11.071 20.332 -25.294 1.00 95.62 641 LEU A C 1
ATOM 4955 O O . LEU A 1 641 ? 11.968 19.566 -25.624 1.00 95.62 641 LEU A O 1
ATOM 4959 N N . LEU A 1 642 ? 11.064 21.596 -25.697 1.00 93.75 642 LEU A N 1
ATOM 4960 C CA . LEU A 1 642 ? 12.107 22.155 -26.559 1.00 93.75 642 LEU A CA 1
ATOM 4961 C C . LEU A 1 642 ? 13.382 22.449 -25.767 1.00 93.75 642 LEU A C 1
ATOM 4963 O O . LEU A 1 642 ? 13.315 22.869 -24.611 1.00 93.75 642 LEU A O 1
ATOM 4967 N N . ALA A 1 643 ? 14.541 22.248 -26.399 1.00 87.81 643 ALA A N 1
ATOM 4968 C CA . ALA A 1 643 ? 15.811 22.720 -25.849 1.00 87.81 643 ALA A CA 1
ATOM 4969 C C . ALA A 1 643 ? 15.948 24.241 -26.027 1.00 87.81 643 ALA A C 1
ATOM 4971 O O . ALA A 1 643 ? 16.365 24.934 -25.100 1.00 87.81 643 ALA A O 1
ATOM 4972 N N . SER A 1 644 ? 15.549 24.754 -27.194 1.00 86.31 644 SER A N 1
ATOM 4973 C CA . SER A 1 644 ? 15.449 26.180 -27.487 1.00 86.31 644 SER A CA 1
ATOM 4974 C C . SER A 1 644 ? 14.123 26.498 -28.189 1.00 86.31 644 SER A C 1
ATOM 4976 O O . SER A 1 644 ? 13.702 25.743 -29.064 1.00 86.31 644 SER A O 1
ATOM 4978 N N . PRO A 1 645 ? 13.461 27.632 -27.892 1.00 86.81 645 PRO A N 1
ATOM 4979 C CA . PRO A 1 645 ? 12.314 28.080 -28.684 1.00 86.81 645 PRO A CA 1
ATOM 4980 C C . PRO A 1 645 ? 12.677 28.353 -30.152 1.00 86.81 645 PRO A C 1
ATOM 4982 O O . PRO A 1 645 ? 11.810 28.255 -31.004 1.00 86.81 645 PRO A O 1
ATOM 4985 N N . SER A 1 646 ? 13.949 28.637 -30.467 1.00 87.94 646 SER A N 1
ATOM 4986 C CA . SER A 1 646 ? 14.419 28.811 -31.852 1.00 87.94 646 SER A CA 1
ATOM 4987 C C . SER A 1 646 ? 14.436 27.516 -32.671 1.00 87.94 646 SER A C 1
ATOM 4989 O O . SER A 1 646 ? 14.695 27.561 -33.870 1.00 87.94 646 SER A O 1
ATOM 4991 N N . ASP A 1 647 ? 14.226 26.360 -32.034 1.00 87.12 647 ASP A N 1
ATOM 4992 C CA . ASP A 1 647 ? 14.235 25.065 -32.715 1.00 87.12 647 ASP A CA 1
ATOM 4993 C C . ASP A 1 647 ? 13.000 24.863 -33.609 1.00 87.12 647 ASP A C 1
ATOM 4995 O O . ASP A 1 647 ? 13.032 24.037 -34.518 1.00 87.12 647 ASP A O 1
ATOM 4999 N N . LEU A 1 648 ? 11.917 25.608 -33.375 1.00 91.25 648 LEU A N 1
ATOM 5000 C CA . LEU A 1 648 ? 10.671 25.536 -34.138 1.00 91.25 648 LEU A CA 1
ATOM 5001 C C . LEU A 1 648 ? 10.096 26.941 -34.370 1.00 91.25 648 LEU A C 1
ATOM 5003 O O . LEU A 1 648 ? 10.332 27.836 -33.560 1.00 91.25 648 LEU A O 1
ATOM 5007 N N . PRO A 1 649 ? 9.302 27.155 -35.434 1.00 92.06 649 PRO A N 1
ATOM 5008 C CA . PRO A 1 649 ? 8.539 28.390 -35.579 1.00 92.06 649 PRO A CA 1
ATOM 5009 C C . PRO A 1 649 ? 7.473 28.505 -34.474 1.00 92.06 649 PRO A C 1
ATOM 5011 O O . PRO A 1 649 ? 6.980 27.501 -33.959 1.00 92.06 649 PRO A O 1
ATOM 5014 N N . GLU A 1 650 ? 7.064 29.731 -34.130 1.00 90.75 650 GLU A N 1
ATOM 5015 C CA . GLU A 1 650 ? 6.101 29.973 -33.036 1.00 90.75 650 GLU A CA 1
ATOM 5016 C C . GLU A 1 650 ? 4.737 29.295 -33.250 1.00 90.75 650 GLU A C 1
ATOM 5018 O O . GLU A 1 650 ? 4.038 28.970 -32.290 1.00 90.75 650 GLU A O 1
ATOM 5023 N N . SER A 1 651 ? 4.361 29.021 -34.504 1.00 93.38 651 SER A N 1
ATOM 5024 C CA . SER A 1 651 ? 3.138 28.284 -34.847 1.00 93.38 651 SER A CA 1
ATOM 5025 C C . SER A 1 651 ? 3.147 26.832 -34.362 1.00 93.38 651 SER A C 1
ATOM 5027 O O . SER A 1 651 ? 2.077 26.245 -34.188 1.00 93.38 651 SER A O 1
ATOM 5029 N N . ASP A 1 652 ? 4.327 26.270 -34.104 1.00 94.62 652 ASP A N 1
ATOM 5030 C CA . ASP A 1 652 ? 4.570 24.835 -33.949 1.00 94.62 652 ASP A CA 1
ATOM 5031 C C . ASP A 1 652 ? 4.877 24.413 -32.506 1.00 94.62 652 ASP A C 1
ATOM 5033 O O . ASP A 1 652 ? 5.024 23.222 -32.215 1.00 94.62 652 ASP A O 1
ATOM 5037 N N . TYR A 1 653 ? 4.889 25.363 -31.569 1.00 94.50 653 TYR A N 1
ATOM 5038 C CA . TYR A 1 653 ? 5.029 25.085 -30.143 1.00 94.50 653 TYR A CA 1
ATOM 5039 C C . TYR A 1 653 ? 3.988 25.816 -29.291 1.00 94.50 653 TYR A C 1
ATOM 5041 O O . TYR A 1 653 ? 3.311 26.747 -29.722 1.00 94.50 653 TYR A O 1
ATOM 5049 N N . THR A 1 654 ? 3.849 25.375 -28.045 1.00 93.56 654 THR A N 1
ATOM 5050 C CA . THR A 1 654 ? 3.068 26.043 -27.000 1.00 93.56 654 THR A CA 1
ATOM 5051 C C . THR A 1 654 ? 3.962 26.365 -25.815 1.00 93.56 654 THR A C 1
ATOM 5053 O O . THR A 1 654 ? 4.748 25.520 -25.382 1.00 93.56 654 THR A O 1
ATOM 5056 N N . GLN A 1 655 ? 3.836 27.572 -25.271 1.00 94.06 655 GLN A N 1
ATOM 5057 C CA . GLN A 1 655 ? 4.526 27.951 -24.042 1.00 94.06 655 GLN A CA 1
ATOM 5058 C C . GLN A 1 655 ? 3.906 27.224 -22.837 1.00 94.06 655 GLN A C 1
ATOM 5060 O O . GLN A 1 655 ? 2.685 27.184 -22.692 1.00 94.06 655 GLN A O 1
ATOM 5065 N N . GLY A 1 656 ? 4.755 26.641 -21.990 1.00 92.12 656 GLY A N 1
ATOM 5066 C CA . GLY A 1 656 ? 4.356 26.063 -20.709 1.00 92.12 656 GLY A CA 1
ATOM 5067 C C . GLY A 1 656 ? 4.143 27.123 -19.626 1.00 92.12 656 GLY A C 1
ATOM 5068 O O . GLY A 1 656 ? 4.491 28.293 -19.792 1.00 92.12 656 GLY A O 1
ATOM 5069 N N . TYR A 1 657 ? 3.590 26.698 -18.495 1.00 90.81 657 TYR A N 1
ATOM 5070 C CA . TYR A 1 657 ? 3.269 27.561 -17.359 1.00 90.81 657 TYR A CA 1
ATOM 5071 C C . TYR A 1 657 ? 4.125 27.200 -16.139 1.00 90.81 657 TYR A C 1
ATOM 5073 O O . TYR A 1 657 ? 4.548 26.057 -15.982 1.00 90.81 657 TYR A O 1
ATOM 5081 N N . GLY A 1 658 ? 4.355 28.172 -15.259 1.00 86.62 658 GLY A N 1
ATOM 5082 C CA . GLY A 1 658 ? 5.172 28.013 -14.054 1.00 86.62 658 GLY A CA 1
ATOM 5083 C C . GLY A 1 658 ? 6.364 28.977 -14.015 1.00 86.62 658 GLY A C 1
ATOM 5084 O O . GLY A 1 658 ? 6.499 29.832 -14.895 1.00 86.62 658 GLY A O 1
ATOM 5085 N N . PRO A 1 659 ? 7.243 28.856 -13.005 1.00 84.44 659 PRO A N 1
ATOM 5086 C CA . PRO A 1 659 ? 8.391 29.749 -12.822 1.00 84.44 659 PRO A CA 1
ATOM 5087 C C . PRO A 1 659 ? 9.442 29.598 -13.927 1.00 84.44 659 PRO A C 1
ATOM 5089 O O . PRO A 1 659 ? 10.159 30.545 -14.250 1.00 84.44 659 PRO A O 1
ATOM 5092 N N . THR A 1 660 ? 9.552 28.399 -14.504 1.00 85.00 660 THR A N 1
ATOM 5093 C CA . THR A 1 660 ? 10.536 28.096 -15.541 1.00 85.00 660 THR A CA 1
ATOM 5094 C C . THR A 1 660 ? 9.906 28.290 -16.911 1.00 85.00 660 THR A C 1
ATOM 5096 O O . THR A 1 660 ? 9.007 27.544 -17.305 1.00 85.00 660 THR A O 1
ATOM 5099 N N . ARG A 1 661 ? 10.411 29.263 -17.675 1.00 90.00 661 ARG A N 1
ATOM 5100 C CA . ARG A 1 661 ? 9.987 29.463 -19.064 1.00 90.00 661 ARG A CA 1
ATOM 5101 C C . ARG A 1 661 ? 10.359 28.231 -19.893 1.00 90.00 661 ARG A C 1
ATOM 5103 O O . ARG A 1 661 ? 11.536 27.919 -20.048 1.00 90.00 661 ARG A O 1
ATOM 5110 N N . CYS A 1 662 ? 9.355 27.543 -20.420 1.00 93.56 662 CYS A N 1
ATOM 5111 C CA . CYS A 1 662 ? 9.515 26.325 -21.206 1.00 93.56 662 CYS A CA 1
ATOM 5112 C C . CYS A 1 662 ? 8.530 26.291 -22.378 1.00 93.56 662 CYS A C 1
ATOM 5114 O O . CYS A 1 662 ? 7.536 27.019 -22.387 1.00 93.56 662 CYS A O 1
ATOM 5116 N N . PHE A 1 663 ? 8.817 25.451 -23.370 1.00 95.56 663 PHE A N 1
ATOM 5117 C CA . PHE A 1 663 ? 8.026 25.327 -24.592 1.00 95.56 663 PHE A CA 1
ATOM 5118 C C . PHE A 1 663 ? 7.900 23.859 -24.984 1.00 95.56 663 PHE A C 1
ATOM 5120 O O . PHE A 1 663 ? 8.848 23.094 -24.817 1.00 95.56 663 PHE A O 1
ATOM 5127 N N . PHE A 1 664 ? 6.745 23.475 -25.514 1.00 96.56 664 PHE A N 1
ATOM 5128 C CA . PHE A 1 664 ? 6.447 22.109 -25.935 1.00 96.56 664 PHE A CA 1
ATOM 5129 C C . PHE A 1 664 ? 6.018 22.100 -27.400 1.00 96.56 664 PHE A C 1
ATOM 5131 O O . PHE A 1 664 ? 5.165 22.893 -27.793 1.00 96.56 664 PHE A O 1
ATOM 5138 N N . ALA A 1 665 ? 6.593 21.207 -28.202 1.00 96.12 665 ALA A N 1
ATOM 5139 C CA . ALA A 1 665 ? 6.172 20.981 -29.580 1.00 96.12 665 ALA A CA 1
ATOM 5140 C C . ALA A 1 665 ? 4.701 20.536 -29.635 1.00 96.12 665 ALA A C 1
ATOM 5142 O O . ALA A 1 665 ? 4.249 19.724 -28.819 1.00 96.12 665 ALA A O 1
ATOM 5143 N N . LYS A 1 666 ? 3.956 21.040 -30.620 1.00 94.44 666 LYS A N 1
ATOM 5144 C CA . LYS A 1 666 ? 2.562 20.644 -30.851 1.00 94.44 666 LYS A CA 1
ATOM 5145 C C . LYS A 1 666 ? 2.461 19.221 -31.435 1.00 94.44 666 LYS A C 1
ATOM 5147 O O . LYS A 1 666 ? 3.419 18.745 -32.052 1.00 94.44 666 LYS A O 1
ATOM 5152 N N . PRO A 1 667 ? 1.308 18.536 -31.277 1.00 92.88 667 PRO A N 1
ATOM 5153 C CA . PRO A 1 667 ? 1.122 17.158 -31.744 1.00 92.88 667 PRO A CA 1
ATOM 5154 C C . PRO A 1 667 ? 1.453 16.918 -33.220 1.00 92.88 667 PRO A C 1
ATOM 5156 O O . PRO A 1 667 ? 2.005 15.870 -33.539 1.00 92.88 667 PRO A O 1
ATOM 5159 N N . HIS A 1 668 ? 1.151 17.876 -34.109 1.00 93.25 668 HIS A N 1
ATOM 5160 C CA . HIS A 1 668 ? 1.404 17.747 -35.553 1.00 93.25 668 HIS A CA 1
ATOM 5161 C C . HIS A 1 668 ? 2.894 17.745 -35.912 1.00 93.25 668 HIS A C 1
ATOM 5163 O O . HIS A 1 668 ? 3.260 17.247 -36.970 1.00 93.25 668 HIS A O 1
ATOM 5169 N N 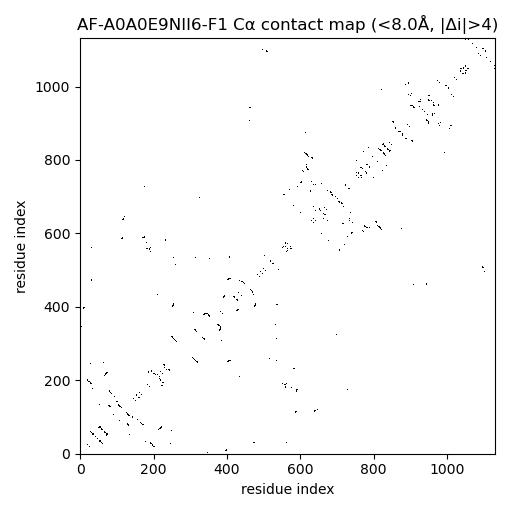. VAL A 1 669 ? 3.746 18.280 -35.033 1.00 94.06 669 VAL A N 1
ATOM 5170 C CA . VAL A 1 669 ? 5.207 18.277 -35.185 1.00 94.06 669 VAL A CA 1
ATOM 5171 C C . VAL A 1 669 ? 5.789 16.989 -34.620 1.00 94.06 669 VAL A C 1
ATOM 5173 O O . VAL A 1 669 ? 6.582 16.304 -35.263 1.00 94.06 669 VAL A O 1
ATOM 5176 N N . LYS A 1 670 ? 5.415 16.673 -33.375 1.00 92.12 670 LYS A N 1
ATOM 5177 C CA . LYS A 1 670 ? 5.877 15.483 -32.671 1.00 92.12 670 LYS A CA 1
ATOM 5178 C C . LYS A 1 670 ? 4.893 15.087 -31.587 1.00 92.12 670 LYS A C 1
ATOM 5180 O O . LYS A 1 670 ? 4.660 15.824 -30.629 1.00 92.12 670 LYS A O 1
ATOM 5185 N N . GLU A 1 671 ? 4.401 13.864 -31.680 1.00 93.06 671 GLU A N 1
ATOM 5186 C CA . GLU A 1 671 ? 3.594 13.274 -30.625 1.00 93.06 671 GLU A CA 1
ATOM 5187 C C . GLU A 1 671 ? 4.463 12.861 -29.422 1.00 93.06 671 GLU A C 1
ATOM 5189 O O . GLU A 1 671 ? 5.519 12.233 -29.562 1.00 93.06 671 GLU A O 1
ATOM 5194 N N . GLY A 1 672 ? 4.040 13.239 -28.214 1.00 94.69 672 GLY A N 1
ATOM 5195 C CA . GLY A 1 672 ? 4.752 12.916 -26.983 1.00 94.69 672 GLY A CA 1
ATOM 5196 C C . GLY A 1 672 ? 4.602 11.455 -26.546 1.00 94.69 672 GLY A C 1
ATOM 5197 O O . GLY A 1 672 ? 3.521 10.874 -26.600 1.00 94.69 672 GLY A O 1
ATOM 5198 N N . ILE A 1 673 ? 5.675 10.879 -25.992 1.00 93.38 673 ILE A N 1
ATOM 5199 C CA . ILE A 1 673 ? 5.669 9.513 -25.435 1.00 93.38 673 ILE A CA 1
ATOM 5200 C C . ILE A 1 673 ? 4.740 9.368 -24.223 1.00 93.38 673 ILE A C 1
ATOM 5202 O O . ILE A 1 673 ? 4.038 8.369 -24.101 1.00 93.38 673 ILE A O 1
ATOM 5206 N N . VAL A 1 674 ? 4.694 10.362 -23.336 1.00 93.44 674 VAL A N 1
ATOM 5207 C CA . VAL A 1 674 ? 3.796 10.372 -22.170 1.00 93.44 674 VAL A CA 1
ATOM 5208 C C . VAL A 1 674 ? 2.320 10.402 -22.608 1.00 93.44 674 VAL A C 1
ATOM 5210 O O . VAL A 1 674 ? 1.586 9.508 -22.181 1.00 93.44 674 VAL A O 1
ATOM 5213 N N . PRO A 1 675 ? 1.880 11.325 -23.494 1.00 93.69 675 PRO A N 1
ATOM 5214 C CA . PRO A 1 675 ? 0.554 11.279 -24.114 1.00 93.69 675 PRO A CA 1
ATOM 5215 C C . PRO A 1 675 ? 0.200 9.921 -24.730 1.00 93.69 675 PRO A C 1
ATOM 5217 O O . PRO A 1 675 ? -0.884 9.401 -24.470 1.00 93.69 675 PRO A O 1
ATOM 5220 N N . LEU A 1 676 ? 1.120 9.312 -25.484 1.00 92.12 676 LEU A N 1
ATOM 5221 C CA . LEU A 1 676 ? 0.923 7.994 -26.097 1.00 92.12 676 LEU A CA 1
ATOM 5222 C C . LEU A 1 676 ? 0.651 6.896 -25.062 1.00 92.12 676 LEU A C 1
ATOM 5224 O O . LEU A 1 676 ? -0.314 6.141 -25.198 1.00 92.12 676 LEU A O 1
ATOM 5228 N N . ILE A 1 677 ? 1.468 6.826 -24.005 1.00 91.00 677 ILE A N 1
ATOM 5229 C CA . ILE A 1 677 ? 1.287 5.853 -22.918 1.00 91.00 677 ILE A CA 1
ATOM 5230 C C . ILE A 1 677 ? -0.070 6.060 -22.232 1.00 91.00 677 ILE A C 1
ATOM 5232 O O . ILE A 1 677 ? -0.801 5.101 -21.979 1.00 91.00 677 ILE A O 1
ATOM 5236 N N . LEU A 1 678 ? -0.429 7.313 -21.944 1.00 91.81 678 LEU A N 1
ATOM 5237 C CA . LEU A 1 678 ? -1.683 7.643 -21.272 1.00 91.81 678 LEU A CA 1
ATOM 5238 C C . LEU A 1 678 ? -2.904 7.310 -22.136 1.00 91.81 678 LEU A C 1
ATOM 5240 O O . LEU A 1 678 ? -3.836 6.682 -21.634 1.00 91.81 678 LEU A O 1
ATOM 5244 N N . ARG A 1 679 ? -2.895 7.645 -23.434 1.00 90.44 679 ARG A N 1
ATOM 5245 C CA . ARG A 1 679 ? -3.964 7.257 -24.372 1.00 90.44 679 ARG A CA 1
ATOM 5246 C C . ARG A 1 679 ? -4.111 5.741 -24.456 1.00 90.44 679 ARG A C 1
ATOM 5248 O O . ARG A 1 679 ? -5.235 5.234 -24.429 1.00 90.44 679 ARG A O 1
ATOM 5255 N N . HIS A 1 680 ? -2.999 5.005 -24.485 1.00 87.56 680 HIS A N 1
ATOM 5256 C CA . HIS A 1 680 ? -3.030 3.546 -24.435 1.00 87.56 680 HIS A CA 1
ATOM 5257 C C . HIS A 1 680 ? -3.709 3.045 -23.148 1.00 87.56 680 HIS A C 1
ATOM 5259 O O . HIS A 1 680 ? -4.679 2.295 -23.224 1.00 87.56 680 HIS A O 1
ATOM 5265 N N . PHE A 1 681 ? -3.297 3.501 -21.962 1.00 87.62 681 PHE A N 1
ATOM 5266 C CA . PHE A 1 681 ? -3.913 3.033 -20.713 1.00 87.62 681 PHE A CA 1
ATOM 5267 C C . PHE A 1 681 ? -5.377 3.455 -20.548 1.00 87.62 681 PHE A C 1
ATOM 5269 O O . PHE A 1 681 ? -6.187 2.655 -20.078 1.00 87.62 681 PHE A O 1
ATOM 5276 N N . LEU A 1 682 ? -5.746 4.676 -20.947 1.00 87.38 682 LEU A N 1
ATOM 5277 C CA . LEU A 1 682 ? -7.128 5.155 -20.869 1.00 87.38 682 LEU A CA 1
ATOM 5278 C C . LEU A 1 682 ? -8.051 4.406 -21.840 1.00 87.38 682 LEU A C 1
ATOM 5280 O O . LEU A 1 682 ? -9.164 4.042 -21.453 1.00 87.38 682 LEU A O 1
ATOM 5284 N N . SER A 1 683 ? -7.593 4.133 -23.068 1.00 86.50 683 SER A N 1
ATOM 5285 C CA . SER A 1 683 ? -8.355 3.343 -24.046 1.00 86.50 683 SER A CA 1
ATOM 5286 C C . SER A 1 683 ? -8.512 1.888 -23.600 1.00 86.50 683 SER A C 1
ATOM 5288 O O . SER A 1 683 ? -9.628 1.371 -23.597 1.00 86.50 683 SER A O 1
ATOM 5290 N N . GLN A 1 684 ? -7.441 1.254 -23.112 1.00 85.19 684 GLN A N 1
ATOM 5291 C CA . GLN A 1 684 ? -7.499 -0.097 -22.546 1.00 85.19 684 GLN A CA 1
ATOM 5292 C C . GLN A 1 684 ? -8.453 -0.168 -21.352 1.00 85.19 684 GLN A C 1
ATOM 5294 O O . GLN A 1 684 ? -9.270 -1.079 -21.260 1.00 85.19 684 GLN A O 1
ATOM 5299 N N . ARG A 1 685 ? -8.418 0.826 -20.458 1.00 88.12 685 ARG A N 1
ATOM 5300 C CA . ARG A 1 685 ? -9.322 0.878 -19.302 1.00 88.12 685 ARG A CA 1
ATOM 5301 C C . ARG A 1 685 ? -10.787 1.001 -19.723 1.00 88.12 685 ARG A C 1
ATOM 5303 O O . ARG A 1 685 ? -11.644 0.427 -19.056 1.00 88.12 685 ARG A O 1
ATOM 5310 N N . ARG A 1 686 ? -11.078 1.738 -20.801 1.00 86.38 686 ARG A N 1
ATOM 5311 C CA . ARG A 1 686 ? -12.431 1.855 -21.369 1.00 86.38 686 ARG A CA 1
ATOM 5312 C C . ARG A 1 686 ? -12.936 0.493 -21.854 1.00 86.38 686 ARG A C 1
ATOM 5314 O O . ARG A 1 686 ? -13.963 0.042 -21.360 1.00 86.38 686 ARG A O 1
ATOM 5321 N N . LYS A 1 687 ? -12.144 -0.202 -22.676 1.00 85.38 687 LYS A N 1
ATOM 5322 C CA . LYS A 1 687 ? -12.452 -1.559 -23.164 1.00 85.38 687 LYS A CA 1
ATOM 5323 C C . LYS A 1 687 ? -12.656 -2.559 -22.022 1.00 85.38 687 LYS A C 1
ATOM 5325 O O . LYS A 1 687 ? -13.618 -3.314 -22.017 1.00 85.38 687 LYS A O 1
ATOM 5330 N N . VAL A 1 688 ? -11.787 -2.534 -21.007 1.00 85.50 688 VAL A N 1
ATOM 5331 C CA . VAL A 1 688 ? -11.916 -3.404 -19.822 1.00 85.50 688 VAL A CA 1
ATOM 5332 C C . VAL A 1 688 ? -13.221 -3.142 -19.069 1.00 85.50 688 VAL A C 1
ATOM 5334 O O . VAL A 1 688 ? -13.873 -4.093 -18.655 1.00 85.50 688 VAL A O 1
ATOM 5337 N N . LYS A 1 689 ? -13.641 -1.879 -18.921 1.00 87.94 689 LYS A N 1
ATOM 5338 C CA . LYS A 1 689 ? -14.937 -1.547 -18.310 1.00 87.94 689 LYS A CA 1
ATOM 5339 C C . LYS A 1 689 ? -16.125 -2.029 -19.147 1.00 87.94 689 LYS A C 1
ATOM 5341 O O . LYS A 1 689 ? -17.100 -2.496 -18.570 1.00 87.94 689 LYS A O 1
ATOM 5346 N N . GLU A 1 690 ? -16.047 -1.929 -20.471 1.00 88.19 690 GLU A N 1
ATOM 5347 C CA . GLU A 1 690 ? -17.075 -2.451 -21.382 1.00 88.19 690 GLU A CA 1
ATOM 5348 C C . GLU A 1 690 ? -17.200 -3.975 -21.248 1.00 88.19 690 GLU A C 1
ATOM 5350 O O . GLU A 1 690 ? -18.293 -4.472 -20.988 1.00 88.19 690 GLU A O 1
ATOM 5355 N N . MET A 1 691 ? -16.077 -4.704 -21.288 1.00 82.88 691 MET A N 1
ATOM 5356 C CA . MET A 1 691 ? -16.046 -6.154 -21.043 1.00 82.88 691 MET A CA 1
ATOM 5357 C C . MET A 1 691 ? -16.580 -6.514 -19.650 1.00 82.88 691 MET A C 1
ATOM 5359 O O . MET A 1 691 ? -17.331 -7.474 -19.500 1.00 82.88 691 MET A O 1
ATOM 5363 N N . MET A 1 692 ? -16.242 -5.719 -18.629 1.00 85.25 692 MET A N 1
ATOM 5364 C CA . MET A 1 692 ? -16.702 -5.932 -17.255 1.00 85.25 692 MET A CA 1
ATOM 5365 C C . MET A 1 692 ? -18.219 -5.762 -17.137 1.00 85.25 692 MET A C 1
ATOM 5367 O O . MET A 1 692 ? -18.851 -6.466 -16.359 1.00 85.25 692 MET A O 1
ATOM 5371 N N . ASN A 1 693 ? -18.812 -4.840 -17.896 1.00 87.62 693 ASN A N 1
ATOM 5372 C CA . ASN A 1 693 ? -20.260 -4.644 -17.932 1.00 87.62 693 ASN A CA 1
ATOM 5373 C C . ASN A 1 693 ? -20.981 -5.719 -18.759 1.00 87.62 693 ASN A C 1
ATOM 5375 O O . ASN A 1 693 ? -22.133 -6.017 -18.462 1.00 87.62 693 ASN A O 1
ATOM 5379 N N . ALA A 1 694 ? -20.317 -6.289 -19.767 1.00 87.69 694 ALA A N 1
ATOM 5380 C CA . ALA A 1 694 ? -20.870 -7.342 -20.616 1.00 87.69 694 ALA A CA 1
ATOM 5381 C C . ALA A 1 694 ? -20.829 -8.738 -19.966 1.00 87.69 694 ALA A C 1
ATOM 5383 O O . ALA A 1 694 ? -21.661 -9.581 -20.291 1.00 87.69 694 ALA A O 1
ATOM 5384 N N . THR A 1 695 ? -19.879 -8.996 -19.059 1.00 81.75 695 THR A N 1
ATOM 5385 C CA . THR A 1 695 ? -19.767 -10.295 -18.381 1.00 81.75 695 THR A CA 1
ATOM 5386 C C . THR A 1 695 ? -20.617 -10.371 -17.112 1.00 81.75 695 THR A C 1
ATOM 5388 O O . THR A 1 695 ? -20.593 -9.473 -16.264 1.00 81.75 695 THR A O 1
ATOM 5391 N N . ALA A 1 696 ? -21.343 -11.481 -16.961 1.00 83.31 696 ALA A N 1
ATOM 5392 C CA . ALA A 1 696 ? -22.045 -11.839 -15.728 1.00 83.31 696 ALA A CA 1
ATOM 5393 C C . ALA A 1 696 ? -21.198 -12.737 -14.809 1.00 83.31 696 ALA A C 1
ATOM 5395 O O . ALA A 1 696 ? -21.545 -12.910 -13.643 1.00 83.31 696 ALA A O 1
ATOM 5396 N N . ASP A 1 697 ? -20.097 -13.294 -15.325 1.00 75.06 697 ASP A N 1
ATOM 5397 C CA . ASP A 1 697 ? -19.242 -14.208 -14.578 1.00 75.06 697 ASP A CA 1
ATOM 5398 C C . ASP A 1 697 ? -18.474 -13.444 -13.476 1.00 75.06 697 ASP A C 1
ATOM 5400 O O . ASP A 1 697 ? -17.682 -12.545 -13.798 1.00 75.06 697 ASP A O 1
ATOM 5404 N N . PRO A 1 698 ? -18.688 -13.757 -12.180 1.00 74.25 698 PRO A N 1
ATOM 5405 C CA . PRO A 1 698 ? -18.027 -13.073 -11.069 1.00 74.25 698 PRO A CA 1
ATOM 5406 C C . PRO A 1 698 ? -16.496 -13.193 -11.104 1.00 74.25 698 PRO A C 1
ATOM 5408 O O . PRO A 1 698 ? -15.816 -12.257 -10.680 1.00 74.25 698 PRO A O 1
ATOM 5411 N N . VAL A 1 699 ? -15.974 -14.300 -11.640 1.00 67.81 699 VAL A N 1
ATOM 5412 C CA . VAL A 1 699 ? -14.544 -14.589 -11.850 1.00 67.81 699 VAL A CA 1
ATOM 5413 C C . VAL A 1 699 ? -13.954 -13.563 -12.804 1.00 67.81 699 VAL A C 1
ATOM 5415 O O . VAL A 1 699 ? -13.156 -12.703 -12.434 1.00 67.81 699 VAL A O 1
ATOM 5418 N N . VAL A 1 700 ? -14.469 -13.555 -14.032 1.00 73.31 700 VAL A N 1
ATOM 5419 C CA . VAL A 1 700 ? -14.005 -12.655 -15.088 1.00 73.31 700 VAL A CA 1
ATOM 5420 C C . VAL A 1 700 ? -14.196 -11.198 -14.666 1.00 73.31 700 VAL A C 1
ATOM 5422 O O . VAL A 1 700 ? -13.335 -10.352 -14.910 1.00 73.31 700 VAL A O 1
ATOM 5425 N N . ARG A 1 701 ? -15.294 -10.887 -13.968 1.00 80.69 701 ARG A N 1
ATOM 5426 C CA . ARG A 1 701 ? -15.549 -9.545 -13.439 1.00 80.69 701 ARG A CA 1
ATOM 5427 C C . ARG A 1 701 ? -14.484 -9.103 -12.429 1.00 80.69 701 ARG A C 1
ATOM 5429 O O . ARG A 1 701 ? -14.085 -7.940 -12.473 1.00 80.69 701 ARG A O 1
ATOM 5436 N N . ALA A 1 702 ? -14.008 -9.996 -11.559 1.00 75.06 702 ALA A N 1
ATOM 5437 C CA . ALA A 1 702 ? -12.941 -9.713 -10.600 1.00 75.06 702 ALA A CA 1
ATOM 5438 C C . ALA A 1 702 ? -11.606 -9.395 -11.289 1.00 75.06 702 ALA A C 1
ATOM 5440 O O . ALA A 1 702 ? -10.989 -8.372 -10.976 1.00 75.06 702 ALA A O 1
ATOM 5441 N N . VAL A 1 703 ? -11.199 -10.207 -12.274 1.00 77.94 703 VAL A N 1
ATOM 5442 C CA . VAL A 1 703 ? -9.997 -9.956 -13.092 1.00 77.94 703 VAL A CA 1
ATOM 5443 C C . VAL A 1 703 ? -10.083 -8.596 -13.773 1.00 77.94 703 VAL A C 1
ATOM 5445 O O . VAL A 1 703 ? -9.158 -7.783 -13.693 1.00 77.94 703 VAL A O 1
ATOM 5448 N N . LEU A 1 704 ? -11.211 -8.317 -14.430 1.00 82.62 704 LEU A N 1
ATOM 5449 C CA . LEU A 1 704 ? -11.411 -7.066 -15.157 1.00 82.62 704 LEU A CA 1
ATOM 5450 C C . LEU A 1 704 ? -11.428 -5.856 -14.211 1.00 82.62 704 LEU A C 1
ATOM 5452 O O . LEU A 1 704 ? -10.861 -4.811 -14.548 1.00 82.62 704 LEU A O 1
ATOM 5456 N N . ASP A 1 705 ? -11.991 -5.989 -13.008 1.00 85.06 705 ASP A N 1
ATOM 5457 C CA . ASP A 1 705 ? -11.927 -4.932 -11.998 1.00 85.06 705 ASP A CA 1
ATOM 5458 C C . ASP A 1 705 ? -10.491 -4.719 -11.476 1.00 85.06 705 ASP A C 1
ATOM 5460 O O . ASP A 1 705 ? -10.005 -3.583 -11.414 1.00 85.06 705 ASP A O 1
ATOM 5464 N N . GLY A 1 706 ? -9.747 -5.793 -11.197 1.00 83.44 706 GLY A N 1
ATOM 5465 C CA . GLY A 1 706 ? -8.322 -5.725 -10.849 1.00 83.44 706 GLY A CA 1
ATOM 5466 C C . GLY A 1 706 ? -7.494 -5.017 -11.930 1.00 83.44 706 GLY A C 1
ATOM 5467 O O . GLY A 1 706 ? -6.686 -4.122 -11.638 1.00 83.44 706 GLY A O 1
ATOM 5468 N N . ARG A 1 707 ? -7.759 -5.328 -13.204 1.00 85.56 707 ARG A N 1
ATOM 5469 C CA . ARG A 1 707 ? -7.097 -4.710 -14.359 1.00 85.56 707 ARG A CA 1
ATOM 5470 C C . ARG A 1 707 ? -7.466 -3.238 -14.533 1.00 85.56 707 ARG A C 1
ATOM 5472 O O . ARG A 1 707 ? -6.566 -2.415 -14.720 1.00 85.56 707 ARG A O 1
ATOM 5479 N N . GLN A 1 708 ? -8.744 -2.853 -14.428 1.00 89.50 708 GLN A N 1
ATOM 5480 C CA . GLN A 1 708 ? -9.135 -1.439 -14.563 1.00 89.50 708 GLN A CA 1
ATOM 5481 C C . GLN A 1 708 ? -8.586 -0.580 -13.417 1.00 89.50 708 GLN A C 1
ATOM 5483 O O . GLN A 1 708 ? -8.161 0.556 -13.663 1.00 89.50 708 GLN A O 1
ATOM 5488 N N . LYS A 1 709 ? -8.534 -1.121 -12.187 1.00 87.19 709 LYS A N 1
ATOM 5489 C CA . LYS A 1 709 ? -7.881 -0.473 -11.037 1.00 87.19 709 LYS A CA 1
ATOM 5490 C C . LYS A 1 709 ? -6.395 -0.271 -11.310 1.00 87.19 709 LYS A C 1
ATOM 5492 O O . LYS A 1 709 ? -5.892 0.838 -11.133 1.00 87.19 709 LYS A O 1
ATOM 5497 N N . SER A 1 710 ? -5.716 -1.302 -11.809 1.00 86.81 710 SER A N 1
ATOM 5498 C CA . SER A 1 710 ? -4.288 -1.251 -12.139 1.00 86.81 710 SER A CA 1
ATOM 5499 C C . SER A 1 710 ? -3.976 -0.187 -13.191 1.00 86.81 710 SER A C 1
ATOM 5501 O O . SER A 1 710 ? -3.125 0.676 -12.967 1.00 86.81 710 SER A O 1
ATOM 5503 N N . LEU A 1 711 ? -4.739 -0.160 -14.287 1.00 88.88 711 LEU A N 1
ATOM 5504 C CA . LEU A 1 711 ? -4.613 0.857 -15.335 1.00 88.88 711 LEU A CA 1
ATOM 5505 C C . LEU A 1 711 ? -4.847 2.277 -14.794 1.00 88.88 711 LEU A C 1
ATOM 5507 O O . LEU A 1 711 ? -4.089 3.189 -15.123 1.00 88.88 711 LEU A O 1
ATOM 5511 N N . LYS A 1 712 ? -5.852 2.472 -13.923 1.00 87.31 712 LYS A N 1
ATOM 5512 C CA . LYS A 1 712 ? -6.118 3.770 -13.273 1.00 87.31 712 LYS A CA 1
ATOM 5513 C C . LYS A 1 712 ? -4.932 4.222 -12.419 1.00 87.31 712 LYS A C 1
ATOM 5515 O O . LYS A 1 712 ? -4.524 5.378 -12.503 1.00 87.31 712 LYS A O 1
ATOM 5520 N N . VAL A 1 713 ? -4.387 3.323 -11.598 1.00 83.94 713 VAL A N 1
ATOM 5521 C CA . VAL A 1 713 ? -3.269 3.628 -10.695 1.00 83.94 713 VAL A CA 1
ATOM 5522 C C . VAL A 1 713 ? -2.026 4.031 -11.484 1.00 83.94 713 VAL A C 1
ATOM 5524 O O . VAL A 1 713 ? -1.427 5.059 -11.172 1.00 83.94 713 VAL A O 1
ATOM 5527 N N . VAL A 1 714 ? -1.664 3.277 -12.526 1.00 84.50 714 VAL A N 1
ATOM 5528 C CA . VAL A 1 714 ? -0.486 3.584 -13.354 1.00 84.50 714 VAL A CA 1
ATOM 5529 C C . VAL A 1 714 ? -0.670 4.900 -14.116 1.00 84.50 714 VAL A C 1
ATOM 5531 O O . VAL A 1 714 ? 0.243 5.725 -14.124 1.00 84.50 714 VAL A O 1
ATOM 5534 N N . ALA A 1 715 ? -1.855 5.144 -14.686 1.00 87.06 715 ALA A N 1
ATOM 5535 C CA . ALA A 1 715 ? -2.153 6.397 -15.380 1.00 87.06 715 ALA A CA 1
ATOM 5536 C C . ALA A 1 715 ? -2.074 7.613 -14.441 1.00 87.06 715 ALA A C 1
ATOM 5538 O O . ALA A 1 715 ? -1.461 8.616 -14.789 1.00 87.06 715 ALA A O 1
ATOM 5539 N N . ASN A 1 716 ? -2.615 7.522 -13.224 1.00 83.62 716 ASN A N 1
ATOM 5540 C CA . ASN A 1 716 ? -2.552 8.620 -12.254 1.00 83.62 716 ASN A CA 1
ATOM 5541 C C . ASN A 1 716 ? -1.134 8.833 -11.688 1.00 83.62 716 ASN A C 1
ATOM 5543 O O . ASN A 1 716 ? -0.761 9.957 -11.352 1.00 83.62 716 ASN A O 1
ATOM 5547 N N . ALA A 1 717 ? -0.325 7.773 -11.598 1.00 83.94 717 ALA A N 1
ATOM 5548 C CA . ALA A 1 717 ? 1.054 7.857 -11.121 1.00 83.94 717 ALA A CA 1
ATOM 5549 C C . ALA A 1 717 ? 1.997 8.584 -12.100 1.00 83.94 717 ALA A C 1
ATOM 5551 O O . ALA A 1 717 ? 3.041 9.072 -11.667 1.00 83.94 717 ALA A O 1
ATOM 5552 N N . MET A 1 718 ? 1.633 8.688 -13.386 1.00 85.94 718 MET A N 1
ATOM 5553 C CA . MET A 1 718 ? 2.435 9.347 -14.427 1.00 85.94 718 MET A CA 1
ATOM 5554 C C . MET A 1 718 ? 2.844 10.769 -14.074 1.00 85.94 718 MET A C 1
ATOM 5556 O O . MET A 1 718 ? 4.022 11.108 -14.131 1.00 85.94 718 MET A O 1
ATOM 5560 N N . TYR A 1 719 ? 1.883 11.589 -13.660 1.00 85.75 719 TYR A N 1
ATOM 5561 C CA . TYR A 1 719 ? 2.165 12.954 -13.236 1.00 85.75 719 TYR A CA 1
ATOM 5562 C C . TYR A 1 719 ? 3.066 12.977 -11.986 1.00 85.75 719 TYR A C 1
ATOM 5564 O O . TYR A 1 719 ? 4.069 13.684 -11.944 1.00 85.75 719 TYR A O 1
ATOM 5572 N N . GLY A 1 720 ? 2.767 12.145 -10.982 1.00 83.25 720 GLY A N 1
ATOM 5573 C CA . GLY A 1 720 ? 3.577 12.077 -9.762 1.00 83.25 720 GLY A CA 1
ATOM 5574 C C . GLY A 1 720 ? 5.042 11.721 -10.042 1.00 83.25 720 GLY A C 1
ATOM 5575 O O . GLY A 1 720 ? 5.941 12.192 -9.349 1.00 83.25 720 GLY A O 1
ATOM 5576 N N . PHE A 1 721 ? 5.297 10.936 -11.089 1.00 85.06 721 PHE A N 1
ATOM 5577 C CA . PHE A 1 721 ? 6.641 10.568 -11.517 1.00 85.06 721 PHE A CA 1
ATOM 5578 C C . PHE A 1 721 ? 7.448 11.735 -12.107 1.00 85.06 721 PHE A C 1
ATOM 5580 O O . PHE A 1 721 ? 8.670 11.754 -11.943 1.00 85.06 721 PHE A O 1
ATOM 5587 N N . THR A 1 722 ? 6.808 12.704 -12.768 1.00 87.56 722 THR A N 1
ATOM 5588 C CA . THR A 1 722 ? 7.511 13.833 -13.401 1.00 87.56 722 THR A CA 1
ATOM 5589 C C . THR A 1 722 ? 7.909 14.901 -12.379 1.00 87.56 722 THR A C 1
ATOM 5591 O O . THR A 1 722 ? 8.974 15.500 -12.514 1.00 87.56 722 THR A O 1
ATOM 5594 N N . GLY A 1 723 ? 7.103 15.112 -11.331 1.00 86.44 723 GLY A N 1
ATOM 5595 C CA . GLY A 1 723 ? 7.368 16.106 -10.280 1.00 86.44 723 GLY A CA 1
ATOM 5596 C C . GLY A 1 723 ? 8.204 15.598 -9.097 1.00 86.44 723 GLY A C 1
ATOM 5597 O O . GLY A 1 723 ? 8.834 16.396 -8.400 1.00 86.44 723 GLY A O 1
ATOM 5598 N N . ALA A 1 724 ? 8.244 14.281 -8.858 1.00 82.81 724 ALA A N 1
ATOM 5599 C CA . ALA A 1 724 ? 8.913 13.709 -7.690 1.00 82.81 724 ALA A CA 1
ATOM 5600 C C . ALA A 1 724 ? 10.439 13.883 -7.728 1.00 82.81 724 ALA A C 1
ATOM 5602 O O . ALA A 1 724 ? 11.105 13.473 -8.676 1.00 82.81 724 ALA A O 1
ATOM 5603 N N . LYS A 1 725 ? 11.002 14.394 -6.630 1.00 79.88 725 LYS A N 1
ATOM 5604 C CA . LYS A 1 725 ? 12.448 14.589 -6.439 1.00 79.88 725 LYS A CA 1
ATOM 5605 C C . LYS A 1 725 ? 13.243 13.282 -6.480 1.00 79.88 725 LYS A C 1
ATOM 5607 O O . LYS A 1 725 ? 14.395 13.240 -6.896 1.00 79.88 725 LYS A O 1
ATOM 5612 N N . GLU A 1 726 ? 12.627 12.187 -6.050 1.00 75.94 726 GLU A N 1
ATOM 5613 C CA . GLU A 1 726 ? 13.219 10.850 -6.080 1.00 75.94 726 GLU A CA 1
ATOM 5614 C C . GLU A 1 726 ? 13.232 10.247 -7.494 1.00 75.94 726 GLU A C 1
ATOM 5616 O O . GLU A 1 726 ? 13.847 9.197 -7.709 1.00 75.94 726 GLU A O 1
ATOM 5621 N N . SER A 1 727 ? 12.560 10.887 -8.457 1.00 82.00 727 SER A N 1
ATOM 5622 C CA . SER A 1 727 ? 12.505 10.428 -9.838 1.00 82.00 727 SER A CA 1
ATOM 5623 C C . SER A 1 727 ? 13.840 10.662 -10.517 1.00 82.00 727 SER A C 1
ATOM 5625 O O . SER A 1 727 ? 14.370 11.769 -10.526 1.00 82.00 727 SER A O 1
ATOM 5627 N N . LYS A 1 728 ? 14.363 9.620 -11.169 1.00 81.00 728 LYS A N 1
ATOM 5628 C CA . LYS A 1 728 ? 15.527 9.753 -12.057 1.00 81.00 728 LYS A CA 1
ATOM 5629 C C . LYS A 1 728 ? 15.213 10.622 -13.285 1.00 81.00 728 LYS A C 1
ATOM 5631 O O . LYS A 1 728 ? 16.127 11.065 -13.961 1.00 81.00 728 LYS A O 1
ATOM 5636 N N . LEU A 1 729 ? 13.937 10.842 -13.592 1.00 87.75 729 LEU A N 1
ATOM 5637 C CA . LEU A 1 729 ? 13.484 11.660 -14.714 1.00 87.75 729 LEU A CA 1
ATOM 5638 C C . LEU A 1 729 ? 12.597 12.801 -14.207 1.00 87.75 729 LEU A C 1
ATOM 5640 O O . LEU A 1 729 ? 11.541 13.066 -14.779 1.00 87.75 729 LEU A O 1
ATOM 5644 N N . GLN A 1 730 ? 12.977 13.447 -13.103 1.00 89.19 730 GLN A N 1
ATOM 5645 C CA . GLN A 1 730 ? 12.265 14.640 -12.654 1.00 89.19 730 GLN A CA 1
ATOM 5646 C C . GLN A 1 730 ? 12.324 15.716 -13.751 1.00 89.19 730 GLN A C 1
ATOM 5648 O O . GLN A 1 730 ? 13.387 16.005 -14.299 1.00 89.19 730 GLN A O 1
ATOM 5653 N N . CYS A 1 731 ? 11.177 16.306 -14.075 1.00 90.75 731 CYS A N 1
ATOM 5654 C CA . CYS A 1 731 ? 11.047 17.400 -15.027 1.00 90.75 731 CYS A CA 1
ATOM 5655 C C . CYS A 1 731 ? 10.038 18.411 -14.477 1.00 90.75 731 CYS A C 1
ATOM 5657 O O . CYS A 1 731 ? 8.834 18.315 -14.724 1.00 90.75 731 CYS A O 1
ATOM 5659 N N . LEU A 1 732 ? 10.551 19.376 -13.708 1.00 91.06 732 LEU A N 1
ATOM 5660 C CA . LEU A 1 732 ? 9.743 20.426 -13.085 1.00 91.06 732 LEU A CA 1
ATOM 5661 C C . LEU A 1 732 ? 8.941 21.254 -14.098 1.00 91.06 732 LEU A C 1
ATOM 5663 O O . LEU A 1 732 ? 7.747 21.402 -13.861 1.00 91.06 732 LEU A O 1
ATOM 5667 N N . PRO A 1 733 ? 9.497 21.687 -15.254 1.00 92.06 733 PRO A N 1
ATOM 5668 C CA . PRO A 1 733 ? 8.719 22.453 -16.228 1.00 92.06 733 PRO A CA 1
ATOM 5669 C C . PRO A 1 733 ? 7.450 21.725 -16.690 1.00 92.06 733 PRO A C 1
ATOM 5671 O O . PRO A 1 733 ? 6.386 22.328 -16.805 1.00 92.06 733 PRO A O 1
ATOM 5674 N N . LEU A 1 734 ? 7.540 20.406 -16.895 1.00 93.56 734 LEU A N 1
ATOM 5675 C CA . LEU A 1 734 ? 6.402 19.567 -17.268 1.00 93.56 734 LEU A CA 1
ATOM 5676 C C . LEU A 1 734 ? 5.398 19.436 -16.112 1.00 93.56 734 LEU A C 1
ATOM 5678 O O . LEU A 1 734 ? 4.195 19.608 -16.318 1.00 93.56 734 LEU A O 1
ATOM 5682 N N . ALA A 1 735 ? 5.875 19.150 -14.897 1.00 92.81 735 ALA A N 1
ATOM 5683 C CA . ALA A 1 735 ? 5.018 18.978 -13.724 1.00 92.81 735 ALA A CA 1
ATOM 5684 C C . ALA A 1 735 ? 4.280 20.275 -13.337 1.00 92.81 735 ALA A C 1
ATOM 5686 O O . ALA A 1 735 ? 3.068 20.252 -13.131 1.00 92.81 735 ALA A O 1
ATOM 5687 N N . GLU A 1 736 ? 4.984 21.405 -13.293 1.00 93.50 736 GLU A N 1
ATOM 5688 C CA . GLU A 1 736 ? 4.432 22.717 -12.931 1.00 93.50 736 GLU A CA 1
ATOM 5689 C C . GLU A 1 736 ? 3.450 23.222 -13.991 1.00 93.50 736 GLU A C 1
ATOM 5691 O O . GLU A 1 736 ? 2.343 23.629 -13.639 1.00 93.50 736 GLU A O 1
ATOM 5696 N N . THR A 1 737 ? 3.774 23.067 -15.284 1.00 95.38 737 THR A N 1
ATOM 5697 C CA . THR A 1 737 ? 2.829 23.377 -16.374 1.00 95.38 737 THR A CA 1
ATOM 5698 C C . THR A 1 737 ? 1.530 22.588 -16.213 1.00 95.38 737 THR A C 1
ATOM 5700 O O . THR A 1 737 ? 0.446 23.139 -16.407 1.00 95.38 737 THR A O 1
ATOM 5703 N N . THR A 1 738 ? 1.621 21.312 -15.823 1.00 94.94 738 THR A N 1
ATOM 5704 C CA . THR A 1 738 ? 0.445 20.451 -15.616 1.00 94.94 738 THR A CA 1
ATOM 5705 C C . THR A 1 738 ? -0.421 20.947 -14.455 1.00 94.94 738 THR A C 1
ATOM 5707 O O . THR A 1 738 ? -1.633 21.069 -14.621 1.00 94.94 738 THR A O 1
ATOM 5710 N N . ILE A 1 739 ? 0.185 21.281 -13.304 1.00 93.38 739 ILE A N 1
ATOM 5711 C CA . ILE A 1 739 ? -0.542 21.825 -12.141 1.00 93.38 739 ILE A CA 1
ATOM 5712 C C . ILE A 1 739 ? -1.258 23.123 -12.508 1.00 93.38 739 ILE A C 1
ATOM 5714 O O . ILE A 1 739 ? -2.458 23.251 -12.266 1.00 93.38 739 ILE A O 1
ATOM 5718 N N . VAL A 1 740 ? -0.522 24.088 -13.068 1.00 94.62 740 VAL A N 1
ATOM 5719 C CA . VAL A 1 740 ? -1.063 25.425 -13.342 1.00 94.62 740 VAL A CA 1
ATOM 5720 C C . VAL A 1 740 ? -2.198 25.333 -14.358 1.00 94.62 740 VAL A C 1
ATOM 5722 O O . VAL A 1 740 ? -3.245 25.943 -14.161 1.00 94.62 740 VAL A O 1
ATOM 5725 N N . THR A 1 741 ? -2.049 24.491 -15.386 1.00 94.38 741 THR A N 1
ATOM 5726 C CA . THR A 1 741 ? -3.127 24.234 -16.352 1.00 94.38 741 THR A CA 1
ATOM 5727 C C . THR A 1 741 ? -4.380 23.676 -15.673 1.00 94.38 741 THR A C 1
ATOM 5729 O O . THR A 1 741 ? -5.482 24.069 -16.040 1.00 94.38 741 THR A O 1
ATOM 5732 N N . GLY A 1 742 ? -4.241 22.814 -14.660 1.00 94.12 742 GLY A N 1
ATOM 5733 C CA . GLY A 1 742 ? -5.381 22.312 -13.886 1.00 94.12 742 GLY A CA 1
ATOM 5734 C C . GLY A 1 742 ? -6.140 23.425 -13.161 1.00 94.12 742 GLY A C 1
ATOM 5735 O O . GLY A 1 742 ? -7.364 23.466 -13.217 1.00 94.12 742 GLY A O 1
ATOM 5736 N N . GLY A 1 743 ? -5.417 24.376 -12.561 1.00 94.00 743 GLY A N 1
ATOM 5737 C CA . GLY A 1 743 ? -6.018 25.568 -11.956 1.00 94.00 743 GLY A CA 1
ATOM 5738 C C . GLY A 1 743 ? -6.785 26.429 -12.962 1.00 94.00 743 GLY A C 1
ATOM 5739 O O . GLY A 1 743 ? -7.919 26.817 -12.693 1.00 94.00 743 GLY A O 1
ATOM 5740 N N . LEU A 1 744 ? -6.203 26.656 -14.145 1.00 94.06 744 LEU A N 1
ATOM 5741 C CA . LEU A 1 744 ? -6.846 27.413 -15.225 1.00 94.06 744 LEU A CA 1
ATOM 5742 C C . LEU A 1 744 ? -8.119 26.725 -15.741 1.00 94.06 744 LEU A C 1
ATOM 5744 O O . LEU A 1 744 ? -9.112 27.396 -16.004 1.00 94.06 744 LEU A O 1
ATOM 5748 N N . LEU A 1 745 ? -8.115 25.391 -15.860 1.00 95.00 745 LEU A N 1
ATOM 5749 C CA . LEU A 1 745 ? -9.308 24.626 -16.242 1.00 95.00 745 LEU A CA 1
ATOM 5750 C C . LEU A 1 745 ? -10.419 24.744 -15.194 1.00 95.00 745 LEU A C 1
ATOM 5752 O O . LEU A 1 745 ? -11.582 24.890 -15.561 1.00 95.00 745 LEU A O 1
ATOM 5756 N N . LEU A 1 746 ? -10.070 24.718 -13.905 1.00 94.31 746 LEU A N 1
ATOM 5757 C CA . LEU A 1 746 ? -11.032 24.888 -12.816 1.00 94.31 746 LEU A CA 1
ATOM 5758 C C . LEU A 1 746 ? -11.658 26.294 -12.831 1.00 94.31 746 LEU A C 1
ATOM 5760 O O . LEU A 1 746 ? -12.875 26.433 -12.713 1.00 94.31 746 LEU A O 1
ATOM 5764 N N . GLU A 1 747 ? -10.845 27.337 -13.021 1.00 94.38 747 GLU A N 1
ATOM 5765 C CA . GLU A 1 747 ? -11.318 28.723 -13.161 1.00 94.38 747 GLU A CA 1
ATOM 5766 C C . GLU A 1 747 ? -12.243 28.900 -14.368 1.00 94.38 747 GLU A C 1
ATOM 5768 O O . GLU A 1 747 ? -13.311 29.508 -14.247 1.00 94.38 747 GLU A O 1
ATOM 5773 N N . GLU A 1 748 ? -11.876 28.313 -15.507 1.00 94.81 748 GLU A N 1
ATOM 5774 C CA . GLU A 1 748 ? -12.689 28.348 -16.718 1.00 94.81 748 GLU A CA 1
ATOM 5775 C C . GLU A 1 748 ? -14.012 27.594 -16.537 1.00 94.81 748 GLU A C 1
ATOM 5777 O O . GLU A 1 748 ? -15.068 28.121 -16.888 1.00 94.81 748 GLU A O 1
ATOM 5782 N N . ALA A 1 749 ? -13.988 26.415 -15.905 1.00 95.00 749 ALA A N 1
ATOM 5783 C CA . ALA A 1 749 ? -15.192 25.655 -15.580 1.00 95.00 749 ALA A CA 1
ATOM 5784 C C . ALA A 1 749 ? -16.166 26.492 -14.746 1.00 95.00 749 ALA A C 1
ATOM 5786 O O . ALA A 1 749 ? -17.348 26.580 -15.077 1.00 95.00 749 ALA A O 1
ATOM 5787 N N . LYS A 1 750 ? -15.673 27.170 -13.702 1.00 95.19 750 LYS A N 1
ATOM 5788 C CA . LYS A 1 750 ? -16.504 28.069 -12.895 1.00 95.19 750 LYS A CA 1
ATOM 5789 C C . LYS A 1 750 ? -17.105 29.193 -13.731 1.00 95.19 750 LYS A C 1
ATOM 5791 O O . LYS A 1 750 ? -18.305 29.433 -13.633 1.00 95.19 750 LYS A O 1
ATOM 5796 N N . ARG A 1 751 ? -16.295 29.869 -14.549 1.00 94.88 751 ARG A N 1
ATOM 5797 C CA . ARG A 1 751 ? -16.758 30.976 -15.395 1.00 94.88 751 ARG A CA 1
ATOM 5798 C C . ARG A 1 751 ? -17.862 30.522 -16.350 1.00 94.88 751 ARG A C 1
ATOM 5800 O O . ARG A 1 751 ? -18.865 31.217 -16.499 1.00 94.88 751 ARG A O 1
ATOM 5807 N N . VAL A 1 752 ? -17.698 29.364 -16.985 1.00 94.62 752 VAL A N 1
ATOM 5808 C CA . VAL A 1 752 ? -18.690 28.789 -17.907 1.00 94.62 752 VAL A CA 1
ATOM 5809 C C . VAL A 1 752 ? -19.962 28.397 -17.157 1.00 94.62 752 VAL A C 1
ATOM 5811 O O . VAL A 1 752 ? -21.048 28.768 -17.593 1.00 94.62 752 VAL A O 1
ATOM 5814 N N . ILE A 1 753 ? -19.842 27.715 -16.013 1.00 94.75 753 ILE A N 1
ATOM 5815 C CA . ILE A 1 753 ? -20.990 27.319 -15.186 1.00 94.75 753 ILE A CA 1
ATOM 5816 C C . ILE A 1 753 ? -21.801 28.553 -14.769 1.00 94.75 753 ILE A C 1
ATOM 5818 O O . ILE A 1 753 ? -23.011 28.606 -14.984 1.00 94.75 753 ILE A O 1
ATOM 5822 N N . GLU A 1 754 ? -21.137 29.570 -14.218 1.00 92.19 754 GLU A N 1
ATOM 5823 C CA . GLU A 1 754 ? -21.805 30.777 -13.723 1.00 92.19 754 GLU A CA 1
ATOM 5824 C C . GLU A 1 754 ? -22.331 31.673 -14.851 1.00 92.19 754 GLU A C 1
ATOM 5826 O O . GLU A 1 754 ? -23.297 32.386 -14.630 1.00 92.19 754 GLU A O 1
ATOM 5831 N N . SER A 1 755 ? -21.757 31.655 -16.057 1.00 91.00 755 SER A N 1
ATOM 5832 C CA . SER A 1 755 ? -22.260 32.480 -17.171 1.00 91.00 755 SER A CA 1
ATOM 5833 C C . SER A 1 755 ? -23.372 31.811 -17.978 1.00 91.00 755 SER A C 1
ATOM 5835 O O . SER A 1 755 ? -24.313 32.485 -18.384 1.00 91.00 755 SER A O 1
ATOM 5837 N N . LYS A 1 756 ? -23.286 30.496 -18.210 1.00 90.00 756 LYS A N 1
ATOM 5838 C CA . LYS A 1 756 ? -24.233 29.756 -19.058 1.00 90.00 756 LYS A CA 1
ATOM 5839 C C . LYS A 1 756 ? -25.506 29.352 -18.312 1.00 90.00 756 LYS A C 1
ATOM 5841 O O . LYS A 1 756 ? -26.565 29.294 -18.927 1.00 90.00 756 LYS A O 1
ATOM 5846 N N . PHE A 1 757 ? -25.416 29.079 -17.007 1.00 88.56 757 PHE A N 1
ATOM 5847 C CA . PHE A 1 757 ? -26.528 28.511 -16.231 1.00 88.56 757 PHE A CA 1
ATOM 5848 C C . PHE A 1 757 ? -27.139 29.465 -15.197 1.00 88.56 757 PHE A C 1
ATOM 5850 O O . PHE A 1 757 ? -28.138 29.114 -14.575 1.00 88.56 757 PHE A O 1
ATOM 5857 N N . ASN A 1 758 ? -26.576 30.659 -15.005 1.00 81.06 758 ASN A N 1
ATOM 5858 C CA . ASN A 1 758 ? -27.124 31.682 -14.112 1.00 81.06 758 ASN A CA 1
ATOM 5859 C C . ASN A 1 758 ? -27.845 32.771 -14.934 1.00 81.06 758 ASN A C 1
ATOM 5861 O O . ASN A 1 758 ? -27.368 33.901 -15.036 1.00 81.06 758 ASN A O 1
ATOM 5865 N N . VAL A 1 759 ? -28.958 32.412 -15.581 1.00 65.69 759 VAL A N 1
ATOM 5866 C CA . VAL A 1 759 ? -29.687 33.302 -16.504 1.00 65.69 759 VAL A CA 1
ATOM 5867 C C . VAL A 1 759 ? -30.740 34.123 -15.751 1.00 65.69 759 VAL A C 1
ATOM 5869 O O . VAL A 1 759 ? -31.635 33.577 -15.101 1.00 65.69 759 VAL A O 1
ATOM 5872 N N . GLU A 1 760 ? -30.654 35.453 -15.847 1.00 55.84 760 GLU A N 1
ATOM 5873 C CA . GLU A 1 760 ? -31.668 36.361 -15.301 1.00 55.84 760 GLU A CA 1
ATOM 5874 C C . GLU A 1 760 ? -33.027 36.136 -15.990 1.00 55.84 760 GLU A C 1
ATOM 5876 O O . GLU A 1 760 ? -33.130 36.179 -17.213 1.00 55.84 760 GLU A O 1
ATOM 5881 N N . GLY A 1 761 ? -34.084 35.904 -15.202 1.00 53.38 761 GLY A N 1
ATOM 5882 C CA . GLY A 1 761 ? -35.459 35.729 -15.697 1.00 53.38 761 GLY A CA 1
ATOM 5883 C C . GLY A 1 761 ? -36.007 34.294 -15.669 1.00 53.38 761 GLY A C 1
ATOM 5884 O O . GLY A 1 761 ? -37.223 34.132 -15.682 1.00 53.38 761 GLY A O 1
ATOM 5885 N N . GLU A 1 762 ? -35.163 33.262 -15.526 1.00 57.88 762 GLU A N 1
ATOM 5886 C CA . GLU A 1 762 ? -35.609 31.852 -15.432 1.00 57.88 762 GLU A CA 1
ATOM 5887 C C . GLU A 1 762 ? -35.905 31.378 -13.993 1.00 57.88 762 GLU A C 1
ATOM 5889 O O . GLU A 1 762 ? -36.254 30.220 -13.764 1.00 57.88 762 GLU A O 1
ATOM 5894 N N . GLY A 1 763 ? -35.754 32.257 -12.995 1.00 58.31 763 GLY A N 1
ATOM 5895 C CA . GLY A 1 763 ? -36.016 31.950 -11.581 1.00 58.31 763 GLY A CA 1
ATOM 5896 C C . GLY A 1 763 ? -35.026 30.971 -10.931 1.00 58.31 763 GLY A C 1
ATOM 5897 O O . GLY A 1 763 ? -35.197 30.621 -9.765 1.00 58.31 763 GLY A O 1
ATOM 5898 N N . LYS A 1 764 ? -33.985 30.544 -11.655 1.00 71.00 764 LYS A N 1
ATOM 5899 C CA . LYS A 1 764 ? -33.002 29.544 -11.222 1.00 71.00 764 LYS A CA 1
ATOM 5900 C C . LYS A 1 764 ? -31.627 30.193 -11.107 1.00 71.00 764 LYS A C 1
ATOM 5902 O O . LYS A 1 764 ? -31.019 30.564 -12.103 1.00 71.00 764 LYS A O 1
ATOM 5907 N N . ARG A 1 765 ? -31.143 30.342 -9.873 1.00 87.25 765 ARG A N 1
ATOM 5908 C CA . ARG A 1 765 ? -29.789 30.835 -9.586 1.00 87.25 765 ARG A CA 1
ATOM 5909 C C . ARG A 1 765 ? -28.832 29.650 -9.484 1.00 87.25 765 ARG A C 1
ATOM 5911 O O . ARG A 1 765 ? -29.162 28.650 -8.844 1.00 87.25 765 ARG A O 1
ATOM 5918 N N . VAL A 1 766 ? -27.642 29.786 -10.062 1.00 91.94 766 VAL A N 1
ATOM 5919 C CA . VAL A 1 766 ? -26.565 28.786 -10.001 1.00 91.94 766 VAL A CA 1
ATOM 5920 C C . VAL A 1 766 ? -25.290 29.460 -9.513 1.00 91.94 766 VAL A C 1
ATOM 5922 O O . VAL A 1 766 ? -24.967 30.568 -9.935 1.00 91.94 766 VAL A O 1
ATOM 5925 N N . GLU A 1 767 ? -24.574 28.817 -8.594 1.00 93.12 767 GLU A N 1
ATOM 5926 C CA . GLU A 1 767 ? -23.384 29.404 -7.981 1.00 93.12 767 GLU A CA 1
ATOM 5927 C C . GLU A 1 767 ? -22.330 28.347 -7.655 1.00 93.12 767 GLU A C 1
ATOM 5929 O O . GLU A 1 767 ? -22.635 27.332 -7.027 1.00 93.12 767 GLU A O 1
ATOM 5934 N N . VAL A 1 768 ? -21.068 28.604 -8.003 1.00 95.81 768 VAL A N 1
ATOM 5935 C CA . VAL A 1 768 ? -19.971 27.712 -7.618 1.00 95.81 768 VAL A CA 1
ATOM 5936 C C . VAL A 1 768 ? -19.493 28.073 -6.212 1.00 95.81 768 VAL A C 1
ATOM 5938 O O . VAL A 1 768 ? -18.876 29.116 -5.975 1.00 95.81 768 VAL A O 1
ATOM 5941 N N . VAL A 1 769 ? -19.792 27.197 -5.252 1.00 96.12 769 VAL A N 1
ATOM 5942 C CA . VAL A 1 769 ? -19.592 27.435 -3.815 1.00 96.12 769 VAL A CA 1
ATOM 5943 C C . VAL A 1 769 ? -18.286 26.866 -3.275 1.00 96.12 769 VAL A C 1
ATOM 5945 O O . VAL A 1 769 ? -17.834 27.306 -2.220 1.00 96.12 769 VAL A O 1
ATOM 5948 N N . TYR A 1 770 ? -17.667 25.906 -3.963 1.00 96.44 770 TYR A N 1
ATOM 5949 C CA . TYR A 1 770 ? -16.378 25.320 -3.588 1.00 96.44 770 TYR A CA 1
ATOM 5950 C C . TYR A 1 770 ? -15.677 24.716 -4.814 1.00 96.44 770 TYR A C 1
ATOM 5952 O O . TYR A 1 770 ? -16.323 24.386 -5.807 1.00 96.44 770 TYR A O 1
ATOM 5960 N N . GLY A 1 771 ? -14.351 24.598 -4.744 1.00 93.88 771 GLY A N 1
ATOM 5961 C CA . GLY A 1 771 ? -13.535 23.939 -5.759 1.00 93.88 771 GLY A CA 1
ATOM 5962 C C . GLY A 1 771 ? -12.283 23.328 -5.135 1.00 93.88 771 GLY A C 1
ATOM 5963 O O . GLY A 1 771 ? -11.574 24.000 -4.375 1.00 93.88 771 GLY A O 1
ATOM 5964 N N . ASP A 1 772 ? -12.026 22.057 -5.428 1.00 90.38 772 ASP A N 1
ATOM 5965 C CA . ASP A 1 772 ? -10.939 21.258 -4.856 1.00 90.38 772 ASP A CA 1
ATOM 5966 C C . ASP A 1 772 ? -10.152 20.600 -5.979 1.00 90.38 772 ASP A C 1
ATOM 5968 O O . ASP A 1 772 ? -10.447 19.472 -6.340 1.00 90.38 772 ASP A O 1
ATOM 5972 N N . THR A 1 773 ? -9.152 21.306 -6.516 1.00 87.38 773 THR A N 1
ATOM 5973 C CA . THR A 1 773 ? -8.225 20.850 -7.567 1.00 87.38 773 THR A CA 1
ATOM 5974 C C . THR A 1 773 ? -8.888 20.398 -8.876 1.00 87.38 773 THR A C 1
ATOM 5976 O O . THR A 1 773 ? -8.726 21.064 -9.894 1.00 87.38 773 THR A O 1
ATOM 5979 N N . ASP A 1 774 ? -9.586 19.268 -8.848 1.00 90.12 774 ASP A N 1
ATOM 5980 C CA . ASP A 1 774 ? -10.269 18.582 -9.939 1.00 90.12 774 ASP A CA 1
ATOM 5981 C C . ASP A 1 774 ? -11.801 18.609 -9.842 1.00 90.12 774 ASP A C 1
ATOM 5983 O O . ASP A 1 774 ? -12.457 18.267 -10.820 1.00 90.12 774 ASP A O 1
ATOM 5987 N N . SER A 1 775 ? -12.378 19.110 -8.746 1.00 94.06 775 SER A N 1
ATOM 5988 C CA . SER A 1 775 ? -13.836 19.150 -8.570 1.00 94.06 775 SER A CA 1
ATOM 5989 C C . SER A 1 775 ? -14.409 20.552 -8.345 1.00 94.06 775 SER A C 1
ATOM 5991 O O . SER A 1 775 ? -13.800 21.400 -7.687 1.00 94.06 775 SER A O 1
ATOM 5993 N N . CYS A 1 776 ? -15.620 20.770 -8.864 1.00 95.06 776 CYS A N 1
ATOM 5994 C CA . CYS A 1 776 ? -16.453 21.963 -8.719 1.00 95.06 776 CYS A CA 1
ATOM 5995 C C . CYS A 1 776 ? -17.744 21.620 -7.965 1.00 95.06 776 CYS A C 1
ATOM 5997 O O . CYS A 1 776 ? -18.459 20.688 -8.326 1.00 95.06 776 CYS A O 1
ATOM 5999 N N . PHE A 1 777 ? -18.078 22.420 -6.953 1.00 97.56 777 PHE A N 1
ATOM 6000 C CA . PHE A 1 777 ? -19.295 22.271 -6.156 1.00 97.56 777 PHE A CA 1
ATOM 6001 C C . PHE A 1 777 ? -20.254 23.392 -6.525 1.00 97.56 777 PHE A C 1
ATOM 6003 O O . PHE A 1 777 ? -19.984 24.566 -6.257 1.00 97.56 777 PHE A O 1
ATOM 6010 N N . VAL A 1 778 ? -21.371 23.023 -7.136 1.00 97.06 778 VAL A N 1
ATOM 6011 C CA . VAL A 1 778 ? -22.329 23.940 -7.743 1.00 97.06 778 VAL A CA 1
ATOM 6012 C C . VAL A 1 778 ? -23.627 23.906 -6.951 1.00 97.06 778 VAL A C 1
ATOM 6014 O O . VAL A 1 778 ? -24.357 22.919 -6.960 1.00 97.06 778 VAL A O 1
ATOM 6017 N N . LYS A 1 779 ? -23.925 24.995 -6.250 1.00 96.00 779 LYS A N 1
ATOM 6018 C CA . LYS A 1 779 ? -25.185 25.167 -5.535 1.00 96.00 779 LYS A CA 1
ATOM 6019 C C . LYS A 1 779 ? -26.268 25.621 -6.506 1.00 96.00 779 LYS A C 1
ATOM 6021 O O . LYS A 1 779 ? -26.086 26.610 -7.220 1.00 96.00 779 LYS A O 1
ATOM 6026 N N . VAL A 1 780 ? -27.398 24.919 -6.491 1.00 94.38 780 VAL A N 1
ATOM 6027 C CA . VAL A 1 780 ? -28.555 25.213 -7.344 1.00 94.38 780 VAL A CA 1
ATOM 6028 C C . VAL A 1 780 ? -29.754 25.608 -6.494 1.00 94.38 780 VAL A C 1
ATOM 6030 O O . VAL A 1 780 ? -30.124 24.904 -5.556 1.00 94.38 780 VAL A O 1
ATOM 6033 N N . TYR A 1 781 ? -30.341 26.765 -6.793 1.00 91.94 781 TYR A N 1
ATOM 6034 C CA . TYR A 1 781 ? -31.435 27.321 -6.001 1.00 91.94 781 TYR A CA 1
ATOM 6035 C C . TYR A 1 781 ? -32.798 26.942 -6.581 1.00 91.94 781 TYR A C 1
ATOM 6037 O O . TYR A 1 781 ? -32.998 27.002 -7.794 1.00 91.94 781 TYR A O 1
ATOM 6045 N N . GLY A 1 782 ? -33.742 26.594 -5.702 1.00 87.50 782 GLY A N 1
ATOM 6046 C CA . GLY A 1 782 ? -35.124 26.282 -6.087 1.00 87.50 782 GLY A CA 1
ATOM 6047 C C . GLY A 1 782 ? -35.316 24.930 -6.785 1.00 87.50 782 GLY A C 1
ATOM 6048 O O . GLY A 1 782 ? -36.373 24.709 -7.365 1.00 87.50 782 GLY A O 1
ATOM 6049 N N . MET A 1 783 ? -34.322 24.035 -6.730 1.00 89.88 783 MET A N 1
ATOM 6050 C CA . MET A 1 783 ? -34.383 22.690 -7.314 1.00 89.88 783 MET A CA 1
ATOM 6051 C C . MET A 1 783 ? -34.478 21.614 -6.232 1.00 89.88 783 MET A C 1
ATOM 6053 O O . MET A 1 783 ? -33.799 21.686 -5.209 1.00 89.88 783 MET A O 1
ATOM 6057 N N . GLY A 1 784 ? -35.274 20.575 -6.487 1.00 91.44 784 GLY A N 1
ATOM 6058 C CA . GLY A 1 784 ? -35.238 19.342 -5.697 1.00 91.44 784 GLY A CA 1
ATOM 6059 C C . GLY A 1 784 ? -34.083 18.423 -6.112 1.00 91.44 784 GLY A C 1
ATOM 6060 O O . GLY A 1 784 ? -33.479 18.610 -7.166 1.00 91.44 784 GLY A O 1
ATOM 6061 N N . VAL A 1 785 ? -33.803 17.382 -5.321 1.00 93.62 785 VAL A N 1
ATOM 6062 C CA . VAL A 1 785 ? -32.710 16.422 -5.598 1.00 93.62 785 VAL A CA 1
ATOM 6063 C C . VAL A 1 785 ? -32.847 15.767 -6.972 1.00 93.62 785 VAL A C 1
ATOM 6065 O O . VAL A 1 785 ? -31.877 15.723 -7.721 1.00 93.62 785 VAL A O 1
ATOM 6068 N N . ALA A 1 786 ? -34.047 15.297 -7.323 1.00 94.00 786 ALA A N 1
ATOM 6069 C CA . ALA A 1 786 ? -34.291 14.633 -8.602 1.00 94.00 786 ALA A CA 1
ATOM 6070 C C . ALA A 1 786 ? -33.966 15.544 -9.798 1.00 94.00 786 ALA A C 1
ATOM 6072 O O . ALA A 1 786 ? -33.282 15.128 -10.731 1.00 94.00 786 ALA A O 1
ATOM 6073 N N . GLU A 1 787 ? -34.398 16.808 -9.735 1.00 93.50 787 GLU A N 1
ATOM 6074 C CA . GLU A 1 787 ? -34.079 17.806 -10.758 1.00 93.50 787 GLU A CA 1
ATOM 6075 C C . GLU A 1 787 ? -32.579 18.126 -10.771 1.00 93.50 787 GLU A C 1
ATOM 6077 O O . GLU A 1 787 ? -31.981 18.180 -11.841 1.00 93.50 787 GLU A O 1
ATOM 6082 N N . ALA A 1 788 ? -31.950 18.273 -9.601 1.00 94.88 788 ALA A N 1
ATOM 6083 C CA . ALA A 1 788 ? -30.526 18.580 -9.483 1.00 94.88 788 ALA A CA 1
ATOM 6084 C C . ALA A 1 788 ? -29.621 17.469 -10.044 1.00 94.88 788 ALA A C 1
ATOM 6086 O O . ALA A 1 788 ? -28.590 17.777 -10.639 1.00 94.88 788 ALA A O 1
ATOM 6087 N N . VAL A 1 789 ? -29.996 16.192 -9.901 1.00 95.75 789 VAL A N 1
ATOM 6088 C CA . VAL A 1 789 ? -29.248 15.058 -10.476 1.00 95.75 789 VAL A CA 1
ATOM 6089 C C . VAL A 1 789 ? -29.250 15.132 -12.006 1.00 95.75 789 VAL A C 1
ATOM 6091 O O . VAL A 1 789 ? -28.189 15.071 -12.629 1.00 95.75 789 VAL A O 1
ATOM 6094 N N . GLU A 1 790 ? -30.416 15.313 -12.626 1.00 94.75 790 GLU A N 1
ATOM 6095 C CA . GLU A 1 790 ? -30.516 15.414 -14.089 1.00 94.75 790 GLU A CA 1
ATOM 6096 C C . GLU A 1 790 ? -29.895 16.714 -14.619 1.00 94.75 790 GLU A C 1
ATOM 6098 O O . GLU A 1 790 ? -29.179 16.709 -15.624 1.00 94.75 790 GLU A O 1
ATOM 6103 N N . PHE A 1 791 ? -30.081 17.822 -13.898 1.00 94.38 791 PHE A N 1
ATOM 6104 C CA . PHE A 1 791 ? -29.444 19.099 -14.206 1.00 94.38 791 PHE A CA 1
ATOM 6105 C C . PHE A 1 791 ? -27.916 19.007 -14.127 1.00 94.38 791 PHE A C 1
ATOM 6107 O O . PHE A 1 791 ? -27.234 19.519 -15.010 1.00 94.38 791 PHE A O 1
ATOM 6114 N N . GLY A 1 792 ? -27.372 18.305 -13.129 1.00 95.38 792 GLY A N 1
ATOM 6115 C CA . GLY A 1 792 ? -25.937 18.082 -12.973 1.00 95.38 792 GLY A CA 1
ATOM 6116 C C . GLY A 1 792 ? -25.330 17.262 -14.109 1.00 95.38 792 GLY A C 1
ATOM 6117 O O . GLY A 1 792 ? -24.288 17.642 -14.640 1.00 95.38 792 GLY A O 1
ATOM 6118 N N . LYS A 1 793 ? -26.005 16.191 -14.550 1.00 95.44 793 LYS A N 1
ATOM 6119 C CA . LYS A 1 793 ? -25.579 15.396 -15.719 1.00 95.44 793 LYS A CA 1
ATOM 6120 C C . LYS A 1 793 ? -25.553 16.232 -16.996 1.00 95.44 793 LYS A C 1
ATOM 6122 O O . LYS A 1 793 ? -24.578 16.175 -17.745 1.00 95.44 793 LYS A O 1
ATOM 6127 N N . ARG A 1 794 ? -26.600 17.031 -17.229 1.00 94.62 794 ARG A N 1
ATOM 6128 C CA . ARG A 1 794 ? -26.673 17.931 -18.386 1.00 94.62 794 ARG A CA 1
ATOM 6129 C C . ARG A 1 794 ? -25.588 19.006 -18.330 1.00 94.62 794 ARG A C 1
ATOM 6131 O O . ARG A 1 794 ? -24.889 19.209 -19.318 1.00 94.62 794 ARG A O 1
ATOM 6138 N N . MET A 1 795 ? -25.410 19.642 -17.171 1.00 94.81 795 MET A N 1
ATOM 6139 C CA . MET A 1 795 ? -24.376 20.653 -16.951 1.00 94.81 795 MET A CA 1
ATOM 6140 C C . MET A 1 795 ? -22.979 20.091 -17.221 1.00 94.81 795 MET A C 1
ATOM 6142 O O . MET A 1 795 ? -22.206 20.723 -17.931 1.00 94.81 795 MET A O 1
ATOM 6146 N N . ALA A 1 796 ? -22.664 18.894 -16.717 1.00 95.88 796 ALA A N 1
ATOM 6147 C CA . ALA A 1 796 ? -21.375 18.249 -16.958 1.00 95.88 796 ALA A CA 1
ATOM 6148 C C . ALA A 1 796 ? -21.090 18.061 -18.460 1.00 95.88 796 ALA A C 1
ATOM 6150 O O . ALA A 1 796 ? -20.001 18.401 -18.925 1.00 95.88 796 ALA A O 1
ATOM 6151 N N . GLY A 1 797 ? -22.079 17.581 -19.225 1.00 94.81 797 GLY A N 1
ATOM 6152 C CA . GLY A 1 797 ? -21.964 17.410 -20.677 1.00 94.81 797 GLY A CA 1
ATOM 6153 C C . GLY A 1 797 ? -21.758 18.736 -21.411 1.00 94.81 797 GLY A C 1
ATOM 6154 O O . GLY A 1 797 ? -20.787 18.891 -22.143 1.00 94.81 797 GLY A O 1
ATOM 6155 N N . GLU A 1 798 ? -22.617 19.718 -21.146 1.00 94.12 798 GLU A N 1
ATOM 6156 C CA . GLU A 1 798 ? -22.587 21.030 -21.802 1.00 94.12 798 GLU A CA 1
ATOM 6157 C C . GLU A 1 798 ? -21.352 21.878 -21.463 1.00 94.12 798 GLU A C 1
ATOM 6159 O O . GLU A 1 798 ? -20.930 22.695 -22.278 1.00 94.12 798 GLU A O 1
ATOM 6164 N N . VAL A 1 799 ? -20.799 21.750 -20.252 1.00 94.25 799 VAL A N 1
ATOM 6165 C CA . VAL A 1 799 ? -19.549 22.433 -19.875 1.00 94.25 799 VAL A CA 1
ATOM 6166 C C . VAL A 1 799 ? -18.353 21.726 -20.514 1.00 94.25 799 VAL A C 1
ATOM 6168 O O . VAL A 1 799 ? -17.395 22.387 -20.905 1.00 94.25 799 VAL A O 1
ATOM 6171 N N . SER A 1 800 ? -18.413 20.401 -20.677 1.00 95.19 800 SER A N 1
ATOM 6172 C CA . SER A 1 800 ? -17.338 19.635 -21.317 1.00 95.19 800 SER A CA 1
ATOM 6173 C C . SER A 1 800 ? -17.124 19.998 -22.789 1.00 95.19 800 SER A C 1
ATOM 6175 O O . SER A 1 800 ? -16.010 19.852 -23.273 1.00 95.19 800 SER A O 1
ATOM 6177 N N . GLU A 1 801 ? -18.137 20.530 -23.484 1.00 94.12 801 GLU A N 1
ATOM 6178 C CA . GLU A 1 801 ? -18.032 21.010 -24.877 1.00 94.12 801 GLU A CA 1
ATOM 6179 C C . GLU A 1 801 ? -17.070 22.199 -25.056 1.00 94.12 801 GLU A C 1
ATOM 6181 O O . GLU A 1 801 ? -16.701 22.532 -26.180 1.00 94.12 801 GLU A O 1
ATOM 6186 N N . VAL A 1 802 ? -16.653 22.849 -23.964 1.00 93.06 802 VAL A N 1
ATOM 6187 C CA . VAL A 1 802 ? -15.702 23.972 -23.997 1.00 93.06 802 VAL A CA 1
ATOM 6188 C C . VAL A 1 802 ? -14.276 23.512 -24.309 1.00 93.06 802 VAL A C 1
ATOM 6190 O O . VAL A 1 802 ? -13.473 24.307 -24.803 1.00 93.06 802 VAL A O 1
ATOM 6193 N N . TRP A 1 803 ? -13.941 22.252 -24.022 1.00 93.19 803 TRP A N 1
ATOM 6194 C CA . TRP A 1 803 ? -12.591 21.721 -24.194 1.00 93.19 803 TRP A CA 1
ATOM 6195 C C . TRP A 1 803 ? -12.550 20.584 -25.212 1.00 93.19 803 TRP A C 1
ATOM 6197 O O . TRP A 1 803 ? -13.492 19.810 -25.359 1.00 93.19 803 TRP A O 1
ATOM 6207 N N . ASP A 1 804 ? -11.404 20.445 -25.875 1.00 87.00 804 ASP A N 1
ATOM 6208 C CA . ASP A 1 804 ? -11.135 19.299 -26.737 1.00 87.00 804 ASP A CA 1
ATOM 6209 C C . ASP A 1 804 ? -10.928 18.004 -25.921 1.00 87.00 804 ASP A C 1
ATOM 6211 O O . ASP A 1 804 ? -10.473 18.018 -24.767 1.00 87.00 804 ASP A O 1
ATOM 6215 N N . ASP A 1 805 ? -11.196 16.852 -26.550 1.00 82.88 805 ASP A N 1
ATOM 6216 C CA . ASP A 1 805 ? -10.894 15.532 -25.978 1.00 82.88 805 ASP A CA 1
ATOM 6217 C C . ASP A 1 805 ? -9.404 15.436 -25.572 1.00 82.88 805 ASP A C 1
ATOM 6219 O O . ASP A 1 805 ? -8.525 15.871 -26.327 1.00 82.88 805 ASP A O 1
ATOM 6223 N N . PRO A 1 806 ? -9.062 14.863 -24.397 1.00 89.88 806 PRO A N 1
ATOM 6224 C CA . PRO A 1 806 ? -9.914 14.120 -23.457 1.00 89.88 806 PRO A CA 1
ATOM 6225 C C . PRO A 1 806 ? -10.324 14.894 -22.186 1.00 89.88 806 PRO A C 1
ATOM 6227 O O . PRO A 1 806 ? -10.605 14.270 -21.159 1.00 89.88 806 PRO A O 1
ATOM 6230 N N . VAL A 1 807 ? -10.303 16.233 -22.187 1.00 93.50 807 VAL A N 1
ATOM 6231 C CA . VAL A 1 807 ? -10.663 17.023 -20.992 1.00 93.50 807 VAL A CA 1
ATOM 6232 C C . VAL A 1 807 ? -12.184 17.082 -20.853 1.00 93.50 807 VAL A C 1
ATOM 6234 O O . VAL A 1 807 ? -12.857 17.675 -21.684 1.00 93.50 807 VAL A O 1
ATOM 6237 N N . GLN A 1 808 ? -12.728 16.456 -19.807 1.00 93.12 808 GLN A N 1
ATOM 6238 C CA . GLN A 1 808 ? -14.174 16.359 -19.577 1.00 93.12 808 GLN A CA 1
ATOM 6239 C C . GLN A 1 808 ? -14.505 16.455 -18.084 1.00 93.12 808 GLN A C 1
ATOM 6241 O O . GLN A 1 808 ? -13.765 15.924 -17.248 1.00 93.12 808 GLN A O 1
ATOM 6246 N N . LEU A 1 809 ? -15.629 17.100 -17.771 1.00 94.75 809 LEU A N 1
ATOM 6247 C CA . LEU A 1 809 ? -16.286 17.064 -16.465 1.00 94.75 809 LEU A CA 1
ATOM 6248 C C . LEU A 1 809 ? -17.315 15.931 -16.443 1.00 94.75 809 LEU A C 1
ATOM 6250 O O . LEU A 1 809 ? -18.087 15.751 -17.383 1.00 94.75 809 LEU A O 1
ATOM 6254 N N . GLU A 1 810 ? -17.354 15.189 -15.345 1.00 94.75 810 GLU A N 1
ATOM 6255 C CA . GLU A 1 810 ? -18.344 14.151 -15.080 1.00 94.75 810 GLU A CA 1
ATOM 6256 C C . GLU A 1 810 ? -19.177 14.543 -13.852 1.00 94.75 810 GLU A C 1
ATOM 6258 O O . GLU A 1 810 ? -18.670 15.103 -12.880 1.00 94.75 810 GLU A O 1
ATOM 6263 N N . PHE A 1 811 ? -20.477 14.251 -13.900 1.00 96.62 811 PHE A N 1
ATOM 6264 C CA . PHE A 1 811 ? -21.332 14.330 -12.720 1.00 96.62 811 PHE A CA 1
ATOM 6265 C C . PHE A 1 811 ? -20.928 13.223 -11.741 1.00 96.62 811 PHE A C 1
ATOM 6267 O O . PHE A 1 811 ? -20.984 12.042 -12.094 1.00 96.62 811 PHE A O 1
ATOM 6274 N N . GLU A 1 812 ? -20.539 13.600 -10.523 1.00 95.06 812 GLU A N 1
ATOM 6275 C CA . GLU A 1 812 ? -20.195 12.642 -9.472 1.00 95.06 812 GLU A CA 1
ATOM 6276 C C . GLU A 1 812 ? -21.432 12.318 -8.630 1.00 95.06 812 GLU A C 1
ATOM 6278 O O . GLU A 1 812 ? -21.884 11.170 -8.599 1.00 95.06 812 GLU A O 1
ATOM 6283 N N . ASN A 1 813 ? -21.994 13.325 -7.960 1.00 96.62 813 ASN A N 1
ATOM 6284 C CA . ASN A 1 813 ? -23.185 13.192 -7.129 1.00 96.62 813 ASN A CA 1
ATOM 6285 C C . ASN A 1 813 ? -23.838 14.556 -6.826 1.00 96.62 813 ASN A C 1
ATOM 6287 O O . ASN A 1 813 ? -23.357 15.618 -7.221 1.00 96.62 813 ASN A O 1
ATOM 6291 N N . VAL A 1 814 ? -24.959 14.516 -6.108 1.00 97.62 814 VAL A N 1
ATOM 6292 C CA . VAL A 1 814 ? -25.560 15.661 -5.419 1.00 97.62 814 VAL A CA 1
ATOM 6293 C C . VAL A 1 814 ? -25.421 15.462 -3.912 1.00 97.62 814 VAL A C 1
ATOM 6295 O O . VAL A 1 814 ? -25.717 14.385 -3.399 1.00 97.62 814 VAL A O 1
ATOM 6298 N N . LEU A 1 815 ? -25.019 16.504 -3.188 1.00 97.44 815 LEU A N 1
ATOM 6299 C CA . LEU A 1 815 ? -25.022 16.562 -1.729 1.00 97.44 815 LEU A CA 1
ATOM 6300 C C . LEU A 1 815 ? -26.245 17.351 -1.251 1.00 97.44 815 LEU A C 1
ATOM 6302 O O . LEU A 1 815 ? -26.329 18.565 -1.470 1.00 97.44 815 LEU A O 1
ATOM 6306 N N . PHE A 1 816 ? -27.193 16.675 -0.599 1.00 95.12 816 PHE A N 1
ATOM 6307 C CA . PHE A 1 816 ? -28.385 17.322 -0.049 1.00 95.12 816 PHE A CA 1
ATOM 6308 C C . PHE A 1 816 ? -29.073 16.513 1.070 1.00 95.12 816 PHE A C 1
ATOM 6310 O O . PHE A 1 816 ? -29.542 15.407 0.801 1.00 95.12 816 PHE A O 1
ATOM 6317 N N . PRO A 1 817 ? -29.229 17.059 2.293 1.00 94.62 817 PRO A N 1
ATOM 6318 C CA . PRO A 1 817 ? -28.629 18.299 2.798 1.00 94.62 817 PRO A CA 1
ATOM 6319 C C . PRO A 1 817 ? -27.091 18.280 2.736 1.00 94.62 817 PRO A C 1
ATOM 6321 O O . PRO A 1 817 ? -26.479 17.219 2.577 1.00 94.62 817 PRO A O 1
ATOM 6324 N N . SER A 1 818 ? -26.454 19.448 2.853 1.00 95.62 818 SER A N 1
ATOM 6325 C CA . SER A 1 818 ? -24.989 19.571 2.789 1.00 95.62 818 SER A CA 1
ATOM 6326 C C . SER A 1 818 ? -24.407 20.480 3.875 1.00 95.62 818 SER A C 1
ATOM 6328 O O . SER A 1 818 ? -25.053 21.400 4.375 1.00 95.62 818 SER A O 1
ATOM 6330 N N . LEU A 1 819 ? -23.159 20.204 4.255 1.00 96.12 819 LEU A N 1
ATOM 6331 C CA . LEU A 1 819 ? -22.386 20.915 5.267 1.00 96.12 819 LEU A CA 1
ATOM 6332 C C . LEU A 1 819 ? -20.969 21.179 4.740 1.00 96.12 819 LEU A C 1
ATOM 6334 O O . LEU A 1 819 ? -20.129 20.276 4.698 1.00 96.12 819 LEU A O 1
ATOM 6338 N N . LEU A 1 820 ? -20.674 22.432 4.393 1.00 96.00 820 LEU A N 1
ATOM 6339 C CA . LEU A 1 820 ? -19.342 22.874 3.975 1.00 96.00 820 LEU A CA 1
ATOM 6340 C C . LEU A 1 820 ? -18.661 23.605 5.137 1.00 96.00 820 LEU A C 1
ATOM 6342 O O . LEU A 1 820 ? -19.163 24.627 5.596 1.00 96.00 820 LEU A O 1
ATOM 6346 N N . VAL A 1 821 ? -17.517 23.101 5.613 1.00 94.00 821 VAL A N 1
ATOM 6347 C CA . VAL A 1 821 ? -16.839 23.636 6.813 1.00 94.00 821 VAL A CA 1
ATOM 6348 C C . VAL A 1 821 ? -15.538 24.356 6.462 1.00 94.00 821 VAL A C 1
ATOM 6350 O O . VAL A 1 821 ? -15.271 25.453 6.943 1.00 94.00 821 VAL A O 1
ATOM 6353 N N . ASN A 1 822 ? -14.675 23.725 5.663 1.00 92.94 822 ASN A N 1
ATOM 6354 C CA . ASN A 1 822 ? -13.391 24.286 5.230 1.00 92.94 822 ASN A CA 1
ATOM 6355 C C . ASN A 1 822 ? -12.879 23.518 3.998 1.00 92.94 822 ASN A C 1
ATOM 6357 O O . ASN A 1 822 ? -13.469 22.515 3.595 1.00 92.94 822 ASN A O 1
ATOM 6361 N N . ARG A 1 823 ? -11.742 23.931 3.430 1.00 90.62 823 ARG A N 1
ATOM 6362 C CA . ARG A 1 823 ? -11.053 23.172 2.378 1.00 90.62 823 ARG A CA 1
ATOM 6363 C C . ARG A 1 823 ? -10.833 21.732 2.839 1.00 90.62 823 ARG A C 1
ATOM 6365 O O . ARG A 1 823 ? -10.315 21.504 3.938 1.00 90.62 823 ARG A O 1
ATOM 6372 N N . LYS A 1 824 ? -11.231 20.771 2.004 1.00 90.06 824 LYS A N 1
ATOM 6373 C CA . LYS A 1 824 ? -11.158 19.324 2.273 1.00 90.06 824 LYS A CA 1
ATOM 6374 C C . LYS A 1 824 ? -11.909 18.887 3.535 1.00 90.06 824 LYS A C 1
ATOM 6376 O O . LYS A 1 824 ? -11.564 17.860 4.116 1.00 90.06 824 LYS A O 1
ATOM 6381 N N . ARG A 1 825 ? -12.888 19.677 3.997 1.00 93.31 825 ARG A N 1
ATOM 6382 C CA . ARG A 1 825 ? -13.698 19.422 5.197 1.00 93.31 825 ARG A CA 1
ATOM 6383 C C . ARG A 1 825 ? -15.171 19.713 4.922 1.00 93.31 825 ARG A C 1
ATOM 6385 O O . ARG A 1 825 ? -15.611 20.855 5.061 1.00 93.31 825 ARG A O 1
ATOM 6392 N N . TYR A 1 826 ? -15.914 18.679 4.554 1.00 94.94 826 TYR A N 1
ATOM 6393 C CA . TYR A 1 826 ? -17.344 18.765 4.269 1.00 94.94 826 TYR A CA 1
ATOM 6394 C C . TYR A 1 826 ? -18.051 17.435 4.540 1.00 94.94 826 TYR A C 1
ATOM 6396 O O . TYR A 1 826 ? -17.406 16.387 4.650 1.00 94.94 826 TYR A O 1
ATOM 6404 N N . ALA A 1 827 ? -19.372 17.494 4.659 1.00 96.81 827 ALA A N 1
ATOM 6405 C CA . ALA A 1 827 ? -20.242 16.332 4.712 1.00 96.81 827 ALA A CA 1
ATOM 6406 C C . ALA A 1 827 ? -21.557 16.601 3.972 1.00 96.81 827 ALA A C 1
ATOM 6408 O O . ALA A 1 827 ? -21.968 17.750 3.835 1.00 96.81 827 ALA A O 1
ATOM 6409 N N . GLY A 1 828 ? -22.231 15.556 3.515 1.00 96.12 828 GLY A N 1
ATOM 6410 C CA . GLY A 1 828 ? -23.550 15.675 2.902 1.00 96.12 828 GLY A CA 1
ATOM 6411 C C . GLY A 1 828 ? -24.183 14.314 2.670 1.00 96.12 828 GLY A C 1
ATOM 6412 O O . GLY A 1 828 ? -23.486 13.301 2.621 1.00 96.12 828 GLY A O 1
ATOM 6413 N N . LEU A 1 829 ? -25.506 14.280 2.552 1.00 95.81 829 LEU A N 1
ATOM 6414 C CA . LEU A 1 829 ? -26.193 13.075 2.098 1.00 95.81 829 LEU A CA 1
ATOM 6415 C C . LEU A 1 829 ? -26.018 12.986 0.578 1.00 95.81 829 LEU A C 1
ATOM 6417 O O . LEU A 1 829 ? -26.391 13.918 -0.132 1.00 95.81 829 LEU A O 1
ATOM 6421 N N . SER A 1 830 ? -25.382 11.915 0.107 1.00 96.44 830 SER A N 1
ATOM 6422 C CA . SER A 1 830 ? -24.960 11.760 -1.287 1.00 96.44 830 SER A CA 1
ATOM 6423 C C . SER A 1 830 ? -26.040 11.089 -2.133 1.00 96.44 830 SER A C 1
ATOM 6425 O O . SER A 1 830 ? -26.615 10.080 -1.719 1.00 96.44 830 SER A O 1
ATOM 6427 N N . TRP A 1 831 ? -26.281 11.632 -3.325 1.00 96.00 831 TRP A N 1
ATOM 6428 C CA . TRP A 1 831 ? -27.278 11.159 -4.282 1.00 96.00 831 TRP A CA 1
ATOM 6429 C C . TRP A 1 831 ? -26.669 11.049 -5.680 1.00 96.00 831 TRP A C 1
ATOM 6431 O O . TRP A 1 831 ? -26.330 12.045 -6.318 1.00 96.00 831 TRP A O 1
ATOM 6441 N N . THR A 1 832 ? -26.543 9.823 -6.173 1.00 92.94 832 THR A N 1
ATOM 6442 C CA . THR A 1 832 ? -26.165 9.514 -7.566 1.00 92.94 832 THR A CA 1
ATOM 6443 C C . THR A 1 832 ? -27.391 9.279 -8.450 1.00 92.94 832 THR A C 1
ATOM 6445 O O . THR A 1 832 ? -27.317 9.411 -9.673 1.00 92.94 832 THR A O 1
ATOM 6448 N N . LYS A 1 833 ? -28.524 8.941 -7.825 1.00 90.88 833 LYS A N 1
ATOM 6449 C CA . LYS A 1 833 ? -29.838 8.755 -8.442 1.00 90.88 833 LYS A CA 1
ATOM 6450 C C . LYS A 1 833 ? -30.898 9.499 -7.636 1.00 90.88 833 LYS A C 1
ATOM 6452 O O . LYS A 1 833 ? -30.670 9.839 -6.478 1.00 90.88 833 LYS A O 1
ATOM 6457 N N . ALA A 1 834 ? -32.041 9.753 -8.262 1.00 86.38 834 ALA A N 1
ATOM 6458 C CA . ALA A 1 834 ? -33.127 10.513 -7.657 1.00 86.38 834 ALA A CA 1
ATOM 6459 C C . ALA A 1 834 ? -33.892 9.722 -6.585 1.00 86.38 834 ALA A C 1
ATOM 6461 O O . ALA A 1 834 ? -34.449 10.328 -5.673 1.00 86.38 834 ALA A O 1
ATOM 6462 N N . GLU A 1 835 ? -33.945 8.393 -6.715 1.00 85.81 835 GLU A N 1
ATOM 6463 C CA . GLU A 1 835 ? -34.828 7.554 -5.900 1.00 85.81 835 GLU A CA 1
ATOM 6464 C C . GLU A 1 835 ? -34.264 7.312 -4.495 1.00 85.81 835 GLU A C 1
ATOM 6466 O O . GLU A 1 835 ? -34.997 7.433 -3.517 1.00 85.81 835 GLU A O 1
ATOM 6471 N N . ASP A 1 836 ? -32.960 7.029 -4.401 1.00 86.19 836 ASP A N 1
ATOM 6472 C CA . ASP A 1 836 ? -32.318 6.569 -3.171 1.00 86.19 836 ASP A CA 1
ATOM 6473 C C . ASP A 1 836 ? -30.988 7.279 -2.895 1.00 86.19 836 ASP A C 1
ATOM 6475 O O . ASP A 1 836 ? -30.096 7.355 -3.749 1.00 86.19 836 ASP A O 1
ATOM 6479 N N . ALA A 1 837 ? -30.822 7.725 -1.648 1.00 88.31 837 ALA A N 1
ATOM 6480 C CA . ALA A 1 837 ? -29.556 8.247 -1.158 1.00 88.31 837 ALA A CA 1
ATOM 6481 C C . ALA A 1 837 ? -28.519 7.123 -1.008 1.00 88.31 837 ALA A C 1
ATOM 6483 O O . ALA A 1 837 ? -28.795 6.054 -0.466 1.00 88.31 837 ALA A O 1
ATOM 6484 N N . ASN A 1 838 ? -27.277 7.397 -1.405 1.00 88.62 838 ASN A N 1
ATOM 6485 C CA . ASN A 1 838 ? -26.151 6.469 -1.276 1.00 88.62 838 ASN A CA 1
ATOM 6486 C C . ASN A 1 838 ? -25.604 6.376 0.159 1.00 88.62 838 ASN A C 1
ATOM 6488 O O . ASN A 1 838 ? -24.850 5.453 0.467 1.00 88.62 838 ASN A O 1
ATOM 6492 N N . GLY A 1 839 ? -25.966 7.329 1.022 1.00 92.75 839 GLY A N 1
ATOM 6493 C CA . GLY A 1 839 ? -25.489 7.449 2.398 1.00 92.75 839 GLY A CA 1
ATOM 6494 C C . GLY A 1 839 ? -24.795 8.783 2.670 1.00 92.75 839 GLY A C 1
ATOM 6495 O O . GLY A 1 839 ? -24.680 9.641 1.793 1.00 92.75 839 GLY A O 1
ATOM 6496 N N . ILE A 1 840 ? -24.362 8.980 3.916 1.00 94.31 840 ILE A N 1
ATOM 6497 C CA . ILE A 1 840 ? -23.654 10.195 4.330 1.00 94.31 840 ILE A CA 1
ATOM 6498 C C . ILE A 1 840 ? -22.203 10.126 3.847 1.00 94.31 840 ILE A C 1
ATOM 6500 O O . ILE A 1 840 ? -21.425 9.269 4.268 1.00 94.31 840 ILE A O 1
ATOM 6504 N N . GLU A 1 841 ? -21.821 11.075 3.003 1.00 94.56 841 GLU A N 1
ATOM 6505 C CA . GLU A 1 841 ? -20.443 11.293 2.593 1.00 94.56 841 GLU A CA 1
ATOM 6506 C C . GLU A 1 841 ? -19.767 12.279 3.550 1.00 94.56 841 GLU A C 1
ATOM 6508 O O . GLU A 1 841 ? -20.296 13.354 3.822 1.00 94.56 841 GLU A O 1
ATOM 6513 N N . VAL A 1 842 ? -18.583 11.926 4.063 1.00 94.19 842 VAL A N 1
ATOM 6514 C CA . VAL A 1 842 ? -17.799 12.781 4.969 1.00 94.19 842 VAL A CA 1
ATOM 6515 C C . VAL A 1 842 ? -16.342 12.830 4.524 1.00 94.19 842 VAL A C 1
ATOM 6517 O O . VAL A 1 842 ? -15.671 11.796 4.437 1.00 94.19 842 VAL A O 1
ATOM 6520 N N . LYS A 1 843 ? -15.812 14.040 4.315 1.00 92.12 843 LYS A N 1
ATOM 6521 C CA . LYS A 1 843 ? -14.417 14.280 3.917 1.00 92.12 843 LYS A CA 1
ATOM 6522 C C . LYS A 1 843 ? -13.719 15.153 4.948 1.00 92.12 843 LYS A C 1
ATOM 6524 O O . LYS A 1 843 ? -14.197 16.225 5.293 1.00 92.12 843 LYS A O 1
ATOM 6529 N N . GLY A 1 844 ? -12.586 14.672 5.465 1.00 89.31 844 GLY A N 1
ATOM 6530 C CA . GLY A 1 844 ? -11.667 15.411 6.347 1.00 89.31 844 GLY A CA 1
ATOM 6531 C C . GLY A 1 844 ? -12.182 15.809 7.738 1.00 89.31 844 GLY A C 1
ATOM 6532 O O . GLY A 1 844 ? -11.409 16.380 8.517 1.00 89.31 844 GLY A O 1
ATOM 6533 N N . LEU A 1 845 ? -13.438 15.502 8.073 1.00 91.81 845 LEU A N 1
ATOM 6534 C CA . LEU A 1 845 ? -13.994 15.647 9.421 1.00 91.81 845 LEU A CA 1
ATOM 6535 C C . LEU A 1 845 ? -13.617 14.458 10.313 1.00 91.81 845 LEU A C 1
ATOM 6537 O O . LEU A 1 845 ? -13.339 13.358 9.835 1.00 91.81 845 LEU A O 1
ATOM 6541 N N . GLU A 1 846 ? -13.597 14.690 11.623 1.00 91.12 846 GLU A N 1
ATOM 6542 C CA . GLU A 1 846 ? -13.114 13.747 12.632 1.00 91.12 846 GLU A CA 1
ATOM 6543 C C . GLU A 1 846 ? -13.924 12.446 12.691 1.00 91.12 846 GLU A C 1
ATOM 6545 O O . GLU A 1 846 ? -13.339 11.423 13.028 1.00 91.12 846 GLU A O 1
ATOM 6550 N N . ALA A 1 847 ? -15.190 12.453 12.256 1.00 89.44 847 ALA A N 1
ATOM 6551 C CA . ALA A 1 847 ? -16.023 11.254 12.108 1.00 89.44 847 ALA A CA 1
ATOM 6552 C C . ALA A 1 847 ? -15.339 10.127 11.308 1.00 89.44 847 ALA A C 1
ATOM 6554 O O . ALA A 1 847 ? -15.403 8.969 11.701 1.00 89.44 847 ALA A O 1
ATOM 6555 N N . ASN A 1 848 ? -14.610 10.475 10.238 1.00 84.50 848 ASN A N 1
ATOM 6556 C CA . ASN A 1 848 ? -13.938 9.509 9.354 1.00 84.50 848 ASN A CA 1
ATOM 6557 C C . ASN A 1 848 ? -12.403 9.556 9.457 1.00 84.50 848 ASN A C 1
ATOM 6559 O O . ASN A 1 848 ? -11.687 9.001 8.616 1.00 84.50 848 ASN A O 1
ATOM 6563 N N . ARG A 1 849 ? -11.850 10.248 10.461 1.00 81.75 849 ARG A N 1
ATOM 6564 C CA . ARG A 1 849 ? -10.397 10.337 10.646 1.00 81.75 849 ARG A CA 1
ATOM 6565 C C . ARG A 1 849 ? -9.888 9.219 11.547 1.00 81.75 849 ARG A C 1
ATOM 6567 O O . ARG A 1 849 ? -10.237 9.131 12.712 1.00 81.75 849 ARG A O 1
ATOM 6574 N N . ARG A 1 850 ? -8.927 8.447 11.041 1.00 69.81 850 ARG A N 1
ATOM 6575 C CA . ARG A 1 850 ? -8.248 7.354 11.770 1.00 69.81 850 ARG A CA 1
ATOM 6576 C C . ARG A 1 850 ? -7.499 7.765 13.042 1.00 69.81 850 ARG A C 1
ATOM 6578 O O . ARG A 1 850 ? -7.213 6.928 13.888 1.00 69.81 850 ARG A O 1
ATOM 6585 N N . ASP A 1 851 ? -7.056 9.018 13.109 1.00 68.94 851 ASP A N 1
ATOM 6586 C CA . ASP A 1 851 ? -6.346 9.581 14.258 1.00 68.94 851 ASP A CA 1
ATOM 6587 C C . ASP A 1 851 ? -7.295 10.270 15.241 1.00 68.94 851 ASP A C 1
ATOM 6589 O O . ASP A 1 851 ? -6.855 10.719 16.300 1.00 68.94 851 ASP A O 1
ATOM 6593 N N . ALA A 1 852 ? -8.584 10.354 14.898 1.00 84.00 852 ALA A N 1
ATOM 6594 C CA . ALA A 1 852 ? -9.598 10.809 15.821 1.00 84.00 852 ALA A CA 1
ATOM 6595 C C . ALA A 1 852 ? -9.827 9.753 16.903 1.00 84.00 852 ALA A C 1
ATOM 6597 O O . ALA A 1 852 ? -9.770 8.543 16.674 1.00 84.00 852 ALA A O 1
ATOM 6598 N N . VAL A 1 853 ? -10.082 10.245 18.106 1.00 89.31 853 VAL A N 1
ATOM 6599 C CA . VAL A 1 853 ? -10.465 9.410 19.239 1.00 89.31 853 VAL A CA 1
ATOM 6600 C C . VAL A 1 853 ? -11.856 8.833 18.951 1.00 89.31 853 VAL A C 1
ATOM 6602 O O . VAL A 1 853 ? -12.710 9.599 18.496 1.00 89.31 853 VAL A O 1
ATOM 6605 N N . PRO A 1 854 ? -12.127 7.540 19.220 1.00 90.38 854 PRO A N 1
ATOM 6606 C CA . PRO A 1 854 ? -13.423 6.933 18.906 1.00 90.38 854 PRO A CA 1
ATOM 6607 C C . PRO A 1 854 ? -14.607 7.738 19.456 1.00 90.38 854 PRO A C 1
ATOM 6609 O O . PRO A 1 854 ? -15.598 7.916 18.763 1.00 90.38 854 PRO A O 1
ATOM 6612 N N . LEU A 1 855 ? -14.450 8.330 20.646 1.00 93.00 855 LEU A N 1
ATOM 6613 C CA . LEU A 1 855 ? -15.417 9.248 21.241 1.00 93.00 855 LEU A CA 1
ATOM 6614 C C . LEU A 1 855 ? -15.855 10.368 20.285 1.00 93.00 855 LEU A C 1
ATOM 6616 O O . LEU A 1 855 ? -17.047 10.550 20.071 1.00 93.00 855 LEU A O 1
ATOM 6620 N N . ILE A 1 856 ? -14.918 11.143 19.728 1.00 94.00 856 ILE A N 1
ATOM 6621 C CA . ILE A 1 856 ? -15.285 12.271 18.860 1.00 94.00 856 ILE A CA 1
ATOM 6622 C C . ILE A 1 856 ? -15.754 11.793 17.485 1.00 94.00 856 ILE A C 1
ATOM 6624 O O . ILE A 1 856 ? -16.588 12.459 16.875 1.00 94.00 856 ILE A O 1
ATOM 6628 N N . ALA A 1 857 ? -15.264 10.644 17.013 1.00 91.56 857 ALA A N 1
ATOM 6629 C CA . ALA A 1 857 ? -15.748 10.057 15.772 1.00 91.56 857 ALA A CA 1
ATOM 6630 C C . ALA A 1 857 ? -17.240 9.694 15.880 1.00 91.56 857 ALA A C 1
ATOM 6632 O O . ALA A 1 857 ? -18.031 10.123 15.041 1.00 91.56 857 ALA A O 1
ATOM 6633 N N . ASP A 1 858 ? -17.628 9.015 16.965 1.00 91.81 858 ASP A N 1
ATOM 6634 C CA . ASP A 1 858 ? -19.013 8.616 17.233 1.00 91.81 858 ASP A CA 1
ATOM 6635 C C . ASP A 1 858 ? -19.926 9.831 17.452 1.00 91.81 858 ASP A C 1
ATOM 6637 O O . ASP A 1 858 ? -20.970 9.937 16.815 1.00 91.81 858 ASP A O 1
ATOM 6641 N N . LEU A 1 859 ? -19.519 10.778 18.310 1.00 94.56 859 LEU A N 1
ATOM 6642 C CA . LEU A 1 859 ? -20.310 11.981 18.607 1.00 94.56 859 LEU A CA 1
ATOM 6643 C C . LEU A 1 859 ? -20.529 12.839 17.356 1.00 94.56 859 LEU A C 1
ATOM 6645 O O . LEU A 1 859 ? -21.629 13.330 17.119 1.00 94.56 859 LEU A O 1
ATOM 6649 N N . MET A 1 860 ? -19.481 13.037 16.551 1.00 95.19 860 MET A N 1
ATOM 6650 C CA . MET A 1 860 ? -19.602 13.789 15.305 1.00 95.19 860 MET A CA 1
ATOM 6651 C C . MET A 1 860 ? -20.439 13.024 14.277 1.00 95.19 860 MET A C 1
ATOM 6653 O O . MET A 1 860 ? -21.224 13.650 13.574 1.00 95.19 860 MET A O 1
ATOM 6657 N N . GLY A 1 861 ? -20.310 11.696 14.211 1.00 94.81 861 GLY A N 1
ATOM 6658 C CA . GLY A 1 861 ? -21.163 10.842 13.387 1.00 94.81 861 GLY A CA 1
ATOM 6659 C C . GLY A 1 861 ? -22.642 10.969 13.753 1.00 94.81 861 GLY A C 1
ATOM 6660 O O . GLY A 1 861 ? -23.466 11.156 12.866 1.00 94.81 861 GLY A O 1
ATOM 6661 N N . GLU A 1 862 ? -22.973 10.965 15.047 1.00 95.12 862 GLU A N 1
ATOM 6662 C CA . GLU A 1 862 ? -24.341 11.165 15.545 1.00 95.12 862 GLU A CA 1
ATOM 6663 C C . GLU A 1 862 ? -24.889 12.546 15.151 1.00 95.12 862 GLU A C 1
ATOM 6665 O O . GLU A 1 862 ? -25.983 12.642 14.59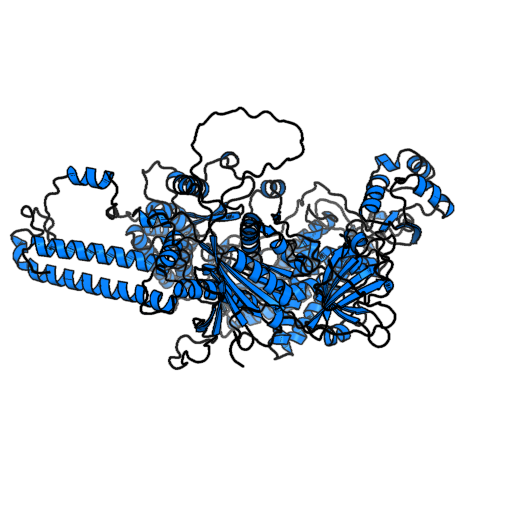8 1.00 95.12 862 GLU A O 1
ATOM 6670 N N . VAL A 1 863 ? -24.099 13.610 15.340 1.00 95.56 863 VAL A N 1
ATOM 6671 C CA . VAL A 1 863 ? -24.475 14.972 14.921 1.00 95.56 863 VAL A CA 1
ATOM 6672 C C . VAL A 1 863 ? -24.702 15.048 13.410 1.00 95.56 863 VAL A C 1
ATOM 6674 O O . VAL A 1 863 ? -25.699 15.615 12.972 1.00 95.56 863 VAL A O 1
ATOM 6677 N N . LEU A 1 864 ? -23.810 14.468 12.601 1.00 95.44 864 LEU A N 1
ATOM 6678 C CA . LEU A 1 864 ? -23.961 14.441 11.144 1.00 95.44 864 LEU A CA 1
ATOM 6679 C C . LEU A 1 864 ? -25.184 13.626 10.713 1.00 95.44 864 LEU A C 1
ATOM 6681 O O . LEU A 1 864 ? -25.868 14.025 9.776 1.00 95.44 864 LEU A O 1
ATOM 6685 N N . ASN A 1 865 ? -25.490 12.530 11.408 1.00 95.06 865 ASN A N 1
ATOM 6686 C CA . ASN A 1 865 ? -26.679 11.728 11.146 1.00 95.06 865 ASN A CA 1
ATOM 6687 C C . ASN A 1 865 ? -27.962 12.528 11.394 1.00 95.06 865 ASN A C 1
ATOM 6689 O O . ASN A 1 865 ? -28.858 12.530 10.556 1.00 95.06 865 ASN A O 1
ATOM 6693 N N . ILE A 1 866 ? -28.026 13.270 12.504 1.00 94.75 866 ILE A N 1
ATOM 6694 C CA . ILE A 1 866 ? -29.158 14.157 12.797 1.00 94.75 866 ILE A CA 1
ATOM 6695 C C . ILE A 1 866 ? -29.262 15.256 11.731 1.00 94.75 866 ILE A C 1
ATOM 6697 O O . ILE A 1 866 ? -30.334 15.464 11.172 1.00 94.75 866 ILE A O 1
ATOM 6701 N N . LEU A 1 867 ? -28.155 15.929 11.401 1.00 93.56 867 LEU A N 1
ATOM 6702 C CA . LEU A 1 867 ? -28.158 17.005 10.405 1.00 93.56 867 LEU A CA 1
ATOM 6703 C C . LEU A 1 867 ? -28.603 16.518 9.020 1.00 93.56 867 LEU A C 1
ATOM 6705 O O . LEU A 1 867 ? -29.377 17.182 8.347 1.00 93.56 867 LEU A O 1
ATOM 6709 N N . LEU A 1 868 ? -28.123 15.361 8.574 1.00 92.94 868 LEU A N 1
ATOM 6710 C CA . LEU A 1 868 ? -28.274 14.948 7.178 1.00 92.94 868 LEU A CA 1
ATOM 6711 C C . LEU A 1 868 ? -29.440 13.981 6.941 1.00 92.94 868 LEU A C 1
ATOM 6713 O O . LEU A 1 868 ? -29.843 13.810 5.794 1.00 92.94 868 LEU A O 1
ATOM 6717 N N . GLN A 1 869 ? -29.978 13.346 7.989 1.00 90.25 869 GLN A N 1
ATOM 6718 C CA . GLN A 1 869 ? -31.022 12.318 7.876 1.00 90.25 869 GLN A CA 1
ATOM 6719 C C . GLN A 1 869 ? -32.211 12.500 8.836 1.00 90.25 869 GLN A C 1
ATOM 6721 O O . GLN A 1 869 ? -33.069 11.614 8.904 1.00 90.25 869 GLN A O 1
ATOM 6726 N N . SER A 1 870 ? -32.312 13.606 9.586 1.00 82.56 870 SER A N 1
ATOM 6727 C CA . SER A 1 870 ? -33.482 13.821 10.451 1.00 82.56 870 SER A CA 1
ATOM 6728 C C . SER A 1 870 ? -34.783 13.828 9.641 1.00 82.56 870 SER A C 1
ATOM 6730 O O . SER A 1 870 ? -34.883 14.415 8.564 1.00 82.56 870 SER A O 1
ATOM 6732 N N . LYS A 1 871 ? -35.819 13.181 10.191 1.00 75.19 871 LYS A N 1
ATOM 6733 C CA . LYS A 1 871 ? -37.175 13.175 9.615 1.00 75.19 871 LYS A CA 1
ATOM 6734 C C . LYS A 1 871 ? -37.912 14.501 9.837 1.00 75.19 871 LYS A C 1
ATOM 6736 O O . LYS A 1 871 ? -39.003 14.691 9.295 1.00 75.19 871 LYS A O 1
ATOM 6741 N N . LYS A 1 872 ? -37.362 15.398 10.662 1.00 74.19 872 LYS A N 1
ATOM 6742 C CA . LYS A 1 872 ? -37.947 16.711 10.946 1.00 74.19 872 LYS A CA 1
ATOM 6743 C C . LYS A 1 872 ? -37.678 17.659 9.778 1.00 74.19 872 LYS A C 1
ATOM 6745 O O . LYS A 1 872 ? -36.577 17.698 9.243 1.00 74.19 872 LYS A O 1
ATOM 6750 N N . ARG A 1 873 ? -38.695 18.426 9.373 1.00 65.62 873 ARG A N 1
ATOM 6751 C CA . ARG A 1 873 ? -38.622 19.293 8.180 1.00 65.62 873 ARG A CA 1
ATOM 6752 C C . ARG A 1 873 ? -38.093 20.704 8.469 1.00 65.62 873 ARG A C 1
ATOM 6754 O O . ARG A 1 873 ? -37.650 21.372 7.543 1.00 65.62 873 ARG A O 1
ATOM 6761 N N . GLY A 1 874 ? -38.138 21.169 9.720 1.00 82.50 874 GLY A N 1
ATOM 6762 C CA . GLY A 1 874 ? -37.712 22.517 10.100 1.00 82.50 874 GLY A CA 1
ATOM 6763 C C . GLY A 1 874 ? -36.245 22.590 10.527 1.00 82.50 874 GLY A C 1
ATOM 6764 O O . GLY A 1 874 ? -35.811 21.824 11.386 1.00 82.50 874 GLY A O 1
ATOM 6765 N N . ARG A 1 875 ? -35.494 23.573 10.003 1.00 87.38 875 ARG 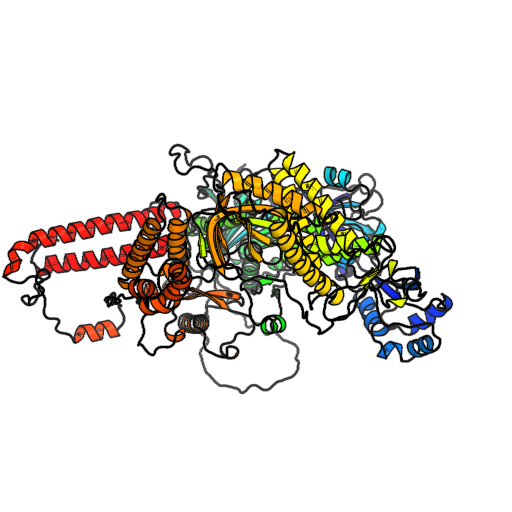A N 1
ATOM 6766 C CA . ARG A 1 875 ? -34.095 23.846 10.398 1.00 87.38 875 ARG A CA 1
ATOM 6767 C C . ARG A 1 875 ? -33.935 23.968 11.918 1.00 87.38 875 ARG A C 1
ATOM 6769 O O . ARG A 1 875 ? -33.012 23.388 12.481 1.00 87.38 875 ARG A O 1
ATOM 6776 N N . ASN A 1 876 ? -34.849 24.678 12.580 1.00 89.31 876 ASN A N 1
ATOM 6777 C CA . ASN A 1 876 ? -34.809 24.868 14.033 1.00 89.31 876 ASN A CA 1
ATOM 6778 C C . ASN A 1 876 ? -35.035 23.557 14.801 1.00 89.31 876 ASN A C 1
ATOM 6780 O O . ASN A 1 876 ? -34.352 23.317 15.792 1.00 89.31 876 ASN A O 1
ATOM 6784 N N . ASP A 1 877 ? -35.921 22.679 14.324 1.00 89.69 877 ASP A N 1
ATOM 6785 C CA . ASP A 1 877 ? -36.204 21.407 14.996 1.00 89.69 877 ASP A CA 1
ATOM 6786 C C . ASP A 1 877 ? -35.011 20.443 14.935 1.00 89.69 877 ASP A C 1
ATOM 6788 O O . ASP A 1 877 ? -34.741 19.718 15.896 1.00 89.69 877 ASP A O 1
ATOM 6792 N N . VAL A 1 878 ? -34.292 20.446 13.805 1.00 91.12 878 VAL A N 1
ATOM 6793 C CA . VAL A 1 878 ? -33.044 19.689 13.626 1.00 91.12 878 VAL A CA 1
ATOM 6794 C C . VAL A 1 878 ? -31.951 20.250 14.536 1.00 91.12 878 VAL A C 1
ATOM 6796 O O . VAL A 1 878 ? -31.253 19.490 15.203 1.00 91.12 878 VAL A O 1
ATOM 6799 N N . ILE A 1 879 ? -31.822 21.579 14.620 1.00 92.44 879 ILE A N 1
ATOM 6800 C CA . ILE A 1 879 ? -30.855 22.234 15.513 1.00 92.44 879 ILE A CA 1
ATOM 6801 C C . ILE A 1 879 ? -31.132 21.888 16.983 1.00 92.44 879 ILE A C 1
ATOM 6803 O O . ILE A 1 879 ? -30.189 21.595 17.718 1.00 92.44 879 ILE A O 1
ATOM 6807 N N . GLU A 1 880 ? -32.391 21.881 17.422 1.00 93.19 880 GLU A N 1
ATOM 6808 C CA . GLU A 1 880 ? -32.732 21.494 18.796 1.00 93.19 880 GLU A CA 1
ATOM 6809 C C . GLU A 1 880 ? -32.433 20.015 19.081 1.00 93.19 880 GLU A C 1
ATOM 6811 O O . GLU A 1 880 ? -31.913 19.694 20.149 1.00 93.19 880 GLU A O 1
ATOM 6816 N N . GLU A 1 881 ? -32.645 19.119 18.114 1.00 93.56 881 GLU A N 1
ATOM 6817 C CA . GLU A 1 881 ? -32.259 17.704 18.229 1.00 93.56 881 GLU A CA 1
ATOM 6818 C C . GLU A 1 881 ? -30.737 17.531 18.360 1.00 93.56 881 GLU A C 1
ATOM 6820 O O . GLU A 1 881 ? -30.258 16.782 19.217 1.00 93.56 881 GLU A O 1
ATOM 6825 N N . VAL A 1 882 ? -29.957 18.298 17.586 1.00 95.00 882 VAL A N 1
ATOM 6826 C CA . VAL A 1 882 ? -28.495 18.358 17.734 1.00 95.00 882 VAL A CA 1
ATOM 6827 C C . VAL A 1 882 ? -28.111 18.869 19.125 1.00 95.00 882 VAL A C 1
ATOM 6829 O O . VAL A 1 882 ? -27.247 18.276 19.774 1.00 95.00 882 VAL A O 1
ATOM 6832 N N . LYS A 1 883 ? -28.748 19.938 19.624 1.00 94.94 883 LYS A N 1
ATOM 6833 C CA . LYS A 1 883 ? -28.479 20.465 20.974 1.00 94.94 883 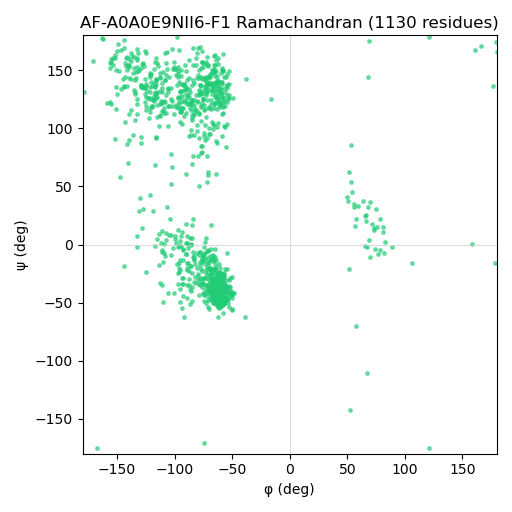LYS A CA 1
ATOM 6834 C C . LYS A 1 883 ? -28.788 19.427 22.051 1.00 94.94 883 LYS A C 1
ATOM 6836 O O . LYS A 1 883 ? -28.013 19.299 22.998 1.00 94.94 883 LYS A O 1
ATOM 6841 N N . GLU A 1 884 ? -29.889 18.690 21.933 1.00 94.31 884 GLU A N 1
ATOM 6842 C CA . GLU A 1 884 ? -30.262 17.634 22.877 1.00 94.31 884 GLU A CA 1
ATOM 6843 C C . GLU A 1 884 ? -29.246 16.486 22.880 1.00 94.31 884 GLU A C 1
ATOM 6845 O O . GLU A 1 884 ? -28.732 16.134 23.948 1.00 94.31 884 GLU A O 1
ATOM 6850 N N . SER A 1 885 ? -28.884 15.971 21.700 1.00 94.81 885 SER A N 1
ATOM 6851 C CA . SER A 1 885 ? -27.862 14.927 21.552 1.00 94.81 885 SER A CA 1
ATOM 6852 C C . SER A 1 885 ? -26.513 15.373 22.131 1.00 94.81 885 SER A C 1
ATOM 6854 O O . SER A 1 885 ? -25.923 14.672 22.959 1.00 94.81 885 SER A O 1
ATOM 6856 N N . VAL A 1 886 ? -26.051 16.585 21.796 1.00 95.06 886 VAL A N 1
ATOM 6857 C CA . VAL A 1 886 ? -24.785 17.133 22.309 1.00 95.06 886 VAL A CA 1
ATOM 6858 C C . VAL A 1 886 ? -24.834 17.318 23.829 1.00 95.06 886 VAL A C 1
ATOM 6860 O O . VAL A 1 886 ? -23.922 16.862 24.521 1.00 95.06 886 VAL A O 1
ATOM 6863 N N . ARG A 1 887 ? -25.902 17.910 24.391 1.00 94.19 887 ARG A N 1
ATOM 6864 C CA . ARG A 1 887 ? -26.061 18.060 25.855 1.00 94.19 887 ARG A CA 1
ATOM 6865 C C . ARG A 1 887 ? -26.068 16.708 26.560 1.00 94.19 887 ARG A C 1
ATOM 6867 O O . ARG A 1 887 ? -25.439 16.570 27.609 1.00 94.19 887 ARG A O 1
ATOM 6874 N N . SER A 1 888 ? -26.785 15.729 26.009 1.00 94.19 888 SER A N 1
ATOM 6875 C CA . SER A 1 888 ? -26.851 14.370 26.544 1.00 94.19 888 SER A CA 1
ATOM 6876 C C . SER A 1 888 ? -25.462 13.734 26.566 1.00 94.19 888 SER A C 1
ATOM 6878 O O . SER A 1 888 ? -24.978 13.332 27.625 1.00 94.19 888 SER A O 1
ATOM 6880 N N . ASN A 1 889 ? -24.756 13.744 25.435 1.00 93.81 889 ASN A N 1
ATOM 6881 C CA . ASN A 1 889 ? -23.426 13.156 25.326 1.00 93.81 889 ASN A CA 1
ATOM 6882 C C . ASN A 1 889 ? -22.385 13.861 26.212 1.00 93.81 889 ASN A C 1
ATOM 6884 O O . ASN A 1 889 ? -21.607 13.180 26.882 1.00 93.81 889 ASN A O 1
ATOM 6888 N N . ILE A 1 890 ? -22.406 15.194 26.323 1.00 93.44 890 ILE A N 1
ATOM 6889 C CA . ILE A 1 890 ? -21.514 15.933 27.236 1.00 93.44 890 ILE A CA 1
ATOM 6890 C C . ILE A 1 890 ? -21.785 15.550 28.698 1.00 93.44 890 ILE A C 1
ATOM 6892 O O . ILE A 1 890 ? -20.838 15.293 29.444 1.00 93.44 890 ILE A O 1
ATOM 6896 N N . LYS A 1 891 ? -23.057 15.443 29.113 1.00 91.69 891 LYS A N 1
ATOM 6897 C CA . LYS A 1 891 ? -23.418 14.977 30.466 1.00 91.69 891 LYS A CA 1
ATOM 6898 C C . LYS A 1 891 ? -22.926 13.554 30.723 1.00 91.69 891 LYS A C 1
ATOM 6900 O O . LYS A 1 891 ? -22.346 13.298 31.775 1.00 91.69 891 LYS A O 1
ATOM 6905 N N . ARG A 1 892 ? -23.099 12.650 29.756 1.00 91.88 892 ARG A N 1
ATOM 6906 C CA . ARG A 1 892 ? -22.623 11.261 29.838 1.00 91.88 892 ARG A CA 1
ATOM 6907 C C . ARG A 1 892 ? -21.102 11.198 30.001 1.00 91.88 892 ARG A C 1
ATOM 6909 O O . ARG A 1 892 ? -20.615 10.467 30.860 1.00 91.88 892 ARG A O 1
ATOM 6916 N N . ILE A 1 893 ? -20.340 11.998 29.249 1.00 91.44 893 ILE A N 1
ATOM 6917 C CA . ILE A 1 893 ? -18.878 12.090 29.416 1.00 91.44 893 ILE A CA 1
ATOM 6918 C C . ILE A 1 893 ? -18.530 12.615 30.815 1.00 91.44 893 ILE A C 1
ATOM 6920 O O . ILE A 1 893 ? -17.741 11.991 31.519 1.00 91.44 893 ILE A O 1
ATOM 6924 N N . ALA A 1 894 ? -19.156 13.713 31.251 1.00 88.69 894 ALA A N 1
ATOM 6925 C CA . ALA A 1 894 ? -18.910 14.326 32.559 1.00 88.69 894 ALA A CA 1
ATOM 6926 C C . ALA A 1 894 ? -19.278 13.420 33.753 1.00 88.69 894 ALA A C 1
ATOM 6928 O O . ALA A 1 894 ? -18.728 13.581 34.844 1.00 88.69 894 ALA A O 1
ATOM 6929 N N . ASN A 1 895 ? -20.194 12.469 33.546 1.00 86.75 895 ASN A N 1
ATOM 6930 C CA . ASN A 1 895 ? -20.591 11.454 34.520 1.00 86.75 895 ASN A CA 1
ATOM 6931 C C . ASN A 1 895 ? -19.730 10.173 34.465 1.00 86.75 895 ASN A C 1
ATOM 6933 O O . ASN A 1 895 ? -19.963 9.263 35.259 1.00 86.75 895 ASN A O 1
ATOM 6937 N N . GLY A 1 896 ? -18.768 10.055 33.540 1.00 86.19 896 GLY A N 1
ATOM 6938 C CA . GLY A 1 896 ? -17.988 8.824 33.350 1.00 86.19 896 GLY A CA 1
ATOM 6939 C C . GLY A 1 896 ? -18.820 7.660 32.795 1.00 86.19 896 GLY A C 1
ATOM 6940 O O . GLY A 1 896 ? -18.614 6.491 33.139 1.00 86.19 896 GLY A O 1
ATOM 6941 N N . GLU A 1 897 ? -19.818 7.966 31.961 1.00 87.06 897 GLU A N 1
ATOM 6942 C CA . GLU A 1 897 ? -20.757 6.977 31.435 1.00 87.06 897 GLU A CA 1
ATOM 6943 C C . GLU A 1 897 ? -20.244 6.204 30.214 1.00 87.06 897 GLU A C 1
ATOM 6945 O O . GLU A 1 897 ? -20.853 5.194 29.866 1.00 87.06 897 GLU A O 1
ATOM 6950 N N . PHE A 1 898 ? -19.126 6.598 29.608 1.00 87.69 898 PHE A N 1
ATOM 6951 C CA . PHE A 1 898 ? -18.483 5.874 28.505 1.00 87.69 898 PHE A CA 1
ATOM 6952 C C . PHE A 1 898 ? -17.392 4.925 29.014 1.00 87.69 898 PHE A C 1
ATOM 6954 O O . PHE A 1 898 ? -16.781 5.166 30.053 1.00 87.69 898 PHE A O 1
ATOM 6961 N N . ASP A 1 899 ? -17.164 3.820 28.304 1.00 88.56 899 ASP A N 1
ATOM 6962 C CA . ASP A 1 899 ? -16.055 2.913 28.598 1.00 88.56 899 ASP A CA 1
ATOM 6963 C C . ASP A 1 899 ? -14.711 3.476 28.107 1.00 88.56 899 ASP A C 1
ATOM 6965 O O . ASP A 1 899 ? -14.660 4.305 27.197 1.00 88.56 899 ASP A O 1
ATOM 6969 N N . ILE A 1 900 ? -13.611 3.004 28.703 1.00 89.81 900 ILE A N 1
ATOM 6970 C CA . ILE A 1 900 ? -12.247 3.458 28.389 1.00 89.81 900 ILE A CA 1
ATOM 6971 C C . ILE A 1 900 ? -11.878 3.277 26.905 1.00 89.81 900 ILE A C 1
ATOM 6973 O O . ILE A 1 900 ? -11.109 4.077 26.372 1.00 89.81 900 ILE A O 1
ATOM 6977 N N . GLY A 1 901 ? -12.470 2.294 26.215 1.00 90.31 901 GLY A N 1
ATOM 6978 C CA . GLY A 1 901 ? -12.244 2.027 24.794 1.00 90.31 901 GLY A CA 1
ATOM 6979 C C . GLY A 1 901 ? -12.605 3.211 23.899 1.00 90.31 901 GLY A C 1
ATOM 6980 O O . GLY A 1 901 ? -11.942 3.454 22.889 1.00 90.31 901 GLY A O 1
ATOM 6981 N N . LYS A 1 902 ? -13.590 4.024 24.304 1.00 91.81 902 LYS A N 1
ATOM 6982 C CA . LYS A 1 902 ? -13.972 5.249 23.585 1.00 91.81 902 LYS A CA 1
ATOM 6983 C C . LYS A 1 902 ? -12.909 6.343 23.638 1.00 91.81 902 LYS A C 1
ATOM 6985 O O . LYS A 1 902 ? -12.914 7.215 22.779 1.00 91.81 902 LYS A O 1
ATOM 6990 N N . PHE A 1 903 ? -11.986 6.289 24.594 1.00 93.19 903 PHE A N 1
ATOM 6991 C CA . PHE A 1 903 ? -10.976 7.323 24.830 1.00 93.19 903 PHE A CA 1
ATOM 6992 C C . PHE A 1 903 ? -9.591 6.958 24.277 1.00 93.19 903 PHE A C 1
ATOM 6994 O O . PHE A 1 903 ? -8.669 7.778 24.346 1.00 93.19 903 PHE A O 1
ATOM 7001 N N . ILE A 1 904 ? -9.427 5.752 23.720 1.00 92.06 904 ILE A N 1
ATOM 7002 C CA . ILE A 1 904 ? -8.137 5.274 23.211 1.00 92.06 904 ILE A CA 1
ATOM 7003 C C . ILE A 1 904 ? -7.693 6.128 22.023 1.00 92.06 904 ILE A C 1
ATOM 7005 O O . ILE A 1 904 ? -8.364 6.220 20.996 1.00 92.06 904 ILE A O 1
ATOM 7009 N N . MET A 1 905 ? -6.517 6.728 22.161 1.00 89.75 905 MET A N 1
ATOM 7010 C CA . MET A 1 905 ? -5.797 7.409 21.094 1.00 89.75 905 MET A CA 1
ATOM 7011 C C . MET A 1 905 ? -4.732 6.477 20.527 1.00 89.75 905 MET A C 1
ATOM 7013 O O . MET A 1 905 ? -4.186 5.652 21.253 1.00 89.75 905 MET A O 1
ATOM 7017 N N . THR A 1 906 ? -4.380 6.632 19.250 1.00 86.88 906 THR A N 1
ATOM 7018 C CA . THR A 1 906 ? -3.275 5.875 18.643 1.00 86.88 906 THR A CA 1
ATOM 7019 C C . THR A 1 906 ? -2.307 6.799 17.915 1.00 86.88 906 THR A C 1
ATOM 7021 O O . THR A 1 906 ? -2.716 7.694 17.170 1.00 86.88 906 THR A O 1
ATOM 7024 N N . LYS A 1 907 ? -1.000 6.582 18.100 1.00 83.62 907 LYS A N 1
ATOM 7025 C CA . LYS A 1 907 ? 0.044 7.328 17.380 1.00 83.62 907 LYS A CA 1
ATOM 7026 C C . LYS A 1 907 ? 1.200 6.409 16.994 1.00 83.62 907 LYS A C 1
ATOM 7028 O O . LYS A 1 907 ? 1.618 5.579 17.790 1.00 83.62 907 LYS A O 1
ATOM 7033 N N . GLY A 1 908 ? 1.682 6.542 15.759 1.00 80.12 908 GLY A N 1
ATOM 7034 C CA . GLY A 1 908 ? 2.810 5.755 15.253 1.00 80.12 908 GLY A CA 1
ATOM 7035 C C . GLY A 1 908 ? 4.141 6.186 15.870 1.00 80.12 908 GLY A C 1
ATOM 7036 O O . GLY A 1 908 ? 4.385 7.388 15.989 1.00 80.12 908 GLY A O 1
ATOM 7037 N N . LEU A 1 909 ? 4.986 5.217 16.222 1.00 79.25 909 LEU A N 1
ATOM 7038 C CA . LEU A 1 909 ? 6.423 5.393 16.455 1.00 79.25 909 LEU A CA 1
ATOM 7039 C C . LEU A 1 909 ? 7.111 5.613 15.094 1.00 79.25 909 LEU A C 1
ATOM 7041 O O . LEU A 1 909 ? 6.757 4.919 14.156 1.00 79.25 909 LEU A O 1
ATOM 7045 N N . TRP A 1 910 ? 8.046 6.550 14.911 1.00 71.94 910 TRP A N 1
ATOM 7046 C CA . TRP A 1 910 ? 8.653 6.805 13.585 1.00 71.94 910 TRP A CA 1
ATOM 7047 C C . TRP A 1 910 ? 10.169 6.609 13.608 1.00 71.94 910 TRP A C 1
ATOM 7049 O O . TRP A 1 910 ? 10.822 6.900 14.602 1.00 71.94 910 TRP A O 1
ATOM 7059 N N . LEU A 1 911 ? 10.747 6.146 12.494 1.00 56.81 911 LEU A N 1
ATOM 7060 C CA . LEU A 1 911 ? 12.185 5.884 12.431 1.00 56.81 911 LEU A CA 1
ATOM 7061 C C . LEU A 1 911 ? 12.999 7.179 12.576 1.00 56.81 911 LEU A C 1
ATOM 7063 O O . LEU A 1 911 ? 12.733 8.186 11.912 1.00 56.81 911 LEU A O 1
ATOM 7067 N N . GLY A 1 912 ? 14.010 7.136 13.447 1.00 53.28 912 GLY A N 1
ATOM 7068 C CA . GLY A 1 912 ? 14.754 8.320 13.879 1.00 53.28 912 GLY A CA 1
ATOM 7069 C C . GLY A 1 912 ? 13.971 9.185 14.864 1.00 53.28 912 GLY A C 1
ATOM 7070 O O . GLY A 1 912 ? 14.114 10.406 14.820 1.00 53.28 912 GLY A O 1
ATOM 7071 N N . THR A 1 913 ? 13.103 8.561 15.669 1.00 52.00 913 THR A N 1
ATOM 7072 C CA . THR A 1 913 ? 12.498 9.179 16.843 1.00 52.00 913 THR A CA 1
ATOM 7073 C C . THR A 1 913 ? 12.903 8.464 18.135 1.00 52.00 913 THR A C 1
ATOM 7075 O O . THR A 1 913 ? 12.083 7.813 18.782 1.00 52.00 913 THR A O 1
ATOM 7078 N N . GLU A 1 914 ? 14.173 8.562 18.530 1.00 51.31 914 GLU A N 1
ATOM 7079 C CA . GLU A 1 914 ? 14.535 8.362 19.936 1.00 51.31 914 GLU A CA 1
ATOM 7080 C C . GLU A 1 914 ? 13.891 9.472 20.789 1.00 51.31 914 GLU A C 1
ATOM 7082 O O . GLU A 1 914 ? 13.499 10.523 20.276 1.00 51.31 914 GLU A O 1
ATOM 7087 N N . ALA A 1 915 ? 13.798 9.293 22.112 1.00 49.41 915 ALA A N 1
ATOM 7088 C CA . ALA A 1 915 ? 13.346 10.375 22.998 1.00 49.41 915 ALA A CA 1
ATOM 7089 C C . ALA A 1 915 ? 14.145 11.680 22.773 1.00 49.41 915 ALA A C 1
ATOM 7091 O O . ALA A 1 915 ? 13.600 12.769 22.930 1.00 49.41 915 ALA A O 1
ATOM 7092 N N . ALA A 1 916 ? 15.409 11.557 22.342 1.00 51.16 916 AL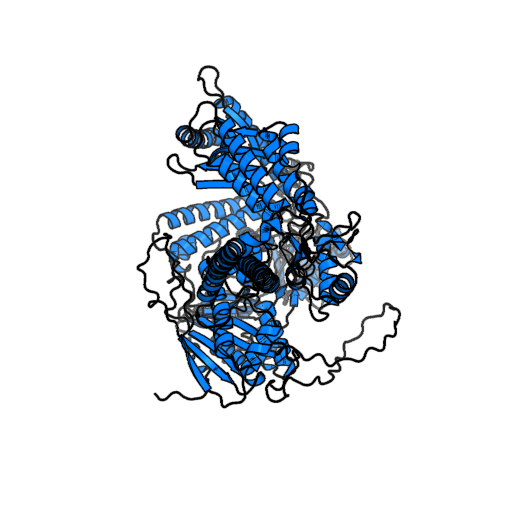A A N 1
ATOM 7093 C CA . ALA A 1 916 ? 16.304 12.659 21.992 1.00 51.16 916 ALA A CA 1
ATOM 7094 C C . ALA A 1 916 ? 15.975 13.370 20.660 1.00 51.16 916 ALA A C 1
ATOM 7096 O O . ALA A 1 916 ? 16.366 14.521 20.479 1.00 51.16 916 ALA A O 1
ATOM 7097 N N . ASP A 1 917 ? 15.262 12.719 19.737 1.00 51.97 917 ASP A N 1
ATOM 7098 C CA . ASP A 1 917 ? 14.912 13.269 18.419 1.00 51.97 917 ASP A CA 1
ATOM 7099 C C . ASP A 1 917 ? 13.623 14.114 18.457 1.00 51.97 917 ASP A C 1
ATOM 7101 O O . ASP A 1 917 ? 13.366 14.937 17.570 1.00 51.97 917 ASP A O 1
ATOM 7105 N N . TYR A 1 918 ? 12.799 13.950 19.498 1.00 56.44 918 TYR A N 1
ATOM 7106 C CA . TYR A 1 918 ? 11.657 14.824 19.742 1.00 56.44 918 TYR A CA 1
ATOM 7107 C C . TYR A 1 918 ? 12.096 16.092 20.477 1.00 56.44 918 TYR A C 1
ATOM 7109 O O . TYR A 1 918 ? 12.598 16.038 21.594 1.00 56.44 918 TYR A O 1
ATOM 7117 N N . LYS A 1 919 ? 11.789 17.266 19.906 1.00 57.28 919 LYS A N 1
ATOM 7118 C CA . LYS A 1 919 ? 11.981 18.560 20.594 1.00 57.28 919 LYS A CA 1
ATOM 7119 C C . LYS A 1 919 ? 11.230 18.643 21.934 1.00 57.28 919 LYS A C 1
ATOM 7121 O O . LYS A 1 919 ? 11.619 19.416 22.802 1.00 57.28 919 LYS A O 1
ATOM 7126 N N . THR A 1 920 ? 10.140 17.887 22.081 1.00 65.94 920 THR A N 1
ATOM 7127 C CA . THR A 1 920 ? 9.310 17.808 23.290 1.00 65.94 920 THR A CA 1
ATOM 7128 C C . THR A 1 920 ? 8.794 16.388 23.504 1.00 65.94 920 THR A C 1
ATOM 7130 O O . THR A 1 920 ? 8.307 15.757 22.562 1.00 65.94 920 THR A O 1
ATOM 7133 N N . THR A 1 921 ? 8.842 15.903 24.749 1.00 79.44 921 THR A N 1
ATOM 7134 C CA . THR A 1 921 ? 8.339 14.576 25.134 1.00 79.44 921 THR A CA 1
ATOM 7135 C C . THR A 1 921 ? 6.881 14.397 24.715 1.00 79.44 921 THR A C 1
ATOM 7137 O O . THR A 1 921 ? 6.006 15.179 25.091 1.00 79.44 921 THR A O 1
ATOM 7140 N N . GLN A 1 922 ? 6.617 13.360 23.922 1.00 85.12 922 GLN A N 1
ATOM 7141 C CA . GLN A 1 922 ? 5.289 13.059 23.392 1.00 85.12 922 GLN A CA 1
ATOM 7142 C C . GLN A 1 922 ? 4.570 11.992 24.244 1.00 85.12 922 GLN A C 1
ATOM 7144 O O . GLN A 1 922 ? 5.234 11.080 24.734 1.00 85.12 922 GLN A O 1
ATOM 7149 N N . PRO A 1 923 ? 3.223 12.014 24.336 1.00 90.12 923 PRO A N 1
ATOM 7150 C CA . PRO A 1 923 ? 2.427 11.031 25.090 1.00 90.12 923 PRO A CA 1
ATOM 7151 C C . PRO A 1 923 ? 2.749 9.558 24.801 1.00 90.12 923 PRO A C 1
ATOM 7153 O O . PRO A 1 923 ? 3.140 8.823 25.700 1.00 90.12 923 PRO A O 1
ATOM 7156 N N . HIS A 1 924 ? 2.661 9.142 23.536 1.00 87.69 924 HIS A N 1
ATOM 7157 C CA . HIS A 1 924 ? 2.966 7.770 23.113 1.00 87.69 924 HIS A CA 1
ATOM 7158 C C . HIS A 1 924 ? 4.403 7.306 23.428 1.00 87.69 924 HIS A C 1
ATOM 7160 O O . HIS A 1 924 ? 4.613 6.123 23.669 1.00 87.69 924 HIS A O 1
ATOM 7166 N N . ILE A 1 925 ? 5.382 8.219 23.477 1.00 86.75 925 ILE A N 1
ATOM 7167 C CA . ILE A 1 925 ? 6.768 7.886 23.847 1.00 86.75 925 ILE A CA 1
ATOM 7168 C C . ILE A 1 925 ? 6.877 7.645 25.355 1.00 86.75 925 ILE A C 1
ATOM 7170 O O . ILE A 1 925 ? 7.472 6.659 25.775 1.00 86.75 925 ILE A O 1
ATOM 7174 N N . ALA A 1 926 ? 6.226 8.477 26.174 1.00 89.69 926 ALA A N 1
ATOM 7175 C CA . ALA A 1 926 ? 6.167 8.251 27.618 1.00 89.69 926 ALA A CA 1
ATOM 7176 C C . ALA A 1 926 ? 5.466 6.924 27.967 1.00 89.69 926 ALA A C 1
ATOM 7178 O O . ALA A 1 926 ? 5.889 6.226 28.887 1.00 89.69 926 ALA A O 1
ATOM 7179 N N . VAL A 1 927 ? 4.430 6.546 27.211 1.00 92.25 927 VAL A N 1
ATOM 7180 C CA . VAL A 1 927 ? 3.751 5.246 27.351 1.00 92.25 927 VAL A CA 1
ATOM 7181 C C . VAL A 1 927 ? 4.696 4.095 27.005 1.00 92.25 927 VAL A C 1
ATOM 7183 O O . VAL A 1 927 ? 4.781 3.146 27.780 1.00 92.25 927 VAL A O 1
ATOM 7186 N N . ILE A 1 928 ? 5.470 4.192 25.914 1.00 89.44 928 ILE A N 1
ATOM 7187 C CA . ILE A 1 928 ? 6.520 3.208 25.589 1.00 89.44 928 ILE A CA 1
A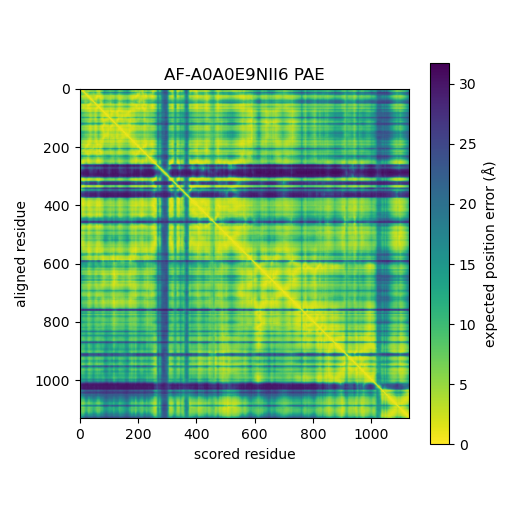TOM 7188 C C . ILE A 1 928 ? 7.496 3.050 26.761 1.00 89.44 928 ILE A C 1
ATOM 7190 O O . ILE A 1 928 ? 7.779 1.924 27.170 1.00 89.44 928 ILE A O 1
ATOM 7194 N N . ASP A 1 929 ? 7.985 4.152 27.332 1.00 87.88 929 ASP A N 1
ATOM 7195 C CA . ASP A 1 929 ? 8.931 4.104 28.451 1.00 87.88 929 ASP A CA 1
ATOM 7196 C C . ASP A 1 929 ? 8.316 3.452 29.697 1.00 87.88 929 ASP A C 1
ATOM 7198 O O . ASP A 1 929 ? 8.976 2.668 30.381 1.00 87.88 929 ASP A O 1
ATOM 7202 N N . LYS A 1 930 ? 7.038 3.730 29.988 1.00 91.62 930 LYS A N 1
ATOM 7203 C CA . LYS A 1 930 ? 6.294 3.066 31.069 1.00 91.62 930 LYS A CA 1
ATOM 7204 C C . LYS A 1 930 ? 6.136 1.566 30.809 1.00 91.62 930 LYS A C 1
ATOM 7206 O O . LYS A 1 930 ? 6.373 0.778 31.722 1.00 91.62 930 LYS A O 1
ATOM 7211 N N . ILE A 1 931 ? 5.794 1.164 29.583 1.00 89.31 931 ILE A N 1
ATOM 7212 C CA . ILE A 1 931 ? 5.676 -0.251 29.203 1.00 89.31 931 ILE A CA 1
ATOM 7213 C C . ILE A 1 931 ? 7.028 -0.951 29.338 1.00 89.31 931 ILE A C 1
ATOM 7215 O O . ILE A 1 931 ? 7.079 -2.004 29.957 1.00 89.31 931 ILE A O 1
ATOM 7219 N N . ARG A 1 932 ? 8.127 -0.358 28.856 1.00 85.75 932 ARG A N 1
ATOM 7220 C CA . ARG A 1 932 ? 9.482 -0.928 28.988 1.00 85.75 932 ARG A CA 1
ATOM 7221 C C . ARG A 1 932 ? 9.909 -1.101 30.441 1.00 85.75 932 ARG A C 1
ATOM 7223 O O . ARG A 1 932 ? 10.519 -2.104 30.778 1.00 85.75 932 ARG A O 1
ATOM 7230 N N . LYS A 1 933 ? 9.568 -0.150 31.318 1.00 87.81 933 LYS A N 1
ATOM 7231 C CA . LYS A 1 933 ? 9.844 -0.273 32.760 1.00 87.81 933 LYS A CA 1
ATOM 7232 C C . LYS A 1 933 ? 9.087 -1.435 33.404 1.00 87.81 933 LYS A C 1
ATOM 7234 O O . LYS A 1 933 ? 9.621 -2.071 34.301 1.00 87.81 933 LYS A O 1
ATOM 7239 N N . ARG A 1 934 ? 7.847 -1.686 32.972 1.00 87.12 934 ARG A N 1
ATOM 7240 C CA . ARG A 1 934 ? 7.002 -2.781 33.486 1.00 87.12 934 ARG A CA 1
ATOM 7241 C C . ARG A 1 934 ? 7.334 -4.127 32.846 1.00 87.12 934 ARG A C 1
ATOM 7243 O O . ARG A 1 934 ? 7.189 -5.159 33.484 1.00 87.12 934 ARG A O 1
ATOM 7250 N N . ASN A 1 935 ? 7.733 -4.103 31.580 1.00 79.06 935 ASN A N 1
ATOM 7251 C CA . ASN A 1 935 ? 8.061 -5.261 30.770 1.00 79.06 935 ASN A CA 1
ATOM 7252 C C . ASN A 1 935 ? 9.281 -4.948 29.878 1.00 79.06 935 ASN A C 1
ATOM 7254 O O . ASN A 1 935 ? 9.108 -4.542 28.722 1.00 79.06 935 ASN A O 1
ATOM 7258 N N . PRO A 1 936 ? 10.508 -5.154 30.395 1.00 75.81 936 PRO A N 1
ATOM 7259 C CA . PRO A 1 936 ? 11.745 -4.895 29.655 1.00 75.81 936 PRO A CA 1
ATOM 7260 C C . PRO A 1 936 ? 11.867 -5.688 28.347 1.00 75.81 936 PRO A C 1
ATOM 7262 O O . PRO A 1 936 ? 12.482 -5.206 27.399 1.00 75.81 936 PRO A O 1
ATOM 7265 N N . SER A 1 937 ? 11.214 -6.855 28.259 1.00 70.25 937 SER A N 1
ATOM 7266 C CA . SER A 1 937 ? 11.232 -7.723 27.072 1.00 70.25 937 SER A CA 1
ATOM 7267 C C . SER A 1 937 ? 10.378 -7.209 25.901 1.00 70.25 937 SER A C 1
ATOM 7269 O O . SER A 1 937 ? 10.490 -7.702 24.776 1.00 70.25 937 SER A O 1
ATOM 7271 N N . ARG A 1 938 ? 9.503 -6.213 26.122 1.00 79.50 938 ARG A N 1
ATOM 7272 C CA . ARG A 1 938 ? 8.644 -5.666 25.062 1.00 79.50 938 ARG A CA 1
ATOM 7273 C C . ARG A 1 938 ? 9.458 -4.804 24.093 1.00 79.50 938 ARG A C 1
ATOM 7275 O O . ARG A 1 938 ? 9.744 -3.634 24.351 1.00 79.50 938 ARG A O 1
ATOM 7282 N N . THR A 1 939 ? 9.756 -5.369 22.928 1.00 78.50 939 THR A N 1
ATOM 7283 C CA . THR A 1 939 ? 10.370 -4.667 21.792 1.00 78.50 939 THR A CA 1
ATOM 7284 C C . THR A 1 939 ? 9.313 -3.946 20.964 1.00 78.50 939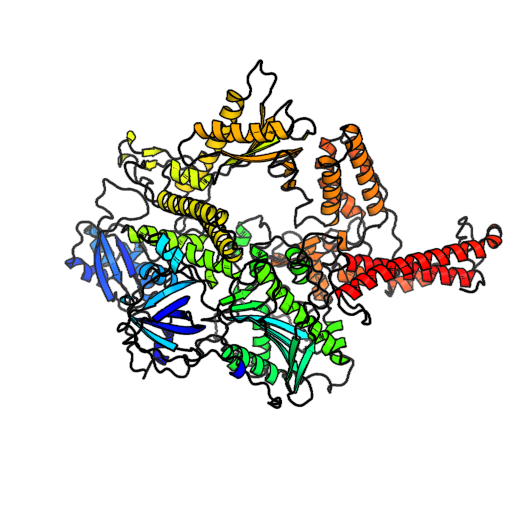 THR A C 1
ATOM 7286 O O . THR A 1 939 ? 8.226 -4.477 20.786 1.00 78.50 939 THR A O 1
ATOM 7289 N N . PHE A 1 940 ? 9.608 -2.746 20.460 1.00 82.06 940 PHE A N 1
ATOM 7290 C CA . PHE A 1 940 ? 8.703 -1.958 19.609 1.00 82.06 940 PHE A CA 1
ATOM 7291 C C . PHE A 1 940 ? 9.316 -1.794 18.226 1.00 82.06 940 PHE A C 1
ATOM 7293 O O . PHE A 1 940 ? 10.528 -1.603 18.130 1.00 82.06 940 PHE A O 1
ATOM 7300 N N . LYS A 1 941 ? 8.483 -1.842 17.184 1.00 79.69 941 LYS A N 1
ATOM 7301 C CA . LYS A 1 941 ? 8.927 -1.642 15.798 1.00 79.69 941 LYS A CA 1
ATOM 7302 C C . LYS A 1 941 ? 8.704 -0.212 15.350 1.00 79.69 941 LYS A C 1
ATOM 7304 O O . LYS A 1 941 ? 7.701 0.413 15.702 1.00 79.69 941 LYS A O 1
ATOM 7309 N N . ASP A 1 942 ? 9.584 0.287 14.496 1.00 77.88 942 ASP A N 1
ATOM 7310 C CA . ASP A 1 942 ? 9.332 1.581 13.873 1.00 77.88 942 ASP A CA 1
ATOM 7311 C C . ASP A 1 942 ? 8.075 1.509 12.993 1.00 77.88 942 ASP A C 1
ATOM 7313 O O . ASP A 1 942 ? 7.820 0.527 12.301 1.00 77.88 942 ASP A O 1
ATOM 7317 N N . GLY A 1 943 ? 7.251 2.548 13.042 1.00 76.69 943 GLY A N 1
ATOM 7318 C CA . GLY A 1 943 ? 5.911 2.627 12.453 1.00 76.69 943 GLY A CA 1
ATOM 7319 C C . GLY A 1 943 ? 4.807 1.929 13.251 1.00 76.69 943 GLY A C 1
ATOM 7320 O O . GLY A 1 943 ? 3.641 2.047 12.872 1.00 76.69 943 GLY A O 1
ATOM 7321 N N . GLU A 1 944 ? 5.127 1.224 14.342 1.00 81.81 944 GLU A N 1
ATOM 7322 C CA . GLU A 1 944 ? 4.125 0.595 15.205 1.00 81.81 944 GLU A CA 1
ATOM 7323 C C . GLU A 1 944 ? 3.202 1.646 15.835 1.00 81.81 944 GLU A C 1
ATOM 7325 O O . GLU A 1 944 ? 3.649 2.690 16.318 1.00 81.81 944 GLU A O 1
ATOM 7330 N N . ARG A 1 945 ? 1.892 1.381 15.824 1.00 83.75 945 ARG A N 1
ATOM 7331 C CA . ARG A 1 945 ? 0.889 2.278 16.401 1.00 83.75 945 ARG A CA 1
ATOM 7332 C C . ARG A 1 945 ? 0.714 1.978 17.882 1.00 83.75 945 ARG A C 1
ATOM 7334 O O . ARG A 1 945 ? 0.280 0.896 18.254 1.00 83.75 945 ARG A O 1
ATOM 7341 N N . ILE A 1 946 ? 1.026 2.967 18.710 1.00 87.38 946 ILE A N 1
ATOM 7342 C CA . ILE A 1 946 ? 0.975 2.866 20.165 1.00 87.38 946 ILE A CA 1
ATOM 7343 C C . ILE A 1 946 ? -0.377 3.391 20.654 1.00 87.38 946 ILE A C 1
ATOM 7345 O O . ILE A 1 946 ? -0.656 4.584 20.457 1.00 87.38 946 ILE A O 1
ATOM 7349 N N . PRO A 1 947 ? -1.221 2.540 21.263 1.00 91.00 947 PRO A N 1
ATOM 7350 C CA . PRO A 1 947 ? -2.443 2.979 21.913 1.00 91.00 947 PRO A CA 1
ATOM 7351 C C . PRO A 1 947 ? -2.132 3.626 23.269 1.00 91.00 947 PRO A C 1
ATOM 7353 O O . PRO A 1 947 ? -1.241 3.182 23.990 1.00 91.00 947 PRO A O 1
ATOM 7356 N N . TYR A 1 948 ? -2.860 4.681 23.625 1.00 93.06 948 TYR A N 1
ATOM 7357 C CA . TYR A 1 948 ? -2.773 5.313 24.942 1.00 93.06 948 TYR A CA 1
ATOM 7358 C C . TYR A 1 948 ? -4.065 6.049 25.307 1.00 93.06 948 TYR A C 1
ATOM 7360 O O . TYR A 1 948 ? -4.854 6.427 24.440 1.00 93.06 948 TYR A O 1
ATOM 7368 N N . VAL A 1 949 ? -4.258 6.286 26.601 1.00 94.81 949 VAL A N 1
ATOM 7369 C CA . VAL A 1 949 ? -5.347 7.096 27.169 1.00 94.81 949 VAL A CA 1
ATOM 7370 C C . VAL A 1 949 ? -4.785 8.144 28.123 1.00 94.81 949 VAL A C 1
ATOM 7372 O O . VAL A 1 949 ? -3.702 7.956 28.675 1.00 94.81 949 VAL A O 1
ATOM 7375 N N . PHE A 1 950 ? -5.506 9.244 28.335 1.00 94.62 950 PHE A N 1
ATOM 7376 C CA . PHE A 1 950 ? -5.165 10.204 29.384 1.00 94.62 950 PHE A CA 1
ATOM 7377 C C . PHE A 1 950 ? -5.900 9.875 30.682 1.00 94.62 950 PHE A C 1
ATOM 7379 O O . PHE A 1 950 ? -7.130 9.817 30.708 1.00 94.62 950 PHE A O 1
ATOM 7386 N N . ILE A 1 951 ? -5.136 9.670 31.753 1.00 94.12 951 ILE A N 1
ATOM 7387 C CA . ILE A 1 951 ? -5.647 9.425 33.102 1.00 94.12 951 ILE A CA 1
ATOM 7388 C C . ILE A 1 951 ? -5.666 10.714 33.924 1.00 94.12 951 ILE A C 1
ATOM 7390 O O . ILE A 1 951 ? -4.867 11.628 33.702 1.00 94.12 951 ILE A O 1
ATOM 7394 N N . ALA A 1 952 ? -6.575 10.772 34.894 1.00 89.50 952 ALA A N 1
ATOM 7395 C CA . ALA A 1 952 ? -6.706 11.888 35.815 1.00 89.50 952 ALA A CA 1
ATOM 7396 C C . ALA A 1 952 ? -5.397 12.105 36.594 1.00 89.50 952 ALA A C 1
ATOM 7398 O O . ALA A 1 952 ? -4.843 11.182 37.194 1.00 89.50 952 ALA A O 1
ATOM 7399 N N . ALA A 1 953 ? -4.921 13.347 36.605 1.00 85.50 953 ALA A N 1
ATOM 7400 C CA . ALA A 1 953 ? -3.686 13.761 37.263 1.00 85.50 953 ALA A CA 1
ATOM 7401 C C . ALA A 1 953 ? -3.854 15.171 37.862 1.00 85.50 953 ALA A C 1
ATOM 7403 O O . ALA A 1 953 ? -4.846 15.840 37.563 1.00 85.50 953 ALA A O 1
ATOM 7404 N N . PRO A 1 954 ? -2.912 15.657 38.696 1.00 82.88 954 PRO A N 1
ATOM 7405 C CA . PRO A 1 954 ? -2.947 17.031 39.196 1.00 82.88 954 PRO A CA 1
ATOM 7406 C C . PRO A 1 954 ? -3.064 18.055 38.055 1.00 82.88 954 PRO A C 1
ATOM 7408 O O . PRO A 1 954 ? -2.529 17.829 36.971 1.00 82.88 954 PRO A O 1
ATOM 7411 N N . ALA A 1 955 ? -3.711 19.199 38.307 1.00 72.19 955 ALA A N 1
ATOM 7412 C CA . ALA A 1 955 ? -4.044 20.196 37.277 1.00 72.19 955 ALA A CA 1
ATOM 7413 C C . ALA A 1 955 ? -2.843 20.658 36.421 1.00 72.19 955 ALA A C 1
ATOM 7415 O O . ALA A 1 955 ? -2.998 20.928 35.235 1.00 72.19 955 ALA A O 1
ATOM 7416 N N . ASN A 1 956 ? -1.636 20.675 36.995 1.00 81.00 956 ASN A N 1
ATOM 7417 C CA . ASN A 1 956 ? -0.411 21.118 36.319 1.00 81.00 956 ASN A CA 1
ATOM 7418 C C . ASN A 1 956 ? 0.354 19.992 35.593 1.00 81.00 956 ASN A C 1
ATOM 7420 O O . ASN A 1 956 ? 1.424 20.247 35.038 1.00 81.00 956 ASN A O 1
ATOM 7424 N N . ALA A 1 957 ? -0.149 18.753 35.617 1.00 84.75 957 ALA A N 1
ATOM 7425 C CA . ALA A 1 957 ? 0.500 17.624 34.961 1.00 84.75 957 ALA A CA 1
ATOM 7426 C C . ALA A 1 957 ? 0.473 17.795 33.438 1.00 84.75 957 ALA A C 1
ATOM 7428 O O . ALA A 1 957 ? -0.562 18.097 32.834 1.00 84.75 957 ALA A O 1
ATOM 7429 N N . LYS A 1 958 ? 1.617 17.568 32.796 1.00 87.50 958 LYS A N 1
ATOM 7430 C CA . LYS A 1 958 ? 1.741 17.685 31.339 1.00 87.50 958 LYS A CA 1
ATOM 7431 C C . LYS A 1 958 ? 1.089 16.482 30.662 1.00 87.50 958 LYS A C 1
ATOM 7433 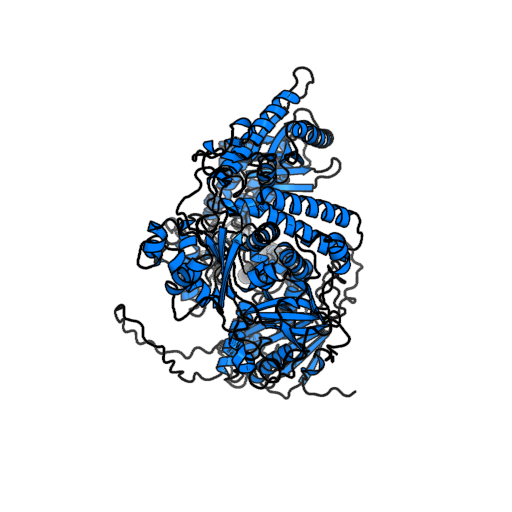O O . LYS A 1 958 ? 1.070 15.382 31.207 1.00 87.50 958 LYS A O 1
ATOM 7438 N N . GLY A 1 959 ? 0.618 16.654 29.425 1.00 85.69 959 GLY A N 1
ATOM 7439 C CA . GLY A 1 959 ? -0.076 15.587 28.690 1.00 85.69 959 GLY A CA 1
ATOM 7440 C C . GLY A 1 959 ? 0.696 14.260 28.642 1.00 85.69 959 GLY A C 1
ATOM 7441 O O . GLY A 1 959 ? 0.115 13.206 28.860 1.00 85.69 959 GLY A O 1
ATOM 7442 N N . PHE A 1 960 ? 2.019 14.278 28.446 1.00 87.56 960 PHE A N 1
ATOM 7443 C CA . PHE A 1 960 ? 2.805 13.036 28.424 1.00 87.56 960 PHE A CA 1
ATOM 7444 C C . PHE A 1 960 ? 2.880 12.316 29.783 1.00 87.56 960 PHE A C 1
ATOM 7446 O O . PHE A 1 960 ? 3.070 11.105 29.811 1.00 87.56 960 PHE A O 1
ATOM 7453 N N . GLU A 1 961 ? 2.710 13.026 30.899 1.00 89.38 961 GLU A N 1
ATOM 7454 C CA . GLU A 1 961 ? 2.684 12.445 32.250 1.00 89.38 961 GLU A CA 1
ATOM 7455 C C . GLU A 1 961 ? 1.341 11.748 32.503 1.00 89.38 961 GLU A C 1
ATOM 7457 O O . GLU A 1 961 ? 1.299 10.663 33.088 1.00 89.38 961 GLU A O 1
ATOM 7462 N N . LYS A 1 962 ? 0.264 12.349 31.974 1.00 92.31 962 LYS A N 1
ATOM 7463 C CA . LYS A 1 962 ? -1.108 11.827 31.995 1.00 92.31 962 LYS A CA 1
ATOM 7464 C C . LYS A 1 962 ? -1.320 10.616 31.083 1.00 92.31 962 LYS A C 1
ATOM 7466 O O . LYS A 1 962 ? -2.333 9.945 31.212 1.00 92.31 962 LYS A O 1
ATOM 7471 N N . ALA A 1 963 ? -0.434 10.355 30.126 1.00 94.62 963 ALA A N 1
ATOM 7472 C CA . ALA A 1 963 ? -0.626 9.293 29.141 1.00 94.62 963 ALA A CA 1
ATOM 7473 C C . ALA A 1 963 ? -0.318 7.910 29.731 1.00 94.62 963 ALA A C 1
ATOM 7475 O O . ALA A 1 963 ? 0.734 7.724 30.346 1.00 94.62 963 ALA A O 1
ATOM 7476 N N . GLU A 1 964 ? -1.196 6.933 29.527 1.00 95.50 964 GLU A N 1
ATOM 7477 C CA . GLU A 1 964 ? -1.049 5.578 30.059 1.00 95.50 964 GLU A CA 1
ATOM 7478 C C . GLU A 1 964 ? -1.492 4.506 29.055 1.00 95.50 964 GLU A C 1
ATOM 7480 O O . GLU A 1 964 ? -2.308 4.769 28.168 1.00 95.50 964 GLU A O 1
ATOM 7485 N N . ASP A 1 965 ? -0.931 3.306 29.193 1.00 92.81 965 ASP A N 1
ATOM 7486 C CA . ASP A 1 965 ? -1.360 2.116 28.456 1.00 92.81 965 ASP A CA 1
ATOM 7487 C C . ASP A 1 965 ? -2.814 1.740 28.832 1.00 92.81 965 ASP A C 1
ATOM 7489 O O . ASP A 1 965 ? -3.107 1.634 30.027 1.00 92.81 965 ASP A O 1
ATOM 7493 N N . PRO A 1 966 ? -3.743 1.541 27.870 1.00 92.25 966 PRO A N 1
ATOM 7494 C CA . PRO A 1 966 ? -5.150 1.279 28.185 1.00 92.25 966 PRO A CA 1
ATOM 7495 C C . PRO A 1 966 ? -5.379 -0.016 28.973 1.00 92.25 966 PRO A C 1
ATOM 7497 O O . PRO A 1 966 ? -6.270 -0.062 29.823 1.00 92.25 966 PRO A O 1
ATOM 7500 N N . GLU A 1 967 ? -4.585 -1.059 28.711 1.00 87.44 967 GLU A N 1
ATOM 7501 C CA . GLU A 1 967 ? -4.682 -2.334 29.431 1.00 87.44 967 GLU A CA 1
ATOM 7502 C C . GLU A 1 967 ? -4.254 -2.159 30.893 1.00 87.44 967 GLU A C 1
ATOM 7504 O O . GLU A 1 967 ? -4.982 -2.551 31.808 1.00 87.44 967 GLU A O 1
ATOM 7509 N N . TRP A 1 968 ? -3.129 -1.479 31.124 1.00 89.69 968 TRP A N 1
ATOM 7510 C CA . TRP A 1 968 ? -2.680 -1.120 32.466 1.00 89.69 968 TRP A CA 1
ATOM 7511 C C . TRP A 1 968 ? -3.669 -0.215 33.208 1.00 89.69 968 TRP A C 1
ATOM 7513 O O . TRP A 1 968 ? -3.978 -0.465 34.372 1.00 89.69 968 TRP A O 1
ATOM 7523 N N . ALA A 1 969 ? -4.187 0.823 32.546 1.00 91.12 969 ALA A N 1
ATOM 7524 C CA . ALA A 1 969 ? -5.145 1.748 33.146 1.00 91.12 969 ALA A CA 1
ATOM 7525 C C . ALA A 1 969 ? -6.414 1.027 33.618 1.00 91.12 969 ALA A C 1
ATOM 7527 O O . ALA A 1 969 ? -6.913 1.319 34.702 1.00 91.12 969 ALA A O 1
ATOM 7528 N N . MET A 1 970 ? -6.892 0.049 32.845 1.00 85.69 970 MET A N 1
ATOM 7529 C CA . MET A 1 970 ? -8.008 -0.803 33.244 1.00 85.69 970 MET A CA 1
ATOM 7530 C C . MET A 1 970 ? -7.642 -1.711 34.422 1.00 85.69 970 MET A C 1
ATOM 7532 O O . MET A 1 970 ? -8.386 -1.763 35.395 1.00 85.69 970 MET A O 1
ATOM 7536 N N . LYS A 1 971 ? -6.498 -2.405 34.351 1.00 83.75 971 LYS A N 1
ATOM 7537 C CA . LYS A 1 971 ? -6.059 -3.350 35.389 1.00 83.75 971 LYS A CA 1
ATOM 7538 C C . LYS A 1 971 ? -5.903 -2.686 36.760 1.00 83.75 971 LYS A C 1
ATOM 7540 O O . LYS A 1 971 ? -6.290 -3.268 37.765 1.00 83.75 971 LYS A O 1
ATOM 7545 N N . GLU A 1 972 ? -5.355 -1.475 36.789 1.00 85.81 972 GLU A N 1
ATOM 7546 C CA . GLU A 1 972 ? -5.112 -0.723 38.025 1.00 85.81 972 GLU A CA 1
ATOM 7547 C C . GLU A 1 972 ? -6.297 0.168 38.447 1.00 85.81 972 GLU A C 1
ATOM 7549 O O . GLU A 1 972 ? -6.201 0.883 39.447 1.00 85.81 972 GLU A O 1
ATOM 7554 N N . GLY A 1 973 ? -7.406 0.168 37.697 1.00 83.88 973 GLY A N 1
ATOM 7555 C CA . GLY A 1 973 ? -8.582 0.990 38.002 1.00 83.88 973 GLY A CA 1
ATOM 7556 C C . GLY A 1 973 ? -8.316 2.500 37.930 1.00 83.88 973 GLY A C 1
ATOM 7557 O O . GLY A 1 973 ? -8.819 3.267 38.755 1.00 83.88 973 GLY A O 1
ATOM 7558 N N . LEU A 1 974 ? -7.490 2.947 36.977 1.00 88.19 974 LEU A N 1
ATOM 7559 C CA . LEU A 1 974 ? -7.148 4.360 36.804 1.00 88.19 974 LEU A CA 1
ATOM 7560 C C . LEU A 1 974 ? -8.290 5.118 36.118 1.00 88.19 974 LEU A C 1
ATOM 7562 O O . LEU A 1 974 ? -8.779 4.725 35.060 1.00 88.19 974 LEU A O 1
ATOM 7566 N N . ASN A 1 975 ? -8.680 6.254 36.696 1.00 86.75 975 ASN A N 1
ATOM 7567 C CA . ASN A 1 975 ? -9.727 7.100 36.131 1.00 86.75 975 ASN A CA 1
ATOM 7568 C C . ASN A 1 975 ? -9.227 7.853 34.893 1.00 86.75 975 ASN A C 1
ATOM 7570 O O . ASN A 1 975 ? -8.148 8.444 34.916 1.00 86.75 975 ASN A O 1
ATOM 7574 N N . VAL A 1 976 ? -10.051 7.891 33.846 1.00 91.38 976 VAL A N 1
ATOM 7575 C CA . VAL A 1 976 ? -9.825 8.703 32.642 1.00 91.38 976 VAL A CA 1
ATOM 7576 C C . VAL A 1 976 ? -9.969 10.195 32.972 1.00 91.38 976 VAL A C 1
ATOM 7578 O O . VAL A 1 976 ? -10.810 10.585 33.783 1.00 91.38 976 VAL A O 1
ATOM 7581 N N . ASP A 1 977 ? -9.159 11.042 32.336 1.00 91.81 977 ASP A N 1
ATOM 7582 C CA . ASP A 1 977 ? -9.242 12.503 32.446 1.00 91.81 977 ASP A CA 1
ATOM 7583 C C . ASP A 1 977 ? -10.372 13.058 31.555 1.00 91.81 977 ASP A C 1
ATOM 7585 O O . ASP A 1 977 ? -10.141 13.575 30.460 1.00 91.81 977 ASP A O 1
ATOM 7589 N N . TYR A 1 978 ? -11.626 12.901 31.993 1.00 91.62 978 TYR A N 1
ATOM 7590 C CA . TYR A 1 978 ? -12.805 13.324 31.222 1.00 91.62 978 TYR A CA 1
ATOM 7591 C C . TYR A 1 978 ? -12.802 14.819 30.879 1.00 91.62 978 TYR A C 1
ATOM 7593 O O . TYR A 1 978 ? -13.267 15.197 29.803 1.00 91.62 978 TYR A O 1
ATOM 7601 N N . GLU A 1 979 ? -12.262 15.659 31.765 1.00 88.75 979 GLU A N 1
ATOM 7602 C CA . GLU A 1 979 ? -12.143 17.104 31.554 1.00 88.75 979 GLU A CA 1
ATOM 7603 C C . GLU A 1 979 ? -11.197 17.408 30.389 1.00 88.75 979 GLU A C 1
ATOM 7605 O O . GLU A 1 979 ? -11.567 18.135 29.464 1.00 88.75 979 GLU A O 1
ATOM 7610 N N . TYR A 1 980 ? -10.033 16.747 30.355 1.00 89.56 980 TYR A N 1
ATOM 7611 C CA . TYR A 1 980 ? -9.105 16.862 29.236 1.00 89.56 980 TYR A CA 1
ATOM 7612 C C . TYR A 1 980 ? -9.763 16.500 27.899 1.00 89.56 980 TYR A C 1
ATOM 7614 O O . TYR A 1 980 ? -9.627 17.249 26.929 1.00 89.56 980 TYR A O 1
ATOM 7622 N N . TYR A 1 981 ? -10.486 15.376 27.823 1.00 92.19 981 TYR A N 1
ATOM 7623 C CA . TYR A 1 981 ? -11.140 14.961 26.577 1.00 92.19 981 TYR A CA 1
ATOM 7624 C C . TYR A 1 981 ? -12.266 15.916 26.165 1.00 92.19 981 TYR A C 1
ATOM 7626 O O . TYR A 1 981 ? -12.352 16.257 24.983 1.00 92.19 981 TYR A O 1
ATOM 7634 N N . LEU A 1 982 ? -13.090 16.389 27.104 1.00 91.25 982 LEU A N 1
ATOM 7635 C CA . LEU A 1 982 ? -14.133 17.377 26.814 1.00 91.25 982 LEU A CA 1
ATOM 7636 C C . LEU A 1 982 ? -13.542 18.653 26.209 1.00 91.25 982 LEU A C 1
ATOM 7638 O O . LEU A 1 982 ? -14.007 19.107 25.163 1.00 91.25 982 LEU A O 1
ATOM 7642 N N . GLU A 1 983 ? -12.486 19.191 26.814 1.00 87.25 983 GLU A N 1
ATOM 7643 C CA . GLU A 1 983 ? -11.878 20.453 26.393 1.00 87.25 983 GLU A CA 1
ATOM 7644 C C . GLU A 1 983 ? -11.047 20.319 25.106 1.00 87.25 983 GLU A C 1
ATOM 7646 O O . GLU A 1 983 ? -11.222 21.088 24.160 1.00 87.25 983 GLU A O 1
ATOM 7651 N N . HIS A 1 984 ? -10.161 19.324 25.040 1.00 86.12 984 HIS A N 1
ATOM 7652 C CA . HIS A 1 984 ? -9.134 19.243 23.997 1.00 86.12 984 HIS A CA 1
ATOM 7653 C C . HIS A 1 984 ? -9.522 18.341 22.824 1.00 86.12 984 HIS A C 1
ATOM 7655 O O . HIS A 1 984 ? -8.998 18.516 21.723 1.00 86.12 984 HIS A O 1
ATOM 7661 N N . THR A 1 985 ? -10.417 17.372 23.044 1.00 89.12 985 THR A N 1
ATOM 7662 C CA . THR A 1 985 ? -10.810 16.391 22.017 1.00 89.12 985 THR A CA 1
ATOM 7663 C C . THR A 1 985 ? -12.199 16.668 21.457 1.00 89.12 985 THR A C 1
ATOM 7665 O O . THR A 1 985 ? -12.385 16.562 20.249 1.00 89.12 985 THR A O 1
ATOM 7668 N N . VAL A 1 986 ? -13.169 17.025 22.304 1.00 93.00 986 VAL A N 1
ATOM 7669 C CA . VAL A 1 986 ? -14.581 17.126 21.900 1.00 93.00 986 VAL A CA 1
ATOM 7670 C C . VAL A 1 986 ? -14.977 18.550 21.516 1.00 93.00 986 VAL A C 1
ATOM 7672 O O . VAL A 1 986 ? -15.543 18.746 20.440 1.00 93.00 986 VAL A O 1
ATOM 7675 N N . ARG A 1 987 ? -14.658 19.549 22.351 1.00 92.69 987 ARG A N 1
ATOM 7676 C CA . ARG A 1 987 ? -15.120 20.933 22.163 1.00 92.69 987 ARG A CA 1
ATOM 7677 C C . ARG A 1 987 ? -14.690 21.513 20.820 1.00 92.69 987 ARG A C 1
ATOM 7679 O O . ARG A 1 987 ? -15.544 21.843 20.008 1.00 92.69 987 ARG A O 1
ATOM 7686 N N . ASN A 1 988 ? -13.386 21.573 20.543 1.00 89.94 988 ASN A N 1
ATOM 7687 C CA . ASN A 1 988 ? -12.887 22.234 19.330 1.00 89.94 988 ASN A CA 1
ATOM 7688 C C . ASN A 1 988 ? -13.452 21.629 18.026 1.00 89.94 988 ASN A C 1
ATOM 7690 O O . ASN A 1 988 ? -13.896 22.396 17.167 1.00 89.94 988 ASN A O 1
ATOM 7694 N N . PRO A 1 989 ? -13.472 20.291 17.824 1.00 90.62 989 PRO A N 1
ATOM 7695 C CA . PRO A 1 989 ? -14.028 19.731 16.599 1.00 90.62 989 PRO A CA 1
ATOM 7696 C C . PRO A 1 989 ? -15.530 19.955 16.441 1.00 90.62 989 PRO A C 1
ATOM 7698 O O . PRO A 1 989 ? -15.938 20.299 15.333 1.00 90.62 989 PRO A O 1
ATOM 7701 N N . LEU A 1 990 ? -16.319 19.803 17.513 1.00 93.56 990 LEU A N 1
ATOM 7702 C CA . LEU A 1 990 ? -17.770 20.006 17.463 1.00 93.56 990 LEU A CA 1
ATOM 7703 C C . LEU A 1 990 ? -18.142 21.480 17.308 1.00 93.56 990 LEU A C 1
ATOM 7705 O O . LEU A 1 990 ? -19.001 21.785 16.487 1.00 93.56 990 LEU A O 1
ATOM 7709 N N . SER A 1 991 ? -17.473 22.401 18.009 1.00 93.44 991 SER A N 1
ATOM 7710 C CA . SER A 1 991 ? -17.734 23.842 17.887 1.00 93.44 991 SER A CA 1
ATOM 7711 C C . SER A 1 991 ? -17.623 24.325 16.441 1.00 93.44 991 SER A C 1
ATOM 7713 O O . SER A 1 991 ? -18.442 25.126 16.020 1.00 93.44 991 SER A O 1
ATOM 7715 N N . ARG A 1 992 ? -16.705 23.779 15.630 1.00 91.56 992 ARG A N 1
ATOM 7716 C CA . ARG A 1 992 ? -16.601 24.144 14.200 1.00 91.56 992 ARG A CA 1
ATOM 7717 C C . ARG A 1 992 ? -17.841 23.815 13.373 1.00 91.56 992 ARG A C 1
ATOM 7719 O O . ARG A 1 992 ? -18.035 24.443 12.343 1.00 91.56 992 ARG A O 1
ATOM 7726 N N . ILE A 1 993 ? -18.617 22.811 13.776 1.00 93.75 993 ILE A N 1
ATOM 7727 C CA . ILE A 1 993 ? -19.885 22.462 13.127 1.00 93.75 993 ILE A CA 1
ATOM 7728 C C . ILE A 1 993 ? -21.017 23.248 13.787 1.00 93.75 993 ILE A C 1
ATOM 7730 O O . ILE A 1 993 ? -21.821 23.856 13.094 1.00 93.75 993 ILE A O 1
ATOM 7734 N N . LEU A 1 994 ? -21.057 23.286 15.121 1.00 94.69 994 LEU A N 1
ATOM 7735 C CA . LEU A 1 994 ? -22.128 23.935 15.879 1.00 94.69 994 LEU A CA 1
ATOM 7736 C C . LEU A 1 994 ? -22.181 25.452 15.650 1.00 94.69 994 LEU A C 1
ATOM 7738 O O . LEU A 1 994 ? -23.272 25.997 15.537 1.00 94.69 994 LEU A O 1
ATOM 7742 N N . GLU A 1 995 ? -21.037 26.126 15.501 1.00 94.75 995 GLU A N 1
ATOM 7743 C CA . GLU A 1 995 ? -20.972 27.562 15.176 1.00 94.75 995 GLU A CA 1
ATOM 7744 C C . GLU A 1 995 ? -21.521 27.886 13.770 1.00 94.75 995 GLU A C 1
ATOM 7746 O O . GLU A 1 995 ? -21.789 29.047 13.478 1.00 94.75 995 GLU A O 1
ATOM 7751 N N . LEU A 1 996 ? -21.733 26.886 12.900 1.00 92.56 996 LEU A N 1
ATOM 7752 C CA . LEU A 1 996 ? -22.442 27.065 11.620 1.00 92.56 996 LEU A CA 1
ATOM 7753 C C . LEU A 1 996 ? -23.967 27.008 11.772 1.00 92.56 996 LEU A C 1
ATOM 7755 O O . LEU A 1 996 ? -24.702 27.318 10.832 1.00 92.56 996 LEU A O 1
ATOM 7759 N N . LEU A 1 997 ? -24.440 26.564 12.937 1.00 92.12 997 LEU A N 1
ATOM 7760 C CA . LEU A 1 997 ? -25.844 26.295 13.227 1.00 92.12 997 LEU A CA 1
ATOM 7761 C C . LEU A 1 997 ? -26.432 27.296 14.226 1.00 92.12 997 LEU A C 1
ATOM 7763 O O . LEU A 1 997 ? -27.610 27.618 14.118 1.00 92.12 997 LEU A O 1
ATOM 7767 N N . MET A 1 998 ? -25.636 27.760 15.192 1.00 92.94 998 MET A N 1
ATOM 7768 C CA . MET A 1 998 ? -26.068 28.623 16.296 1.00 92.94 998 MET A CA 1
ATOM 7769 C C . MET A 1 998 ? -24.966 29.603 16.717 1.00 92.94 998 MET A C 1
ATOM 7771 O O . MET A 1 998 ? -23.801 29.449 16.344 1.00 92.94 998 MET A O 1
ATOM 7775 N N . GLU A 1 999 ? -25.319 30.605 17.523 1.00 92.25 999 GLU A N 1
ATOM 7776 C CA . GLU A 1 999 ? -24.351 31.583 18.019 1.00 92.25 999 GLU A CA 1
ATOM 7777 C C . GLU A 1 999 ? -23.317 30.950 18.961 1.00 92.25 999 GLU A C 1
ATOM 7779 O O . GLU A 1 999 ? -23.620 30.045 19.742 1.00 92.25 999 GLU A O 1
ATOM 7784 N N . ARG A 1 1000 ? -22.090 31.490 18.971 1.00 91.94 1000 ARG A N 1
ATOM 7785 C CA . ARG A 1 1000 ? -20.998 31.000 19.835 1.00 91.94 1000 ARG A CA 1
ATOM 7786 C C . ARG A 1 1000 ? -21.390 30.920 21.314 1.00 91.94 1000 ARG A C 1
ATOM 7788 O O . ARG A 1 1000 ? -20.972 29.994 22.002 1.00 91.94 1000 ARG A O 1
ATOM 7795 N N . LYS A 1 1001 ? -22.211 31.855 21.802 1.00 92.69 1001 LYS A N 1
ATOM 7796 C CA . LYS A 1 1001 ? -22.680 31.858 23.194 1.00 92.69 1001 LYS A CA 1
ATOM 7797 C C . LYS A 1 1001 ? -23.512 30.613 23.522 1.00 92.69 1001 LYS A C 1
ATOM 7799 O O . LYS A 1 1001 ? -23.303 30.017 24.575 1.00 92.69 1001 LYS A O 1
ATOM 7804 N N . GLU A 1 1002 ? -24.402 30.203 22.619 1.00 92.56 1002 GLU A N 1
ATOM 7805 C CA . GLU A 1 1002 ? -25.191 28.977 22.779 1.00 92.56 1002 GLU A CA 1
ATOM 7806 C C . GLU A 1 1002 ? -24.295 27.739 22.742 1.00 92.56 1002 GLU A C 1
ATOM 7808 O O . GLU A 1 1002 ? -24.447 26.847 23.575 1.00 92.56 1002 GLU A O 1
ATOM 7813 N N . VAL A 1 1003 ? -23.311 27.707 21.833 1.00 93.25 1003 VAL A N 1
ATOM 7814 C CA . VAL A 1 1003 ? -22.317 26.625 21.780 1.00 93.25 1003 VAL A CA 1
ATOM 7815 C C . VAL A 1 1003 ? -21.579 26.514 23.112 1.00 93.25 1003 VAL A C 1
ATOM 7817 O O . VAL A 1 1003 ? -21.504 25.427 23.680 1.00 93.25 1003 VAL A O 1
ATOM 7820 N N . ASP A 1 1004 ? -21.080 27.626 23.653 1.00 92.25 1004 ASP A N 1
ATOM 7821 C CA . ASP A 1 1004 ? -20.379 27.644 24.937 1.00 92.25 1004 ASP A CA 1
ATOM 7822 C C . ASP A 1 1004 ? -21.253 27.140 26.092 1.00 92.25 1004 ASP A C 1
ATOM 7824 O O . ASP A 1 1004 ? -20.754 26.460 26.989 1.00 92.25 1004 ASP A O 1
ATOM 7828 N N . GLU A 1 1005 ? -22.555 27.425 26.077 1.00 91.81 1005 GLU A N 1
ATOM 7829 C CA . GLU A 1 1005 ? -23.501 26.915 27.072 1.00 91.81 1005 GLU A CA 1
ATOM 7830 C C . GLU A 1 1005 ? -23.672 25.392 27.013 1.00 91.81 1005 GLU A C 1
ATOM 7832 O O . GLU A 1 1005 ? -23.796 24.768 28.069 1.00 91.81 1005 GLU A O 1
ATOM 7837 N N . LEU A 1 1006 ? -23.593 24.767 25.830 1.00 91.12 1006 LEU A N 1
ATOM 7838 C CA . LEU A 1 1006 ? -23.643 23.302 25.698 1.00 91.12 1006 LEU A CA 1
ATOM 7839 C C . LEU A 1 1006 ? -22.480 22.614 26.430 1.00 91.12 1006 LEU A C 1
ATOM 7841 O O . LEU A 1 1006 ? -22.660 21.528 26.980 1.00 91.12 1006 LEU A O 1
ATOM 7845 N N . PHE A 1 1007 ? -21.306 23.254 26.471 1.00 90.38 1007 PHE A N 1
ATOM 7846 C CA . PHE A 1 1007 ? -20.091 22.709 27.089 1.00 90.38 1007 PHE A CA 1
ATOM 7847 C C . PHE A 1 1007 ? -19.896 23.109 28.561 1.00 90.38 1007 PHE A C 1
ATOM 7849 O O . PHE A 1 1007 ? -18.969 22.615 29.205 1.00 90.38 1007 PHE A O 1
ATOM 7856 N N . LYS A 1 1008 ? -20.760 23.958 29.136 1.00 87.19 1008 LYS A N 1
ATOM 7857 C CA . LYS A 1 1008 ? -20.705 24.335 30.561 1.00 87.19 1008 LYS A CA 1
ATOM 7858 C C . LYS A 1 1008 ? -21.253 23.218 31.454 1.00 87.19 1008 LYS A C 1
ATOM 7860 O O . LYS A 1 1008 ? -22.378 23.284 31.944 1.00 87.19 1008 LYS A O 1
ATOM 7865 N N . VAL A 1 1009 ? -20.435 22.200 31.716 1.00 82.88 1009 VAL A N 1
ATOM 7866 C CA . VAL A 1 1009 ? -20.772 21.095 32.626 1.00 82.88 1009 VAL A CA 1
ATOM 7867 C C . VAL A 1 1009 ? -19.651 20.887 33.641 1.00 82.88 1009 VAL A C 1
ATOM 7869 O O . VAL A 1 1009 ? -18.475 20.909 33.293 1.00 82.88 1009 VAL A O 1
ATOM 7872 N N . LYS A 1 1010 ? -20.009 20.674 34.913 1.00 80.38 1010 LYS A N 1
ATOM 7873 C CA . LYS A 1 1010 ? -19.047 20.263 35.944 1.00 80.38 1010 LYS A CA 1
ATOM 7874 C C . LYS A 1 1010 ? -18.854 18.752 35.874 1.00 80.38 1010 LYS A C 1
ATOM 7876 O O . LYS A 1 1010 ? -19.816 18.008 36.062 1.00 80.38 1010 LYS A O 1
ATOM 7881 N N . VAL A 1 1011 ? -17.621 18.311 35.635 1.00 77.19 1011 VAL A N 1
ATOM 7882 C CA . VAL A 1 1011 ? -17.252 16.893 35.721 1.00 77.19 1011 VAL A CA 1
ATOM 7883 C C . VAL A 1 1011 ? -17.433 16.435 37.168 1.00 77.19 1011 VAL A C 1
ATOM 7885 O O . VAL A 1 1011 ? -16.935 17.074 38.098 1.00 77.19 1011 VAL A O 1
ATOM 7888 N N . LYS A 1 1012 ? -18.188 15.352 37.385 1.00 70.56 1012 LYS A N 1
ATOM 7889 C CA . LYS A 1 1012 ? -18.351 14.791 38.733 1.00 70.56 1012 LYS A CA 1
ATOM 7890 C C . LYS A 1 1012 ? -17.052 14.107 39.144 1.00 70.56 1012 LYS A C 1
ATOM 7892 O O . LYS A 1 1012 ? -16.434 13.415 38.338 1.00 70.56 1012 LYS A O 1
ATOM 7897 N N . SER A 1 1013 ? -16.659 14.246 40.411 1.00 58.47 1013 SER A N 1
ATOM 7898 C CA . SER A 1 1013 ? -15.563 13.452 40.964 1.00 58.47 1013 SER A CA 1
ATOM 7899 C C . SER A 1 1013 ? -15.964 11.978 40.922 1.00 58.47 1013 SER A C 1
ATOM 7901 O O . SER A 1 1013 ? -16.760 11.529 41.750 1.00 58.47 1013 SER A O 1
ATOM 7903 N N . VAL A 1 1014 ? -15.457 11.234 39.941 1.00 55.25 1014 VAL A N 1
ATOM 7904 C CA . VAL A 1 1014 ? -15.675 9.790 39.876 1.00 55.25 1014 VAL A CA 1
ATOM 7905 C C . VAL A 1 1014 ? -14.955 9.174 41.081 1.00 55.25 1014 VAL A C 1
ATOM 7907 O O . VAL A 1 1014 ? -13.747 9.400 41.230 1.00 55.25 1014 VAL A O 1
ATOM 7910 N N . PRO A 1 1015 ? -15.661 8.457 41.978 1.00 47.81 1015 PRO A N 1
ATOM 7911 C CA . PRO A 1 1015 ? -15.028 7.775 43.101 1.00 47.81 1015 PRO A CA 1
ATOM 7912 C C . PRO A 1 1015 ? -13.892 6.893 42.582 1.00 47.81 1015 PRO A C 1
ATOM 7914 O O . PRO A 1 1015 ? -14.044 6.245 41.548 1.00 47.81 1015 PRO A O 1
ATOM 7917 N N . LYS A 1 1016 ? -12.742 6.871 43.267 1.00 45.81 1016 LYS A N 1
ATOM 7918 C CA . LYS A 1 1016 ? -11.692 5.896 42.947 1.00 45.81 1016 LYS A CA 1
ATOM 7919 C C . LYS A 1 1016 ? -12.301 4.503 43.097 1.00 45.81 1016 LYS A C 1
ATOM 7921 O O . LYS A 1 1016 ? -12.643 4.121 44.216 1.00 45.81 1016 LYS A O 1
ATOM 7926 N N . VAL A 1 1017 ? -12.439 3.769 41.995 1.00 40.78 1017 VAL A N 1
ATOM 7927 C CA . VAL A 1 1017 ? -12.702 2.329 42.053 1.00 40.78 1017 VAL A CA 1
ATOM 7928 C C . VAL A 1 1017 ? -11.522 1.733 42.818 1.00 40.78 1017 VAL A C 1
ATOM 7930 O O . VAL A 1 1017 ? -10.374 2.099 42.567 1.00 40.78 1017 VAL A O 1
ATOM 7933 N N . GLY A 1 1018 ? -11.811 0.975 43.873 1.00 39.34 1018 GLY A N 1
ATOM 7934 C CA . GLY A 1 1018 ? -10.854 0.641 44.923 1.00 39.34 1018 GLY A CA 1
ATOM 7935 C C . GLY A 1 1018 ? -9.617 -0.085 44.404 1.00 39.34 1018 GLY A C 1
ATOM 7936 O O . GLY A 1 1018 ? -9.598 -1.306 44.355 1.00 39.34 1018 GLY A O 1
ATOM 7937 N N . GLY A 1 1019 ? -8.557 0.661 44.090 1.00 34.00 1019 GLY A N 1
ATOM 7938 C CA . GLY A 1 1019 ? -7.251 0.082 43.809 1.00 34.00 1019 GLY A CA 1
ATOM 7939 C C . GLY A 1 1019 ? -6.748 -0.700 45.024 1.00 34.00 1019 GLY A C 1
ATOM 7940 O O . GLY A 1 1019 ? -6.781 -0.206 46.157 1.00 34.00 1019 GLY A O 1
ATOM 7941 N N . THR A 1 1020 ? -6.253 -1.909 44.784 1.00 36.81 1020 THR A N 1
ATOM 7942 C CA . THR A 1 1020 ? -5.621 -2.808 45.767 1.00 36.81 1020 THR A CA 1
ATOM 7943 C C . THR A 1 1020 ? -4.215 -2.356 46.185 1.00 36.81 1020 THR A C 1
ATOM 7945 O O . THR A 1 1020 ? -3.560 -3.014 46.989 1.00 36.81 1020 THR A O 1
ATOM 7948 N N . GLY A 1 1021 ? -3.739 -1.213 45.680 1.00 36.47 1021 GLY A N 1
ATOM 7949 C CA . GLY A 1 1021 ? -2.420 -0.673 45.994 1.00 36.47 1021 GLY A CA 1
ATOM 7950 C C . GLY A 1 1021 ? -2.233 -0.309 47.473 1.00 36.47 1021 GLY A C 1
ATOM 7951 O O . GLY A 1 1021 ? -3.128 0.222 48.133 1.00 36.47 1021 GLY A O 1
ATOM 7952 N N . MET A 1 1022 ? -1.009 -0.509 47.964 1.00 36.53 1022 MET A N 1
ATOM 7953 C CA . MET A 1 1022 ? -0.568 -0.277 49.351 1.00 36.53 1022 MET A CA 1
ATOM 7954 C C . MET A 1 1022 ? -0.942 1.113 49.910 1.00 36.53 1022 MET A C 1
ATOM 7956 O O . MET A 1 1022 ? -1.190 1.269 51.102 1.00 36.53 1022 MET A O 1
ATOM 7960 N N . MET A 1 1023 ? -1.063 2.124 49.043 1.00 30.56 1023 MET A N 1
ATOM 7961 C CA . MET A 1 1023 ? -1.418 3.501 49.412 1.00 30.56 1023 MET A CA 1
ATOM 7962 C C . MET A 1 1023 ? -2.930 3.713 49.640 1.00 30.56 1023 MET A C 1
ATOM 7964 O O . MET A 1 1023 ? -3.326 4.585 50.410 1.00 30.56 1023 MET A O 1
ATOM 7968 N N . SER A 1 1024 ? -3.781 2.892 49.015 1.00 34.69 1024 SER A N 1
ATOM 7969 C CA . SER A 1 1024 ? -5.232 2.833 49.260 1.00 34.69 1024 SER A CA 1
ATOM 7970 C C . SER A 1 1024 ? -5.532 2.162 50.605 1.00 34.69 1024 SER A C 1
ATOM 7972 O O . SER A 1 1024 ? -6.353 2.664 51.374 1.00 34.69 1024 SER A O 1
ATOM 7974 N N . ALA A 1 1025 ? -4.781 1.110 50.950 1.00 36.47 1025 ALA A N 1
ATOM 7975 C CA . ALA A 1 1025 ? -4.836 0.481 52.269 1.00 36.47 1025 ALA A CA 1
ATOM 7976 C C . ALA A 1 1025 ? -4.417 1.452 53.395 1.00 36.47 1025 ALA A C 1
ATOM 7978 O O . ALA A 1 1025 ? -5.093 1.525 54.419 1.00 36.47 1025 ALA A O 1
ATOM 7979 N N . PHE A 1 1026 ? -3.381 2.270 53.169 1.00 34.97 1026 PHE A N 1
ATOM 7980 C CA . PHE A 1 1026 ? -2.889 3.257 54.144 1.00 34.97 1026 PHE A CA 1
ATOM 7981 C C . PHE A 1 1026 ? -3.842 4.449 54.369 1.00 34.97 1026 PHE A C 1
ATOM 7983 O O . PHE A 1 1026 ? -3.948 4.971 55.479 1.00 34.97 1026 PHE A O 1
ATOM 7990 N N . LEU A 1 1027 ? -4.569 4.885 53.332 1.00 39.88 1027 LEU A N 1
ATOM 7991 C CA . LEU A 1 1027 ? -5.594 5.932 53.460 1.00 39.88 1027 LEU A CA 1
ATOM 7992 C C . LEU A 1 1027 ? -6.884 5.400 54.107 1.00 39.88 1027 LEU A C 1
ATOM 7994 O O . LEU A 1 1027 ? -7.535 6.130 54.856 1.00 39.88 1027 LEU A O 1
ATOM 7998 N N . LYS A 1 1028 ? -7.232 4.124 53.880 1.00 39.22 1028 LYS A N 1
ATOM 7999 C CA . LYS A 1 1028 ? -8.362 3.457 54.552 1.00 39.22 1028 LYS A CA 1
ATOM 8000 C C . LYS A 1 1028 ? -8.130 3.272 56.057 1.00 39.22 1028 LYS A C 1
ATOM 8002 O O . LYS A 1 1028 ? -9.089 3.345 56.816 1.00 39.22 1028 LYS A O 1
ATOM 8007 N N . SER A 1 1029 ? -6.884 3.112 56.511 1.00 35.38 1029 SER A N 1
ATOM 8008 C CA . SER A 1 1029 ? -6.570 2.961 57.941 1.00 35.38 1029 SER A CA 1
ATOM 8009 C C . SER A 1 1029 ? -6.677 4.251 58.774 1.00 35.38 1029 SER A C 1
ATOM 8011 O O . SER A 1 1029 ? -6.654 4.172 59.998 1.00 35.38 1029 SER A O 1
ATOM 8013 N N . GLY A 1 1030 ? -6.810 5.432 58.150 1.00 36.41 1030 GLY A N 1
ATOM 8014 C CA . GLY A 1 1030 ? -6.772 6.728 58.852 1.00 36.41 1030 GLY A CA 1
ATOM 8015 C C . GLY A 1 1030 ? -8.091 7.510 58.938 1.00 36.41 1030 GLY A C 1
ATOM 8016 O O . GLY A 1 1030 ? -8.187 8.442 59.734 1.00 36.41 1030 GLY A O 1
ATOM 8017 N N . ALA A 1 1031 ? -9.119 7.168 58.155 1.00 38.09 1031 ALA A N 1
ATOM 8018 C CA . ALA A 1 1031 ? -10.367 7.934 58.104 1.00 38.09 1031 ALA A CA 1
ATOM 8019 C C . ALA A 1 1031 ? -11.508 7.202 58.830 1.00 38.09 1031 ALA A C 1
ATOM 8021 O O . ALA A 1 1031 ? -12.136 6.311 58.261 1.00 38.09 1031 ALA A O 1
ATOM 8022 N N . LYS A 1 1032 ? -11.845 7.619 60.061 1.00 44.00 1032 LYS A N 1
ATOM 8023 C CA . LYS A 1 1032 ? -13.135 7.276 60.694 1.00 44.00 1032 LYS A CA 1
ATOM 8024 C C . LYS A 1 1032 ? -14.264 7.887 59.858 1.00 44.00 1032 LYS A C 1
ATOM 8026 O O . LYS A 1 1032 ? -14.678 9.020 60.090 1.00 44.00 1032 LYS A O 1
ATOM 8031 N N . THR A 1 1033 ? -14.734 7.169 58.843 1.00 51.88 1033 THR A N 1
ATOM 8032 C CA . THR A 1 1033 ? -15.871 7.607 58.034 1.00 51.88 1033 THR A CA 1
ATOM 8033 C C . THR A 1 1033 ? -17.124 7.436 58.889 1.00 51.88 1033 THR A C 1
ATOM 8035 O O . THR A 1 1033 ? -17.510 6.316 59.209 1.00 51.88 1033 THR A O 1
ATOM 8038 N N . LEU A 1 1034 ? -17.729 8.542 59.328 1.00 58.19 1034 LEU A N 1
ATOM 8039 C CA . LEU A 1 1034 ? -19.015 8.506 60.026 1.00 58.19 1034 LEU A CA 1
ATOM 8040 C C . LEU A 1 1034 ? -20.043 7.839 59.102 1.00 58.19 1034 LEU A C 1
ATOM 8042 O O . LEU A 1 1034 ? -20.238 8.292 57.973 1.00 58.19 1034 LEU A O 1
ATOM 8046 N N . ALA A 1 1035 ? -20.671 6.755 59.562 1.00 69.31 1035 ALA A N 1
ATOM 8047 C CA . ALA A 1 1035 ? -21.712 6.078 58.801 1.00 69.31 1035 ALA A CA 1
ATOM 8048 C C . ALA A 1 1035 ? -22.857 7.066 58.526 1.00 69.31 1035 ALA A C 1
ATOM 8050 O O . ALA A 1 1035 ? -23.316 7.751 59.439 1.00 69.31 1035 ALA A O 1
ATOM 8051 N N . ARG A 1 1036 ? -23.297 7.178 57.270 1.00 82.38 1036 ARG A N 1
ATOM 8052 C CA . ARG A 1 1036 ? -24.399 8.056 56.852 1.00 82.38 1036 ARG A CA 1
ATOM 8053 C C . ARG A 1 1036 ? -25.588 7.229 56.387 1.00 82.38 1036 ARG A C 1
ATOM 8055 O O . ARG A 1 1036 ? -25.413 6.178 55.774 1.00 82.38 1036 ARG A O 1
ATOM 8062 N N . CYS A 1 1037 ? -26.791 7.711 56.677 1.00 83.75 1037 CYS A N 1
ATOM 8063 C CA . CYS A 1 1037 ? -28.030 7.123 56.198 1.00 83.75 1037 CYS A CA 1
ATOM 8064 C C . CYS A 1 1037 ? -28.107 7.236 54.672 1.00 83.75 1037 CYS A C 1
ATOM 8066 O O . CYS A 1 1037 ? -27.998 8.334 54.132 1.00 83.75 1037 CYS A O 1
ATOM 8068 N N . VAL A 1 1038 ? -28.347 6.119 53.983 1.00 84.25 1038 VAL A N 1
ATOM 8069 C CA . VAL A 1 1038 ? -28.458 6.091 52.511 1.00 84.25 1038 VAL A CA 1
ATOM 8070 C C . VAL A 1 1038 ? -29.681 6.839 51.959 1.00 84.25 1038 VAL A C 1
ATOM 8072 O O . VAL A 1 1038 ? -29.716 7.119 50.767 1.00 84.25 1038 VAL A O 1
ATOM 8075 N N . VAL A 1 1039 ? -30.663 7.177 52.805 1.00 85.81 1039 VAL A N 1
ATOM 8076 C CA . VAL A 1 1039 ? -31.889 7.894 52.408 1.00 85.81 1039 VAL A CA 1
ATOM 8077 C C . VAL A 1 1039 ? -31.746 9.406 52.593 1.00 85.81 1039 VAL A C 1
ATOM 8079 O O . VAL A 1 1039 ? -31.949 10.158 51.647 1.00 85.81 1039 VAL A O 1
ATOM 8082 N N . CYS A 1 1040 ? -31.380 9.865 53.797 1.00 85.88 1040 CYS A N 1
ATOM 8083 C CA . CYS A 1 1040 ? -31.339 11.297 54.131 1.00 85.88 1040 CYS A CA 1
ATOM 8084 C C . CYS A 1 1040 ? -29.930 11.889 54.292 1.00 85.88 1040 CYS A C 1
ATOM 8086 O O . CYS A 1 1040 ? -29.794 13.095 54.471 1.00 85.88 1040 CYS A O 1
ATOM 8088 N N . GLY A 1 1041 ? -28.870 11.073 54.271 1.00 81.44 1041 GLY A N 1
ATOM 8089 C CA . GLY A 1 1041 ? -27.486 11.533 54.451 1.00 81.44 1041 GLY A CA 1
ATOM 8090 C C . GLY A 1 1041 ? -27.098 11.922 55.885 1.00 81.44 1041 GLY A C 1
ATOM 8091 O O . GLY A 1 1041 ? -25.926 12.226 56.131 1.00 81.44 1041 GLY A O 1
ATOM 8092 N N . GLU A 1 1042 ? -28.038 11.886 56.836 1.00 84.75 1042 GLU A N 1
ATOM 8093 C CA . GLU A 1 1042 ? -27.778 12.121 58.261 1.00 84.75 1042 GLU A CA 1
ATOM 8094 C C . GLU A 1 1042 ? -26.887 11.035 58.870 1.00 84.75 1042 GLU A C 1
ATOM 8096 O O . GLU A 1 1042 ? -26.737 9.939 58.328 1.00 84.75 1042 GLU A O 1
ATOM 8101 N N . GLN A 1 1043 ? -26.294 11.329 60.023 1.00 79.12 1043 GLN A N 1
ATOM 8102 C CA . GLN A 1 1043 ? -25.421 10.394 60.719 1.00 79.12 1043 GLN A CA 1
ATOM 8103 C C . GLN A 1 1043 ? -26.202 9.152 61.181 1.00 79.12 1043 GLN A C 1
ATOM 8105 O O . GLN A 1 1043 ? -27.169 9.235 61.938 1.00 79.12 1043 GLN A O 1
ATOM 8110 N N . ALA A 1 1044 ? -25.770 7.983 60.720 1.00 78.69 1044 ALA A N 1
ATOM 8111 C CA . ALA A 1 1044 ? -26.259 6.690 61.167 1.00 78.69 1044 ALA A CA 1
ATOM 8112 C C . ALA A 1 1044 ? -25.469 6.214 62.398 1.00 78.69 1044 ALA A C 1
ATOM 8114 O O . ALA A 1 1044 ? -24.344 6.655 62.659 1.00 78.69 1044 ALA A O 1
ATOM 8115 N N . LYS A 1 1045 ? -26.058 5.289 63.167 1.00 75.25 1045 LYS A N 1
ATOM 8116 C CA . LYS A 1 1045 ? -25.338 4.612 64.257 1.00 75.25 1045 LYS A CA 1
ATOM 8117 C C . LYS A 1 1045 ? -24.130 3.860 63.686 1.00 75.25 1045 LYS A C 1
ATOM 8119 O O . LYS A 1 1045 ? -24.185 3.371 62.560 1.00 75.25 1045 LYS A O 1
ATOM 8124 N N . SER A 1 1046 ? -23.053 3.759 64.468 1.00 71.44 1046 SER A N 1
ATOM 8125 C CA . SER A 1 1046 ? -21.845 3.021 64.072 1.00 71.44 1046 SER A CA 1
ATOM 8126 C C . SER A 1 1046 ? -22.211 1.622 63.560 1.00 71.44 1046 SER A C 1
ATOM 8128 O O . SER A 1 1046 ? -22.932 0.895 64.239 1.00 71.44 1046 SER A O 1
ATOM 8130 N N . GLY A 1 1047 ? -21.769 1.275 62.348 1.00 72.62 1047 GLY A N 1
ATOM 8131 C CA . GLY A 1 1047 ? -22.069 -0.008 61.700 1.00 72.62 1047 GLY A CA 1
ATOM 8132 C C . GLY A 1 1047 ? -23.431 -0.114 60.993 1.00 72.62 1047 GLY A C 1
ATOM 8133 O O . GLY A 1 1047 ? -23.645 -1.090 60.285 1.00 72.62 1047 GLY A O 1
ATOM 8134 N N . LYS A 1 1048 ? -24.336 0.871 61.112 1.00 80.06 1048 LYS A N 1
ATOM 8135 C CA . LYS A 1 1048 ? -25.628 0.908 60.395 1.00 80.06 1048 LYS A CA 1
ATOM 8136 C C . LYS A 1 1048 ? -25.550 1.806 59.153 1.00 80.06 1048 LYS A C 1
ATOM 8138 O O . LYS A 1 1048 ? -24.910 2.851 59.172 1.00 80.06 1048 LYS A O 1
ATOM 8143 N N . LYS A 1 1049 ? -26.265 1.443 58.079 1.00 84.00 1049 LYS A N 1
ATOM 8144 C CA . LYS A 1 1049 ? -26.407 2.256 56.843 1.00 84.00 1049 LYS A CA 1
ATOM 8145 C C . LYS A 1 1049 ? -27.676 3.132 56.815 1.00 84.00 1049 LYS A C 1
ATOM 8147 O O . LYS A 1 1049 ? -27.946 3.800 55.820 1.00 84.00 1049 LYS A O 1
ATOM 8152 N N . LEU A 1 1050 ? -28.475 3.128 57.885 1.00 86.94 1050 LEU A N 1
ATOM 8153 C CA . LEU A 1 1050 ? -29.736 3.871 58.016 1.00 86.94 1050 LEU A CA 1
ATOM 8154 C C . LEU A 1 1050 ? -29.793 4.583 59.375 1.00 86.94 1050 LEU A C 1
ATOM 8156 O O . LEU A 1 1050 ? -29.221 4.098 60.353 1.00 86.94 1050 LEU A O 1
ATOM 8160 N N . CYS A 1 1051 ? -30.451 5.745 59.432 1.00 86.88 1051 CYS A N 1
ATOM 8161 C CA . CYS A 1 1051 ? -30.753 6.423 60.694 1.00 86.88 1051 CYS A CA 1
ATOM 8162 C C . CYS A 1 1051 ? -32.037 5.852 61.320 1.00 86.88 1051 CYS A C 1
ATOM 8164 O O . CYS A 1 1051 ? -32.784 5.117 60.671 1.00 86.88 1051 CYS A O 1
ATOM 8166 N N . CYS A 1 1052 ? -32.320 6.210 62.576 1.00 83.38 1052 CYS A N 1
ATOM 8167 C CA . CYS A 1 1052 ? -33.494 5.715 63.302 1.00 83.38 1052 CYS A CA 1
ATOM 8168 C C . CYS A 1 1052 ? -34.820 5.985 62.570 1.00 83.38 1052 CYS A C 1
ATOM 8170 O O . CYS A 1 1052 ? -35.680 5.110 62.554 1.00 83.38 1052 CYS A O 1
ATOM 8172 N N . ALA A 1 1053 ? -34.956 7.142 61.912 1.00 84.75 1053 ALA A N 1
ATOM 8173 C CA . ALA A 1 1053 ? -36.160 7.517 61.170 1.00 84.75 1053 ALA A CA 1
ATOM 8174 C C . ALA A 1 1053 ? -36.399 6.659 59.912 1.00 84.75 1053 ALA A C 1
ATOM 8176 O O . ALA A 1 1053 ? -37.537 6.488 59.485 1.00 84.75 1053 ALA A O 1
ATOM 8177 N N . HIS A 1 1054 ? -35.341 6.085 59.332 1.00 87.81 1054 HIS A N 1
ATOM 8178 C CA . HIS A 1 1054 ? -35.414 5.317 58.085 1.00 87.81 1054 HIS A CA 1
ATOM 8179 C C . HIS A 1 1054 ? -35.258 3.807 58.286 1.00 87.81 1054 HIS A C 1
ATOM 8181 O O . HIS A 1 1054 ? -35.275 3.056 57.313 1.00 87.81 1054 HIS A O 1
ATOM 8187 N N . GLN A 1 1055 ? -35.157 3.333 59.530 1.00 84.88 1055 GLN A N 1
ATOM 8188 C CA . GLN A 1 1055 ? -34.954 1.913 59.822 1.00 84.88 1055 GLN A CA 1
ATOM 8189 C C . GLN A 1 1055 ? -36.105 1.030 59.304 1.00 84.88 1055 GLN A C 1
ATOM 8191 O O . GLN A 1 1055 ? -35.865 -0.077 58.822 1.00 84.88 1055 GLN A O 1
ATOM 8196 N N . GLY A 1 1056 ? -37.341 1.547 59.315 1.00 84.44 1056 GLY A N 1
ATOM 8197 C CA . GLY A 1 1056 ? -38.520 0.869 58.760 1.00 84.44 1056 GLY A CA 1
ATOM 8198 C C . GLY A 1 1056 ? -38.503 0.690 57.234 1.00 84.44 1056 GLY A C 1
ATOM 8199 O O . GLY A 1 1056 ? -39.301 -0.075 56.708 1.00 84.44 1056 GLY A O 1
ATOM 8200 N N . GLN A 1 1057 ? -37.588 1.352 56.514 1.00 89.50 1057 GLN A N 1
ATOM 8201 C CA . GLN A 1 1057 ? -37.420 1.206 55.059 1.00 89.50 1057 GLN A CA 1
ATOM 8202 C C . GLN A 1 1057 ? -36.349 0.169 54.680 1.00 89.50 1057 GLN A C 1
ATOM 8204 O O . GLN A 1 1057 ? -36.119 -0.066 53.496 1.00 89.50 1057 GLN A O 1
ATOM 8209 N N . SER A 1 1058 ? -35.689 -0.448 55.666 1.00 87.81 1058 SER A N 1
ATOM 8210 C CA . SER A 1 1058 ? -34.559 -1.368 55.468 1.00 87.81 1058 SER A CA 1
ATOM 8211 C C . SER A 1 1058 ? -34.861 -2.515 54.500 1.00 87.81 1058 SER A C 1
ATOM 8213 O O . SER A 1 1058 ? -34.076 -2.731 53.580 1.00 87.81 1058 SER A O 1
ATOM 8215 N N . VAL A 1 1059 ? -36.009 -3.186 54.647 1.00 88.38 1059 VAL A N 1
ATOM 8216 C CA . VAL A 1 1059 ? -36.430 -4.292 53.767 1.00 88.38 1059 VAL A CA 1
ATOM 8217 C C . VAL A 1 1059 ? -36.634 -3.806 52.334 1.00 88.38 1059 VAL A C 1
ATOM 8219 O O . VAL A 1 1059 ? -35.999 -4.325 51.426 1.00 88.38 1059 VAL A O 1
ATOM 8222 N N . LYS A 1 1060 ? -37.424 -2.744 52.132 1.00 91.00 1060 LYS A N 1
ATOM 8223 C CA . LYS A 1 1060 ? -37.711 -2.187 50.798 1.00 91.00 1060 LYS A CA 1
ATOM 8224 C C . LYS A 1 1060 ? -36.446 -1.712 50.071 1.00 91.00 1060 LYS A C 1
ATOM 8226 O O . LYS A 1 1060 ? -36.295 -1.923 48.872 1.00 91.00 1060 LYS A O 1
ATOM 8231 N N . ILE A 1 1061 ? -35.526 -1.060 50.788 1.00 89.38 1061 ILE A N 1
ATOM 8232 C CA . ILE A 1 1061 ? -34.236 -0.628 50.227 1.00 89.38 1061 ILE A CA 1
ATOM 8233 C C . ILE A 1 1061 ? -33.364 -1.848 49.905 1.00 89.38 1061 ILE A C 1
ATOM 8235 O O . ILE A 1 1061 ? -32.718 -1.878 48.859 1.00 89.38 1061 ILE A O 1
ATOM 8239 N N . GLY A 1 1062 ? -33.365 -2.860 50.776 1.00 89.50 1062 GLY A N 1
ATOM 8240 C CA . GLY A 1 1062 ? -32.684 -4.130 50.541 1.00 89.50 1062 GLY A CA 1
ATOM 8241 C C . GLY A 1 1062 ? -33.210 -4.861 49.303 1.00 89.50 1062 GLY A C 1
ATOM 8242 O O . GLY A 1 1062 ? -32.411 -5.341 48.497 1.00 89.50 1062 GLY A O 1
ATOM 8243 N N . GLU A 1 1063 ? -34.528 -4.920 49.112 1.00 91.25 1063 GLU A N 1
ATOM 8244 C CA . GLU A 1 1063 ? -35.173 -5.498 47.926 1.00 91.25 1063 GLU A CA 1
ATOM 8245 C C . GLU A 1 1063 ? -34.779 -4.740 46.658 1.00 91.25 1063 GLU A C 1
ATOM 8247 O O . GLU A 1 1063 ? -34.286 -5.356 45.717 1.00 91.25 1063 GLU A O 1
ATOM 8252 N N . GLY A 1 1064 ? -34.870 -3.404 46.665 1.00 92.38 1064 GLY A N 1
ATOM 8253 C CA . GLY A 1 1064 ? -34.450 -2.580 45.527 1.00 92.38 1064 GLY A CA 1
ATOM 8254 C C . GLY A 1 1064 ? -32.970 -2.764 45.165 1.00 92.38 1064 GLY A C 1
ATOM 8255 O O . GLY A 1 1064 ? -32.619 -2.820 43.987 1.00 92.38 1064 GLY A O 1
ATOM 8256 N N . LYS A 1 1065 ? -32.090 -2.938 46.161 1.00 90.75 1065 LYS A N 1
ATOM 8257 C CA . LYS A 1 1065 ? -30.678 -3.286 45.925 1.00 90.75 1065 LYS A CA 1
ATOM 8258 C C . LYS A 1 1065 ? -30.511 -4.676 45.320 1.00 90.75 1065 LYS A C 1
ATOM 8260 O O . LYS A 1 1065 ? -29.722 -4.842 44.394 1.00 90.75 1065 LYS A O 1
ATOM 8265 N N . ARG A 1 1066 ? -31.262 -5.671 45.797 1.00 92.06 1066 ARG A N 1
ATOM 8266 C CA . ARG A 1 1066 ? -31.236 -7.031 45.236 1.00 92.06 1066 ARG A CA 1
ATOM 8267 C C . ARG A 1 1066 ? -31.734 -7.047 43.786 1.00 92.06 1066 ARG A C 1
ATOM 8269 O O . ARG A 1 1066 ? -31.118 -7.695 42.943 1.00 92.06 1066 ARG A O 1
ATOM 8276 N N . GLU A 1 1067 ? -32.791 -6.299 43.476 1.00 93.56 1067 GLU A N 1
ATOM 8277 C CA . GLU A 1 1067 ? -33.286 -6.115 42.105 1.00 93.56 1067 GLU A CA 1
ATOM 8278 C C . GLU A 1 1067 ? -32.248 -5.437 41.204 1.00 93.56 1067 GLU A C 1
ATOM 8280 O O . GLU A 1 1067 ? -32.014 -5.904 40.088 1.00 93.56 1067 GLU A O 1
ATOM 8285 N N . ALA A 1 1068 ? -31.568 -4.395 41.695 1.00 91.62 1068 ALA A N 1
ATOM 8286 C CA . ALA A 1 1068 ? -30.492 -3.731 40.962 1.00 91.62 1068 ALA A CA 1
ATOM 8287 C C . ALA A 1 1068 ? -29.324 -4.687 40.658 1.00 91.62 1068 ALA A C 1
ATOM 8289 O O . ALA A 1 1068 ? -28.859 -4.742 39.517 1.00 91.62 1068 ALA A O 1
ATOM 8290 N N . VAL A 1 1069 ? -28.897 -5.497 41.639 1.00 94.19 1069 VAL A N 1
ATOM 8291 C CA . VAL A 1 1069 ? -27.871 -6.536 41.438 1.00 94.19 1069 VAL A CA 1
ATOM 8292 C C . VAL A 1 1069 ? -28.322 -7.552 40.388 1.00 94.19 1069 VAL A C 1
ATOM 8294 O O . VAL A 1 1069 ? -27.553 -7.855 39.478 1.00 94.19 1069 VAL A O 1
ATOM 8297 N N . LYS A 1 1070 ? -29.574 -8.024 40.449 1.00 94.88 1070 LYS A N 1
ATOM 8298 C CA . LYS A 1 1070 ? -30.130 -8.974 39.470 1.00 94.88 1070 LYS A CA 1
ATOM 8299 C C . LYS A 1 1070 ? -30.181 -8.384 38.056 1.00 94.88 1070 LYS A C 1
ATOM 8301 O O . LYS A 1 1070 ? -29.827 -9.060 37.094 1.00 94.88 1070 LYS A O 1
ATOM 8306 N N . ALA A 1 1071 ? -30.575 -7.119 37.911 1.00 94.00 1071 ALA A N 1
ATOM 8307 C CA . ALA A 1 1071 ? -30.591 -6.435 36.618 1.00 94.00 1071 ALA A CA 1
ATOM 8308 C C . ALA A 1 1071 ? -29.175 -6.278 36.030 1.00 94.00 1071 ALA A C 1
ATOM 8310 O O . ALA A 1 1071 ? -28.964 -6.508 34.834 1.00 94.00 1071 ALA A O 1
ATOM 8311 N N . LEU A 1 1072 ? -28.191 -5.933 36.869 1.00 93.69 1072 LEU A N 1
ATOM 8312 C CA . LEU A 1 1072 ? -26.785 -5.863 36.466 1.00 93.69 1072 LEU A CA 1
ATOM 8313 C C . LEU A 1 1072 ? -26.219 -7.240 36.110 1.00 93.69 1072 LEU A C 1
ATOM 8315 O O . LEU A 1 1072 ? -25.452 -7.337 35.156 1.00 93.69 1072 LEU A O 1
ATOM 8319 N N . GLU A 1 1073 ? -26.622 -8.298 36.814 1.00 95.06 1073 GLU A N 1
ATOM 8320 C CA . GLU A 1 1073 ? -26.222 -9.677 36.521 1.00 95.06 1073 GLU A CA 1
ATOM 8321 C C . GLU A 1 1073 ? -26.687 -10.123 35.134 1.00 95.06 1073 GLU A C 1
ATOM 8323 O O . GLU A 1 1073 ? -25.872 -10.603 34.350 1.00 95.06 1073 GLU A O 1
ATOM 8328 N N . VAL A 1 1074 ? -27.958 -9.882 34.794 1.00 95.00 1074 VAL A N 1
ATOM 8329 C CA . VAL A 1 1074 ? -28.515 -10.188 33.463 1.00 95.00 1074 VAL A CA 1
ATOM 8330 C C . VAL A 1 1074 ? -27.782 -9.410 32.368 1.00 95.00 1074 VAL A C 1
ATOM 8332 O O . VAL A 1 1074 ? -27.411 -9.972 31.337 1.00 95.00 1074 VAL A O 1
ATOM 8335 N N . SER A 1 1075 ? -27.532 -8.116 32.592 1.00 91.56 1075 SER A N 1
ATOM 8336 C CA . SER A 1 1075 ? -26.792 -7.270 31.647 1.00 91.56 1075 SER A CA 1
ATOM 8337 C C . SER A 1 1075 ? -25.346 -7.747 31.449 1.00 91.56 1075 SER A C 1
ATOM 8339 O O . SER A 1 1075 ? -24.856 -7.816 30.319 1.00 91.56 1075 SER A O 1
ATOM 8341 N N . LYS A 1 1076 ? -24.676 -8.132 32.543 1.00 94.19 1076 LYS A N 1
ATOM 8342 C CA . LYS A 1 1076 ? -23.331 -8.712 32.537 1.00 94.19 1076 LYS A CA 1
ATOM 8343 C C . LYS A 1 1076 ? -23.316 -10.036 31.767 1.00 94.19 1076 LYS A C 1
ATOM 8345 O O . LYS A 1 1076 ? -22.526 -10.155 30.835 1.00 94.19 1076 LYS A O 1
ATOM 8350 N N . GLU A 1 1077 ? -24.181 -10.999 32.098 1.00 94.00 1077 GLU A N 1
ATOM 8351 C CA . GLU A 1 1077 ? -24.214 -12.310 31.424 1.00 94.00 1077 GLU A CA 1
ATOM 8352 C C . GLU A 1 1077 ? -24.491 -12.183 29.925 1.00 94.00 1077 GLU A C 1
ATOM 8354 O O . GLU A 1 1077 ? -23.776 -12.799 29.145 1.00 94.00 1077 GLU A O 1
ATOM 8359 N N . ARG A 1 1078 ? -25.381 -11.276 29.493 1.00 93.94 1078 ARG A N 1
ATOM 8360 C CA . ARG A 1 1078 ? -25.608 -11.014 28.059 1.00 93.94 1078 ARG A CA 1
ATOM 8361 C C . ARG A 1 1078 ? -24.312 -10.683 27.305 1.00 93.94 1078 ARG A C 1
ATOM 8363 O O . ARG A 1 1078 ? -24.107 -11.156 26.189 1.00 93.94 1078 ARG A O 1
ATOM 8370 N N . LEU A 1 1079 ? -23.428 -9.870 27.890 1.00 93.56 1079 LEU A N 1
ATOM 8371 C CA . LEU A 1 1079 ? -22.141 -9.521 27.274 1.00 93.56 1079 LEU A CA 1
ATOM 8372 C C . LEU A 1 1079 ? -21.157 -10.701 27.279 1.00 93.56 1079 LEU A C 1
ATOM 8374 O O . LEU A 1 1079 ? -20.378 -10.851 26.336 1.00 93.56 1079 LEU A O 1
ATOM 8378 N N . PHE A 1 1080 ? -21.184 -11.539 28.318 1.00 93.25 1080 PHE A N 1
ATOM 8379 C CA . PHE A 1 1080 ? -20.388 -12.768 28.364 1.00 93.25 1080 PHE A CA 1
ATOM 8380 C C . PHE A 1 1080 ? -20.892 -13.810 27.361 1.00 93.25 1080 PHE A C 1
ATOM 8382 O O . PHE A 1 1080 ? -20.065 -14.408 26.679 1.00 93.25 1080 PHE A O 1
ATOM 8389 N N . ASP A 1 1081 ? -22.204 -13.957 27.178 1.00 90.81 1081 ASP A N 1
ATOM 8390 C CA . ASP A 1 1081 ? -22.814 -14.836 26.176 1.00 90.81 1081 ASP A CA 1
ATOM 8391 C C . ASP A 1 1081 ? -22.419 -14.430 24.757 1.00 90.81 1081 ASP A C 1
ATOM 8393 O O . ASP A 1 1081 ? -22.007 -15.272 23.961 1.00 90.81 1081 ASP A O 1
ATOM 8397 N N . MET A 1 1082 ? -22.410 -13.127 24.454 1.00 90.94 1082 MET A N 1
ATOM 8398 C CA . MET A 1 1082 ? -21.871 -12.631 23.183 1.00 90.94 1082 MET A CA 1
ATOM 8399 C C . MET A 1 1082 ? -20.405 -13.043 22.979 1.00 90.94 1082 MET A C 1
ATOM 8401 O O . MET A 1 1082 ? -19.998 -13.370 21.863 1.00 90.94 1082 MET A O 1
ATOM 8405 N N . CYS A 1 1083 ? -19.591 -13.043 24.041 1.00 90.94 1083 CYS A N 1
ATOM 8406 C CA . CYS A 1 1083 ? -18.217 -13.533 23.968 1.00 90.94 1083 CYS A CA 1
ATOM 8407 C C . CYS A 1 1083 ? -18.130 -15.063 23.836 1.00 90.94 1083 CYS A C 1
ATOM 8409 O O . CYS A 1 1083 ? -17.261 -15.526 23.100 1.00 90.94 1083 CYS A O 1
ATOM 8411 N N . ARG A 1 1084 ? -19.016 -15.827 24.490 1.00 88.31 1084 ARG A N 1
ATOM 8412 C CA . ARG A 1 1084 ? -19.118 -17.296 24.383 1.00 88.31 1084 ARG A CA 1
ATOM 8413 C C . ARG A 1 1084 ? -19.484 -17.735 22.957 1.00 88.31 1084 ARG A C 1
ATOM 8415 O O . ARG A 1 1084 ? -18.855 -18.625 22.390 1.00 88.31 1084 ARG A O 1
ATOM 8422 N N . VAL A 1 1085 ? -20.419 -17.026 22.323 1.00 85.50 1085 VAL A N 1
ATOM 8423 C CA . VAL A 1 1085 ? -20.742 -17.207 20.897 1.00 85.50 1085 VAL A CA 1
ATOM 8424 C C . VAL A 1 1085 ? -19.538 -16.839 20.028 1.00 85.50 1085 VAL A C 1
ATOM 8426 O O . VAL A 1 1085 ? -19.133 -17.610 19.164 1.00 85.50 1085 VAL A O 1
ATOM 8429 N N . CYS A 1 1086 ? -18.900 -15.694 20.294 1.00 85.19 1086 CYS A N 1
ATOM 8430 C CA . CYS A 1 1086 ? -17.727 -15.245 19.543 1.00 85.19 1086 CYS A CA 1
ATOM 8431 C C . CYS A 1 1086 ? -16.555 -16.239 19.610 1.00 85.19 1086 CYS A C 1
ATOM 8433 O O . CYS A 1 1086 ? -15.893 -16.434 18.591 1.00 85.19 1086 CYS A O 1
ATOM 8435 N N . GLN A 1 1087 ? -16.282 -16.868 20.761 1.00 82.88 1087 GLN A N 1
ATOM 8436 C CA . GLN A 1 1087 ? -15.223 -17.882 20.901 1.00 82.88 1087 GLN A CA 1
ATOM 8437 C C . GLN A 1 1087 ? -15.587 -19.231 20.255 1.00 82.88 1087 GLN A C 1
ATOM 8439 O O . GLN A 1 1087 ? -14.685 -20.017 19.975 1.00 82.88 1087 GLN A O 1
ATOM 8444 N N . GLY A 1 1088 ? -16.871 -19.471 19.962 1.00 73.88 1088 GLY A N 1
ATOM 8445 C CA . GLY A 1 1088 ? -17.363 -20.712 19.356 1.00 73.88 1088 GLY A CA 1
ATOM 8446 C C . GLY A 1 1088 ? -17.498 -21.871 20.346 1.00 73.88 1088 GLY A C 1
ATOM 8447 O O . GLY A 1 1088 ? -17.455 -23.027 19.939 1.00 73.88 1088 GLY A O 1
ATOM 8448 N N . ASP A 1 1089 ? -17.603 -21.573 21.643 1.00 71.38 1089 ASP A N 1
ATOM 8449 C CA . ASP A 1 1089 ? -17.721 -22.572 22.706 1.00 71.38 1089 ASP A CA 1
ATOM 8450 C C . ASP A 1 1089 ? -18.509 -21.981 23.883 1.00 71.38 1089 ASP A C 1
ATOM 8452 O O . ASP A 1 1089 ? -18.097 -20.988 24.483 1.00 71.38 1089 ASP A O 1
ATOM 8456 N N . GLY A 1 1090 ? -19.673 -22.551 24.193 1.00 72.75 1090 GLY A N 1
ATOM 8457 C CA . GLY A 1 1090 ? -20.561 -22.041 25.242 1.00 72.75 1090 GLY A CA 1
ATOM 8458 C C . GLY A 1 1090 ? -20.114 -22.377 26.666 1.00 72.75 1090 GLY A C 1
ATOM 8459 O O . GLY A 1 1090 ? -20.529 -21.703 27.607 1.00 72.75 1090 GLY A O 1
ATOM 8460 N N . LEU A 1 1091 ? -19.284 -23.409 26.828 1.00 74.00 1091 LEU A N 1
ATOM 8461 C CA . LEU A 1 1091 ? -18.924 -23.966 28.135 1.00 74.00 1091 LEU A CA 1
ATOM 8462 C C . LEU A 1 1091 ? -17.608 -23.394 28.667 1.00 74.00 1091 LEU A C 1
ATOM 8464 O O . LEU A 1 1091 ? -17.370 -23.389 29.873 1.00 74.00 1091 LEU A O 1
ATOM 8468 N N . GLU A 1 1092 ? -16.760 -22.906 27.765 1.00 78.44 1092 GLU A N 1
ATOM 8469 C CA . GLU A 1 1092 ? -15.424 -22.437 28.097 1.00 78.44 1092 GLU A CA 1
ATOM 8470 C C . GLU A 1 1092 ? -15.389 -21.028 28.704 1.00 78.44 1092 GLU A C 1
ATOM 8472 O O . GLU A 1 1092 ? -16.146 -20.125 28.334 1.00 78.44 1092 GLU A O 1
ATOM 8477 N N . GLU A 1 1093 ? -14.442 -20.817 29.621 1.00 87.12 1093 GLU A N 1
ATOM 8478 C CA . GLU A 1 1093 ? -14.229 -19.516 30.258 1.00 87.12 1093 GLU A CA 1
ATOM 8479 C C . GLU A 1 1093 ? -13.751 -18.454 29.253 1.00 87.12 1093 GLU A C 1
ATOM 8481 O O . GLU A 1 1093 ? -12.827 -18.663 28.462 1.00 87.12 1093 GLU A O 1
ATOM 8486 N N . VAL A 1 1094 ? -14.342 -17.260 29.340 1.00 90.06 1094 VAL A N 1
ATOM 8487 C CA . VAL A 1 1094 ? -14.022 -16.129 28.468 1.00 90.06 1094 VAL A CA 1
ATOM 8488 C C . VAL A 1 1094 ? -12.747 -15.410 28.939 1.00 90.06 1094 VAL A C 1
ATOM 8490 O O . VAL A 1 1094 ? -12.796 -14.513 29.780 1.00 90.06 1094 VAL A O 1
ATOM 8493 N N . MET A 1 1095 ? -11.607 -15.730 28.318 1.00 89.69 1095 MET A N 1
ATOM 8494 C CA . MET A 1 1095 ? -10.284 -15.156 28.652 1.00 89.69 1095 MET A CA 1
ATOM 8495 C C . MET A 1 1095 ? -9.776 -14.083 27.663 1.00 89.69 1095 MET A C 1
ATOM 8497 O O . MET A 1 1095 ? -8.623 -13.660 27.721 1.00 89.69 1095 MET A O 1
ATOM 8501 N N . CYS A 1 1096 ? -10.616 -13.651 26.720 1.00 91.19 1096 CYS A N 1
ATOM 8502 C CA . CYS A 1 1096 ? -10.232 -12.728 25.646 1.00 91.19 1096 CYS A CA 1
ATOM 8503 C C . CYS A 1 1096 ? -9.863 -11.318 26.162 1.00 91.19 1096 CYS A C 1
ATOM 8505 O O . CYS A 1 1096 ? -10.637 -10.714 26.916 1.00 91.19 1096 CYS A O 1
ATOM 8507 N N . THR A 1 1097 ? -8.739 -10.775 25.675 1.00 90.50 1097 THR A N 1
ATOM 8508 C CA . THR A 1 1097 ? -8.189 -9.431 25.954 1.00 90.50 1097 THR A CA 1
ATOM 8509 C C . THR A 1 1097 ? -8.073 -8.554 24.698 1.00 90.50 1097 THR A C 1
ATOM 8511 O O . THR A 1 1097 ? -7.201 -7.693 24.593 1.00 90.50 1097 THR A O 1
ATOM 8514 N N . ASN A 1 1098 ? -8.938 -8.769 23.703 1.00 91.25 1098 ASN A N 1
ATOM 8515 C CA . ASN A 1 1098 ? -8.917 -8.000 22.459 1.00 91.25 1098 ASN A CA 1
ATOM 8516 C C . ASN A 1 1098 ? -9.292 -6.518 22.689 1.00 91.25 1098 ASN A C 1
ATOM 8518 O O . ASN A 1 1098 ? -10.470 -6.187 22.813 1.00 91.25 1098 ASN A O 1
ATOM 8522 N N . LEU A 1 1099 ? -8.286 -5.634 22.681 1.00 88.06 1099 LEU A N 1
ATOM 8523 C CA . LEU A 1 1099 ? -8.438 -4.181 22.841 1.00 88.06 1099 LEU A CA 1
ATOM 8524 C C . LEU A 1 1099 ? -9.078 -3.476 21.635 1.00 88.06 1099 LEU A C 1
ATOM 8526 O O . LEU A 1 1099 ? -9.493 -2.329 21.767 1.00 88.06 1099 LEU A O 1
ATOM 8530 N N . ASP A 1 1100 ? -9.164 -4.122 20.472 1.00 87.75 1100 ASP A N 1
ATOM 8531 C CA . ASP A 1 1100 ? -9.854 -3.560 19.305 1.00 87.75 1100 ASP A CA 1
ATOM 8532 C C . ASP A 1 1100 ? -11.377 -3.798 19.382 1.00 87.75 1100 ASP A C 1
ATOM 8534 O O . ASP A 1 1100 ? -12.154 -3.105 18.726 1.00 87.75 1100 ASP A O 1
ATOM 8538 N N . CYS A 1 1101 ? -11.820 -4.727 20.242 1.00 89.75 1101 CYS A N 1
ATOM 8539 C CA . CYS A 1 1101 ? -13.220 -5.111 20.405 1.00 89.75 1101 CYS A CA 1
ATOM 8540 C C . CYS A 1 1101 ? -13.959 -4.200 21.397 1.00 89.75 1101 CYS A C 1
ATOM 8542 O O . CYS A 1 1101 ? -13.636 -4.139 22.584 1.00 89.75 1101 CYS A O 1
ATOM 8544 N N . SER A 1 1102 ? -15.046 -3.567 20.952 1.00 84.75 1102 SER A N 1
ATOM 8545 C CA . SER A 1 1102 ? -15.890 -2.722 21.814 1.00 84.75 1102 SER A CA 1
ATOM 8546 C C . SER A 1 1102 ? -16.547 -3.491 22.971 1.00 84.75 1102 SER A C 1
ATOM 8548 O O . SER A 1 1102 ? -16.684 -2.958 24.074 1.00 84.75 1102 SER A O 1
ATOM 8550 N N . ILE A 1 1103 ? -16.896 -4.764 22.758 1.00 91.19 1103 ILE A N 1
ATOM 8551 C CA . ILE A 1 1103 ? -17.514 -5.619 23.784 1.00 91.19 1103 ILE A CA 1
ATOM 8552 C C . ILE A 1 1103 ? -16.544 -5.908 24.932 1.00 91.19 1103 ILE A C 1
ATOM 8554 O O . ILE A 1 1103 ? -16.988 -6.048 26.068 1.00 91.19 1103 ILE A O 1
ATOM 8558 N N . TYR A 1 1104 ? -15.228 -5.947 24.683 1.00 91.75 1104 TYR A N 1
ATOM 8559 C CA . TYR A 1 1104 ? -14.235 -6.192 25.734 1.00 91.75 1104 TYR A CA 1
ATOM 8560 C C . TYR A 1 1104 ? -14.355 -5.169 26.872 1.00 91.75 1104 TYR A C 1
ATOM 8562 O O . TYR A 1 1104 ? -14.492 -5.540 28.042 1.00 91.75 1104 TYR A O 1
ATOM 8570 N N . PHE A 1 1105 ? -14.386 -3.882 26.520 1.00 89.44 1105 PHE A N 1
ATOM 8571 C CA . PHE A 1 1105 ? -14.489 -2.788 27.483 1.00 89.44 1105 PHE A CA 1
ATOM 8572 C C . PHE A 1 1105 ? -15.859 -2.738 28.165 1.00 89.44 1105 PHE A C 1
ATOM 8574 O O . PHE A 1 1105 ? -15.942 -2.523 29.375 1.00 89.44 1105 PHE A O 1
ATOM 8581 N N . GLN A 1 1106 ? -16.934 -2.986 27.411 1.00 89.88 1106 GLN A N 1
ATOM 8582 C CA . GLN A 1 1106 ? -18.291 -3.044 27.959 1.00 89.88 1106 GLN A CA 1
ATOM 8583 C C . GLN A 1 1106 ? -18.440 -4.178 28.976 1.00 89.88 1106 GLN A C 1
ATOM 8585 O O . GLN A 1 1106 ? -18.966 -3.958 30.066 1.00 89.88 1106 GLN A O 1
ATOM 8590 N N . ARG A 1 1107 ? -17.923 -5.370 28.651 1.00 92.38 1107 ARG A N 1
ATOM 8591 C CA . ARG A 1 1107 ? -17.961 -6.557 29.512 1.00 92.38 1107 ARG A CA 1
ATOM 8592 C C . ARG A 1 1107 ? -17.215 -6.322 30.819 1.00 92.38 1107 ARG A C 1
ATOM 8594 O O . ARG A 1 1107 ? -17.752 -6.623 31.879 1.00 92.38 1107 ARG A O 1
ATOM 8601 N N . LYS A 1 1108 ? -15.999 -5.766 30.752 1.00 89.50 1108 LYS A N 1
ATOM 8602 C CA . LYS A 1 1108 ? -15.199 -5.456 31.948 1.00 89.50 1108 LYS A CA 1
ATOM 8603 C C . LYS A 1 1108 ? -15.908 -4.457 32.856 1.00 89.50 1108 LYS A C 1
ATOM 8605 O O . LYS A 1 1108 ? -16.104 -4.730 34.030 1.00 89.50 1108 LYS A O 1
ATOM 8610 N N . ARG A 1 1109 ? -16.432 -3.377 32.283 1.00 87.00 1109 ARG A N 1
ATOM 8611 C CA . ARG A 1 1109 ? -17.181 -2.381 33.050 1.00 87.00 1109 ARG A CA 1
ATOM 8612 C C . ARG A 1 1109 ? -18.486 -2.915 33.648 1.00 87.00 1109 ARG A C 1
ATOM 8614 O O . ARG A 1 1109 ? -18.867 -2.492 34.735 1.00 87.00 1109 ARG A O 1
ATOM 8621 N N . ALA A 1 1110 ? -19.200 -3.789 32.939 1.00 90.31 1110 ALA A N 1
ATOM 8622 C CA . ALA A 1 1110 ? -20.411 -4.424 33.457 1.00 90.31 1110 ALA A CA 1
ATOM 8623 C C . ALA A 1 1110 ? -20.099 -5.355 34.638 1.00 90.31 1110 ALA A C 1
ATOM 8625 O O . ALA A 1 1110 ? -20.843 -5.350 35.616 1.00 90.31 1110 ALA A O 1
ATOM 8626 N N . LEU A 1 1111 ? -18.982 -6.090 34.568 1.00 90.94 1111 LEU A N 1
ATOM 8627 C CA . LEU A 1 1111 ? -18.484 -6.912 35.670 1.00 90.94 1111 LEU A CA 1
ATOM 8628 C C . LEU A 1 1111 ? -18.151 -6.053 36.896 1.00 90.94 1111 LEU A C 1
ATOM 8630 O O . LEU A 1 1111 ? -18.713 -6.301 37.957 1.00 90.94 1111 LEU A O 1
ATOM 8634 N N . ASP A 1 1112 ? -17.349 -4.997 36.731 1.00 86.50 1112 ASP A N 1
ATOM 8635 C CA . ASP A 1 1112 ? -16.960 -4.112 37.839 1.00 86.50 1112 ASP A CA 1
ATOM 8636 C C . ASP A 1 1112 ? -18.186 -3.468 38.515 1.00 86.50 1112 ASP A C 1
ATOM 8638 O O . ASP A 1 1112 ? -18.265 -3.371 39.740 1.00 86.50 1112 ASP A O 1
ATOM 8642 N N . LYS A 1 1113 ? -19.186 -3.049 37.721 1.00 87.44 1113 LYS A N 1
ATOM 8643 C CA . LYS A 1 1113 ? -20.450 -2.502 38.243 1.00 87.44 1113 LYS A CA 1
ATOM 8644 C C . LYS A 1 1113 ? -21.250 -3.537 39.029 1.00 87.44 1113 LYS A C 1
ATOM 8646 O O . LYS A 1 1113 ? -21.785 -3.203 40.082 1.00 87.44 1113 LYS A O 1
ATOM 8651 N N . TYR A 1 1114 ? -21.351 -4.762 38.515 1.00 92.56 1114 TYR A N 1
ATOM 8652 C CA . TYR A 1 1114 ? -22.038 -5.855 39.201 1.00 92.56 1114 TYR A CA 1
ATOM 8653 C C . TYR A 1 1114 ? -21.355 -6.190 40.530 1.00 92.56 1114 TYR A C 1
ATOM 8655 O O . TYR A 1 1114 ? -22.035 -6.290 41.547 1.00 92.56 1114 TYR A O 1
ATOM 8663 N N . GLU A 1 1115 ? -20.025 -6.316 40.541 1.00 90.75 1115 GLU A N 1
ATOM 8664 C CA . GLU A 1 1115 ? -19.262 -6.622 41.755 1.00 90.75 1115 GLU A CA 1
ATOM 8665 C C . GLU A 1 1115 ? -19.408 -5.518 42.806 1.00 90.75 1115 GLU A C 1
ATOM 8667 O O . GLU A 1 1115 ? -19.692 -5.814 43.966 1.00 90.75 1115 GLU A O 1
ATOM 8672 N N . CYS A 1 1116 ? -19.318 -4.251 42.393 1.00 86.50 1116 CYS A N 1
ATOM 8673 C CA . CYS A 1 1116 ? -19.476 -3.110 43.290 1.00 86.50 1116 CYS A CA 1
ATOM 8674 C C . CYS A 1 1116 ? -20.891 -3.018 43.891 1.00 86.50 1116 CYS A C 1
ATOM 8676 O O . CYS A 1 1116 ? -21.026 -2.854 45.105 1.00 86.50 1116 CYS A O 1
ATOM 8678 N N . GLU A 1 1117 ? -21.948 -3.160 43.081 1.00 89.62 1117 GLU A N 1
ATOM 8679 C CA . GLU A 1 1117 ? -23.327 -3.109 43.593 1.00 89.62 1117 GLU A CA 1
ATOM 8680 C C . GLU A 1 1117 ? -23.636 -4.324 44.481 1.00 89.62 1117 GLU A C 1
ATOM 8682 O O . GLU A 1 1117 ? -24.312 -4.188 45.500 1.00 89.62 1117 GLU A O 1
ATOM 8687 N N . LYS A 1 1118 ? -23.097 -5.505 44.148 1.00 91.75 1118 LYS A N 1
ATOM 8688 C CA . LYS A 1 1118 ? -23.223 -6.713 44.972 1.00 91.75 1118 LYS A CA 1
ATOM 8689 C C . LYS A 1 1118 ? -22.536 -6.542 46.324 1.00 91.75 1118 LYS A C 1
ATOM 8691 O O . LYS A 1 1118 ? -23.131 -6.890 47.339 1.00 91.75 1118 LYS A O 1
ATOM 8696 N N . GLU A 1 1119 ? -21.322 -5.997 46.358 1.00 89.75 1119 GLU A N 1
ATOM 8697 C CA . GLU A 1 1119 ? -20.606 -5.723 47.607 1.00 89.75 1119 GLU A CA 1
ATOM 8698 C C . GLU A 1 1119 ? -21.358 -4.700 48.472 1.00 89.75 1119 GLU A C 1
ATOM 8700 O O . GLU A 1 1119 ? -21.535 -4.924 49.673 1.00 89.75 1119 GLU A O 1
ATOM 8705 N N . ASP A 1 1120 ? -21.864 -3.609 47.883 1.00 86.81 1120 ASP A N 1
ATOM 8706 C CA . ASP A 1 1120 ? -22.643 -2.618 48.633 1.00 86.81 1120 ASP A CA 1
ATOM 8707 C C . ASP A 1 1120 ? -23.968 -3.196 49.146 1.00 86.81 1120 ASP A C 1
ATOM 8709 O O . ASP A 1 1120 ? -24.351 -2.921 50.285 1.00 86.81 1120 ASP A O 1
ATOM 8713 N N . ALA A 1 1121 ? -24.638 -4.040 48.357 1.00 88.69 1121 ALA A N 1
ATOM 8714 C CA . ALA A 1 1121 ? -25.848 -4.734 48.776 1.00 88.69 1121 ALA A CA 1
ATOM 8715 C C . ALA A 1 1121 ? -25.571 -5.719 49.922 1.00 88.69 1121 ALA A C 1
ATOM 8717 O O . ALA A 1 1121 ? -26.227 -5.632 50.958 1.00 88.69 1121 ALA A O 1
ATOM 8718 N N . VAL A 1 1122 ? -24.548 -6.573 49.816 1.00 89.06 1122 VAL A N 1
ATOM 8719 C CA . VAL A 1 1122 ? -24.140 -7.488 50.901 1.00 89.06 1122 VAL A CA 1
ATOM 8720 C C . VAL A 1 1122 ? -23.797 -6.706 52.169 1.00 89.06 1122 VAL A C 1
ATOM 8722 O O . VAL A 1 1122 ? -24.294 -7.024 53.249 1.00 89.06 1122 VAL A O 1
ATOM 8725 N N . THR A 1 1123 ? -23.017 -5.630 52.038 1.00 87.69 1123 THR A N 1
ATOM 8726 C CA . THR A 1 1123 ? -22.652 -4.766 53.169 1.00 87.69 1123 THR A CA 1
ATOM 8727 C C . THR A 1 1123 ? -23.882 -4.091 53.777 1.00 87.69 1123 THR A C 1
ATOM 8729 O O . THR A 1 1123 ? -23.960 -3.925 54.992 1.00 87.69 1123 THR A O 1
ATOM 8732 N N . PHE A 1 1124 ? -24.862 -3.689 52.962 1.00 89.56 1124 PHE A N 1
ATOM 8733 C CA . PHE A 1 1124 ? -26.119 -3.120 53.443 1.00 89.56 1124 PHE A CA 1
ATOM 8734 C C . PHE A 1 1124 ? -26.936 -4.148 54.230 1.00 89.56 1124 PHE A C 1
ATOM 8736 O O . PHE A 1 1124 ? -27.391 -3.831 55.325 1.00 89.56 1124 PHE A O 1
ATOM 8743 N N . TYR A 1 1125 ? -27.085 -5.371 53.718 1.00 90.19 1125 TYR A N 1
ATOM 8744 C CA . TYR A 1 1125 ? -27.817 -6.436 54.405 1.00 90.19 1125 TYR A CA 1
ATOM 8745 C C . TYR A 1 1125 ? -27.159 -6.801 55.738 1.00 90.19 1125 TYR A C 1
ATOM 8747 O O . TYR A 1 1125 ? -27.838 -6.808 56.763 1.00 90.19 1125 TYR A O 1
ATOM 8755 N N . GLN A 1 1126 ? -25.831 -6.963 55.756 1.00 87.62 1126 GLN A N 1
ATOM 8756 C CA . GLN A 1 1126 ? -25.061 -7.175 56.986 1.00 87.62 1126 GLN A CA 1
ATOM 8757 C C . GLN A 1 1126 ? -25.232 -6.016 57.975 1.00 87.62 1126 GLN A C 1
ATOM 8759 O O . GLN A 1 1126 ? -25.509 -6.237 59.149 1.00 87.62 1126 GLN A O 1
ATOM 8764 N N . ALA A 1 1127 ? -25.127 -4.770 57.506 1.00 85.81 1127 ALA A N 1
ATOM 8765 C CA . ALA A 1 1127 ? -25.308 -3.593 58.350 1.00 85.81 1127 ALA A CA 1
ATOM 8766 C C . ALA A 1 1127 ? -26.732 -3.488 58.914 1.00 85.81 1127 ALA A C 1
ATOM 8768 O O . ALA A 1 1127 ? -26.925 -2.885 59.963 1.00 85.81 1127 ALA A O 1
ATOM 8769 N N . GLN A 1 1128 ? -27.744 -4.034 58.240 1.00 86.19 1128 GLN A N 1
ATOM 8770 C CA . GLN A 1 1128 ? -29.140 -3.963 58.675 1.00 86.19 1128 GLN A CA 1
ATOM 8771 C C . GLN A 1 1128 ? -29.646 -5.230 59.373 1.00 86.19 1128 GLN A C 1
ATOM 8773 O O . GLN A 1 1128 ? -30.825 -5.272 59.706 1.00 86.19 1128 GLN A O 1
ATOM 8778 N N . ASP A 1 1129 ? -28.774 -6.204 59.652 1.00 84.94 1129 ASP A N 1
ATOM 8779 C CA . ASP A 1 1129 ? -29.136 -7.514 60.217 1.00 84.94 1129 ASP A CA 1
ATOM 8780 C C . ASP A 1 1129 ? -30.185 -8.263 59.360 1.00 84.94 1129 ASP A C 1
ATOM 8782 O O . ASP A 1 1129 ? -31.060 -8.958 59.874 1.00 84.94 1129 ASP A O 1
ATOM 8786 N N . LEU A 1 1130 ? -30.113 -8.099 58.034 1.00 84.44 1130 LEU A N 1
ATOM 8787 C CA . LEU A 1 1130 ? -30.972 -8.765 57.050 1.00 84.44 1130 LEU A CA 1
ATOM 8788 C C . LEU A 1 1130 ? -30.238 -9.952 56.403 1.00 84.44 1130 LEU A C 1
ATOM 8790 O O . LEU A 1 1130 ? -29.020 -9.920 56.226 1.00 84.44 1130 LEU A O 1
ATOM 8794 N N . SER A 1 1131 ? -30.982 -10.974 55.970 1.00 80.94 1131 SER A N 1
ATOM 8795 C CA . SER A 1 1131 ? -30.431 -12.103 55.200 1.00 80.94 1131 SER A CA 1
ATOM 8796 C C . SER A 1 1131 ? -30.297 -11.748 53.717 1.00 80.94 1131 SER A C 1
ATOM 8798 O O . SER A 1 1131 ? -31.315 -11.486 53.069 1.00 80.94 1131 SER A O 1
ATOM 8800 N N . TRP A 1 1132 ? -29.062 -11.736 53.194 1.00 81.00 1132 TRP A N 1
ATOM 8801 C CA . TRP A 1 1132 ? -28.770 -11.501 51.769 1.00 81.00 1132 TRP A CA 1
ATOM 8802 C C . TRP A 1 1132 ? -29.265 -12.631 50.873 1.00 81.00 1132 TRP A C 1
ATOM 8804 O O . TRP A 1 1132 ? -29.210 -13.802 51.307 1.00 81.00 1132 TRP A O 1
#

InterPro domains:
  IPR006133 DNA-directed DNA polymerase, family B, exonuclease domain [PF03104] (370-497)
  IPR006134 DNA-directed DNA polymerase, family B, multifunctional domain [PF00136] (561-995)
  IPR006172 DNA-directed DNA polymerase, family B [PR00106] (618-631)
  IPR006172 DNA-directed DNA polymerase, family B [PR00106] (708-720)
  IPR006172 DNA-directed DNA polymerase, family B [PR00106] (768-776)
  IPR006172 DNA-directed DNA polymerase, family B [SM00486] (275-782)
  IPR012337 Ribonuclease H-like superfamily [SSF53098] (51-590)
  IPR017964 DNA-directed DNA polymerase, family B, conserved site [PS00116] (770-778)
  IPR023211 DNA polymerase, palm domain superfamily [G3DSA:3.90.1600.10] (604-827)
  IPR025687 C4-type zinc-finger of DNA polymerase delta [PF14260] (1037-1107)
  IPR036397 Ribonuclease H superfamily [G3DSA:3.30.420.10] (347-600)
  IPR042087 DNA polymerase family B, thumb domain [G3DSA:1.10.132.60] (844-1009)
  IPR043502 DNA/RNA polymerase superfamily [SSF56672] (569-998)
  IPR050240 DNA polymerase type-B [PTHR10322] (16-1034)

Radius of gyration: 34.72 Å; Cα contacts (8 Å, |Δi|>4): 2052; chains: 1; bounding box: 82×85×102 Å

Foldseek 3Di:
DPDDFDDDLLVLFDDFDDDALQPDKDKWFFFDKDFCQVCLVLCVPWPDDLDLATWMWTWTAGQSGFTEIEIAHDQWDKWKAWWDPPDDPVCVVLLQVLADPVWGFPDKDKDAFAAFFFAFQPDPGNRIIIMTTTRDLVSNVSRLVQLQDPVNCCDDSNVVCVVVVGHDDSWMFDNQDDSRLVLLLVQVAFARFMKIFHRPFKDWIPHDAQQPLGSTYIYGYSVRIHTQAADLPDPPNPVSCVVTVDGRFFKEKFKFWDWFFPPLDDDDPQQGFDAQDDDPDPDDDDDDDDDDDDDDDDDDDPPPRGDIATAKMKIKIATGPAPPCLVNPDPPGIAIEMEGEDQDPWGKDKDWAQFPQAPPDDDDDDPPDDPPPGTDIYIYTYDHHSLVSLVSVLSSLSRNVGQEYEYALSLVVLVVSVVRNVSVVNQSSQQSASRSVHGWDWDWDFQDDPVRVVVVVDDPFDRTFTHTDTCNHSHHYYHLLLVCSVVHQAQFSDLQRLCCVQRVAGAFDFDSSVVNVCSSVVVSVLVSNNRSVRSSSRVVSCSSVVVVLLLSLLRSHQRHRSNCSRRHDLLSSQPSVLSSLCVVVSYIYTSFDQDPDAAPDDFDWDKFPFFWFFAWKKWKKFKDLQLLFLCQQQLQGSNFKHPDPVSDPPVQWDWFDDPDTTIGGDVVVPRHSSNSSLCSLVVVLVVLVVVLVVDPDSSSVSSSVSNNVSSSSNSSCSLVLQRDSPHSNHDNRSNNSSRVVLVVLQVLLQVCQQPVPCDPPPPKHKHFRIDASGMTIIIIHPDDQQRSLVVSQVSQVVSQVVDDPPTGMHGDWMFHRWGRQTGQFIKGFTGNHDPDTPGIDTGPALLPDSQAQLQQVVLVVVLSCLSHPPPDSDLVVSLVVNLVSLLVSLVCLLAVVDFCLSQKGKDFAAPCDDVVSDPDDDQQNLQVVVCCVVPVPDDDIHSRIGIWFFFDDPPPDDRNNRIYRSVVCLVQQTHGPSVCCLPPRHLPSVCSRSVSSDPPVSSVVSSPDHRDPDPRLQGPDPVSVVVVVPDPDFQAAPPPRHGDDVLANHHPVCLVCLVVVLVVLVVVLVVLVVVLVVLVCVQCVSSSHVPDDRNGPDSVDPSNRVNSVSVSVSVVSVVVSVSNCSSSVHDD

pLDDT: mean 83.03, std 16.96, range [22.5, 97.62]